Protein AF-0000000086893030 (afdb_homodimer)

InterPro domains:
  IPR006968 Root UVB sensitive family [PTHR12770] (7-454)
  IPR054549 Protein root UVB sensitive/RUS domain [PF04884] (36-272)
  IPR055412 Root UVB sensitive protein, C-terminal [PF24160] (274-458)

Foldseek 3Di:
DDFPDWDDDPPDDIWTWDQDPVRPDTDTPDDPPPDPVSVVVVVVCVQQPFPPPPVQWDPLVVQLLVLVLQLLLLLLLLVLLLVVLLCVLLAVVHPPHDPVSSVVLVVLLVVLLVVLLVVLCVVCVQQLLQLLLQLLLVLLVLLLVLSVLSNCSNVVSVCSSVSSSVSSSSNSNSVNSVVNSVLNVLVQTRPPPPSVRSVSSSVSSSVVSSVVSNVVSVVVCVVCVVVPCSVVSSVVSSVSNSVSSNSSSLSDQGQFDHQQLVLVQVLCCQQPVAGAFRNVSSNVGDSHPDDGSLCQRLVAAEAAQDDPVVVVVVVQADPVVVVVQCVVCVVAQWTWDARVVRRYIYIHGAPPDAQLSSSLSVVLSSQLSNLVCVVVVPDHPSVVSVVVDPGDPNNVLSVVLSVVLVVVCVPVVDDSSVSSNVSSVVVCVPCVVVVVVSSVVSPHDNNHHSYRHDDHHDDDPPDDD/DDFPDWDDDPPDDIWTWDQDPVRPDTDIPDDPPPDPVNVVVVVVCVQQPFPPPPVQWDPLVVQLLVLVLQLLLLLLLLVLLLVVLLCVLLQVVHPPHDPVSSVVLVVLLVVLLVVLLVVLCVVCVQQLLQQLLQLLLVLLVLLLVLSVLSNCSNVVSVCSSVSSSVSSSSNSSSVNSVVNSVLNVLVQTRPPPPSVRSVSSSVSSSVVSSVVSNVVSVVVCVVCVVVPCSVVSSVVSSVSNSVSSNSSSLSDQGQFDEQQLLLVQVLCCQQPVAGAFRNVSSNVGDSHPDDGSLCQRLVAAEAAQDDPVVVVVVVQADPVRVVVQCVVCVVAQWTWDARVVRRYIYIHGAPPDAQLSSSLSVVLSSQLSNLVCVVVVPDHPSVVSVVVDPGDPNNVLSVVLSVVLVVVCVPPVDDSSVSSNVSSVVVCVPCVVVVVVSSVVSPHDNNHHSYRHDPHHDDDPPDDD

Structure (mmCIF, N/CA/C/O backbone):
data_AF-0000000086893030-model_v1
#
loop_
_entity.id
_entity.type
_entity.pdbx_description
1 polymer 'RUS1 family protein C16orf58 isoform X1'
#
loop_
_atom_site.group_PDB
_atom_site.id
_atom_site.type_symbol
_atom_site.label_atom_id
_atom_site.label_alt_id
_atom_site.label_comp_id
_atom_site.label_asym_id
_atom_site.label_entity_id
_atom_site.label_seq_id
_atom_site.pdbx_PDB_ins_code
_atom_site.Cartn_x
_atom_site.Cartn_y
_atom_site.Cartn_z
_atom_site.occupancy
_atom_site.B_iso_or_equiv
_atom_site.auth_seq_id
_atom_site.auth_comp_id
_atom_site.auth_asym_id
_atom_site.auth_atom_id
_atom_site.pdbx_PDB_model_num
ATOM 1 N N . MET A 1 1 ? -20.359 2.645 45.844 1 55.22 1 MET A N 1
ATOM 2 C CA . MET A 1 1 ? -19.422 3.424 45.031 1 55.22 1 MET A CA 1
ATOM 3 C C . MET A 1 1 ? -19.953 3.684 43.625 1 55.22 1 MET A C 1
ATOM 5 O O . MET A 1 1 ? -20.312 2.746 42.938 1 55.22 1 MET A O 1
ATOM 9 N N . HIS A 1 2 ? -20.516 4.859 43.375 1 75.19 2 HIS A N 1
ATOM 10 C CA . HIS A 1 2 ? -21.203 5.188 42.125 1 75.19 2 HIS A CA 1
ATOM 11 C C . HIS A 1 2 ? -20.203 5.523 41.031 1 75.19 2 HIS A C 1
ATOM 13 O O . HIS A 1 2 ? -19.375 6.414 41.188 1 75.19 2 HIS A O 1
ATOM 19 N N . VAL A 1 3 ? -20.156 4.66 40.094 1 81.75 3 VAL A N 1
ATOM 20 C CA . VAL A 1 3 ? -19.266 4.84 38.938 1 81.75 3 VAL A CA 1
ATOM 21 C C . VAL A 1 3 ? -19.719 6.051 38.125 1 81.75 3 VAL A C 1
ATOM 23 O O . VAL A 1 3 ? -20.891 6.137 37.719 1 81.75 3 VAL A O 1
ATOM 26 N N . LEU A 1 4 ? -18.875 6.977 38.031 1 84.31 4 LEU A N 1
ATOM 27 C CA . LEU A 1 4 ? -19.203 8.18 37.281 1 84.31 4 LEU A CA 1
ATOM 28 C C . LEU A 1 4 ? -19.047 7.934 35.781 1 84.31 4 LEU A C 1
ATOM 30 O O . LEU A 1 4 ? -19.969 8.211 35.031 1 84.31 4 LEU A O 1
ATOM 34 N N . PHE A 1 5 ? -17.891 7.465 35.375 1 87 5 PHE A N 1
ATOM 35 C CA . PHE A 1 5 ? -17.672 7.125 33.969 1 87 5 PHE A CA 1
ATOM 36 C C . PHE A 1 5 ? -16.5 6.176 33.812 1 87 5 PHE A C 1
ATOM 38 O O . PHE A 1 5 ? -15.766 5.926 34.75 1 87 5 PHE A O 1
ATOM 45 N N . ARG A 1 6 ? -16.453 5.582 32.688 1 88.62 6 ARG A N 1
ATOM 46 C CA . ARG A 1 6 ? -15.352 4.715 32.281 1 88.62 6 ARG A CA 1
ATOM 47 C C . ARG A 1 6 ? -14.656 5.25 31.031 1 88.62 6 ARG A C 1
ATOM 49 O O . ARG A 1 6 ? -15.281 5.91 30.188 1 88.62 6 ARG A O 1
ATOM 56 N N . GLU A 1 7 ? -13.352 5.137 31.062 1 89.38 7 GLU A N 1
ATOM 57 C CA . GLU A 1 7 ? -12.602 5.633 29.906 1 89.38 7 GLU A CA 1
ATOM 58 C C . GLU A 1 7 ? -11.578 4.609 29.438 1 89.38 7 GLU A C 1
ATOM 60 O O . GLU A 1 7 ? -11.062 3.82 30.219 1 89.38 7 GLU A O 1
ATOM 65 N N . SER A 1 8 ? -11.469 4.547 28.109 1 82.69 8 SER A N 1
ATOM 66 C CA . SER A 1 8 ? -10.484 3.654 27.516 1 82.69 8 SER A CA 1
ATOM 67 C C . SER A 1 8 ? -9.695 4.352 26.406 1 82.69 8 SER A C 1
ATOM 69 O O . SER A 1 8 ? -10.195 5.301 25.797 1 82.69 8 SER A O 1
ATOM 71 N N . TYR A 1 9 ? -8.461 4.082 26.375 1 75.88 9 TYR A N 1
ATOM 72 C CA . TYR A 1 9 ? -7.629 4.543 25.266 1 75.88 9 TYR A CA 1
ATOM 73 C C . TYR A 1 9 ? -7.523 3.48 24.188 1 75.88 9 TYR A C 1
ATOM 75 O O . TYR A 1 9 ? -6.84 2.469 24.359 1 75.88 9 TYR A O 1
ATOM 83 N N . GLY A 1 10 ? -8.18 3.85 23.172 1 65.25 10 GLY A N 1
ATOM 84 C CA . GLY A 1 10 ? -8.188 2.824 22.141 1 65.25 10 GLY A CA 1
ATOM 85 C C . GLY A 1 10 ? -8.82 1.523 22.594 1 65.25 10 GLY A C 1
ATOM 86 O O . GLY A 1 10 ? -9.945 1.518 23.094 1 65.25 10 GLY A O 1
ATOM 87 N N . ASN A 1 11 ? -8.133 0.518 22.391 1 60.16 11 ASN A N 1
ATOM 88 C CA . ASN A 1 11 ? -8.664 -0.792 22.75 1 60.16 11 ASN A CA 1
ATOM 89 C C . ASN A 1 11 ? -8.117 -1.265 24.094 1 60.16 11 ASN A C 1
ATOM 91 O O . ASN A 1 11 ? -8.227 -2.445 24.438 1 60.16 11 ASN A O 1
ATOM 95 N N . GLU A 1 12 ? -7.594 -0.296 24.828 1 65.44 12 GLU A N 1
ATOM 96 C CA . GLU A 1 12 ? -7.051 -0.655 26.141 1 65.44 12 GLU A CA 1
ATOM 97 C C . GLU A 1 12 ? -8.164 -0.829 27.172 1 65.44 12 GLU A C 1
ATOM 99 O O . GLU A 1 12 ? -9.336 -0.581 26.875 1 65.44 12 GLU A O 1
ATOM 104 N N . LYS A 1 13 ? -7.695 -1.446 28.266 1 66.62 13 LYS A N 1
ATOM 105 C CA . LYS A 1 13 ? -8.641 -1.691 29.359 1 66.62 13 LYS A CA 1
ATOM 106 C C . LYS A 1 13 ? -9.25 -0.387 29.859 1 66.62 13 LYS A C 1
ATOM 108 O O . LYS A 1 13 ? -8.578 0.645 29.891 1 66.62 13 LYS A O 1
ATOM 113 N N . GLU A 1 14 ? -10.477 -0.523 30.188 1 80.75 14 GLU A N 1
ATOM 114 C CA . GLU A 1 14 ? -11.234 0.632 30.656 1 80.75 14 GLU A CA 1
ATOM 115 C C . GLU A 1 14 ? -10.828 1.013 32.094 1 80.75 14 GLU A C 1
ATOM 117 O O . GLU A 1 14 ? -10.617 0.141 32.938 1 80.75 14 GLU A O 1
ATOM 122 N N . THR A 1 15 ? -10.547 2.268 32.281 1 81.44 15 THR A N 1
ATOM 123 C CA . THR A 1 15 ? -10.336 2.816 33.594 1 81.44 15 THR A CA 1
ATOM 124 C C . THR A 1 15 ? -11.633 3.367 34.188 1 81.44 15 THR A C 1
ATOM 126 O O . THR A 1 15 ? -12.375 4.07 33.5 1 81.44 15 THR A O 1
ATOM 129 N N . VAL A 1 16 ? -11.898 2.906 35.406 1 84.75 16 VAL A N 1
ATOM 130 C CA . VAL A 1 16 ? -13.148 3.312 36.062 1 84.75 16 VAL A CA 1
ATOM 131 C C . VAL A 1 16 ? -12.891 4.5 36.969 1 84.75 16 VAL A C 1
ATOM 133 O O . VAL A 1 16 ? -11.898 4.516 37.719 1 84.75 16 VAL A O 1
ATOM 136 N N . TYR A 1 17 ? -13.68 5.434 36.906 1 83.88 17 TYR A N 1
ATOM 137 C CA . TYR A 1 17 ? -13.602 6.613 37.75 1 83.88 17 TYR A CA 1
ATOM 138 C C . TYR A 1 17 ? -14.852 6.746 38.625 1 83.88 17 TYR A C 1
ATOM 140 O O . TYR A 1 17 ? -15.977 6.648 38.125 1 83.88 17 TYR A O 1
ATOM 148 N N . ILE A 1 18 ? -14.586 6.852 39.906 1 82.5 18 ILE A N 1
ATOM 149 C CA . ILE A 1 18 ? -15.68 6.895 40.875 1 82.5 18 ILE A CA 1
ATOM 150 C C . ILE A 1 18 ? -15.68 8.234 41.594 1 82.5 18 ILE A C 1
ATOM 152 O O . ILE A 1 18 ? -14.648 8.914 41.656 1 82.5 18 ILE A O 1
ATOM 156 N N . LYS A 1 19 ? -16.906 8.648 41.906 1 79.44 19 LYS A N 1
ATOM 157 C CA . LYS A 1 19 ? -17.031 9.844 42.719 1 79.44 19 LYS A CA 1
ATOM 158 C C . LYS A 1 19 ? -16.609 9.578 44.156 1 79.44 19 LYS A C 1
ATOM 160 O O . LYS A 1 19 ? -16.953 8.531 44.719 1 79.44 19 LYS A O 1
ATOM 165 N N . SER A 1 20 ? -15.672 10.477 44.625 1 75.31 20 SER A N 1
ATOM 166 C CA . SER A 1 20 ? -15.273 10.32 46.031 1 75.31 20 SER A CA 1
ATOM 167 C C . SER A 1 20 ? -16.453 10.516 46.969 1 75.31 20 SER A C 1
ATOM 169 O O . SER A 1 20 ? -17.438 11.172 46.594 1 75.31 20 SER A O 1
ATOM 171 N N . GLU A 1 21 ? -16.422 9.938 48.156 1 67.69 21 GLU A N 1
ATOM 172 C CA . GLU A 1 21 ? -17.469 10.016 49.188 1 67.69 21 GLU A CA 1
ATOM 173 C C . GLU A 1 21 ? -17.75 11.461 49.562 1 67.69 21 GLU A C 1
ATOM 175 O O . GLU A 1 21 ? -18.891 11.82 49.875 1 67.69 21 GLU A O 1
ATOM 180 N N . ASP A 1 22 ? -16.75 12.273 49.562 1 64.81 22 ASP A N 1
ATOM 181 C CA . ASP A 1 22 ? -16.938 13.656 49.969 1 64.81 22 ASP A CA 1
ATOM 182 C C . ASP A 1 22 ? -17.469 14.508 48.812 1 64.81 22 ASP A C 1
ATOM 184 O O . ASP A 1 22 ? -17.766 15.688 49 1 64.81 22 ASP A O 1
ATOM 188 N N . GLY A 1 23 ? -17.75 13.906 47.625 1 62.53 23 GLY A N 1
ATOM 189 C CA . GLY A 1 23 ? -18.406 14.516 46.469 1 62.53 23 GLY A CA 1
ATOM 190 C C . GLY A 1 23 ? -17.516 15.477 45.719 1 62.53 23 GLY A C 1
ATOM 191 O O . GLY A 1 23 ? -17.938 16.094 44.719 1 62.53 23 GLY A O 1
ATOM 192 N N . SER A 1 24 ? -16.266 15.641 46.094 1 63.09 24 SER A N 1
ATOM 193 C CA . SER A 1 24 ? -15.484 16.75 45.562 1 63.09 24 SER A CA 1
ATOM 194 C C . SER A 1 24 ? -14.492 16.281 44.5 1 63.09 24 SER A C 1
ATOM 196 O O . SER A 1 24 ? -13.984 17.078 43.719 1 63.09 24 SER A O 1
ATOM 198 N N . ARG A 1 25 ? -14.188 14.969 44.656 1 69.81 25 ARG A N 1
ATOM 199 C CA . ARG A 1 25 ? -13.102 14.609 43.75 1 69.81 25 ARG A CA 1
ATOM 200 C C . ARG A 1 25 ? -13.414 13.32 43 1 69.81 25 ARG A C 1
ATOM 202 O O . ARG A 1 25 ? -14.141 12.461 43.531 1 69.81 25 ARG A O 1
ATOM 209 N N . VAL A 1 26 ? -13.148 13.352 41.688 1 77.25 26 VAL A N 1
ATOM 210 C CA . VAL A 1 26 ? -13.211 12.133 40.875 1 77.25 26 VAL A CA 1
ATOM 211 C C . VAL A 1 26 ? -11.969 11.281 41.156 1 77.25 26 VAL A C 1
ATOM 213 O O . VAL A 1 26 ? -10.844 11.773 41.062 1 77.25 26 VAL A O 1
ATOM 216 N N . LYS A 1 27 ? -12.133 10.109 41.719 1 78 27 LYS A N 1
ATOM 217 C CA . LYS A 1 27 ? -11.016 9.219 42.031 1 78 27 LYS A CA 1
ATOM 218 C C . LYS A 1 27 ? -10.938 8.062 41.031 1 78 27 LYS A C 1
ATOM 220 O O . LYS A 1 27 ? -11.969 7.496 40.656 1 78 27 LYS A O 1
ATOM 225 N N . LYS A 1 28 ? -9.766 7.957 40.469 1 79.62 28 LYS A N 1
ATOM 226 C CA . LYS A 1 28 ? -9.477 6.832 39.594 1 79.62 28 LYS A CA 1
ATOM 227 C C . LYS A 1 28 ? -9.414 5.52 40.375 1 79.62 28 LYS A C 1
ATOM 229 O O . LYS A 1 28 ? -8.758 5.445 41.406 1 79.62 28 LYS A O 1
ATOM 234 N N . VAL A 1 29 ? -10.266 4.641 40 1 70.69 29 VAL A N 1
ATOM 235 C CA . VAL A 1 29 ? -10.148 3.334 40.625 1 70.69 29 VAL A CA 1
ATOM 236 C C . VAL A 1 29 ? -8.961 2.576 40.062 1 70.69 29 VAL A C 1
ATOM 238 O O . VAL A 1 29 ? -8.875 2.387 38.844 1 70.69 29 VAL A O 1
ATOM 241 N N . LYS A 1 30 ? -7.855 2.736 40.719 1 56.06 30 LYS A N 1
ATOM 242 C CA . LYS A 1 30 ? -6.598 2.127 40.281 1 56.06 30 LYS A CA 1
ATOM 243 C C . LYS A 1 30 ? -6.82 0.704 39.781 1 56.06 30 LYS A C 1
ATOM 245 O O . LYS A 1 30 ? -7.363 -0.138 40.5 1 56.06 30 LYS A O 1
ATOM 250 N N . PRO A 1 31 ? -6.805 0.583 38.438 1 53.78 31 PRO A N 1
ATOM 251 C CA . PRO A 1 31 ? -6.703 -0.861 38.219 1 53.78 31 PRO A CA 1
ATOM 252 C C . PRO A 1 31 ? -5.605 -1.509 39.062 1 53.78 31 PRO A C 1
ATOM 254 O O . PRO A 1 31 ? -4.652 -0.837 39.469 1 53.78 31 PRO A O 1
ATOM 257 N N . GLU A 1 32 ? -5.715 -2.631 39.625 1 48.88 32 GLU A N 1
ATOM 258 C CA . GLU A 1 32 ? -4.605 -3.32 40.25 1 48.88 32 GLU A CA 1
ATOM 259 C C . GLU A 1 32 ? -3.291 -3.053 39.531 1 48.88 32 GLU A C 1
ATOM 261 O O . GLU A 1 32 ? -3.275 -2.869 38.312 1 48.88 32 GLU A O 1
ATOM 266 N N . ALA A 1 33 ? -2.168 -2.779 40.312 1 46 33 ALA A N 1
ATOM 267 C CA . ALA A 1 33 ? -0.782 -2.498 39.938 1 46 33 ALA A CA 1
ATOM 268 C C . ALA A 1 33 ? -0.328 -3.383 38.781 1 46 33 ALA A C 1
ATOM 270 O O . ALA A 1 33 ? -0.123 -4.586 38.969 1 46 33 ALA A O 1
ATOM 271 N N . THR A 1 34 ? -0.831 -3.24 37.625 1 50.03 34 THR A N 1
ATOM 272 C CA . THR A 1 34 ? -0.089 -4.059 36.688 1 50.03 34 THR A CA 1
ATOM 273 C C . THR A 1 34 ? 1.401 -3.73 36.719 1 50.03 34 THR A C 1
ATOM 275 O O . THR A 1 34 ? 1.793 -2.57 36.594 1 50.03 34 THR A O 1
ATOM 278 N N . GLU A 1 35 ? 2.301 -4.469 37.25 1 54.69 35 GLU A N 1
ATOM 279 C CA . GLU A 1 35 ? 3.756 -4.445 37.344 1 54.69 35 GLU A CA 1
ATOM 280 C C . GLU A 1 35 ? 4.395 -3.883 36.094 1 54.69 35 GLU A C 1
ATOM 282 O O . GLU A 1 35 ? 3.822 -3.977 35 1 54.69 35 GLU A O 1
ATOM 287 N N . SER A 1 36 ? 5.48 -3.066 36.344 1 55.72 36 SER A N 1
ATOM 288 C CA . SER A 1 36 ? 6.32 -2.432 35.344 1 55.72 36 SER A CA 1
ATOM 289 C C . SER A 1 36 ? 6.562 -3.361 34.156 1 55.72 36 SER A C 1
ATOM 291 O O . SER A 1 36 ? 6.516 -2.932 33 1 55.72 36 SER A O 1
ATOM 293 N N . ARG A 1 37 ? 6.895 -4.676 34.469 1 56.47 37 ARG A N 1
ATOM 294 C CA . ARG A 1 37 ? 7.113 -5.668 33.406 1 56.47 37 ARG A CA 1
ATOM 295 C C . ARG A 1 37 ? 5.867 -5.836 32.531 1 56.47 37 ARG A C 1
ATOM 297 O O . ARG A 1 37 ? 5.969 -6.008 31.328 1 56.47 37 ARG A O 1
ATOM 304 N N . SER A 1 38 ? 4.879 -5.621 33.188 1 70.12 38 SER A N 1
ATOM 305 C CA . SER A 1 38 ? 3.609 -5.801 32.5 1 70.12 38 SER A CA 1
ATOM 306 C C . SER A 1 38 ? 3.342 -4.652 31.531 1 70.12 38 SER A C 1
ATOM 308 O O . SER A 1 38 ? 2.873 -4.871 30.406 1 70.12 38 SER A O 1
ATOM 310 N N . ARG A 1 39 ? 3.99 -3.557 31.953 1 67.56 39 ARG A N 1
ATOM 311 C CA . ARG A 1 39 ? 3.789 -2.391 31.094 1 67.56 39 ARG A CA 1
ATOM 312 C C . ARG A 1 39 ? 4.672 -2.463 29.859 1 67.56 39 ARG A C 1
ATOM 314 O O . ARG A 1 39 ? 4.25 -2.082 28.766 1 67.56 39 ARG A O 1
ATOM 321 N N . PHE A 1 40 ? 5.91 -2.982 30.109 1 73.75 40 PHE A N 1
ATOM 322 C CA . PHE A 1 40 ? 6.848 -3.105 29 1 73.75 40 PHE A CA 1
ATOM 323 C C . PHE A 1 40 ? 6.348 -4.121 27.984 1 73.75 40 PHE A C 1
ATOM 325 O O . PHE A 1 40 ? 6.375 -3.863 26.766 1 73.75 40 PHE A O 1
ATOM 332 N N . VAL A 1 41 ? 5.918 -5.215 28.469 1 76.25 41 VAL A N 1
ATOM 333 C CA . VAL A 1 41 ? 5.406 -6.254 27.594 1 76.25 41 VAL A CA 1
ATOM 334 C C . VAL A 1 41 ? 4.164 -5.746 26.859 1 76.25 41 VAL A C 1
ATOM 336 O O . VAL A 1 41 ? 3.979 -6.02 25.672 1 76.25 41 VAL A O 1
ATOM 339 N N . SER A 1 42 ? 3.535 -5.004 27.562 1 74.81 42 SER A N 1
ATOM 340 C CA . SER A 1 42 ? 2.332 -4.449 26.953 1 74.81 42 SER A CA 1
ATOM 341 C C . SER A 1 42 ? 2.68 -3.457 25.844 1 74.81 42 SER A C 1
ATOM 343 O O . SER A 1 42 ? 2.01 -3.41 24.812 1 74.81 42 SER A O 1
ATOM 345 N N . LEU A 1 43 ? 3.711 -2.803 26.094 1 74.19 43 LEU A N 1
ATOM 346 C CA . LEU A 1 43 ? 4.164 -1.85 25.078 1 74.19 43 LEU A CA 1
ATOM 347 C C . LEU A 1 43 ? 4.688 -2.574 23.844 1 74.19 43 LEU A C 1
ATOM 349 O O . LEU A 1 43 ? 4.395 -2.174 22.719 1 74.19 43 LEU A O 1
ATOM 353 N N . LEU A 1 44 ? 5.402 -3.611 24.031 1 79.75 44 LEU A N 1
ATOM 354 C CA . LEU A 1 44 ? 5.922 -4.391 22.922 1 79.75 44 LEU A CA 1
ATOM 355 C C . LEU A 1 44 ? 4.789 -5.004 22.109 1 79.75 44 LEU A C 1
ATOM 357 O O . LEU A 1 44 ? 4.832 -5.012 20.875 1 79.75 44 LEU A O 1
ATOM 361 N N . LYS A 1 45 ? 3.85 -5.43 22.844 1 80.31 45 LYS A N 1
ATOM 362 C CA . LYS A 1 45 ? 2.695 -6.012 22.156 1 80.31 45 LYS A CA 1
ATOM 363 C C . LYS A 1 45 ? 1.945 -4.961 21.344 1 80.31 45 LYS A C 1
ATOM 365 O O . LYS A 1 45 ? 1.486 -5.238 20.234 1 80.31 45 LYS A O 1
ATOM 370 N N . GLU A 1 46 ? 1.973 -3.871 21.875 1 77.12 46 GLU A N 1
ATOM 371 C CA . GLU A 1 46 ? 1.276 -2.775 21.203 1 77.12 46 GLU A CA 1
ATOM 372 C C . GLU A 1 46 ? 2.02 -2.334 19.953 1 77.12 46 GLU A C 1
ATOM 374 O O . GLU A 1 46 ? 1.398 -1.951 18.953 1 77.12 46 GLU A O 1
ATOM 379 N N . ILE A 1 47 ? 3.244 -2.557 20 1 78.31 47 ILE A N 1
ATOM 380 C CA . ILE A 1 47 ? 4.07 -2.078 18.906 1 78.31 47 ILE A CA 1
ATOM 381 C C . ILE A 1 47 ? 4.156 -3.152 17.812 1 78.31 47 ILE A C 1
ATOM 383 O O . ILE A 1 47 ? 4.141 -2.842 16.625 1 78.31 47 ILE A O 1
ATOM 387 N N . PHE A 1 48 ? 4.102 -4.402 18.234 1 87.38 48 PHE A N 1
ATOM 388 C CA . PHE A 1 48 ? 4.512 -5.422 17.266 1 87.38 48 PHE A CA 1
ATOM 389 C C . PHE A 1 48 ? 3.338 -6.32 16.906 1 87.38 48 PHE A C 1
ATOM 391 O O . PHE A 1 48 ? 3.398 -7.055 15.914 1 87.38 48 PHE A O 1
ATOM 398 N N . LEU A 1 49 ? 2.271 -6.285 17.656 1 88.06 49 LEU A N 1
ATOM 399 C CA . LEU A 1 49 ? 1.159 -7.188 17.375 1 88.06 49 LEU A CA 1
ATOM 400 C C . LEU A 1 49 ? -0.112 -6.402 17.078 1 88.06 49 LEU A C 1
ATOM 402 O O . LEU A 1 49 ? -0.33 -5.324 17.625 1 88.06 49 LEU A O 1
ATOM 406 N N . PRO A 1 50 ? -0.931 -7.023 16.188 1 85.75 50 PRO A N 1
ATOM 407 C CA . PRO A 1 50 ? -2.191 -6.348 15.859 1 85.75 50 PRO A CA 1
ATOM 408 C C . PRO A 1 50 ? -3.133 -6.258 17.062 1 85.75 50 PRO A C 1
ATOM 410 O O . PRO A 1 50 ? -3.1 -7.121 17.938 1 85.75 50 PRO A O 1
ATOM 413 N N . GLN A 1 51 ? -3.949 -5.27 17 1 79.75 51 GLN A N 1
ATOM 414 C CA . GLN A 1 51 ? -4.93 -5.09 18.062 1 79.75 51 GLN A CA 1
ATOM 415 C C . GLN A 1 51 ? -5.91 -6.262 18.109 1 79.75 51 GLN A C 1
ATOM 417 O O . GLN A 1 51 ? -6.434 -6.68 17.062 1 79.75 51 GLN A O 1
ATOM 422 N N . GLY A 1 52 ? -6.066 -6.742 19.312 1 79.88 52 GLY A N 1
ATOM 423 C CA . GLY A 1 52 ? -6.988 -7.855 19.469 1 79.88 52 GLY A CA 1
ATOM 424 C C . GLY A 1 52 ? -6.34 -9.203 19.219 1 79.88 52 GLY A C 1
ATOM 425 O O . GLY A 1 52 ? -7.004 -10.242 19.281 1 79.88 52 GLY A O 1
ATOM 426 N N . TYR A 1 53 ? -5.086 -9.164 18.953 1 85.44 53 TYR A N 1
ATOM 427 C CA . TYR A 1 53 ? -4.363 -10.422 18.797 1 85.44 53 TYR A CA 1
ATOM 428 C C . TYR A 1 53 ? -4.598 -11.336 19.984 1 85.44 53 TYR A C 1
ATOM 430 O O . TYR A 1 53 ? -4.629 -10.883 21.125 1 85.44 53 TYR A O 1
ATOM 438 N N . PRO A 1 54 ? -4.848 -12.594 19.656 1 88.44 54 PRO A N 1
ATOM 439 C CA . PRO A 1 54 ? -4.707 -13.352 18.406 1 88.44 54 PRO A CA 1
ATOM 440 C C . PRO A 1 54 ? -6.027 -13.5 17.656 1 88.44 54 PRO A C 1
ATOM 442 O O . PRO A 1 54 ? -6.047 -13.969 16.516 1 88.44 54 PRO A O 1
ATOM 445 N N . ASP A 1 55 ? -7.086 -13.008 18.234 1 88.25 55 ASP A N 1
ATOM 446 C CA . ASP A 1 55 ? -8.406 -13.25 17.656 1 88.25 55 ASP A CA 1
ATOM 447 C C . ASP A 1 55 ? -8.656 -12.336 16.453 1 88.25 55 ASP A C 1
ATOM 449 O O . ASP A 1 55 ? -9.578 -12.578 15.672 1 88.25 55 ASP A O 1
ATOM 453 N N . SER A 1 56 ? -7.836 -11.344 16.391 1 88.88 56 SER A N 1
ATOM 454 C CA . SER A 1 56 ? -8.039 -10.352 15.344 1 88.88 56 SER A CA 1
ATOM 455 C C . SER A 1 56 ? -7.344 -10.758 14.047 1 88.88 56 SER A C 1
ATOM 457 O O . SER A 1 56 ? -7.484 -10.086 13.023 1 88.88 56 SER A O 1
ATOM 459 N N . VAL A 1 57 ? -6.586 -11.898 14.125 1 93.69 57 VAL A N 1
ATOM 460 C CA . VAL A 1 57 ? -5.84 -12.328 12.945 1 93.69 57 VAL A CA 1
ATOM 461 C C . VAL A 1 57 ? -6.113 -13.812 12.68 1 93.69 57 VAL A C 1
ATOM 463 O O . VAL A 1 57 ? -6.652 -14.516 13.539 1 93.69 57 VAL A O 1
ATOM 466 N N . HIS A 1 58 ? -5.816 -14.211 11.469 1 95.25 58 HIS A N 1
ATOM 467 C CA . HIS A 1 58 ? -5.957 -15.617 11.094 1 95.25 58 HIS A CA 1
ATOM 468 C C . HIS A 1 58 ? -5.066 -16.5 11.953 1 95.25 58 HIS A C 1
ATOM 470 O O . HIS A 1 58 ? -3.967 -16.109 12.344 1 95.25 58 HIS A O 1
ATOM 476 N N . PRO A 1 59 ? -5.418 -17.719 12.219 1 94.75 59 PRO A N 1
ATOM 477 C CA . PRO A 1 59 ? -4.672 -18.625 13.109 1 94.75 59 PRO A CA 1
ATOM 478 C C . PRO A 1 59 ? -3.271 -18.938 12.586 1 94.75 59 PRO A C 1
ATOM 480 O O . PRO A 1 59 ? -2.396 -19.328 13.359 1 94.75 59 PRO A O 1
ATOM 483 N N . ASP A 1 60 ? -3.068 -18.781 11.367 1 96.75 60 ASP A N 1
ATOM 484 C CA . ASP A 1 60 ? -1.75 -19.109 10.836 1 96.75 60 ASP A CA 1
ATOM 485 C C . ASP A 1 60 ? -0.793 -17.922 10.977 1 96.75 60 ASP A C 1
ATOM 487 O O . ASP A 1 60 ? 0.385 -18.031 10.625 1 96.75 60 ASP A O 1
ATOM 491 N N . TYR A 1 61 ? -1.253 -16.844 11.531 1 96.88 61 TYR A N 1
ATOM 492 C CA . TYR A 1 61 ? -0.49 -15.602 11.641 1 96.88 61 TYR A CA 1
ATOM 493 C C . TYR A 1 61 ? 0.788 -15.82 12.445 1 96.88 61 TYR A C 1
ATOM 495 O O . TYR A 1 61 ? 1.879 -15.461 11.992 1 96.88 61 TYR A O 1
ATOM 503 N N . THR A 1 62 ? 0.661 -16.438 13.555 1 96.56 62 THR A N 1
ATOM 504 C CA . THR A 1 62 ? 1.785 -16.562 14.477 1 96.56 62 THR A CA 1
ATOM 505 C C . THR A 1 62 ? 2.875 -17.453 13.883 1 96.56 62 THR A C 1
ATOM 507 O O . THR A 1 62 ? 4.051 -17.078 13.875 1 96.56 62 THR A O 1
ATOM 510 N N . ALA A 1 63 ? 2.512 -18.562 13.391 1 97.25 63 ALA A N 1
ATOM 511 C CA . ALA A 1 63 ? 3.486 -19.469 12.797 1 97.25 63 ALA A CA 1
ATOM 512 C C . ALA A 1 63 ? 4.188 -18.812 11.609 1 97.25 63 ALA A C 1
ATOM 514 O O . ALA A 1 63 ? 5.41 -18.922 11.477 1 97.25 63 ALA A O 1
ATOM 515 N N . TYR A 1 64 ? 3.422 -18.172 10.836 1 97.56 64 TYR A N 1
ATOM 516 C CA . TYR A 1 64 ? 4.004 -17.5 9.688 1 97.56 64 TYR A CA 1
ATOM 517 C C . TYR A 1 64 ? 4.992 -16.422 10.125 1 97.56 64 TYR A C 1
ATOM 519 O O . TYR A 1 64 ? 6.098 -16.328 9.594 1 97.56 64 TYR A O 1
ATOM 527 N N . GLN A 1 65 ? 4.613 -15.602 11.086 1 96.56 65 GLN A N 1
ATOM 528 C CA . GLN A 1 65 ? 5.43 -14.477 11.523 1 96.56 65 GLN A CA 1
ATOM 529 C C . GLN A 1 65 ? 6.73 -14.953 12.164 1 96.56 65 GLN A C 1
ATOM 531 O O . GLN A 1 65 ? 7.766 -14.289 12.039 1 96.56 65 GLN A O 1
ATOM 536 N N . ILE A 1 66 ? 6.695 -16.047 12.828 1 97.44 66 ILE A N 1
ATOM 537 C CA . ILE A 1 66 ? 7.902 -16.594 13.438 1 97.44 66 ILE A CA 1
ATOM 538 C C . ILE A 1 66 ? 8.914 -16.953 12.352 1 97.44 66 ILE A C 1
ATOM 540 O O . ILE A 1 66 ? 10.07 -16.547 12.414 1 97.44 66 ILE A O 1
ATOM 544 N N . TRP A 1 67 ? 8.469 -17.641 11.383 1 97.94 67 TRP A N 1
ATOM 545 C CA . TRP A 1 67 ? 9.367 -18.062 10.305 1 97.94 67 TRP A CA 1
ATOM 546 C C . TRP A 1 67 ? 9.789 -16.859 9.461 1 97.94 67 TRP A C 1
ATOM 548 O O . TRP A 1 67 ? 10.922 -16.812 8.969 1 97.94 67 TRP A O 1
ATOM 558 N N . ASP A 1 68 ? 8.836 -15.961 9.289 1 97.06 68 ASP A N 1
ATOM 559 C CA . ASP A 1 68 ? 9.156 -14.742 8.547 1 97.06 68 ASP A CA 1
ATOM 560 C C . ASP A 1 68 ? 10.266 -13.961 9.25 1 97.06 68 ASP A C 1
ATOM 562 O O . ASP A 1 68 ? 11.125 -13.367 8.594 1 97.06 68 ASP A O 1
ATOM 566 N N . THR A 1 69 ? 10.258 -13.984 10.555 1 97 69 THR A N 1
ATOM 567 C CA . THR A 1 69 ? 11.281 -13.305 11.344 1 97 69 THR A CA 1
ATOM 568 C C . THR A 1 69 ? 12.641 -13.977 11.164 1 97 69 THR A C 1
ATOM 570 O O . THR A 1 69 ? 13.648 -13.305 10.953 1 97 69 THR A O 1
ATOM 573 N N . VAL A 1 70 ? 12.648 -15.234 11.133 1 97.88 70 VAL A N 1
ATOM 574 C CA . VAL A 1 70 ? 13.883 -15.992 10.969 1 97.88 70 VAL A CA 1
ATOM 575 C C . VAL A 1 70 ? 14.453 -15.742 9.57 1 97.88 70 VAL A C 1
ATOM 577 O O . VAL A 1 70 ? 15.656 -15.531 9.414 1 97.88 70 VAL A O 1
ATOM 580 N N . GLN A 1 71 ? 13.578 -15.812 8.641 1 97.62 71 GLN A N 1
ATOM 581 C CA . GLN A 1 71 ? 14.039 -15.617 7.277 1 97.62 71 GLN A CA 1
ATOM 582 C C . GLN A 1 71 ? 14.586 -14.203 7.078 1 97.62 71 GLN A C 1
ATOM 584 O O . GLN A 1 71 ? 15.625 -14.016 6.441 1 97.62 71 GLN A O 1
ATOM 589 N N . ALA A 1 72 ? 13.891 -13.211 7.633 1 97.06 72 ALA A N 1
ATOM 590 C CA . ALA A 1 72 ? 14.328 -11.82 7.527 1 97.06 72 ALA A CA 1
ATOM 591 C C . ALA A 1 72 ? 15.68 -11.625 8.203 1 97.06 72 ALA A C 1
ATOM 593 O O . ALA A 1 72 ? 16.531 -10.883 7.703 1 97.06 72 ALA A O 1
ATOM 594 N N . PHE A 1 73 ? 15.875 -12.273 9.297 1 97.81 73 PHE A N 1
ATOM 595 C CA . PHE A 1 73 ? 17.125 -12.203 10.039 1 97.81 73 PHE A CA 1
ATOM 596 C C . PHE A 1 73 ? 18.281 -12.719 9.195 1 97.81 73 PHE A C 1
ATOM 598 O O . PHE A 1 73 ? 19.297 -12.039 9.039 1 97.81 73 PHE A O 1
ATOM 605 N N . ALA A 1 74 ? 18.109 -13.812 8.648 1 98 74 ALA A N 1
ATOM 606 C CA . ALA A 1 74 ? 19.141 -14.422 7.809 1 98 74 ALA A CA 1
ATOM 607 C C . ALA A 1 74 ? 19.406 -13.562 6.574 1 98 74 ALA A C 1
ATOM 609 O O . ALA A 1 74 ? 20.562 -13.336 6.215 1 98 74 ALA A O 1
ATOM 610 N N . SER A 1 75 ? 18.359 -13.117 5.957 1 97.5 75 SER A N 1
ATOM 611 C CA . SER A 1 75 ? 18.484 -12.312 4.75 1 97.5 75 SER A CA 1
ATOM 612 C C . SER A 1 75 ? 19.219 -11 5.031 1 97.5 75 SER A C 1
ATOM 614 O O . SER A 1 75 ? 20.031 -10.547 4.227 1 97.5 75 SER A O 1
ATOM 616 N N . THR A 1 76 ? 18.969 -10.406 6.156 1 96.69 76 THR A N 1
ATOM 617 C CA . THR A 1 76 ? 19.578 -9.133 6.512 1 96.69 76 THR A CA 1
ATOM 618 C C . THR A 1 76 ? 21.078 -9.312 6.766 1 96.69 76 THR A C 1
ATOM 620 O O . THR A 1 76 ? 21.891 -8.484 6.344 1 96.69 76 THR A O 1
ATOM 623 N N . ILE A 1 77 ? 21.438 -10.32 7.426 1 96.5 77 ILE A N 1
ATOM 624 C CA . ILE A 1 77 ? 22.859 -10.586 7.652 1 96.5 77 ILE A CA 1
ATOM 625 C C . ILE A 1 77 ? 23.562 -10.805 6.312 1 96.5 77 ILE A C 1
ATOM 627 O O . ILE A 1 77 ? 24.641 -10.258 6.078 1 96.5 77 ILE A O 1
ATOM 631 N N . MET A 1 78 ? 22.953 -11.617 5.504 1 96.19 78 MET A N 1
ATOM 632 C CA . MET A 1 78 ? 23.5 -11.797 4.164 1 96.19 78 MET A CA 1
ATOM 633 C C . MET A 1 78 ? 23.641 -10.453 3.453 1 96.19 78 MET A C 1
ATOM 635 O O . MET A 1 78 ? 24.641 -10.203 2.779 1 96.19 78 MET A O 1
ATOM 639 N N . GLY A 1 79 ? 22.609 -9.625 3.607 1 94.94 79 GLY A N 1
ATOM 640 C CA . GLY A 1 79 ? 22.641 -8.289 3.023 1 94.94 79 GLY A CA 1
ATOM 641 C C . GLY A 1 79 ? 23.812 -7.461 3.502 1 94.94 79 GLY A C 1
ATOM 642 O O . GLY A 1 79 ? 24.391 -6.695 2.729 1 94.94 79 GLY A O 1
ATOM 643 N N . THR A 1 80 ? 24.188 -7.629 4.699 1 93.69 80 THR A N 1
ATOM 644 C CA . THR A 1 80 ? 25.328 -6.926 5.258 1 93.69 80 THR A CA 1
ATOM 645 C C . THR A 1 80 ? 26.625 -7.418 4.617 1 93.69 80 THR A C 1
ATOM 647 O O . THR A 1 80 ? 27.516 -6.617 4.305 1 93.69 80 THR A O 1
ATOM 650 N N . LEU A 1 81 ? 26.719 -8.664 4.445 1 91.62 81 LEU A N 1
ATOM 651 C CA . LEU A 1 81 ? 27.891 -9.242 3.801 1 91.62 81 LEU A CA 1
ATOM 652 C C . LEU A 1 81 ? 28.016 -8.742 2.363 1 91.62 81 LEU A C 1
ATOM 654 O O . LEU A 1 81 ? 29.109 -8.398 1.916 1 91.62 81 LEU A O 1
ATOM 658 N N . THR A 1 82 ? 26.906 -8.711 1.727 1 94.31 82 THR A N 1
ATOM 659 C CA . THR A 1 82 ? 26.922 -8.281 0.334 1 94.31 82 THR A CA 1
ATOM 660 C C . THR A 1 82 ? 27.234 -6.789 0.238 1 94.31 82 THR A C 1
ATOM 662 O O . THR A 1 82 ? 27.859 -6.348 -0.727 1 94.31 82 THR A O 1
ATOM 665 N N . THR A 1 83 ? 26.781 -6.035 1.198 1 93.75 83 THR A N 1
ATOM 666 C CA . THR A 1 83 ? 27.109 -4.609 1.217 1 93.75 83 THR A CA 1
ATOM 667 C C . THR A 1 83 ? 28.625 -4.395 1.203 1 93.75 83 THR A C 1
ATOM 669 O O . THR A 1 83 ? 29.125 -3.531 0.481 1 93.75 83 THR A O 1
ATOM 672 N N . HIS A 1 84 ? 29.375 -5.117 1.976 1 92.56 84 HIS A N 1
ATOM 673 C CA . HIS A 1 84 ? 30.828 -5.059 1.984 1 92.56 84 HIS A CA 1
ATOM 674 C C . HIS A 1 84 ? 31.406 -5.32 0.594 1 92.56 84 HIS A C 1
ATOM 676 O O . HIS A 1 84 ? 32.25 -4.574 0.123 1 92.56 84 HIS A O 1
ATOM 682 N N . SER A 1 85 ? 30.891 -6.352 -0.03 1 92.06 85 SER A N 1
ATOM 683 C CA . SER A 1 85 ? 31.328 -6.715 -1.37 1 92.06 85 SER A CA 1
ATOM 684 C C . SER A 1 85 ? 30.984 -5.637 -2.385 1 92.06 85 SER A C 1
ATOM 686 O O . SER A 1 85 ? 31.766 -5.352 -3.297 1 92.06 85 SER A O 1
ATOM 688 N N . ILE A 1 86 ? 29.812 -5.078 -2.25 1 93.62 86 ILE A N 1
ATOM 689 C CA . ILE A 1 86 ? 29.359 -4.023 -3.146 1 93.62 86 ILE A CA 1
ATOM 690 C C . ILE A 1 86 ? 30.266 -2.797 -2.996 1 93.62 86 ILE A C 1
ATOM 692 O O . ILE A 1 86 ? 30.625 -2.164 -3.988 1 93.62 86 ILE A O 1
ATOM 696 N N . MET A 1 87 ? 30.672 -2.469 -1.755 1 92.75 87 MET A N 1
ATOM 697 C CA . MET A 1 87 ? 31.562 -1.345 -1.526 1 92.75 87 MET A CA 1
ATOM 698 C C . MET A 1 87 ? 32.906 -1.573 -2.215 1 92.75 87 MET A C 1
ATOM 700 O O . MET A 1 87 ? 33.469 -0.659 -2.832 1 92.75 87 MET A O 1
ATOM 704 N N . GLN A 1 88 ? 33.344 -2.752 -2.174 1 90.19 88 GLN A N 1
ATOM 705 C CA . GLN A 1 88 ? 34.562 -3.104 -2.887 1 90.19 88 GLN A CA 1
ATOM 706 C C . GLN A 1 88 ? 34.375 -2.984 -4.398 1 90.19 88 GLN A C 1
ATOM 708 O O . GLN A 1 88 ? 35.281 -2.514 -5.105 1 90.19 88 GLN A O 1
ATOM 713 N N . GLY A 1 89 ? 33.25 -3.391 -4.809 1 89.88 89 GLY A N 1
ATOM 714 C CA . GLY A 1 89 ? 32.938 -3.393 -6.23 1 89.88 89 GLY A CA 1
ATOM 715 C C . GLY A 1 89 ? 32.844 -1.998 -6.82 1 89.88 89 GLY A C 1
ATOM 716 O O . GLY A 1 89 ? 33.156 -1.794 -7.996 1 89.88 89 GLY A O 1
ATOM 717 N N . ILE A 1 90 ? 32.438 -1.066 -6.023 1 90.25 90 ILE A N 1
ATOM 718 C CA . ILE A 1 90 ? 32.281 0.284 -6.547 1 90.25 90 ILE A CA 1
ATOM 719 C C . ILE A 1 90 ? 33.594 1.062 -6.41 1 90.25 90 ILE A C 1
ATOM 721 O O . ILE A 1 90 ? 33.688 2.205 -6.863 1 90.25 90 ILE A O 1
ATOM 725 N N . GLY A 1 91 ? 34.625 0.461 -5.738 1 89 91 GLY A N 1
ATOM 726 C CA . GLY A 1 91 ? 35.969 1.015 -5.816 1 89 91 GLY A CA 1
ATOM 727 C C . GLY A 1 91 ? 36.5 1.521 -4.484 1 89 91 GLY A C 1
ATOM 728 O O . GLY A 1 91 ? 37.531 2.168 -4.422 1 89 91 GLY A O 1
ATOM 729 N N . VAL A 1 92 ? 35.75 1.279 -3.457 1 89.81 92 VAL A N 1
ATOM 730 C CA . VAL A 1 92 ? 36.25 1.701 -2.156 1 89.81 92 VAL A CA 1
ATOM 731 C C . VAL A 1 92 ? 37.5 0.925 -1.819 1 89.81 92 VAL A C 1
ATOM 733 O O . VAL A 1 92 ? 37.562 -0.301 -1.947 1 89.81 92 VAL A O 1
ATOM 736 N N . GLY A 1 93 ? 38.5 1.608 -1.422 1 86.31 93 GLY A N 1
ATOM 737 C CA . GLY A 1 93 ? 39.781 0.987 -1.094 1 86.31 93 GLY A CA 1
ATOM 738 C C . GLY A 1 93 ? 40.719 0.849 -2.291 1 86.31 93 GLY A C 1
ATOM 739 O O . GLY A 1 93 ? 41.844 0.426 -2.148 1 86.31 93 GLY A O 1
ATOM 740 N N . GLU A 1 94 ? 40.156 1.13 -3.426 1 86.94 94 GLU A N 1
ATOM 741 C CA . GLU A 1 94 ? 40.969 1.098 -4.641 1 86.94 94 GLU A CA 1
ATOM 742 C C . GLU A 1 94 ? 41.531 2.482 -4.973 1 86.94 94 GLU A C 1
ATOM 744 O O . GLU A 1 94 ? 40.75 3.447 -5.086 1 86.94 94 GLU A O 1
ATOM 749 N N . SER A 1 95 ? 42.75 2.576 -5.273 1 83.81 95 SER A N 1
ATOM 750 C CA . SER A 1 95 ? 43.406 3.852 -5.48 1 83.81 95 SER A CA 1
ATOM 751 C C . SER A 1 95 ? 43 4.492 -6.797 1 83.81 95 SER A C 1
ATOM 753 O O . SER A 1 95 ? 43 5.719 -6.93 1 83.81 95 SER A O 1
ATOM 755 N N . SER A 1 96 ? 42.594 3.729 -7.711 1 85.19 96 SER A N 1
ATOM 756 C CA . SER A 1 96 ? 42.281 4.262 -9.031 1 85.19 96 SER A CA 1
ATOM 757 C C . SER A 1 96 ? 40.812 4.641 -9.133 1 85.19 96 SER A C 1
ATOM 759 O O . SER A 1 96 ? 40.375 5.277 -10.102 1 85.19 96 SER A O 1
ATOM 761 N N . ALA A 1 97 ? 40.125 4.32 -8.062 1 89 97 ALA A N 1
ATOM 762 C CA . ALA A 1 97 ? 38.688 4.586 -8.094 1 89 97 ALA A CA 1
ATOM 763 C C . ALA A 1 97 ? 38.406 6.066 -7.867 1 89 97 ALA A C 1
ATOM 765 O O . ALA A 1 97 ? 39.125 6.73 -7.102 1 89 97 ALA A O 1
ATOM 766 N N . THR A 1 98 ? 37.344 6.625 -8.594 1 90.12 98 THR A N 1
ATOM 767 C CA . THR A 1 98 ? 36.906 8.008 -8.422 1 90.12 98 THR A CA 1
ATOM 768 C C . THR A 1 98 ? 35.469 8.062 -7.93 1 90.12 98 THR A C 1
ATOM 770 O O . THR A 1 98 ? 34.656 7.195 -8.258 1 90.12 98 THR A O 1
ATOM 773 N N . PRO A 1 99 ? 35.188 9.086 -7.172 1 89.62 99 PRO A N 1
ATOM 774 C CA . PRO A 1 99 ? 33.781 9.266 -6.73 1 89.62 99 PRO A CA 1
ATOM 775 C C . PRO A 1 99 ? 32.812 9.367 -7.895 1 89.62 99 PRO A C 1
ATOM 777 O O . PRO A 1 99 ? 31.672 8.898 -7.793 1 89.62 99 PRO A O 1
ATOM 780 N N . LEU A 1 100 ? 33.219 9.93 -8.961 1 90.56 100 LEU A N 1
ATOM 781 C CA . LEU A 1 100 ? 32.344 10.078 -10.133 1 90.56 100 LEU A CA 1
ATOM 782 C C . LEU A 1 100 ? 31.984 8.719 -10.719 1 90.56 100 LEU A C 1
ATOM 784 O O . LEU A 1 100 ? 30.812 8.438 -10.984 1 90.56 100 LEU A O 1
ATOM 788 N N . ALA A 1 101 ? 32.969 7.898 -10.906 1 91.56 101 ALA A N 1
ATOM 789 C CA . ALA A 1 101 ? 32.719 6.562 -11.453 1 91.56 101 ALA A CA 1
ATOM 790 C C . ALA A 1 101 ? 31.828 5.742 -10.531 1 91.56 101 ALA A C 1
ATOM 792 O O . ALA A 1 101 ? 30.938 5.023 -10.992 1 91.56 101 ALA A O 1
ATOM 793 N N . ALA A 1 102 ? 32.094 5.859 -9.25 1 92.94 102 ALA A N 1
ATOM 794 C CA . ALA A 1 102 ? 31.281 5.156 -8.273 1 92.94 102 ALA A CA 1
ATOM 795 C C . ALA A 1 102 ? 29.828 5.641 -8.328 1 92.94 102 ALA A C 1
ATOM 797 O O . ALA A 1 102 ? 28.906 4.836 -8.273 1 92.94 102 ALA A O 1
ATOM 798 N N . ALA A 1 103 ? 29.641 6.91 -8.43 1 93.06 103 ALA A N 1
ATOM 799 C CA . ALA A 1 103 ? 28.312 7.488 -8.5 1 93.06 103 ALA A CA 1
ATOM 800 C C . ALA A 1 103 ? 27.578 7.016 -9.75 1 93.06 103 ALA A C 1
ATOM 802 O O . ALA A 1 103 ? 26.406 6.633 -9.688 1 93.06 103 ALA A O 1
ATOM 803 N N . ILE A 1 104 ? 28.25 7.078 -10.82 1 93 104 ILE A N 1
ATOM 804 C CA . ILE A 1 104 ? 27.656 6.648 -12.078 1 93 104 ILE A CA 1
ATOM 805 C C . ILE A 1 104 ? 27.266 5.18 -11.992 1 93 104 ILE A C 1
ATOM 807 O O . ILE A 1 104 ? 26.156 4.801 -12.398 1 93 104 ILE A O 1
ATOM 811 N N . THR A 1 105 ? 28.125 4.355 -11.422 1 92.81 105 THR A N 1
ATOM 812 C CA . THR A 1 105 ? 27.828 2.939 -11.242 1 92.81 105 THR A CA 1
ATOM 813 C C . THR A 1 105 ? 26.578 2.754 -10.375 1 92.81 105 THR A C 1
ATOM 815 O O . THR A 1 105 ? 25.703 1.956 -10.711 1 92.81 105 THR A O 1
ATOM 818 N N . TRP A 1 106 ? 26.531 3.508 -9.344 1 94 106 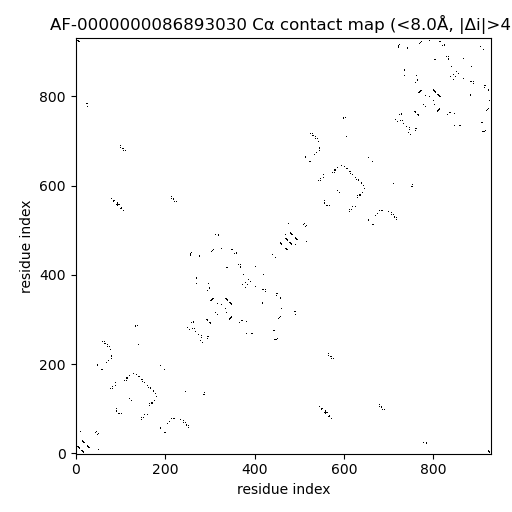TRP A N 1
ATOM 819 C CA . TRP A 1 106 ? 25.406 3.416 -8.414 1 94 106 TRP A CA 1
ATOM 820 C C . TRP A 1 106 ? 24.109 3.814 -9.094 1 94 106 TRP A C 1
ATOM 822 O O . TRP A 1 106 ? 23.094 3.137 -8.945 1 94 106 TRP A O 1
ATOM 832 N N . ILE A 1 107 ? 24.156 4.844 -9.836 1 94.81 107 ILE A N 1
ATOM 833 C CA . ILE A 1 107 ? 22.969 5.375 -10.492 1 94.81 107 ILE A CA 1
ATOM 834 C C . ILE A 1 107 ? 22.516 4.418 -11.594 1 94.81 107 ILE A C 1
ATOM 836 O O . ILE A 1 107 ? 21.328 4.141 -11.734 1 94.81 107 ILE A O 1
ATOM 840 N N . LEU A 1 108 ? 23.453 3.934 -12.312 1 94.19 108 LEU A N 1
ATOM 841 C CA . LEU A 1 108 ? 23.125 3.004 -13.383 1 94.19 108 LEU A CA 1
ATOM 842 C C . LEU A 1 108 ? 22.531 1.716 -12.828 1 94.19 108 LEU A C 1
ATOM 844 O O . LEU A 1 108 ? 21.547 1.201 -13.359 1 94.19 108 LEU A O 1
ATOM 848 N N . LYS A 1 109 ? 23.172 1.238 -11.844 1 94.94 109 LYS A N 1
ATOM 849 C CA . LYS A 1 109 ? 22.625 0.024 -11.234 1 94.94 109 LYS A CA 1
ATOM 850 C C . LYS A 1 109 ? 21.219 0.251 -10.695 1 94.94 109 LYS A C 1
ATOM 852 O O . LYS A 1 109 ? 20.328 -0.577 -10.906 1 94.94 109 LYS A O 1
ATOM 857 N N . SER A 1 110 ? 21 1.338 -10.031 1 93.69 110 SER A N 1
ATOM 858 C CA . SER A 1 110 ? 19.656 1.665 -9.539 1 93.69 110 SER A CA 1
ATOM 859 C C . SER A 1 110 ? 18.672 1.807 -10.688 1 93.69 110 SER A C 1
ATOM 861 O O . SER A 1 110 ? 17.516 1.368 -10.578 1 93.69 110 SER A O 1
ATOM 863 N N . GLY A 1 111 ? 19.078 2.447 -11.695 1 94 111 GLY A N 1
ATOM 864 C CA . GLY A 1 111 ? 18.234 2.609 -12.875 1 94 111 GLY A CA 1
ATOM 865 C C . GLY A 1 111 ? 17.828 1.29 -13.492 1 94 111 GLY A C 1
ATOM 866 O O . GLY A 1 111 ? 16.656 1.12 -13.875 1 94 111 GLY A O 1
ATOM 867 N N . THR A 1 112 ? 18.734 0.396 -13.57 1 95.25 112 THR A N 1
ATOM 868 C CA . THR A 1 112 ? 18.406 -0.914 -14.125 1 95.25 112 THR A CA 1
ATOM 869 C C . THR A 1 112 ? 17.391 -1.632 -13.234 1 95.25 112 THR A C 1
ATOM 871 O O . THR A 1 112 ? 16.547 -2.389 -13.727 1 95.25 112 THR A O 1
ATOM 874 N N . GLY A 1 113 ? 17.562 -1.482 -11.961 1 95.12 113 GLY A N 1
ATOM 875 C CA . GLY A 1 113 ? 16.562 -2.018 -11.055 1 95.12 113 GLY A CA 1
ATOM 876 C C . GLY A 1 113 ? 15.172 -1.469 -11.297 1 95.12 113 GLY A C 1
ATOM 877 O O . GLY A 1 113 ? 14.195 -2.217 -11.281 1 95.12 113 GLY A O 1
ATOM 878 N N . MET A 1 114 ? 15.117 -0.212 -11.539 1 92.56 114 MET A N 1
ATOM 879 C CA . MET A 1 114 ? 13.836 0.43 -11.844 1 92.56 114 MET A CA 1
ATOM 880 C C . MET A 1 114 ? 13.227 -0.145 -13.117 1 92.56 114 MET A C 1
ATOM 882 O O . MET A 1 114 ? 12.031 -0.429 -13.164 1 92.56 114 MET A O 1
ATOM 886 N N . ILE A 1 115 ? 14.008 -0.303 -14.047 1 91.75 115 ILE A N 1
ATOM 887 C CA . ILE A 1 115 ? 13.555 -0.882 -15.305 1 91.75 115 ILE A CA 1
ATOM 888 C C . ILE A 1 115 ? 13.07 -2.312 -15.07 1 91.75 115 ILE A C 1
ATOM 890 O O . ILE A 1 115 ? 12.023 -2.715 -15.586 1 91.75 115 ILE A O 1
ATOM 894 N N . GLY A 1 116 ? 13.859 -3.037 -14.32 1 91.94 116 GLY A N 1
ATOM 895 C CA . GLY A 1 116 ? 13.461 -4.395 -13.984 1 91.94 116 GLY A CA 1
ATOM 896 C C . GLY A 1 116 ? 12.117 -4.461 -13.281 1 91.94 116 GLY A C 1
ATOM 897 O O . GLY A 1 116 ? 11.281 -5.309 -13.609 1 91.94 116 GLY A O 1
ATOM 898 N N . SER A 1 117 ? 11.93 -3.59 -12.391 1 91.06 117 SER A N 1
ATOM 899 C CA . SER A 1 117 ? 10.68 -3.566 -11.633 1 91.06 117 SER A CA 1
ATOM 900 C C . SER A 1 117 ? 9.484 -3.293 -12.531 1 91.06 117 SER A C 1
ATOM 902 O O . SER A 1 117 ? 8.469 -3.988 -12.453 1 91.06 117 SER A O 1
ATOM 904 N N . ILE A 1 118 ? 9.562 -2.367 -13.422 1 84.19 118 ILE A N 1
ATOM 905 C CA . ILE A 1 118 ? 8.477 -1.972 -14.305 1 84.19 118 ILE A CA 1
ATOM 906 C C . ILE A 1 118 ? 8.172 -3.096 -15.289 1 84.19 118 ILE A C 1
ATOM 908 O O . ILE A 1 118 ? 7.016 -3.455 -15.5 1 84.19 118 ILE A O 1
ATOM 912 N N . THR A 1 119 ? 9.148 -3.596 -15.82 1 85.38 119 THR A N 1
ATOM 913 C CA . THR A 1 119 ? 8.977 -4.648 -16.812 1 85.38 119 THR A CA 1
ATOM 914 C C . THR A 1 119 ? 8.336 -5.883 -16.203 1 85.38 119 THR A C 1
ATOM 916 O O . THR A 1 119 ? 7.418 -6.473 -16.781 1 85.38 119 THR A O 1
ATOM 919 N N . PHE A 1 120 ? 8.781 -6.16 -15.039 1 88.12 120 PHE A N 1
ATOM 920 C CA . PHE A 1 120 ? 8.242 -7.344 -14.375 1 88.12 120 PHE A CA 1
ATOM 921 C C . PHE A 1 120 ? 6.789 -7.121 -13.969 1 88.12 120 PHE A C 1
ATOM 923 O O . PHE A 1 120 ? 5.957 -8.023 -14.094 1 88.12 120 PHE A O 1
ATOM 930 N N . ALA A 1 121 ? 6.52 -6.035 -13.453 1 80.81 121 ALA A N 1
ATOM 931 C CA . ALA A 1 121 ? 5.148 -5.727 -13.07 1 80.81 121 ALA A CA 1
ATOM 932 C C . ALA A 1 121 ? 4.211 -5.785 -14.273 1 80.81 121 ALA A C 1
ATOM 934 O O . ALA A 1 121 ? 3.078 -6.266 -14.164 1 80.81 121 ALA A O 1
ATOM 935 N N . TRP A 1 122 ? 4.668 -5.293 -15.312 1 74.56 122 TRP A N 1
ATOM 936 C CA . TRP A 1 122 ? 3.883 -5.289 -16.547 1 74.56 122 TRP A CA 1
ATOM 937 C C . TRP A 1 122 ? 3.666 -6.711 -17.062 1 74.56 122 TRP A C 1
ATOM 939 O O . TRP A 1 122 ? 2.576 -7.051 -17.531 1 74.56 122 TRP A O 1
ATOM 949 N N . TRP A 1 123 ? 4.594 -7.469 -16.922 1 77.19 123 TRP A N 1
ATOM 950 C CA . TRP A 1 123 ? 4.57 -8.828 -17.469 1 77.19 123 TRP A CA 1
ATOM 951 C C . TRP A 1 123 ? 3.715 -9.742 -16.594 1 77.19 123 TRP A C 1
ATOM 953 O O . TRP A 1 123 ? 3.051 -10.648 -17.109 1 77.19 123 TRP A O 1
ATOM 963 N N . ASN A 1 124 ? 3.697 -9.594 -15.25 1 75.31 124 ASN A N 1
ATOM 964 C CA . ASN A 1 124 ? 3.119 -10.602 -14.359 1 75.31 124 ASN A CA 1
ATOM 965 C C . ASN A 1 124 ? 2.078 -9.992 -13.422 1 75.31 124 ASN A C 1
ATOM 967 O O . ASN A 1 124 ? 1.78 -10.555 -12.367 1 75.31 124 ASN A O 1
ATOM 971 N N . GLY A 1 125 ? 1.528 -9.008 -13.672 1 63.75 125 GLY A N 1
ATOM 972 C CA . GLY A 1 125 ? 0.714 -8.289 -12.711 1 63.75 125 GLY A CA 1
ATOM 973 C C . GLY A 1 125 ? -0.455 -9.094 -12.188 1 63.75 125 GLY A C 1
ATOM 974 O O . GLY A 1 125 ? -0.674 -9.172 -10.977 1 63.75 125 GLY A O 1
ATOM 975 N N . THR A 1 126 ? -1.121 -9.883 -12.891 1 62.25 126 THR A N 1
ATOM 976 C CA . THR A 1 126 ? -2.367 -10.516 -12.469 1 62.25 126 THR A CA 1
ATOM 977 C C . THR A 1 126 ? -2.096 -11.867 -11.812 1 62.25 126 THR A C 1
ATOM 979 O O . THR A 1 126 ? -2.914 -12.367 -11.039 1 62.25 126 THR A O 1
ATOM 982 N N . GLN A 1 127 ? -0.987 -12.328 -11.969 1 74.19 127 GLN A N 1
ATOM 983 C CA . GLN A 1 127 ? -0.723 -13.688 -11.508 1 74.19 127 GLN A CA 1
ATOM 984 C C . GLN A 1 127 ? -0.089 -13.688 -10.117 1 74.19 127 GLN A C 1
ATOM 986 O O . GLN A 1 127 ? -0.111 -14.703 -9.414 1 74.19 127 GLN A O 1
ATOM 991 N N . LEU A 1 128 ? 0.396 -12.688 -9.633 1 78.62 128 LEU A N 1
ATOM 992 C CA . LEU A 1 128 ? 1.171 -12.633 -8.391 1 78.62 128 LEU A CA 1
ATOM 993 C C . LEU A 1 128 ? 0.284 -12.906 -7.184 1 78.62 128 LEU A C 1
ATOM 995 O O . LEU A 1 128 ? 0.704 -13.57 -6.234 1 78.62 128 LEU A O 1
ATOM 999 N N . ASP A 1 129 ? -0.94 -12.586 -7.258 1 78.75 129 ASP A N 1
ATOM 1000 C CA . ASP A 1 129 ? -1.858 -12.789 -6.141 1 78.75 129 ASP A CA 1
ATOM 1001 C C . ASP A 1 129 ? -2.404 -14.219 -6.141 1 78.75 129 ASP A C 1
ATOM 1003 O O . ASP A 1 129 ? -2.654 -14.789 -5.078 1 78.75 129 ASP A O 1
ATOM 1007 N N . GLY A 1 130 ? -2.525 -14.75 -7.277 1 82.62 130 GLY A N 1
ATOM 1008 C CA . GLY A 1 130 ? -3.146 -16.062 -7.387 1 82.62 130 GLY A CA 1
ATOM 1009 C C . GLY A 1 130 ? -2.246 -17.188 -6.918 1 82.62 130 GLY A C 1
ATOM 1010 O O . GLY A 1 130 ? -2.727 -18.203 -6.398 1 82.62 130 GLY A O 1
ATOM 1011 N N . GLN A 1 131 ? -0.983 -17.031 -7.133 1 90.12 131 GLN A N 1
ATOM 1012 C CA . GLN A 1 131 ? -0.01 -18.031 -6.707 1 90.12 131 GLN A CA 1
ATOM 1013 C C . GLN A 1 131 ? 0.975 -17.438 -5.699 1 90.12 131 GLN A C 1
ATOM 1015 O O . GLN A 1 131 ? 2.189 -17.578 -5.855 1 90.12 131 GLN A O 1
ATOM 1020 N N . CYS A 1 132 ? 0.449 -16.922 -4.668 1 90.88 132 CYS A N 1
ATOM 1021 C CA . CYS A 1 132 ? 1.208 -16.141 -3.697 1 90.88 132 CYS A CA 1
ATOM 1022 C C . CYS A 1 132 ? 2.303 -16.984 -3.055 1 90.88 132 CYS A C 1
ATOM 1024 O O . CYS A 1 132 ? 3.441 -16.531 -2.92 1 90.88 132 CYS A O 1
ATOM 1026 N N . LYS A 1 133 ? 2.031 -18.281 -2.645 1 94.56 133 LYS A N 1
ATOM 1027 C CA . LYS A 1 133 ? 3.018 -19.141 -2.01 1 94.56 133 LYS A CA 1
ATOM 1028 C C . LYS A 1 133 ? 4.199 -19.406 -2.938 1 94.56 133 LYS A C 1
ATOM 1030 O O . LYS A 1 133 ? 5.355 -19.312 -2.52 1 94.56 133 LYS A O 1
ATOM 1035 N N . LYS A 1 134 ? 3.918 -19.672 -4.133 1 94.75 134 LYS A N 1
ATOM 1036 C CA . LYS A 1 134 ? 4.949 -20 -5.113 1 94.75 134 LYS A CA 1
ATOM 1037 C C . LYS A 1 134 ? 5.832 -18.781 -5.402 1 94.75 134 LYS A C 1
ATOM 1039 O O . LYS A 1 134 ? 7.059 -18.906 -5.469 1 94.75 134 LYS A O 1
ATOM 1044 N N . TRP A 1 135 ? 5.207 -17.703 -5.547 1 93.12 135 TRP A N 1
ATOM 1045 C CA . TRP A 1 135 ? 5.957 -16.5 -5.887 1 93.12 135 TRP A CA 1
ATOM 1046 C C . TRP A 1 135 ? 6.781 -16.016 -4.699 1 93.12 135 TRP A C 1
ATOM 1048 O O . TRP A 1 135 ? 7.867 -15.453 -4.875 1 93.12 135 TRP A O 1
ATOM 1058 N N . ARG A 1 136 ? 6.281 -16.203 -3.527 1 94.88 136 ARG A N 1
ATOM 1059 C CA . ARG A 1 136 ? 7.055 -15.844 -2.344 1 94.88 136 ARG A CA 1
ATOM 1060 C C . ARG A 1 136 ? 8.336 -16.672 -2.254 1 94.88 136 ARG A C 1
ATOM 1062 O O . ARG A 1 136 ? 9.414 -16.125 -1.989 1 94.88 136 ARG A O 1
ATOM 1069 N N . LEU A 1 137 ? 8.164 -17.938 -2.439 1 95.94 137 LEU A N 1
ATOM 1070 C CA . LEU A 1 137 ? 9.336 -18.812 -2.406 1 95.94 137 LEU A CA 1
ATOM 1071 C C . LEU A 1 137 ? 10.289 -18.484 -3.555 1 95.94 137 LEU A C 1
ATOM 1073 O O . LEU A 1 137 ? 11.5 -18.406 -3.355 1 95.94 137 LEU A O 1
ATOM 1077 N N . PHE A 1 138 ? 9.773 -18.312 -4.66 1 95.12 138 PHE A N 1
ATOM 1078 C CA . PHE A 1 138 ? 10.586 -17.953 -5.82 1 95.12 138 PHE A CA 1
ATOM 1079 C C . PHE A 1 138 ? 11.344 -16.656 -5.57 1 95.12 138 PHE A C 1
ATOM 1081 O O . PHE A 1 138 ? 12.531 -16.562 -5.891 1 95.12 138 PHE A O 1
ATOM 1088 N N . ALA A 1 139 ? 10.617 -15.625 -5.086 1 95.69 139 ALA A N 1
ATOM 1089 C CA . ALA A 1 139 ? 11.242 -14.336 -4.809 1 95.69 139 ALA A CA 1
ATOM 1090 C C . ALA A 1 139 ? 12.43 -14.492 -3.863 1 95.69 139 ALA A C 1
ATOM 1092 O O . ALA A 1 139 ? 13.492 -13.914 -4.098 1 95.69 139 ALA A O 1
ATOM 1093 N N . ASP A 1 140 ? 12.297 -15.281 -2.9 1 96.62 140 ASP A N 1
ATOM 1094 C CA . ASP A 1 140 ? 13.367 -15.438 -1.916 1 96.62 140 ASP A CA 1
ATOM 1095 C C . ASP A 1 140 ? 14.531 -16.234 -2.496 1 96.62 140 ASP A C 1
ATOM 1097 O O . ASP A 1 140 ? 15.688 -15.992 -2.152 1 96.62 140 ASP A O 1
ATOM 1101 N N . ILE A 1 141 ? 14.273 -17.203 -3.32 1 97.38 141 ILE A N 1
ATOM 1102 C CA . ILE A 1 141 ? 15.344 -17.906 -4.016 1 97.38 141 ILE A CA 1
ATOM 1103 C C . ILE A 1 141 ? 16.109 -16.922 -4.898 1 97.38 141 ILE A C 1
ATOM 1105 O O . ILE A 1 141 ? 17.344 -16.891 -4.875 1 97.38 141 ILE A O 1
ATOM 1109 N N . LEU A 1 142 ? 15.328 -16.172 -5.645 1 97.62 142 LEU A N 1
ATOM 1110 C CA . LEU A 1 142 ? 15.945 -15.188 -6.523 1 97.62 142 LEU A CA 1
ATOM 1111 C C . LEU A 1 142 ? 16.766 -14.18 -5.723 1 97.62 142 LEU A C 1
ATOM 1113 O O . LEU A 1 142 ? 17.828 -13.75 -6.16 1 97.62 142 LEU A O 1
ATOM 1117 N N . ASN A 1 143 ? 16.281 -13.75 -4.602 1 98 143 ASN A N 1
ATOM 1118 C CA . ASN A 1 143 ? 17 -12.852 -3.711 1 98 143 ASN A CA 1
ATOM 1119 C C . ASN A 1 143 ? 18.344 -13.438 -3.293 1 98 143 ASN A C 1
ATOM 1121 O O . ASN A 1 143 ? 19.359 -12.742 -3.316 1 98 143 ASN A O 1
ATOM 1125 N N . ASP A 1 144 ? 18.328 -14.688 -2.877 1 98.31 144 ASP A N 1
ATOM 1126 C CA . ASP A 1 144 ? 19.547 -15.352 -2.443 1 98.31 144 ASP A CA 1
ATOM 1127 C C . ASP A 1 144 ? 20.547 -15.484 -3.598 1 98.31 144 ASP A C 1
ATOM 1129 O O . ASP A 1 144 ? 21.75 -15.312 -3.41 1 98.31 144 ASP A O 1
ATOM 1133 N N . VAL A 1 145 ? 20.031 -15.758 -4.75 1 98.19 145 VAL A N 1
ATOM 1134 C CA . VAL A 1 145 ? 20.891 -15.836 -5.93 1 98.19 145 VAL A CA 1
ATOM 1135 C C . VAL A 1 145 ? 21.516 -14.469 -6.215 1 98.19 145 VAL A C 1
ATOM 1137 O O . VAL A 1 145 ? 22.703 -14.359 -6.492 1 98.19 145 VAL A O 1
ATOM 1140 N N . ALA A 1 146 ? 20.672 -13.43 -6.18 1 98.12 146 ALA A N 1
ATOM 1141 C CA . ALA A 1 146 ? 21.156 -12.062 -6.387 1 98.12 146 ALA A CA 1
ATOM 1142 C C . ALA A 1 146 ? 22.281 -11.719 -5.398 1 98.12 146 ALA A C 1
ATOM 1144 O O . ALA A 1 146 ? 23.297 -11.164 -5.781 1 98.12 146 ALA A O 1
ATOM 1145 N N . MET A 1 147 ? 22.078 -12.094 -4.195 1 97.69 147 MET A N 1
ATOM 1146 C CA . MET A 1 147 ? 23.078 -11.805 -3.162 1 97.69 147 MET A CA 1
ATOM 1147 C C . MET A 1 147 ? 24.344 -12.609 -3.393 1 97.69 147 MET A C 1
ATOM 1149 O O . MET A 1 147 ? 25.453 -12.133 -3.123 1 97.69 147 MET A O 1
ATOM 1153 N N . GLY A 1 148 ? 24.203 -13.828 -3.844 1 97 148 GLY A N 1
ATOM 1154 C CA . GLY A 1 148 ? 25.375 -14.617 -4.223 1 97 148 GLY A CA 1
ATOM 1155 C C . GLY A 1 148 ? 26.172 -13.984 -5.34 1 97 148 GLY A C 1
ATOM 1156 O O . GLY A 1 148 ? 27.406 -13.961 -5.285 1 97 148 GLY A O 1
ATOM 1157 N N . VAL A 1 149 ? 25.5 -13.453 -6.301 1 96.75 149 VAL A N 1
ATOM 1158 C CA . VAL A 1 149 ? 26.141 -12.766 -7.418 1 96.75 149 VAL A CA 1
ATOM 1159 C C . VAL A 1 149 ? 26.906 -11.547 -6.902 1 96.75 149 VAL A C 1
ATOM 1161 O O . VAL A 1 149 ? 28.031 -11.281 -7.332 1 96.75 149 VAL A O 1
ATOM 1164 N N . GLU A 1 150 ? 26.359 -10.836 -6.004 1 95.94 150 GLU A N 1
ATOM 1165 C CA . GLU A 1 150 ? 26.984 -9.656 -5.426 1 95.94 150 GLU A CA 1
ATOM 1166 C C . GLU A 1 150 ? 28.219 -10.039 -4.613 1 95.94 150 GLU A C 1
ATOM 1168 O O . GLU A 1 150 ? 29.219 -9.305 -4.598 1 95.94 150 GLU A O 1
ATOM 1173 N N . LEU A 1 151 ? 28.156 -11.133 -3.967 1 93.38 151 LEU A N 1
ATOM 1174 C CA . LEU A 1 151 ? 29.234 -11.586 -3.102 1 93.38 151 LEU A CA 1
ATOM 1175 C C . LEU A 1 151 ? 30.5 -11.883 -3.916 1 93.38 151 LEU A C 1
ATOM 1177 O O . LEU A 1 151 ? 31.609 -11.797 -3.398 1 93.38 151 LEU A O 1
ATOM 1181 N N . ILE A 1 152 ? 30.344 -12.102 -5.184 1 91.25 152 ILE A N 1
ATOM 1182 C CA . ILE A 1 152 ? 31.5 -12.516 -5.973 1 91.25 152 ILE A CA 1
ATOM 1183 C C . ILE A 1 152 ? 32.062 -11.32 -6.73 1 91.25 152 ILE A C 1
ATOM 1185 O O . ILE A 1 152 ? 33.062 -11.438 -7.445 1 91.25 152 ILE A O 1
ATOM 1189 N N . VAL A 1 153 ? 31.516 -10.156 -6.547 1 92.81 153 VAL A N 1
ATOM 1190 C CA . VAL A 1 153 ? 31.906 -8.945 -7.258 1 92.81 153 VAL A CA 1
ATOM 1191 C C . VAL A 1 153 ? 33.406 -8.672 -7.066 1 92.81 153 VAL A C 1
ATOM 1193 O O . VAL A 1 153 ? 34.094 -8.375 -8.031 1 92.81 153 VAL A O 1
ATOM 1196 N N . PRO A 1 154 ? 34.031 -8.82 -5.836 1 88.06 154 PRO A N 1
ATOM 1197 C CA . PRO A 1 154 ? 35.438 -8.516 -5.637 1 88.06 154 PRO A CA 1
ATOM 1198 C C . PRO A 1 154 ? 36.375 -9.414 -6.461 1 88.06 154 PRO A C 1
ATOM 1200 O O . PRO A 1 154 ? 37.5 -9.031 -6.77 1 88.06 154 PRO A O 1
ATOM 1203 N N . TYR A 1 155 ? 35.844 -10.508 -6.855 1 88.88 155 TYR A N 1
ATOM 1204 C CA . TYR A 1 155 ? 36.656 -11.445 -7.629 1 88.88 155 TYR A CA 1
ATOM 1205 C C . TYR A 1 155 ? 36.656 -11.086 -9.109 1 88.88 155 TYR A C 1
ATOM 1207 O O . TYR A 1 155 ? 37.5 -11.539 -9.875 1 88.88 155 TYR A O 1
ATOM 1215 N N . PHE A 1 156 ? 35.656 -10.289 -9.539 1 91.44 156 PHE A N 1
ATOM 1216 C CA . PHE A 1 156 ? 35.562 -9.844 -10.922 1 91.44 156 PHE A CA 1
ATOM 1217 C C . PHE A 1 156 ? 35.406 -8.328 -10.984 1 91.44 156 PHE A C 1
ATOM 1219 O O . PHE A 1 156 ? 34.469 -7.816 -11.594 1 91.44 156 PHE A O 1
ATOM 1226 N N . SER A 1 157 ? 36.406 -7.688 -10.555 1 86.56 157 SER A N 1
ATOM 1227 C CA . SER A 1 157 ? 36.312 -6.246 -10.344 1 86.56 157 SER A CA 1
ATOM 1228 C C . SER A 1 157 ? 36.125 -5.504 -11.664 1 86.56 157 SER A C 1
ATOM 1230 O O . SER A 1 157 ? 35.469 -4.457 -11.703 1 86.56 157 SER A O 1
ATOM 1232 N N . SER A 1 158 ? 36.625 -6.02 -12.781 1 88.75 158 SER A N 1
ATOM 1233 C CA . SER A 1 158 ? 36.5 -5.371 -14.086 1 88.75 158 SER A CA 1
ATOM 1234 C C . SER A 1 158 ? 35.062 -5.426 -14.602 1 88.75 158 SER A C 1
ATOM 1236 O O . SER A 1 158 ? 34.688 -4.656 -15.484 1 88.75 158 SER A O 1
ATOM 1238 N N . TYR A 1 159 ? 34.25 -6.285 -14.016 1 93.69 159 TYR A N 1
ATOM 1239 C CA . TYR A 1 159 ? 32.875 -6.465 -14.461 1 93.69 159 TYR A CA 1
ATOM 1240 C C . TYR A 1 159 ? 31.891 -6.098 -13.359 1 93.69 159 TYR A C 1
ATOM 1242 O O . TYR A 1 159 ? 30.797 -6.656 -13.281 1 93.69 159 TYR A O 1
ATOM 1250 N N . SER A 1 160 ? 32.312 -5.172 -12.516 1 94.25 160 SER A N 1
ATOM 1251 C CA . SER A 1 160 ? 31.484 -4.812 -11.375 1 94.25 160 SER A CA 1
ATOM 1252 C C . SER A 1 160 ? 30.156 -4.23 -11.828 1 94.25 160 SER A C 1
ATOM 1254 O O . SER A 1 160 ? 29.094 -4.586 -11.297 1 94.25 160 SER A O 1
ATOM 1256 N N . LEU A 1 161 ? 30.156 -3.383 -12.82 1 94.94 161 LEU A N 1
ATOM 1257 C CA . LEU A 1 161 ? 28.938 -2.689 -13.25 1 94.94 161 LEU A CA 1
ATOM 1258 C C . LEU A 1 161 ? 27.906 -3.678 -13.781 1 94.94 161 LEU A C 1
ATOM 1260 O O . LEU A 1 161 ? 26.781 -3.736 -13.281 1 94.94 161 LEU A O 1
ATOM 1264 N N . PRO A 1 162 ? 28.234 -4.551 -14.727 1 96 162 PRO A N 1
ATOM 1265 C CA . PRO A 1 162 ? 27.234 -5.488 -15.219 1 96 162 PRO A CA 1
ATOM 1266 C C . PRO A 1 162 ? 26.766 -6.465 -14.141 1 96 162 PRO A C 1
ATOM 1268 O O . PRO A 1 162 ? 25.594 -6.875 -14.141 1 96 162 PRO A O 1
ATOM 1271 N N . ILE A 1 163 ? 27.625 -6.855 -13.242 1 96.81 163 ILE A N 1
ATOM 1272 C CA . ILE A 1 163 ? 27.266 -7.766 -12.172 1 96.81 163 ILE A CA 1
ATOM 1273 C C . ILE A 1 163 ? 26.25 -7.094 -11.25 1 96.81 163 ILE A C 1
ATOM 1275 O O . ILE A 1 163 ? 25.219 -7.68 -10.914 1 96.81 163 ILE A O 1
ATOM 1279 N N . LEU A 1 164 ? 26.578 -5.867 -10.891 1 96.5 164 LEU A N 1
ATOM 1280 C CA . LEU A 1 164 ? 25.688 -5.137 -9.992 1 96.5 164 LEU A CA 1
ATOM 1281 C C . LEU A 1 164 ? 24.359 -4.82 -10.672 1 96.5 164 LEU A C 1
ATOM 1283 O O . LEU A 1 164 ? 23.312 -4.848 -10.031 1 96.5 164 LEU A O 1
ATOM 1287 N N . CYS A 1 165 ? 24.359 -4.531 -11.938 1 96.88 165 CYS A N 1
ATOM 1288 C CA . CYS A 1 165 ? 23.125 -4.297 -12.68 1 96.88 165 CYS A CA 1
ATOM 1289 C C . CYS A 1 165 ? 22.266 -5.555 -12.711 1 96.88 165 CYS A C 1
ATOM 1291 O O . CYS A 1 165 ? 21.047 -5.492 -12.492 1 96.88 165 CYS A O 1
ATOM 1293 N N . THR A 1 166 ? 22.875 -6.684 -12.945 1 97.25 166 THR A N 1
ATOM 1294 C CA . THR A 1 166 ? 22.156 -7.953 -13.008 1 97.25 166 THR A CA 1
ATOM 1295 C C . THR A 1 166 ? 21.531 -8.289 -11.656 1 97.25 166 THR A C 1
ATOM 1297 O O . THR A 1 166 ? 20.359 -8.648 -11.578 1 97.25 166 THR A O 1
ATOM 1300 N N . SER A 1 167 ? 22.344 -8.172 -10.633 1 97.56 167 SER A N 1
ATOM 1301 C CA . SER A 1 167 ? 21.828 -8.477 -9.305 1 97.56 167 SER A CA 1
ATOM 1302 C C . SER A 1 167 ? 20.688 -7.523 -8.922 1 97.56 167 SER A C 1
ATOM 1304 O O . SER A 1 167 ? 19.719 -7.93 -8.289 1 97.56 167 SER A O 1
ATOM 1306 N N . THR A 1 168 ? 20.812 -6.312 -9.328 1 97.25 168 THR A N 1
ATOM 1307 C CA . THR A 1 168 ? 19.797 -5.328 -8.977 1 97.25 168 THR A CA 1
ATOM 1308 C C . THR A 1 168 ? 18.5 -5.609 -9.727 1 97.25 168 THR A C 1
ATOM 1310 O O . THR A 1 168 ? 17.406 -5.391 -9.188 1 97.25 168 THR A O 1
ATOM 1313 N N . ILE A 1 169 ? 18.609 -6.023 -10.93 1 97.06 169 ILE A N 1
ATOM 1314 C CA . ILE A 1 169 ? 17.406 -6.438 -11.664 1 97.06 169 ILE A CA 1
ATOM 1315 C C . ILE A 1 169 ? 16.719 -7.586 -10.922 1 97.06 169 ILE A C 1
ATOM 1317 O O . ILE A 1 169 ? 15.508 -7.566 -10.727 1 97.06 169 ILE A O 1
ATOM 1321 N N . MET A 1 170 ? 17.469 -8.531 -10.508 1 97.62 170 MET A N 1
ATOM 1322 C CA . MET A 1 170 ? 16.922 -9.656 -9.758 1 97.62 170 MET A CA 1
ATOM 1323 C C . MET A 1 170 ? 16.234 -9.18 -8.484 1 97.62 170 MET A C 1
ATOM 1325 O O . MET A 1 170 ? 15.117 -9.586 -8.188 1 97.62 170 MET A O 1
ATOM 1329 N N . LYS A 1 171 ? 16.875 -8.297 -7.805 1 97.19 171 LYS A N 1
ATOM 1330 C CA . LYS A 1 171 ? 16.328 -7.781 -6.555 1 97.19 171 LYS A CA 1
ATOM 1331 C C . LYS A 1 171 ? 15.062 -6.965 -6.809 1 97.19 171 LYS A C 1
ATOM 1333 O O . LYS A 1 171 ? 14.164 -6.93 -5.965 1 97.19 171 LYS A O 1
ATOM 1338 N N . SER A 1 172 ? 15.055 -6.328 -7.922 1 95.69 172 SER A N 1
ATOM 1339 C CA . SER A 1 172 ? 13.852 -5.574 -8.266 1 95.69 172 SER A CA 1
ATOM 1340 C C . SER A 1 172 ? 12.656 -6.5 -8.484 1 95.69 172 SER A C 1
ATOM 1342 O O . SER A 1 172 ? 11.539 -6.184 -8.086 1 95.69 172 SER A O 1
ATOM 1344 N N . ILE A 1 173 ? 12.867 -7.59 -9.086 1 94.31 173 ILE A N 1
ATOM 1345 C CA . ILE A 1 173 ? 11.828 -8.594 -9.266 1 94.31 173 ILE A CA 1
ATOM 1346 C C . ILE A 1 173 ? 11.367 -9.117 -7.906 1 94.31 173 ILE A C 1
ATOM 1348 O O . ILE A 1 173 ? 10.164 -9.258 -7.664 1 94.31 173 ILE A O 1
ATOM 1352 N N . VAL A 1 174 ? 12.32 -9.328 -7.07 1 96.31 174 VAL A N 1
ATOM 1353 C CA . VAL A 1 174 ? 12.031 -9.773 -5.711 1 96.31 174 VAL A CA 1
ATOM 1354 C C . VAL A 1 174 ? 11.141 -8.75 -5.008 1 96.31 174 VAL A C 1
ATOM 1356 O O . VAL A 1 174 ? 10.18 -9.109 -4.332 1 96.31 174 VAL A O 1
ATOM 1359 N N . GLY A 1 175 ? 11.477 -7.547 -5.199 1 93.5 175 GLY A N 1
ATOM 1360 C CA . GLY A 1 175 ? 10.711 -6.48 -4.574 1 93.5 175 GLY A CA 1
ATOM 1361 C C . GLY A 1 175 ? 9.266 -6.441 -5.039 1 93.5 175 GLY A C 1
ATOM 1362 O O . GLY A 1 175 ? 8.352 -6.316 -4.223 1 93.5 175 GLY A O 1
ATOM 1363 N N . VAL A 1 176 ? 9.047 -6.582 -6.277 1 90.31 176 VAL A N 1
ATOM 1364 C CA . VAL A 1 176 ? 7.711 -6.527 -6.852 1 90.31 176 VAL A CA 1
ATOM 1365 C C . VAL A 1 176 ? 6.914 -7.762 -6.426 1 90.31 176 VAL A C 1
ATOM 1367 O O . VAL A 1 176 ? 5.801 -7.645 -5.91 1 90.31 176 VAL A O 1
ATOM 1370 N N . ALA A 1 177 ? 7.488 -8.875 -6.656 1 92.12 177 ALA A N 1
ATOM 1371 C CA . ALA A 1 177 ? 6.82 -10.117 -6.293 1 92.12 177 ALA A CA 1
ATOM 1372 C C . ALA A 1 177 ? 6.582 -10.195 -4.785 1 92.12 177 ALA A C 1
ATOM 1374 O O . ALA A 1 177 ? 5.496 -10.57 -4.34 1 92.12 177 ALA A O 1
ATOM 1375 N N . GLY A 1 178 ? 7.602 -9.859 -4.062 1 91.75 178 GLY A N 1
ATOM 1376 C CA . GLY A 1 178 ? 7.484 -9.867 -2.615 1 91.75 178 GLY A CA 1
ATOM 1377 C C . GLY A 1 178 ? 6.426 -8.914 -2.098 1 91.75 178 GLY A C 1
ATOM 1378 O O . GLY A 1 178 ? 5.664 -9.25 -1.191 1 91.75 178 GLY A O 1
ATOM 1379 N N . GLY A 1 179 ? 6.414 -7.777 -2.645 1 88.69 179 GLY A N 1
ATOM 1380 C CA . GLY A 1 179 ? 5.418 -6.797 -2.25 1 88.69 179 GLY A CA 1
ATOM 1381 C C . GLY A 1 179 ? 3.996 -7.238 -2.535 1 88.69 179 GLY A C 1
ATOM 1382 O O . GLY A 1 179 ? 3.115 -7.105 -1.684 1 88.69 179 GLY A O 1
ATOM 1383 N N . ALA A 1 180 ? 3.768 -7.723 -3.684 1 87.12 180 ALA A N 1
ATOM 1384 C CA . ALA A 1 180 ? 2.438 -8.172 -4.078 1 87.12 180 ALA A CA 1
ATOM 1385 C C . ALA A 1 180 ? 1.971 -9.336 -3.203 1 87.12 180 ALA A C 1
ATOM 1387 O O . ALA A 1 180 ? 0.816 -9.367 -2.77 1 87.12 180 ALA A O 1
ATOM 1388 N N . THR A 1 181 ? 2.85 -10.258 -2.965 1 92.19 181 THR A N 1
ATOM 1389 C CA . THR A 1 181 ? 2.486 -11.414 -2.152 1 92.19 181 THR A CA 1
ATOM 1390 C C . THR A 1 181 ? 2.25 -11 -0.702 1 92.19 181 THR A C 1
ATOM 1392 O O . THR A 1 181 ? 1.364 -11.539 -0.034 1 92.19 181 THR A O 1
ATOM 1395 N N . ARG A 1 182 ? 3.057 -10.062 -0.26 1 92.19 182 ARG A N 1
ATOM 1396 C CA . ARG A 1 182 ? 2.869 -9.57 1.099 1 92.19 182 ARG A CA 1
ATOM 1397 C C . ARG A 1 182 ? 1.495 -8.93 1.263 1 92.19 182 ARG A C 1
ATOM 1399 O O . ARG A 1 182 ? 0.836 -9.109 2.287 1 92.19 182 ARG A O 1
ATOM 1406 N N . ALA A 1 183 ? 1.092 -8.195 0.359 1 87.44 183 ALA A N 1
ATOM 1407 C CA . ALA A 1 183 ? -0.228 -7.566 0.394 1 87.44 183 ALA A CA 1
ATOM 1408 C C . ALA A 1 183 ? -1.333 -8.617 0.447 1 87.44 183 ALA A C 1
ATOM 1410 O O . ALA A 1 183 ? -2.281 -8.492 1.226 1 87.44 183 ALA A O 1
ATOM 1411 N N . ALA A 1 184 ? -1.198 -9.625 -0.37 1 89.38 184 ALA A N 1
ATOM 1412 C CA . ALA A 1 184 ? -2.184 -10.703 -0.398 1 89.38 184 ALA A CA 1
ATOM 1413 C C . ALA A 1 184 ? -2.234 -11.438 0.939 1 89.38 184 ALA A C 1
ATOM 1415 O O . ALA A 1 184 ? -3.314 -11.766 1.432 1 89.38 184 ALA A O 1
ATOM 1416 N N . LEU A 1 185 ? -1.128 -11.664 1.522 1 94.19 185 LEU A N 1
ATOM 1417 C CA . LEU A 1 185 ? -1.058 -12.375 2.797 1 94.19 185 LEU A CA 1
ATOM 1418 C C . LEU A 1 185 ? -1.639 -11.523 3.922 1 94.19 185 LEU A C 1
ATOM 1420 O O . LEU A 1 185 ? -2.303 -12.047 4.82 1 94.19 185 LEU A O 1
ATOM 1424 N N . THR A 1 186 ? -1.339 -10.242 3.865 1 93.06 186 THR A N 1
ATOM 1425 C CA . THR A 1 186 ? -1.904 -9.336 4.859 1 93.06 186 THR A CA 1
ATOM 1426 C C . THR A 1 186 ? -3.428 -9.344 4.793 1 93.06 186 THR A C 1
ATOM 1428 O O . THR A 1 186 ? -4.098 -9.359 5.828 1 93.06 186 THR A O 1
ATOM 1431 N N . GLN A 1 187 ? -3.941 -9.383 3.627 1 89.12 187 GLN A N 1
ATOM 1432 C CA . GLN A 1 187 ? -5.387 -9.461 3.441 1 89.12 187 GLN A CA 1
ATOM 1433 C C . GLN A 1 187 ? -5.949 -10.758 4.008 1 89.12 187 GLN A C 1
ATOM 1435 O O . GLN A 1 187 ? -7.008 -10.766 4.637 1 89.12 187 GLN A O 1
ATOM 1440 N N . HIS A 1 188 ? -5.301 -11.781 3.816 1 93 188 HIS A N 1
ATOM 1441 C CA . HIS A 1 188 ? -5.707 -13.094 4.312 1 93 188 HIS A CA 1
ATOM 1442 C C . HIS A 1 188 ? -5.703 -13.133 5.836 1 93 188 HIS A C 1
ATOM 1444 O O . HIS A 1 188 ? -6.602 -13.711 6.449 1 93 188 HIS A O 1
ATOM 1450 N N . GLN A 1 189 ? -4.77 -12.5 6.391 1 95.69 189 GLN A N 1
ATOM 1451 C CA . GLN A 1 189 ? -4.57 -12.609 7.836 1 95.69 189 GLN A CA 1
ATOM 1452 C C . GLN A 1 189 ? -5.441 -11.602 8.586 1 95.69 189 GLN A C 1
ATOM 1454 O O . GLN A 1 189 ? -5.68 -11.758 9.781 1 95.69 189 GLN A O 1
ATOM 1459 N N . ALA A 1 190 ? -5.828 -10.578 7.895 1 92.31 190 ALA A N 1
ATOM 1460 C CA . ALA A 1 190 ? -6.699 -9.57 8.492 1 92.31 190 ALA A CA 1
ATOM 1461 C C . ALA A 1 190 ? -8.156 -10.023 8.484 1 92.31 190 ALA A C 1
ATOM 1463 O O . ALA A 1 190 ? -8.938 -9.617 7.617 1 92.31 190 ALA A O 1
ATOM 1464 N N . ILE A 1 191 ? -8.609 -10.75 9.469 1 89.94 191 ILE A N 1
ATOM 1465 C CA . ILE A 1 191 ? -9.914 -11.391 9.414 1 89.94 191 ILE A CA 1
ATOM 1466 C C . ILE A 1 191 ? -10.969 -10.469 10.023 1 89.94 191 ILE A C 1
ATOM 1468 O O . ILE A 1 191 ? -12.164 -10.758 9.969 1 89.94 191 ILE A O 1
ATOM 1472 N N . ARG A 1 192 ? -10.594 -9.359 10.602 1 81.44 192 ARG A N 1
ATOM 1473 C CA . ARG A 1 192 ? -11.531 -8.406 11.172 1 81.44 192 ARG A CA 1
ATOM 1474 C C . ARG A 1 192 ? -11.453 -7.062 10.453 1 81.44 192 ARG A C 1
ATOM 1476 O O . ARG A 1 192 ? -11.461 -6.008 11.094 1 81.44 192 ARG A O 1
ATOM 1483 N N . ASN A 1 193 ? -11.234 -7.082 9.297 1 77.94 193 ASN A N 1
ATOM 1484 C CA . ASN A 1 193 ? -11.125 -5.875 8.492 1 77.94 193 ASN A CA 1
ATOM 1485 C C . ASN A 1 193 ? -10.094 -4.91 9.07 1 77.94 193 ASN A C 1
ATOM 1487 O O . ASN A 1 193 ? -10.352 -3.709 9.18 1 77.94 193 ASN A O 1
ATOM 1491 N N . ASN A 1 194 ? -9.062 -5.438 9.516 1 82.25 194 ASN A N 1
ATOM 1492 C CA . ASN A 1 194 ? -7.984 -4.688 10.148 1 82.25 194 ASN A CA 1
ATOM 1493 C C . ASN A 1 194 ? -6.695 -4.773 9.328 1 82.25 194 ASN A C 1
ATOM 1495 O O . ASN A 1 194 ? -5.613 -4.945 9.891 1 82.25 194 ASN A O 1
ATOM 1499 N N . MET A 1 195 ? -6.812 -4.688 8.062 1 85.06 195 MET A N 1
ATOM 1500 C CA . MET A 1 195 ? -5.691 -4.844 7.141 1 85.06 195 MET A CA 1
ATOM 1501 C C . MET A 1 195 ? -4.605 -3.811 7.422 1 85.06 195 MET A C 1
ATOM 1503 O O . MET A 1 195 ? -3.418 -4.133 7.406 1 85.06 195 MET A O 1
ATOM 1507 N N . ALA A 1 196 ? -5.004 -2.592 7.703 1 77.94 196 ALA A N 1
ATOM 1508 C CA . ALA A 1 196 ? -4.043 -1.521 7.953 1 77.94 196 ALA A CA 1
ATOM 1509 C C . ALA A 1 196 ? -3.217 -1.805 9.203 1 77.94 196 ALA A C 1
ATOM 1511 O O . ALA A 1 196 ? -1.999 -1.608 9.203 1 77.94 196 ALA A O 1
ATOM 1512 N N . ASP A 1 197 ? -3.908 -2.258 10.172 1 82 197 ASP A N 1
ATOM 1513 C CA . ASP A 1 197 ? -3.236 -2.568 11.43 1 82 197 ASP A CA 1
ATOM 1514 C C . ASP A 1 197 ? -2.27 -3.738 11.258 1 82 197 ASP A C 1
ATOM 1516 O O . ASP A 1 197 ? -1.129 -3.68 11.727 1 82 197 ASP A O 1
ATOM 1520 N N . VAL A 1 198 ? -2.762 -4.762 10.586 1 90.5 198 VAL A N 1
ATOM 1521 C CA . VAL A 1 198 ? -1.929 -5.938 10.367 1 90.5 198 VAL A CA 1
ATOM 1522 C C . VAL A 1 198 ? -0.714 -5.559 9.523 1 90.5 198 VAL A C 1
ATOM 1524 O O . VAL A 1 198 ? 0.407 -5.98 9.812 1 90.5 198 VAL A O 1
ATOM 1527 N N . SER A 1 199 ? -0.878 -4.75 8.578 1 89.12 199 SER A N 1
ATOM 1528 C CA . SER A 1 199 ? 0.201 -4.305 7.699 1 89.12 199 SER A CA 1
ATOM 1529 C C . SER A 1 199 ? 1.225 -3.471 8.469 1 89.12 199 SER A C 1
ATOM 1531 O O . SER A 1 199 ? 2.432 -3.652 8.297 1 89.12 199 SER A O 1
ATOM 1533 N N . ALA A 1 200 ? 0.739 -2.605 9.266 1 83.69 200 ALA A N 1
ATOM 1534 C CA . ALA A 1 200 ? 1.619 -1.744 10.047 1 83.69 200 ALA A CA 1
ATOM 1535 C C . ALA A 1 200 ? 2.473 -2.566 11.008 1 83.69 200 ALA A C 1
ATOM 1537 O O . ALA A 1 200 ? 3.674 -2.32 11.148 1 83.69 200 ALA A O 1
ATOM 1538 N N . LYS A 1 201 ? 1.862 -3.459 11.656 1 87.56 201 LYS A N 1
ATOM 1539 C CA . LYS A 1 201 ? 2.582 -4.277 12.633 1 87.56 201 LYS A CA 1
ATOM 1540 C C . LYS A 1 201 ? 3.582 -5.203 11.938 1 87.56 201 LYS A C 1
ATOM 1542 O O . LYS A 1 201 ? 4.691 -5.41 12.43 1 87.56 201 LYS A O 1
ATOM 1547 N N . ASP A 1 202 ? 3.145 -5.707 10.797 1 92.12 202 ASP A N 1
ATOM 1548 C CA . ASP A 1 202 ? 4.082 -6.488 9.992 1 92.12 202 ASP A CA 1
ATOM 1549 C C . ASP A 1 202 ? 5.309 -5.664 9.617 1 92.12 202 ASP A C 1
ATOM 1551 O O . ASP A 1 202 ? 6.438 -6.145 9.711 1 92.12 202 ASP A O 1
ATOM 1555 N N . GLY A 1 203 ? 5.137 -4.457 9.219 1 89.44 203 GLY A N 1
ATOM 1556 C CA . GLY A 1 203 ? 6.227 -3.551 8.891 1 89.44 203 GLY A CA 1
ATOM 1557 C C . GLY A 1 203 ? 7.141 -3.271 10.07 1 89.44 203 GLY A C 1
ATOM 1558 O O . GLY A 1 203 ? 8.367 -3.26 9.922 1 89.44 203 GLY A O 1
ATOM 1559 N N . SER A 1 204 ? 6.559 -3.08 11.172 1 86.44 204 SER A N 1
ATOM 1560 C CA . SER A 1 204 ? 7.328 -2.824 12.383 1 86.44 204 SER A CA 1
ATOM 1561 C C . SER A 1 204 ? 8.172 -4.035 12.766 1 86.44 204 SER A C 1
ATOM 1563 O O . SER A 1 204 ? 9.328 -3.889 13.18 1 86.44 204 SER A O 1
ATOM 1565 N N . GLN A 1 205 ? 7.543 -5.156 12.688 1 91.62 205 GLN A N 1
ATOM 1566 C CA . GLN A 1 205 ? 8.273 -6.387 12.977 1 91.62 205 GLN A CA 1
ATOM 1567 C C . GLN A 1 205 ? 9.461 -6.555 12.031 1 91.62 205 GLN A C 1
ATOM 1569 O O . GLN A 1 205 ? 10.57 -6.859 12.461 1 91.62 205 GLN A O 1
ATOM 1574 N N . GLU A 1 206 ? 9.211 -6.328 10.797 1 92.19 206 GLU A N 1
ATOM 1575 C CA . GLU A 1 206 ? 10.25 -6.453 9.781 1 92.19 206 GLU A CA 1
ATOM 1576 C C . GLU A 1 206 ? 11.391 -5.469 10.039 1 92.19 206 GLU A C 1
ATOM 1578 O O . GLU A 1 206 ? 12.562 -5.836 9.953 1 92.19 206 GLU A O 1
ATOM 1583 N N . THR A 1 207 ? 11.094 -4.324 10.336 1 91 207 THR A N 1
ATOM 1584 C CA . THR A 1 207 ? 12.102 -3.295 10.594 1 91 207 THR A CA 1
ATOM 1585 C C . THR A 1 207 ? 12.914 -3.631 11.836 1 91 207 THR A C 1
ATOM 1587 O O . THR A 1 207 ? 14.133 -3.471 11.844 1 91 207 THR A O 1
ATOM 1590 N N . CYS A 1 208 ? 12.234 -4.031 12.859 1 91.38 208 CYS A N 1
ATOM 1591 C CA . CYS A 1 208 ? 12.914 -4.387 14.102 1 91.38 208 CYS A CA 1
ATOM 1592 C C . CYS A 1 208 ? 13.914 -5.508 13.867 1 91.38 208 CYS A C 1
ATOM 1594 O O . CYS A 1 208 ? 15.07 -5.414 14.297 1 91.38 208 CYS A O 1
ATOM 1596 N N . VAL A 1 209 ? 13.469 -6.523 13.203 1 95.44 209 VAL A N 1
ATOM 1597 C CA . VAL A 1 209 ? 14.352 -7.656 12.945 1 95.44 209 VAL A CA 1
ATOM 1598 C C . VAL A 1 209 ? 15.508 -7.215 12.055 1 95.44 209 VAL A C 1
ATOM 1600 O O . VAL A 1 209 ? 16.656 -7.633 12.266 1 95.44 209 VAL A O 1
ATOM 1603 N N . ASN A 1 210 ? 15.25 -6.387 11.062 1 95.38 210 ASN A N 1
ATOM 1604 C CA . ASN A 1 210 ? 16.297 -5.875 10.188 1 95.38 210 ASN A CA 1
ATOM 1605 C C . ASN A 1 210 ? 17.344 -5.078 10.961 1 95.38 210 ASN A C 1
ATOM 1607 O O . ASN A 1 210 ? 18.547 -5.191 10.703 1 95.38 210 ASN A O 1
ATOM 1611 N N . LEU A 1 211 ? 16.891 -4.324 11.922 1 93.94 211 LEU A N 1
ATOM 1612 C CA . LEU A 1 211 ? 17.797 -3.521 12.734 1 93.94 211 LEU A CA 1
ATOM 1613 C C . LEU A 1 211 ? 18.703 -4.41 13.578 1 93.94 211 LEU A C 1
ATOM 1615 O O . LEU A 1 211 ? 19.922 -4.254 13.562 1 93.94 211 LEU A O 1
ATOM 1619 N N . ILE A 1 212 ? 18.125 -5.32 14.258 1 95.5 212 ILE A N 1
ATOM 1620 C CA . ILE A 1 212 ? 18.875 -6.23 15.109 1 95.5 212 ILE A CA 1
ATOM 1621 C C . ILE A 1 212 ? 19.859 -7.031 14.266 1 95.5 212 ILE A C 1
ATOM 1623 O O . ILE A 1 212 ? 21.031 -7.156 14.617 1 95.5 212 ILE A O 1
ATOM 1627 N N . ALA A 1 213 ? 19.359 -7.547 13.172 1 96.81 213 ALA A N 1
ATOM 1628 C CA . ALA A 1 213 ? 20.188 -8.352 12.281 1 96.81 213 ALA A CA 1
ATOM 1629 C C . ALA A 1 213 ? 21.328 -7.516 11.695 1 96.81 213 ALA A C 1
ATOM 1631 O O . ALA A 1 213 ? 22.438 -8.023 11.484 1 96.81 213 ALA A O 1
ATOM 1632 N N . SER A 1 214 ? 21.062 -6.277 11.391 1 95.5 214 SER A N 1
ATOM 1633 C CA . SER A 1 214 ? 22.109 -5.398 10.852 1 95.5 214 SER A CA 1
ATOM 1634 C C . SER A 1 214 ? 23.234 -5.207 11.852 1 95.5 214 SER A C 1
ATOM 1636 O O . SER A 1 214 ? 24.406 -5.215 11.477 1 95.5 214 SER A O 1
ATOM 1638 N N . PHE A 1 215 ? 22.953 -5.035 13.102 1 94.62 215 PHE A N 1
ATOM 1639 C CA . PHE A 1 215 ? 23.969 -4.891 14.141 1 94.62 215 PHE A CA 1
ATOM 1640 C C . PHE A 1 215 ? 24.797 -6.164 14.273 1 94.62 215 PHE A C 1
ATOM 1642 O O . PHE A 1 215 ? 26.031 -6.109 14.375 1 94.62 215 PHE A O 1
ATOM 1649 N N . LEU A 1 216 ? 24.078 -7.219 14.227 1 95.38 216 LEU A N 1
ATOM 1650 C CA . LEU A 1 216 ? 24.797 -8.484 14.273 1 95.38 216 LEU A CA 1
ATOM 1651 C C . LEU A 1 216 ? 25.641 -8.688 13.016 1 95.38 216 LEU A C 1
ATOM 1653 O O . LEU A 1 216 ? 26.719 -9.258 13.078 1 95.38 216 LEU A O 1
ATOM 1657 N N . GLY A 1 217 ? 25.047 -8.266 11.938 1 94.38 217 GLY A N 1
ATOM 1658 C CA . GLY A 1 217 ? 25.797 -8.328 10.688 1 94.38 217 GLY A CA 1
ATOM 1659 C C . GLY A 1 217 ? 27.094 -7.555 10.727 1 94.38 217 GLY A C 1
ATOM 1660 O O . GLY A 1 217 ? 28.125 -8.023 10.219 1 94.38 217 GLY A O 1
ATOM 1661 N N . ILE A 1 218 ? 27.094 -6.41 11.297 1 93.62 218 ILE A N 1
ATOM 1662 C CA . ILE A 1 218 ? 28.297 -5.613 11.461 1 93.62 218 ILE A CA 1
ATOM 1663 C C . ILE A 1 218 ? 29.312 -6.387 12.297 1 93.62 218 ILE A C 1
ATOM 1665 O O . ILE A 1 218 ? 30.5 -6.418 11.961 1 93.62 218 ILE A O 1
ATOM 1669 N N . PHE A 1 219 ? 28.844 -6.965 13.32 1 93.5 219 PHE A N 1
ATOM 1670 C CA . PHE A 1 219 ? 29.703 -7.754 14.195 1 93.5 219 PHE A CA 1
ATOM 1671 C C . PHE A 1 219 ? 30.344 -8.914 13.43 1 93.5 219 PHE A C 1
ATOM 1673 O O . PHE A 1 219 ? 31.547 -9.148 13.547 1 93.5 219 PHE A O 1
ATOM 1680 N N . VAL A 1 220 ? 29.562 -9.586 12.672 1 92.25 220 VAL A N 1
ATOM 1681 C CA . VAL A 1 220 ? 30.047 -10.711 11.875 1 92.25 220 VAL A CA 1
ATOM 1682 C C . VAL A 1 220 ? 31.078 -10.227 10.859 1 92.25 220 VAL A C 1
ATOM 1684 O O . VAL A 1 220 ? 32.125 -10.844 10.688 1 92.25 220 VAL A O 1
ATOM 1687 N N . LEU A 1 221 ? 30.781 -9.164 10.227 1 89.75 221 LEU A N 1
ATOM 1688 C CA . LEU A 1 221 ? 31.688 -8.586 9.242 1 89.75 221 LEU A CA 1
ATOM 1689 C C . LEU A 1 221 ? 33.031 -8.203 9.891 1 89.75 221 LEU A C 1
ATOM 1691 O O . LEU A 1 221 ? 34.062 -8.383 9.281 1 89.75 221 LEU A O 1
ATOM 1695 N N . SER A 1 222 ? 32.969 -7.707 11.078 1 90 222 SER A N 1
ATOM 1696 C CA . SER A 1 222 ? 34.188 -7.273 11.789 1 90 222 SER A CA 1
ATOM 1697 C C . SER A 1 222 ? 35 -8.469 12.242 1 90 222 SER A C 1
ATOM 1699 O O . SER A 1 222 ? 36.25 -8.375 12.328 1 90 222 SER A O 1
ATOM 1701 N N . LEU A 1 223 ? 34.375 -9.492 12.469 1 87.44 223 LEU A N 1
ATOM 1702 C CA . LEU A 1 223 ? 35.062 -10.695 12.922 1 87.44 223 LEU A CA 1
ATOM 1703 C C . LEU A 1 223 ? 35.688 -11.43 11.75 1 87.44 223 LEU A C 1
ATOM 1705 O O . LEU A 1 223 ? 36.781 -12.016 11.891 1 87.44 223 LEU A O 1
ATOM 1709 N N . PHE A 1 224 ? 35.031 -11.422 10.57 1 79.75 224 PHE A N 1
ATOM 1710 C CA . PHE A 1 224 ? 35.469 -12.195 9.422 1 79.75 224 PHE A CA 1
ATOM 1711 C C . PHE A 1 224 ? 36.062 -11.281 8.359 1 79.75 224 PHE A C 1
ATOM 1713 O O . PHE A 1 224 ? 35.969 -11.562 7.164 1 79.75 224 PHE A O 1
ATOM 1720 N N . HIS A 1 225 ? 36.625 -10.258 8.672 1 68.25 225 HIS A N 1
ATOM 1721 C CA . HIS A 1 225 ? 37.031 -9.203 7.762 1 68.25 225 HIS A CA 1
ATOM 1722 C C . HIS A 1 225 ? 38.094 -9.695 6.801 1 68.25 225 HIS A C 1
ATOM 1724 O O . HIS A 1 225 ? 38.281 -9.148 5.707 1 68.25 225 HIS A O 1
ATOM 1730 N N . ASP A 1 226 ? 38.719 -10.711 7.133 1 71.75 226 ASP A N 1
ATOM 1731 C CA . ASP A 1 226 ? 39.781 -11.203 6.262 1 71.75 226 ASP A CA 1
ATOM 1732 C C . ASP A 1 226 ? 39.219 -12.07 5.141 1 71.75 226 ASP A C 1
ATOM 1734 O O . ASP A 1 226 ? 39.969 -12.578 4.305 1 71.75 226 ASP A O 1
ATOM 1738 N N . GLY A 1 227 ? 37.938 -12.109 4.992 1 72.31 227 GLY A N 1
ATOM 1739 C CA . GLY A 1 227 ? 37.281 -12.805 3.893 1 72.31 227 GLY A CA 1
ATOM 1740 C C . GLY A 1 227 ? 37.219 -14.312 4.086 1 72.31 227 GLY A C 1
ATOM 1741 O O . GLY A 1 227 ? 36.594 -15.023 3.303 1 72.31 227 GLY A O 1
ATOM 1742 N N . ARG A 1 228 ? 37.781 -14.695 5.219 1 78.44 228 ARG A N 1
ATOM 1743 C CA . ARG A 1 228 ? 37.812 -16.125 5.477 1 78.44 228 ARG A CA 1
ATOM 1744 C C . ARG A 1 228 ? 36.406 -16.641 5.848 1 78.44 228 ARG A C 1
ATOM 1746 O O . ARG A 1 228 ? 35.688 -15.992 6.617 1 78.44 228 ARG A O 1
ATOM 1753 N N . TYR A 1 229 ? 35.812 -17.625 5.234 1 85.44 229 TYR A N 1
ATOM 1754 C CA . TYR A 1 229 ? 34.625 -18.359 5.551 1 85.44 229 TYR A CA 1
ATOM 1755 C C . TYR A 1 229 ? 33.375 -17.609 5.078 1 85.44 229 TYR A C 1
ATOM 1757 O O . TYR A 1 229 ? 32.25 -17.875 5.539 1 85.44 229 TYR A O 1
ATOM 1765 N N . LEU A 1 230 ? 33.594 -16.594 4.293 1 87.44 230 LEU A N 1
ATOM 1766 C CA . LEU A 1 230 ? 32.469 -15.781 3.814 1 87.44 230 LEU A CA 1
ATOM 1767 C C . LEU A 1 230 ? 31.484 -16.625 2.998 1 87.44 230 LEU A C 1
ATOM 1769 O O . LEU A 1 230 ? 30.281 -16.531 3.182 1 87.44 230 LEU A O 1
ATOM 1773 N N . ILE A 1 231 ? 32.031 -17.453 2.125 1 89 231 ILE A N 1
ATOM 1774 C CA . ILE A 1 231 ? 31.188 -18.266 1.246 1 89 231 ILE A CA 1
ATOM 1775 C C . ILE A 1 231 ? 30.453 -19.328 2.066 1 89 231 ILE A C 1
ATOM 1777 O O . ILE A 1 231 ? 29.281 -19.594 1.826 1 89 231 ILE A O 1
ATOM 1781 N N . GLU A 1 232 ? 31.141 -19.875 3.029 1 92.62 232 GLU A N 1
ATOM 1782 C CA . GLU A 1 232 ? 30.516 -20.859 3.904 1 92.62 232 GLU A CA 1
ATOM 1783 C C . GLU A 1 232 ? 29.391 -20.234 4.711 1 92.62 232 GLU A C 1
ATOM 1785 O O . GLU A 1 232 ? 28.328 -20.844 4.879 1 92.62 232 GLU A O 1
ATOM 1790 N N . LEU A 1 233 ? 29.656 -19.094 5.203 1 93.56 233 LEU A N 1
ATOM 1791 C CA . LEU A 1 233 ? 28.625 -18.391 5.953 1 93.56 233 LEU A CA 1
ATOM 1792 C C . LEU A 1 233 ? 27.438 -18.062 5.062 1 93.56 233 LEU A C 1
ATOM 1794 O O . LEU A 1 233 ? 26.281 -18.219 5.48 1 93.56 233 LEU A O 1
ATOM 1798 N N . TYR A 1 234 ? 27.734 -17.656 3.871 1 95.12 234 TYR A N 1
ATOM 1799 C CA . TYR A 1 234 ? 26.688 -17.359 2.904 1 95.12 234 TYR A CA 1
ATOM 1800 C C . TYR A 1 234 ? 25.828 -18.578 2.639 1 95.12 234 TYR A C 1
ATOM 1802 O O . TYR A 1 234 ? 24.594 -18.5 2.684 1 95.12 234 TYR A O 1
ATOM 1810 N N . VAL A 1 235 ? 26.438 -19.672 2.338 1 96.94 235 VAL A N 1
ATOM 1811 C CA . VAL A 1 235 ? 25.719 -20.891 2.025 1 96.94 235 VAL A CA 1
ATOM 1812 C C . VAL A 1 235 ? 24.859 -21.312 3.223 1 96.94 235 VAL A C 1
ATOM 1814 O O . VAL A 1 235 ? 23.719 -21.734 3.061 1 96.94 235 VAL A O 1
ATOM 1817 N N . PHE A 1 236 ? 25.375 -21.172 4.371 1 97.38 236 PHE A N 1
ATOM 1818 C CA . PHE A 1 236 ? 24.656 -21.5 5.59 1 97.38 236 PHE A CA 1
ATOM 1819 C C . PHE A 1 236 ? 23.422 -20.609 5.742 1 97.38 236 PHE A C 1
ATOM 1821 O O . PHE A 1 236 ? 22.328 -21.094 6.02 1 97.38 236 PHE A O 1
ATOM 1828 N N . LEU A 1 237 ? 23.641 -19.312 5.625 1 97.81 237 LEU A N 1
ATOM 1829 C CA . LEU A 1 237 ? 22.547 -18.359 5.777 1 97.81 237 LEU A CA 1
ATOM 1830 C C . LEU A 1 237 ? 21.469 -18.578 4.707 1 97.81 237 LEU A C 1
ATOM 1832 O O . LEU A 1 237 ? 20.281 -18.422 4.973 1 97.81 237 LEU A O 1
ATOM 1836 N N . VAL A 1 238 ? 21.875 -18.969 3.502 1 98.38 238 VAL A N 1
ATOM 1837 C CA . VAL A 1 238 ? 20.938 -19.281 2.43 1 98.38 238 VAL A CA 1
ATOM 1838 C C . VAL A 1 238 ? 20.062 -20.469 2.83 1 98.38 238 VAL A C 1
ATOM 1840 O O . VAL A 1 238 ? 18.844 -20.453 2.641 1 98.38 238 VAL A O 1
ATOM 1843 N N . ALA A 1 239 ? 20.688 -21.469 3.328 1 98.5 239 ALA A N 1
ATOM 1844 C CA . ALA A 1 239 ? 19.953 -22.656 3.76 1 98.5 239 ALA A CA 1
ATOM 1845 C C . ALA A 1 239 ? 18.922 -22.312 4.84 1 98.5 239 ALA A C 1
ATOM 1847 O O . ALA A 1 239 ? 17.781 -22.75 4.777 1 98.5 239 ALA A O 1
ATOM 1848 N N . VAL A 1 240 ? 19.375 -21.516 5.781 1 98.5 240 VAL A N 1
ATOM 1849 C CA . VAL A 1 240 ? 18.484 -21.094 6.852 1 98.5 240 VAL A CA 1
ATOM 1850 C C . VAL A 1 240 ? 17.344 -20.25 6.273 1 98.5 240 VAL A C 1
ATOM 1852 O O . VAL A 1 240 ? 16.172 -20.453 6.613 1 98.5 240 VAL A O 1
ATOM 1855 N N . HIS A 1 241 ? 17.688 -19.312 5.43 1 98.5 241 HIS A N 1
ATOM 1856 C CA . HIS A 1 241 ? 16.719 -18.391 4.82 1 98.5 241 HIS A CA 1
ATOM 1857 C C . HIS A 1 241 ? 15.656 -19.172 4.035 1 98.5 241 HIS A C 1
ATOM 1859 O O . HIS A 1 241 ? 14.461 -18.938 4.215 1 98.5 241 HIS A O 1
ATOM 1865 N N . LEU A 1 242 ? 16.094 -20.109 3.209 1 98.25 242 LEU A N 1
ATOM 1866 C CA . LEU A 1 242 ? 15.172 -20.828 2.348 1 98.25 242 LEU A CA 1
ATOM 1867 C C . LEU A 1 242 ? 14.328 -21.812 3.158 1 98.25 242 LEU A C 1
ATOM 1869 O O . LEU A 1 242 ? 13.148 -22.016 2.861 1 98.25 242 LEU A O 1
ATOM 1873 N N . TYR A 1 243 ? 14.922 -22.422 4.102 1 98.31 243 TYR A N 1
ATOM 1874 C CA . TYR A 1 243 ? 14.148 -23.297 4.973 1 98.31 243 TYR A CA 1
ATOM 1875 C C . TYR A 1 243 ? 13.07 -22.531 5.719 1 98.31 243 TYR A C 1
ATOM 1877 O O . TYR A 1 243 ? 11.93 -22.984 5.836 1 98.31 243 TYR A O 1
ATOM 1885 N N . ALA A 1 244 ? 13.461 -21.422 6.25 1 98.44 244 ALA A N 1
ATOM 1886 C CA . ALA A 1 244 ? 12.5 -20.578 6.965 1 98.44 244 ALA A CA 1
ATOM 1887 C C . ALA A 1 244 ? 11.375 -20.125 6.043 1 98.44 244 ALA A C 1
ATOM 1889 O O . ALA A 1 244 ? 10.203 -20.109 6.434 1 98.44 244 ALA A O 1
ATOM 1890 N N . ASN A 1 245 ? 11.719 -19.703 4.875 1 97.75 245 ASN A N 1
ATOM 1891 C CA . ASN A 1 245 ? 10.703 -19.281 3.91 1 97.75 245 ASN A CA 1
ATOM 1892 C C . ASN A 1 245 ? 9.758 -20.438 3.564 1 97.75 245 ASN A C 1
ATOM 1894 O O . ASN A 1 245 ? 8.539 -20.234 3.514 1 97.75 245 ASN A O 1
ATOM 1898 N N . TYR A 1 246 ? 10.352 -21.562 3.291 1 97.44 246 TYR A N 1
ATOM 1899 C CA . TYR A 1 246 ? 9.555 -22.75 3.004 1 97.44 246 TYR A CA 1
ATOM 1900 C C . TYR A 1 246 ? 8.594 -23.062 4.148 1 97.44 246 TYR A C 1
ATOM 1902 O O . TYR A 1 246 ? 7.41 -23.328 3.926 1 97.44 246 TYR A O 1
ATOM 1910 N N . SER A 1 247 ? 9.07 -23.031 5.316 1 98 247 SER A N 1
ATOM 1911 C CA . SER A 1 247 ? 8.258 -23.297 6.5 1 98 247 SER A CA 1
ATOM 1912 C C . SER A 1 247 ? 7.164 -22.25 6.672 1 98 247 SER A C 1
ATOM 1914 O O . SER A 1 247 ? 6.055 -22.562 7.102 1 98 247 SER A O 1
ATOM 1916 N N . ALA A 1 248 ? 7.477 -21 6.371 1 97.75 248 ALA A N 1
ATOM 1917 C CA . ALA A 1 248 ? 6.492 -19.922 6.465 1 97.75 248 ALA A CA 1
ATOM 1918 C C . ALA A 1 248 ? 5.348 -20.141 5.48 1 97.75 248 ALA A C 1
ATOM 1920 O O . ALA A 1 248 ? 4.176 -20.062 5.859 1 97.75 248 ALA A O 1
ATOM 1921 N N . VAL A 1 249 ? 5.684 -20.438 4.266 1 96.94 249 VAL A N 1
ATOM 1922 C CA . VAL A 1 249 ? 4.668 -20.609 3.229 1 96.94 249 VAL A CA 1
ATOM 1923 C C . VAL A 1 249 ? 3.822 -21.844 3.529 1 96.94 249 VAL A C 1
ATOM 1925 O O . VAL A 1 249 ? 2.613 -21.844 3.289 1 96.94 249 VAL A O 1
ATOM 1928 N N . LYS A 1 250 ? 4.453 -22.844 4.059 1 96.88 250 LYS A N 1
ATOM 1929 C CA . LYS A 1 250 ? 3.74 -24.078 4.379 1 96.88 250 LYS A CA 1
ATOM 1930 C C . LYS A 1 250 ? 2.838 -23.891 5.594 1 96.88 250 LYS A C 1
ATOM 1932 O O . LYS A 1 250 ? 1.881 -24.641 5.785 1 96.88 250 LYS A O 1
ATOM 1937 N N . ALA A 1 251 ? 3.086 -22.922 6.371 1 97.25 251 ALA A N 1
ATOM 1938 C CA . ALA A 1 251 ? 2.266 -22.641 7.547 1 97.25 251 ALA A CA 1
ATOM 1939 C C . ALA A 1 251 ? 0.965 -21.938 7.156 1 97.25 251 ALA A C 1
ATOM 1941 O O . ALA A 1 251 ? 0.01 -21.922 7.938 1 97.25 251 ALA A O 1
ATOM 1942 N N . LEU A 1 252 ? 0.88 -21.438 6.02 1 97.38 252 LEU A N 1
ATOM 1943 C CA . LEU A 1 252 ? -0.28 -20.672 5.574 1 97.38 252 LEU A CA 1
ATOM 1944 C C . LEU A 1 252 ? -1.447 -21.594 5.242 1 97.38 252 LEU A C 1
ATOM 1946 O O . LEU A 1 252 ? -1.257 -22.656 4.633 1 97.38 252 LEU A O 1
ATOM 1950 N N . CYS A 1 253 ? -2.547 -21.25 5.742 1 97.38 253 CYS A N 1
ATOM 1951 C CA . CYS A 1 253 ? -3.795 -21.938 5.426 1 97.38 253 CYS A CA 1
ATOM 1952 C C . CYS A 1 253 ? -4.762 -21 4.711 1 97.38 253 CYS A C 1
ATOM 1954 O O . CYS A 1 253 ? -5.637 -20.406 5.344 1 97.38 253 CYS A O 1
ATOM 1956 N N . LEU A 1 254 ? -4.645 -20.984 3.426 1 96.38 254 LEU A N 1
ATOM 1957 C CA . LEU A 1 254 ? -5.469 -20.094 2.625 1 96.38 254 LEU A CA 1
ATOM 1958 C C . LEU A 1 254 ? -6.812 -20.719 2.297 1 96.38 254 LEU A C 1
ATOM 1960 O O . LEU A 1 254 ? -6.879 -21.922 1.988 1 96.38 254 LEU A O 1
ATOM 1964 N N . ASP A 1 255 ? -7.828 -19.953 2.4 1 96.38 255 ASP A N 1
ATOM 1965 C CA . ASP A 1 255 ? -9.164 -20.469 2.15 1 96.38 255 ASP A CA 1
ATOM 1966 C C . ASP A 1 255 ? -9.734 -19.922 0.842 1 96.38 255 ASP A C 1
ATOM 1968 O O . ASP A 1 255 ? -10.906 -20.141 0.529 1 96.38 255 ASP A O 1
ATOM 1972 N N . THR A 1 256 ? -8.922 -19.25 0.142 1 94.5 256 THR A N 1
ATOM 1973 C CA . THR A 1 256 ? -9.305 -18.75 -1.178 1 94.5 256 THR A CA 1
ATOM 1974 C C . THR A 1 256 ? -8.961 -19.781 -2.254 1 94.5 256 THR A C 1
ATOM 1976 O O . THR A 1 256 ? -8.062 -20.609 -2.068 1 94.5 256 THR A O 1
ATOM 1979 N N . LEU A 1 257 ? -9.672 -19.656 -3.373 1 95.94 257 LEU A N 1
ATOM 1980 C CA . LEU A 1 257 ? -9.5 -20.625 -4.441 1 95.94 257 LEU A CA 1
ATOM 1981 C C . LEU A 1 257 ? -8.594 -20.078 -5.543 1 95.94 257 LEU A C 1
ATOM 1983 O O . LEU A 1 257 ? -8.898 -19.047 -6.141 1 95.94 257 LEU A O 1
ATOM 1987 N N . ASN A 1 258 ? -7.457 -20.688 -5.668 1 93.44 258 ASN A N 1
ATOM 1988 C CA . ASN A 1 258 ? -6.617 -20.469 -6.84 1 93.44 258 ASN A CA 1
ATOM 1989 C C . ASN A 1 258 ? -6.555 -21.703 -7.73 1 93.44 258 ASN A C 1
ATOM 1991 O O . ASN A 1 258 ? -7.301 -22.656 -7.516 1 93.44 258 ASN A O 1
ATOM 1995 N N . GLU A 1 259 ? -5.816 -21.703 -8.758 1 94 259 GLU A N 1
ATOM 1996 C CA . GLU A 1 259 ? -5.785 -22.812 -9.703 1 94 259 GLU A CA 1
ATOM 1997 C C . GLU A 1 259 ? -5.289 -24.094 -9.039 1 94 259 GLU A C 1
ATOM 1999 O O . GLU A 1 259 ? -5.859 -25.172 -9.234 1 94 259 GLU A O 1
ATOM 2004 N N . ASP A 1 260 ? -4.277 -24 -8.219 1 95 260 ASP A N 1
ATOM 2005 C CA . ASP A 1 260 ? -3.686 -25.156 -7.559 1 95 260 ASP A CA 1
ATOM 2006 C C . ASP A 1 260 ? -4.68 -25.797 -6.598 1 95 260 ASP A C 1
ATOM 2008 O O . ASP A 1 260 ? -4.898 -27.016 -6.645 1 95 260 ASP A O 1
ATOM 2012 N N . ARG A 1 261 ? -5.227 -25 -5.793 1 96.75 261 ARG A N 1
ATOM 2013 C CA . ARG A 1 261 ? -6.145 -25.516 -4.785 1 96.75 261 ARG A CA 1
ATOM 2014 C C . ARG A 1 261 ? -7.422 -26.047 -5.434 1 96.75 261 ARG A C 1
ATOM 2016 O O . ARG A 1 261 ? -7.938 -27.094 -5.035 1 96.75 261 ARG A O 1
ATOM 2023 N N . LEU A 1 262 ? -7.902 -25.344 -6.352 1 96.69 262 LEU A N 1
ATOM 2024 C CA . LEU A 1 262 ? -9.117 -25.781 -7.031 1 96.69 262 LEU A CA 1
ATOM 2025 C C . LEU A 1 262 ? -8.883 -27.094 -7.762 1 96.69 262 LEU A C 1
ATOM 2027 O O . LEU A 1 262 ? -9.75 -27.969 -7.75 1 96.69 262 LEU A O 1
ATOM 2031 N N . ALA A 1 263 ? -7.793 -27.203 -8.461 1 96.19 263 ALA A N 1
ATOM 2032 C CA . ALA A 1 263 ? -7.457 -28.453 -9.141 1 96.19 263 ALA A CA 1
ATOM 2033 C C . ALA A 1 263 ? -7.426 -29.625 -8.156 1 96.19 263 ALA A C 1
ATOM 2035 O O . ALA A 1 263 ? -7.949 -30.703 -8.445 1 96.19 263 ALA A O 1
ATOM 2036 N N . LEU A 1 264 ? -6.832 -29.422 -7.035 1 96.19 264 LEU A N 1
ATOM 2037 C CA . LEU A 1 264 ? -6.758 -30.453 -6.008 1 96.19 264 LEU A CA 1
ATOM 2038 C C . LEU A 1 264 ? -8.148 -30.781 -5.473 1 96.19 264 LEU A C 1
ATOM 2040 O O . LEU A 1 264 ? -8.461 -31.953 -5.238 1 96.19 264 LEU A O 1
ATOM 2044 N N . ILE A 1 265 ? -8.922 -29.781 -5.242 1 97.31 265 ILE A N 1
ATOM 2045 C CA . ILE A 1 265 ? -10.273 -29.953 -4.719 1 97.31 265 ILE A CA 1
ATOM 2046 C C . ILE A 1 265 ? -11.102 -30.781 -5.703 1 97.31 265 ILE A C 1
ATOM 2048 O O . ILE A 1 265 ? -11.789 -31.719 -5.309 1 97.31 265 ILE A O 1
ATOM 2052 N N . ILE A 1 266 ? -11.016 -30.406 -6.969 1 95.56 266 ILE A N 1
ATOM 2053 C CA . ILE A 1 266 ? -11.766 -31.125 -7.992 1 95.56 266 ILE A CA 1
ATOM 2054 C C . ILE A 1 266 ? -11.281 -32.562 -8.062 1 95.56 266 ILE A C 1
ATOM 2056 O O . ILE A 1 266 ? -12.078 -33.5 -8.195 1 95.56 266 ILE A O 1
ATOM 2060 N N . LYS A 1 267 ? -10.039 -32.719 -7.984 1 93.69 267 LYS A N 1
ATOM 2061 C CA . LYS A 1 267 ? -9.477 -34.094 -7.969 1 93.69 267 LYS A CA 1
ATOM 2062 C C . LYS A 1 267 ? -10.07 -34.906 -6.832 1 93.69 267 LYS A C 1
ATOM 2064 O O . LYS A 1 267 ? -10.531 -36.031 -7.051 1 93.69 267 LYS A O 1
ATOM 2069 N N . HIS A 1 268 ? -10.102 -34.375 -5.633 1 93.44 268 HIS A N 1
ATOM 2070 C CA . HIS A 1 268 ? -10.664 -35.062 -4.477 1 93.44 268 HIS A CA 1
ATOM 2071 C C . HIS A 1 268 ? -12.156 -35.312 -4.648 1 93.44 268 HIS A C 1
ATOM 2073 O O . HIS A 1 268 ? -12.664 -36.375 -4.293 1 93.44 268 HIS A O 1
ATOM 2079 N N . TYR A 1 269 ? -12.805 -34.344 -5.156 1 93.19 269 TYR A N 1
ATOM 2080 C CA . TYR A 1 269 ? -14.242 -34.438 -5.371 1 93.19 269 TYR A CA 1
ATOM 2081 C C . TYR A 1 269 ? -14.562 -35.562 -6.359 1 93.19 269 TYR A C 1
ATOM 2083 O O . TYR A 1 269 ? -15.5 -36.344 -6.145 1 93.19 269 TYR A O 1
ATOM 2091 N N . MET A 1 270 ? -13.805 -35.594 -7.43 1 90.19 270 MET A N 1
ATOM 2092 C CA . MET A 1 270 ? -14.023 -36.594 -8.477 1 90.19 270 MET A CA 1
ATOM 2093 C C . MET A 1 270 ? -13.648 -38 -7.984 1 90.19 270 MET A C 1
ATOM 2095 O O . MET A 1 270 ? -14.25 -38.969 -8.398 1 90.19 270 MET A O 1
ATOM 2099 N N . MET A 1 271 ? -12.781 -38.031 -7.082 1 88.25 271 MET A N 1
ATOM 2100 C CA . MET A 1 271 ? -12.281 -39.312 -6.621 1 88.25 271 MET A CA 1
ATOM 2101 C C . MET A 1 271 ? -13.125 -39.844 -5.473 1 88.25 271 MET A C 1
ATOM 2103 O O . MET A 1 271 ? -13.406 -41.031 -5.406 1 88.25 271 MET A O 1
ATOM 2107 N N . ASN A 1 272 ? -13.5 -38.938 -4.531 1 87.69 272 ASN A N 1
ATOM 2108 C CA . ASN A 1 272 ? -14.109 -39.438 -3.301 1 87.69 272 ASN A CA 1
ATOM 2109 C C . ASN A 1 272 ? -15.398 -38.688 -2.979 1 87.69 272 ASN A C 1
ATOM 2111 O O . ASN A 1 272 ? -16 -38.906 -1.924 1 87.69 272 ASN A O 1
ATOM 2115 N N . GLU A 1 273 ? -15.828 -37.781 -3.76 1 88.94 273 GLU A N 1
ATOM 2116 C CA . GLU A 1 273 ? -17.062 -37 -3.598 1 88.94 273 GLU A CA 1
ATOM 2117 C C . GLU A 1 273 ? -17 -36.156 -2.34 1 88.94 273 GLU A C 1
ATOM 2119 O O . GLU A 1 273 ? -18.031 -35.938 -1.688 1 88.94 273 GLU A O 1
ATOM 2124 N N . ARG A 1 274 ? -15.805 -35.875 -2.014 1 92.31 274 ARG A N 1
ATOM 2125 C CA . ARG A 1 274 ? -15.625 -35.031 -0.83 1 92.31 274 ARG A CA 1
ATOM 2126 C C . ARG A 1 274 ? -14.742 -33.844 -1.136 1 92.31 274 ARG A C 1
ATOM 2128 O O . ARG A 1 274 ? -13.805 -33.938 -1.933 1 92.31 274 ARG A O 1
ATOM 2135 N N . ILE A 1 275 ? -15.086 -32.781 -0.502 1 96.19 275 ILE A N 1
ATOM 2136 C CA . ILE A 1 275 ? -14.281 -31.594 -0.596 1 96.19 275 ILE A CA 1
ATOM 2137 C C . ILE A 1 275 ? -13.523 -31.359 0.715 1 96.19 275 ILE A C 1
ATOM 2139 O O . ILE A 1 275 ? -14.141 -31.141 1.761 1 96.19 275 ILE A O 1
ATOM 2143 N N . PRO A 1 276 ? -12.242 -31.5 0.644 1 96.94 276 PRO A N 1
ATOM 2144 C CA . PRO A 1 276 ? -11.453 -31.312 1.863 1 96.94 276 PRO A CA 1
ATOM 2145 C C . PRO A 1 276 ? -11.5 -29.875 2.375 1 96.94 276 PRO A C 1
ATOM 2147 O O . PRO A 1 276 ? -11.773 -28.953 1.609 1 96.94 276 PRO A O 1
ATOM 2150 N N . GLU A 1 277 ? -11.211 -29.734 3.631 1 97.31 277 GLU A N 1
ATOM 2151 C CA . GLU A 1 277 ? -11.094 -28.422 4.254 1 97.31 277 GLU A CA 1
ATOM 2152 C C . GLU A 1 277 ? -9.797 -27.734 3.844 1 97.31 277 GLU A C 1
ATOM 2154 O O . GLU A 1 277 ? -8.875 -28.391 3.354 1 97.31 277 GLU A O 1
ATOM 2159 N N . PRO A 1 278 ? -9.734 -26.469 4.09 1 97.31 278 PRO A N 1
ATOM 2160 C CA . PRO A 1 278 ? -8.57 -25.703 3.637 1 97.31 278 PRO A CA 1
ATOM 2161 C C . PRO A 1 278 ? -7.262 -26.219 4.223 1 97.31 278 PRO A C 1
ATOM 2163 O O . PRO A 1 278 ? -6.246 -26.266 3.525 1 97.31 278 PRO A O 1
ATOM 2166 N N . TRP A 1 279 ? -7.238 -26.641 5.418 1 96.38 279 TRP A N 1
ATOM 2167 C CA . TRP A 1 279 ? -5.98 -27.047 6.039 1 96.38 279 TRP A CA 1
ATOM 2168 C C . TRP A 1 279 ? -5.406 -28.281 5.34 1 96.38 279 TRP A C 1
ATOM 2170 O O . TRP A 1 279 ? -4.188 -28.406 5.195 1 96.38 279 TRP A O 1
ATOM 2180 N N . ARG A 1 280 ? -6.258 -29.141 4.816 1 96.62 280 ARG A N 1
ATOM 2181 C CA . ARG A 1 280 ? -5.812 -30.344 4.137 1 96.62 280 ARG A CA 1
ATOM 2182 C C . ARG A 1 280 ? -5.254 -30.031 2.754 1 96.62 280 ARG A C 1
ATOM 2184 O O . ARG A 1 280 ? -4.199 -30.531 2.371 1 96.62 280 ARG A O 1
ATOM 2191 N N . ILE A 1 281 ? -5.93 -29.203 2.037 1 97.44 281 ILE A N 1
ATOM 2192 C CA . ILE A 1 281 ? -5.523 -28.859 0.678 1 97.44 281 ILE A CA 1
ATOM 2193 C C . ILE A 1 281 ? -4.23 -28.047 0.714 1 97.44 281 ILE A C 1
ATOM 2195 O O . ILE A 1 281 ? -3.355 -28.219 -0.137 1 97.44 281 ILE A O 1
ATOM 2199 N N . ASN A 1 282 ? -4.113 -27.172 1.689 1 97.25 282 ASN A N 1
ATOM 2200 C CA . ASN A 1 282 ? -2.922 -26.344 1.811 1 97.25 282 ASN A CA 1
ATOM 2201 C C . ASN A 1 282 ? -1.681 -27.188 2.1 1 97.25 282 ASN A C 1
ATOM 2203 O O . ASN A 1 282 ? -0.577 -26.828 1.68 1 97.25 282 ASN A O 1
ATOM 2207 N N . LYS A 1 283 ? -1.867 -28.281 2.717 1 95.5 283 LYS A N 1
ATOM 2208 C CA . LYS A 1 283 ? -0.75 -29.188 2.979 1 95.5 283 LYS A CA 1
ATOM 2209 C C . LYS A 1 283 ? -0.301 -29.891 1.701 1 95.5 283 LYS A C 1
ATOM 2211 O O . LYS A 1 283 ? 0.886 -30.172 1.523 1 95.5 283 LYS A O 1
ATOM 2216 N N . GLU A 1 284 ? -1.244 -30.062 0.8 1 95.19 284 GLU A N 1
ATOM 2217 C CA . GLU A 1 284 ? -0.967 -30.812 -0.422 1 95.19 284 GLU A CA 1
ATOM 2218 C C . GLU A 1 284 ? -0.51 -29.875 -1.545 1 95.19 284 GLU A C 1
ATOM 2220 O O . GLU A 1 284 ? 0.139 -30.312 -2.496 1 95.19 284 GLU A O 1
ATOM 2225 N N . GLU A 1 285 ? -0.822 -28.688 -1.442 1 94.62 285 GLU A N 1
ATOM 2226 C CA . GLU A 1 285 ? -0.556 -27.719 -2.498 1 94.62 285 GLU A CA 1
ATOM 2227 C C . GLU A 1 285 ? 0.943 -27.547 -2.725 1 94.62 285 GLU A C 1
ATOM 2229 O O . GLU A 1 285 ? 1.712 -27.422 -1.768 1 94.62 285 GLU A O 1
ATOM 2234 N N . SER A 1 286 ? 1.315 -27.578 -3.938 1 93.12 286 SER A N 1
ATOM 2235 C CA . SER A 1 286 ? 2.715 -27.344 -4.281 1 93.12 286 SER A CA 1
ATOM 2236 C C . SER A 1 286 ? 3.1 -25.891 -4.074 1 93.12 286 SER A C 1
ATOM 2238 O O . SER A 1 286 ? 2.303 -24.984 -4.336 1 93.12 286 SER A O 1
ATOM 2240 N N . VAL A 1 287 ? 4.359 -25.703 -3.678 1 94.25 287 VAL A N 1
ATOM 2241 C CA . VAL A 1 287 ? 4.82 -24.344 -3.434 1 94.25 287 VAL A CA 1
ATOM 2242 C C . VAL A 1 287 ? 5.867 -23.953 -4.473 1 94.25 287 VAL A C 1
ATOM 2244 O O . VAL A 1 287 ? 6.488 -22.891 -4.379 1 94.25 287 VAL A O 1
ATOM 2247 N N . PHE A 1 288 ? 6.039 -24.797 -5.512 1 91.75 288 PHE A N 1
ATOM 2248 C CA . PHE A 1 288 ? 7.027 -24.531 -6.551 1 91.75 288 PHE A CA 1
ATOM 2249 C C . PHE A 1 288 ? 6.352 -24.125 -7.852 1 91.75 288 PHE A C 1
ATOM 2251 O O . PHE A 1 288 ? 5.258 -24.594 -8.164 1 91.75 288 PHE A O 1
ATOM 2258 N N . LEU A 1 289 ? 6.953 -23.203 -8.57 1 84.62 289 LEU A N 1
ATOM 2259 C CA . LEU A 1 289 ? 6.41 -22.688 -9.828 1 84.62 289 LEU A CA 1
ATOM 2260 C C . LEU A 1 289 ? 6.613 -23.703 -10.953 1 84.62 289 LEU A C 1
ATOM 2262 O O . LEU A 1 289 ? 6.531 -23.344 -12.133 1 84.62 289 LEU A O 1
ATOM 2266 N N . LEU A 1 290 ? 6.625 -24.875 -10.68 1 83 290 LEU A N 1
ATOM 2267 C CA . LEU A 1 290 ? 6.863 -25.875 -11.711 1 83 290 LEU A CA 1
ATOM 2268 C C . LEU A 1 290 ? 5.574 -26.594 -12.07 1 83 290 LEU A C 1
ATOM 2270 O O . LEU A 1 290 ? 4.793 -26.969 -11.188 1 83 290 LEU A O 1
ATOM 2274 N N . GLY A 1 291 ? 5.219 -26.484 -13.328 1 82.81 291 GLY A N 1
ATOM 2275 C CA . GLY A 1 291 ? 4.121 -27.297 -13.812 1 82.81 291 GLY A CA 1
ATOM 2276 C C . GLY A 1 291 ? 2.783 -26.594 -13.789 1 82.81 291 GLY A C 1
ATOM 2277 O O . GLY A 1 291 ? 2.658 -25.516 -13.203 1 82.81 291 GLY A O 1
ATOM 2278 N N . SER A 1 292 ? 1.811 -27.188 -14.445 1 89.31 292 SER A N 1
ATOM 2279 C CA . SER A 1 292 ? 0.434 -26.703 -14.492 1 89.31 292 SER A CA 1
ATOM 2280 C C . SER A 1 292 ? -0.487 -27.578 -13.648 1 89.31 292 SER A C 1
ATOM 2282 O O . SER A 1 292 ? -0.661 -28.766 -13.938 1 89.31 292 SER A O 1
ATOM 2284 N N . PRO A 1 293 ? -1.017 -26.984 -12.648 1 91.19 293 PRO A N 1
ATOM 2285 C CA . PRO A 1 293 ? -1.902 -27.766 -11.789 1 91.19 293 PRO A CA 1
ATOM 2286 C C . PRO A 1 293 ? -3.086 -28.359 -12.547 1 91.19 293 PRO A C 1
ATOM 2288 O O . PRO A 1 293 ? -3.459 -29.516 -12.312 1 91.19 293 PRO A O 1
ATOM 2291 N N . SER A 1 294 ? -3.607 -27.625 -13.445 1 94.56 294 SER A N 1
ATOM 2292 C CA . SER A 1 294 ? -4.742 -28.109 -14.227 1 94.56 294 SER A CA 1
ATOM 2293 C C . SER A 1 294 ? -4.336 -29.281 -15.125 1 94.56 294 SER A C 1
ATOM 2295 O O . SER A 1 294 ? -5.066 -30.266 -15.242 1 94.56 294 SER A O 1
ATOM 2297 N N . ARG A 1 295 ? -3.213 -29.172 -15.766 1 94.12 295 ARG A N 1
ATOM 2298 C CA . ARG A 1 295 ? -2.758 -30.234 -16.656 1 94.12 295 ARG A CA 1
ATOM 2299 C C . ARG A 1 295 ? -2.494 -31.516 -15.883 1 94.12 295 ARG A C 1
ATOM 2301 O O . ARG A 1 295 ? -2.744 -32.625 -16.391 1 94.12 295 ARG A O 1
ATOM 2308 N N . GLN A 1 296 ? -1.989 -31.375 -14.75 1 91.62 296 GLN A N 1
ATOM 2309 C CA . GLN A 1 296 ? -1.727 -32.531 -13.906 1 91.62 296 GLN A CA 1
ATOM 2310 C C . GLN A 1 296 ? -3.027 -33.188 -13.461 1 91.62 296 GLN A C 1
ATOM 2312 O O . GLN A 1 296 ? -3.1 -34.438 -13.352 1 91.62 296 GLN A O 1
ATOM 2317 N N . MET A 1 297 ? -3.984 -32.406 -13.242 1 92.62 297 MET A N 1
ATOM 2318 C CA . MET A 1 297 ? -5.238 -32.906 -12.688 1 92.62 297 MET A CA 1
ATOM 2319 C C . MET A 1 297 ? -6.141 -33.469 -13.797 1 92.62 297 MET A C 1
ATOM 2321 O O . MET A 1 297 ? -6.699 -34.562 -13.672 1 92.62 297 MET A O 1
ATOM 2325 N N . CYS A 1 298 ? -6.27 -32.656 -14.914 1 93.88 298 CYS A N 1
ATOM 2326 C CA . CYS A 1 298 ? -7.27 -33.062 -15.898 1 93.88 298 CYS A CA 1
ATOM 2327 C C . CYS A 1 298 ? -6.637 -33.281 -17.266 1 93.88 298 CYS A C 1
ATOM 2329 O O . CYS A 1 298 ? -7.34 -33.469 -18.266 1 93.88 298 CYS A O 1
ATOM 2331 N N . GLY A 1 299 ? -5.328 -33.094 -17.359 1 94.75 299 GLY A N 1
ATOM 2332 C CA . GLY A 1 299 ? -4.629 -33.406 -18.594 1 94.75 299 GLY A CA 1
ATOM 2333 C C . GLY A 1 299 ? -4.562 -32.25 -19.562 1 94.75 299 GLY A C 1
ATOM 2334 O O . GLY A 1 299 ? -3.898 -32.344 -20.609 1 94.75 299 GLY A O 1
ATOM 2335 N N . PHE A 1 300 ? -5.227 -31.203 -19.312 1 96.88 300 PHE A N 1
ATOM 2336 C CA . PHE A 1 300 ? -5.281 -30.047 -20.219 1 96.88 300 PHE A CA 1
ATOM 2337 C C . PHE A 1 300 ? -4.91 -28.781 -19.469 1 96.88 300 PHE A C 1
ATOM 2339 O O . PHE A 1 300 ? -5.117 -28.672 -18.25 1 96.88 300 PHE A O 1
ATOM 2346 N N . ASP A 1 301 ? -4.355 -27.875 -20.203 1 96.75 301 ASP A N 1
ATOM 2347 C CA . ASP A 1 301 ? -4.246 -26.516 -19.688 1 96.75 301 ASP A CA 1
ATOM 2348 C C . ASP A 1 301 ? -5.566 -25.766 -19.828 1 96.75 301 ASP A C 1
ATOM 2350 O O . ASP A 1 301 ? -6.305 -25.984 -20.797 1 96.75 301 ASP A O 1
ATOM 2354 N N . ILE A 1 302 ? -5.836 -25 -18.844 1 97.19 302 ILE A N 1
ATOM 2355 C CA . ILE A 1 302 ? -7.059 -24.219 -18.906 1 97.19 302 ILE A CA 1
ATOM 2356 C C . ILE A 1 302 ? -6.707 -22.719 -18.922 1 97.19 302 ILE A C 1
ATOM 2358 O O . ILE A 1 302 ? -6.066 -22.219 -18 1 97.19 302 ILE A O 1
ATOM 2362 N N . LYS A 1 303 ? -7.086 -22.078 -19.984 1 95.12 303 LYS A N 1
ATOM 2363 C CA . LYS A 1 303 ? -6.871 -20.641 -20.125 1 95.12 303 LYS A CA 1
ATOM 2364 C C . LYS A 1 303 ? -8.188 -19.875 -20.016 1 95.12 303 LYS A C 1
ATOM 2366 O O . LYS A 1 303 ? -9.062 -20 -20.875 1 95.12 303 LYS A O 1
ATOM 2371 N N . ILE A 1 304 ? -8.281 -19.141 -18.938 1 94.75 304 ILE A N 1
ATOM 2372 C CA . ILE A 1 304 ? -9.508 -18.406 -18.703 1 94.75 304 ILE A CA 1
ATOM 2373 C C . ILE A 1 304 ? -9.359 -16.969 -19.234 1 94.75 304 ILE A C 1
ATOM 2375 O O . ILE A 1 304 ? -8.328 -16.328 -19.016 1 94.75 304 ILE A O 1
ATOM 2379 N N . GLY A 1 305 ? -10.438 -16.469 -19.781 1 92.69 305 GLY A N 1
ATOM 2380 C CA . GLY A 1 305 ? -10.406 -15.125 -20.344 1 92.69 305 GLY A CA 1
ATOM 2381 C C . GLY A 1 305 ? -9.586 -15.023 -21.609 1 92.69 305 GLY A C 1
ATOM 2382 O O . GLY A 1 305 ? -8.852 -14.047 -21.797 1 92.69 305 GLY A O 1
ATOM 2383 N N . ALA A 1 306 ? -9.68 -16 -22.391 1 92.56 306 ALA A N 1
ATOM 2384 C CA . ALA A 1 306 ? -8.945 -16.047 -23.641 1 92.56 306 ALA A CA 1
ATOM 2385 C C . ALA A 1 306 ? -9.711 -15.344 -24.75 1 92.56 306 ALA A C 1
ATOM 2387 O O . ALA A 1 306 ? -10.914 -15.125 -24.656 1 92.56 306 ALA A O 1
ATOM 2388 N N . SER A 1 307 ? -8.945 -14.977 -25.734 1 91.5 307 SER A N 1
ATOM 2389 C CA . SER A 1 307 ? -9.539 -14.367 -26.922 1 91.5 307 SER A CA 1
ATOM 2390 C C . SER A 1 307 ? -10.25 -15.406 -27.781 1 91.5 307 SER A C 1
ATOM 2392 O O . SER A 1 307 ? -9.648 -16.406 -28.188 1 91.5 307 SER A O 1
ATOM 2394 N N . PHE A 1 308 ? -11.492 -15.07 -28 1 91.69 308 PHE A N 1
ATOM 2395 C CA . PHE A 1 308 ? -12.25 -15.977 -28.844 1 91.69 308 PHE A CA 1
ATOM 2396 C C . PHE A 1 308 ? -11.727 -15.945 -30.281 1 91.69 308 PHE A C 1
ATOM 2398 O O . PHE A 1 308 ? -11.648 -16.969 -30.953 1 91.69 308 PHE A O 1
ATOM 2405 N N . ALA A 1 309 ? -11.391 -14.789 -30.672 1 88.81 309 ALA A N 1
ATOM 2406 C CA . ALA A 1 309 ? -10.844 -14.617 -32 1 88.81 309 ALA A CA 1
ATOM 2407 C C . ALA A 1 309 ? -9.555 -15.414 -32.188 1 88.81 309 ALA A C 1
ATOM 2409 O O . ALA A 1 309 ? -9.328 -16.016 -33.25 1 88.81 309 ALA A O 1
ATOM 2410 N N . SER A 1 310 ? -8.773 -15.391 -31.219 1 89.25 310 SER A N 1
ATOM 2411 C CA . SER A 1 310 ? -7.512 -16.125 -31.281 1 89.25 310 SER A CA 1
ATOM 2412 C C . SER A 1 310 ? -7.758 -17.641 -31.359 1 89.25 310 SER A C 1
ATOM 2414 O O . SER A 1 310 ? -7.004 -18.359 -32 1 89.25 310 SER A O 1
ATOM 2416 N N . VAL A 1 311 ? -8.742 -18.031 -30.688 1 90.88 311 VAL A N 1
ATOM 2417 C CA . VAL A 1 311 ? -9.094 -19.453 -30.703 1 90.88 311 VAL A CA 1
ATOM 2418 C C . VAL A 1 311 ? -9.586 -19.828 -32.094 1 90.88 311 VAL A C 1
ATOM 2420 O O . VAL A 1 311 ? -9.242 -20.906 -32.625 1 90.88 311 VAL A O 1
ATOM 2423 N N . LEU A 1 312 ? -10.32 -18.984 -32.719 1 89.06 312 LEU A N 1
ATOM 2424 C CA . LEU A 1 312 ? -10.852 -19.25 -34.031 1 89.06 312 LEU A CA 1
ATOM 2425 C C . LEU A 1 312 ? -9.734 -19.266 -35.062 1 89.06 312 LEU A C 1
ATOM 2427 O O . LEU A 1 312 ? -9.773 -20.047 -36.031 1 89.06 312 LEU A O 1
ATOM 2431 N N . GLU A 1 313 ? -8.828 -18.406 -34.906 1 87.06 313 GLU A N 1
ATOM 2432 C CA . GLU A 1 313 ? -7.703 -18.312 -35.812 1 87.06 313 GLU A CA 1
ATOM 2433 C C . GLU A 1 313 ? -6.879 -19.594 -35.844 1 87.06 313 GLU A C 1
ATOM 2435 O O . GLU A 1 313 ? -6.211 -19.906 -36.812 1 87.06 313 GLU A O 1
ATOM 2440 N N . ARG A 1 314 ? -6.988 -20.297 -34.719 1 86.12 314 ARG A N 1
ATOM 2441 C CA . ARG A 1 314 ? -6.25 -21.562 -34.625 1 86.12 314 ARG A CA 1
ATOM 2442 C C . ARG A 1 314 ? -6.914 -22.656 -35.469 1 86.12 314 ARG A C 1
ATOM 2444 O O . ARG A 1 314 ? -6.336 -23.719 -35.656 1 86.12 314 ARG A O 1
ATOM 2451 N N . ASN A 1 315 ? -8.07 -22.438 -35.969 1 82.94 315 ASN A N 1
ATOM 2452 C CA . ASN A 1 315 ? -8.836 -23.359 -36.812 1 82.94 315 ASN A CA 1
ATOM 2453 C C . ASN A 1 315 ? -9.094 -24.688 -36.094 1 82.94 315 ASN A C 1
ATOM 2455 O O . ASN A 1 315 ? -8.992 -25.75 -36.688 1 82.94 315 ASN A O 1
ATOM 2459 N N . VAL A 1 316 ? -9.312 -24.516 -34.844 1 83.12 316 VAL A N 1
ATOM 2460 C CA . VAL A 1 316 ? -9.578 -25.719 -34.031 1 83.12 316 VAL A CA 1
ATOM 2461 C C . VAL A 1 316 ? -11.07 -26.016 -34.031 1 83.12 316 VAL A C 1
ATOM 2463 O O . VAL A 1 316 ? -11.484 -27.141 -33.781 1 83.12 316 VAL A O 1
ATOM 2466 N N . ILE A 1 317 ? -11.859 -25.047 -34.281 1 86 317 ILE A N 1
ATOM 2467 C CA . ILE A 1 317 ? -13.312 -25.172 -34.281 1 86 317 ILE A CA 1
ATOM 2468 C C . ILE A 1 317 ? -13.859 -24.797 -35.656 1 86 317 ILE A C 1
ATOM 2470 O O . ILE A 1 317 ? -13.438 -23.812 -36.25 1 86 317 ILE A O 1
ATOM 2474 N N . SER A 1 318 ? -14.781 -25.672 -36.188 1 86 318 SER A N 1
ATOM 2475 C CA . SER A 1 318 ? -15.422 -25.391 -37.469 1 86 318 SER A CA 1
ATOM 2476 C C . SER A 1 318 ? -16.438 -24.266 -37.344 1 86 318 SER A C 1
ATOM 2478 O O . SER A 1 318 ? -16.906 -23.969 -36.219 1 86 318 SER A O 1
ATOM 2480 N N . PRO A 1 319 ? -16.703 -23.609 -38.438 1 84.06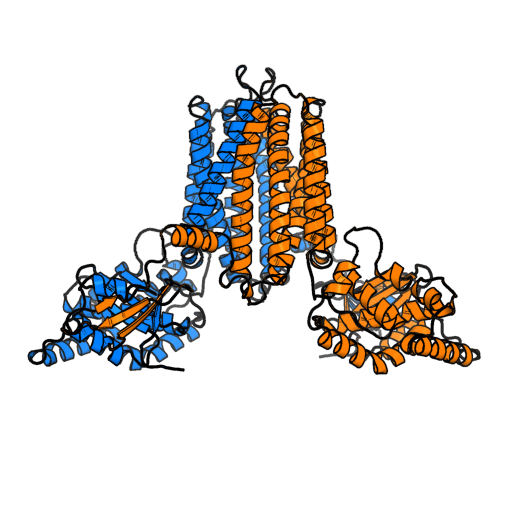 319 PRO A N 1
ATOM 2481 C CA . PRO A 1 319 ? -17.703 -22.531 -38.375 1 84.06 319 PRO A CA 1
ATOM 2482 C C . PRO A 1 319 ? -19.047 -23 -37.844 1 84.06 319 PRO A C 1
ATOM 2484 O O . PRO A 1 319 ? -19.719 -22.234 -37.156 1 84.06 319 PRO A O 1
ATOM 2487 N N . MET A 1 320 ? -19.375 -24.219 -38.188 1 85.31 320 MET A N 1
ATOM 2488 C CA . MET A 1 320 ? -20.625 -24.75 -37.688 1 85.31 320 MET A CA 1
ATOM 2489 C C . MET A 1 320 ? -20.562 -24.906 -36.156 1 85.31 320 MET A C 1
ATOM 2491 O O . MET A 1 320 ? -21.547 -24.641 -35.469 1 85.31 320 MET A O 1
ATOM 2495 N N . GLU A 1 321 ? -19.5 -25.328 -35.719 1 89.81 321 GLU A N 1
ATOM 2496 C CA . GLU A 1 321 ? -19.328 -25.516 -34.281 1 89.81 321 GLU A CA 1
ATOM 2497 C C . GLU A 1 321 ? -19.312 -24.172 -33.562 1 89.81 321 GLU A C 1
ATOM 2499 O O . GLU A 1 321 ? -19.766 -24.078 -32.406 1 89.81 321 GLU A O 1
ATOM 2504 N N . VAL A 1 322 ? -18.766 -23.172 -34.219 1 89.62 322 VAL A N 1
ATOM 2505 C CA . VAL A 1 322 ? -18.75 -21.828 -33.656 1 89.62 322 VAL A CA 1
ATOM 2506 C C . VAL A 1 322 ? -20.172 -21.375 -33.375 1 89.62 322 VAL A C 1
ATOM 2508 O O . VAL A 1 322 ? -20.484 -20.875 -32.312 1 89.62 322 VAL A O 1
ATOM 2511 N N . GLU A 1 323 ? -21 -21.516 -34.312 1 87.81 323 GLU A N 1
ATOM 2512 C CA . GLU A 1 323 ? -22.406 -21.125 -34.156 1 87.81 323 GLU A CA 1
ATOM 2513 C C . GLU A 1 323 ? -23.109 -21.953 -33.094 1 87.81 323 GLU A C 1
ATOM 2515 O O . GLU A 1 323 ? -23.922 -21.422 -32.312 1 87.81 323 GLU A O 1
ATOM 2520 N N . PHE A 1 324 ? -22.75 -23.156 -33.125 1 91.12 324 PHE A N 1
ATOM 2521 C CA . PHE A 1 324 ? -23.312 -24.047 -32.125 1 91.12 324 PHE A CA 1
ATOM 2522 C C . PHE A 1 324 ? -22.938 -23.578 -30.719 1 91.12 324 PHE A C 1
ATOM 2524 O O . PHE A 1 324 ? -23.797 -23.469 -29.844 1 91.12 324 PHE A O 1
ATOM 2531 N N . LEU A 1 325 ? -21.719 -23.328 -30.5 1 93.88 325 LEU A N 1
ATOM 2532 C CA . LEU A 1 325 ? -21.234 -22.938 -29.188 1 93.88 325 LEU A CA 1
ATOM 2533 C C . LEU A 1 325 ? -21.844 -21.609 -28.75 1 93.88 325 LEU A C 1
ATOM 2535 O O . LEU A 1 325 ? -22.203 -21.438 -27.578 1 93.88 325 LEU A O 1
ATOM 2539 N N . LEU A 1 326 ? -21.953 -20.656 -29.672 1 92 326 LEU A N 1
ATOM 2540 C CA . LEU A 1 326 ? -22.516 -19.359 -29.359 1 92 326 LEU A CA 1
ATOM 2541 C C . LEU A 1 326 ? -23.969 -19.484 -28.922 1 92 326 LEU A C 1
ATOM 2543 O O . LEU A 1 326 ? -24.406 -18.812 -27.984 1 92 326 LEU A O 1
ATOM 2547 N N . LYS A 1 327 ? -24.625 -20.344 -29.547 1 92.06 327 LYS A N 1
ATOM 2548 C CA . LYS A 1 327 ? -26.016 -20.562 -29.203 1 92.06 327 LYS A CA 1
ATOM 2549 C C . LYS A 1 327 ? -26.141 -21.391 -27.922 1 92.06 327 LYS A C 1
ATOM 2551 O O . LYS A 1 327 ? -26.969 -21.094 -27.062 1 92.06 327 LYS A O 1
ATOM 2556 N N . PHE A 1 328 ? -25.328 -22.375 -27.859 1 94.19 328 PHE A N 1
ATOM 2557 C CA . PHE A 1 328 ? -25.375 -23.312 -26.734 1 94.19 328 PHE A CA 1
ATOM 2558 C C . PHE A 1 328 ? -25.078 -22.594 -25.422 1 94.19 328 PHE A C 1
ATOM 2560 O O . PHE A 1 328 ? -25.656 -22.922 -24.391 1 94.19 328 PHE A O 1
ATOM 2567 N N . PHE A 1 329 ? -24.156 -21.641 -25.422 1 95.38 329 PHE A N 1
ATOM 2568 C CA . PHE A 1 329 ? -23.75 -20.938 -24.219 1 95.38 329 PHE A CA 1
ATOM 2569 C C . PHE A 1 329 ? -24.406 -19.578 -24.125 1 95.38 329 PHE A C 1
ATOM 2571 O O . PHE A 1 329 ? -23.938 -18.688 -23.422 1 95.38 329 PHE A O 1
ATOM 2578 N N . GLU A 1 330 ? -25.422 -19.344 -24.781 1 92.81 330 GLU A N 1
ATOM 2579 C CA . GLU A 1 330 ? -26.094 -18.047 -24.844 1 92.81 330 GLU A CA 1
ATOM 2580 C C . GLU A 1 330 ? -26.547 -17.594 -23.453 1 92.81 330 GLU A C 1
ATOM 2582 O O . GLU A 1 330 ? -26.469 -16.406 -23.141 1 92.81 330 GLU A O 1
ATOM 2587 N N . ASP A 1 331 ? -26.906 -18.562 -22.625 1 91.75 331 ASP A N 1
ATOM 2588 C CA . ASP A 1 331 ? -27.469 -18.203 -21.328 1 91.75 331 ASP A CA 1
ATOM 2589 C C . ASP A 1 331 ? -26.391 -18.141 -20.25 1 91.75 331 ASP A C 1
ATOM 2591 O O . ASP A 1 331 ? -26.672 -17.844 -19.078 1 91.75 331 ASP A O 1
ATOM 2595 N N . ARG A 1 332 ? -25.266 -18.438 -20.656 1 94 332 ARG A N 1
ATOM 2596 C CA . ARG A 1 332 ? -24.141 -18.359 -19.719 1 94 332 ARG A CA 1
ATOM 2597 C C . ARG A 1 332 ? -23.234 -17.172 -20.047 1 94 332 ARG A C 1
ATOM 2599 O O . ARG A 1 332 ? -23.25 -16.672 -21.172 1 94 332 ARG A O 1
ATOM 2606 N N . ASN A 1 333 ? -22.516 -16.797 -19.078 1 95.38 333 ASN A N 1
ATOM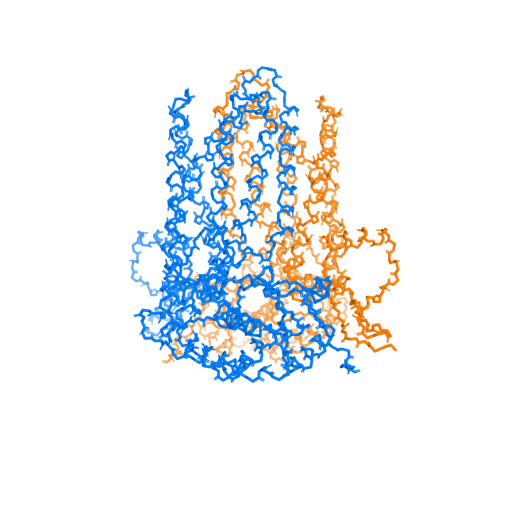 2607 C CA . ASN A 1 333 ? -21.656 -15.633 -19.266 1 95.38 333 ASN A CA 1
ATOM 2608 C C . ASN A 1 333 ? -20.234 -16.047 -19.641 1 95.38 333 ASN A C 1
ATOM 2610 O O . ASN A 1 333 ? -19.281 -15.281 -19.438 1 95.38 333 ASN A O 1
ATOM 2614 N N . TYR A 1 334 ? -20.141 -17.281 -20.062 1 96.5 334 TYR A N 1
ATOM 2615 C CA . TYR A 1 334 ? -18.875 -17.797 -20.578 1 96.5 334 TYR A CA 1
ATOM 2616 C C . TYR A 1 334 ? -19.094 -18.828 -21.656 1 96.5 334 TYR A C 1
ATOM 2618 O O . TYR A 1 334 ? -20.219 -19.328 -21.828 1 96.5 334 TYR A O 1
ATOM 2626 N N . LEU A 1 335 ? -18.125 -19 -22.453 1 95.94 335 LEU A N 1
ATOM 2627 C CA . LEU A 1 335 ? -18.109 -20.062 -23.453 1 95.94 335 LEU A CA 1
ATOM 2628 C C . LEU A 1 335 ? -16.828 -20.875 -23.359 1 95.94 335 LEU A C 1
ATOM 2630 O O . LEU A 1 335 ? -15.781 -20.359 -22.969 1 95.94 335 LEU A O 1
ATOM 2634 N N . VAL A 1 336 ? -16.922 -22.172 -23.672 1 97.31 336 VAL A N 1
ATOM 2635 C CA . VAL A 1 336 ? -15.773 -23.062 -23.578 1 97.31 336 VAL A CA 1
ATOM 2636 C C . VAL A 1 336 ? -15.422 -23.609 -24.953 1 97.31 336 VAL A C 1
ATOM 2638 O O . VAL A 1 336 ? -16.281 -24.141 -25.656 1 97.31 336 VAL A O 1
ATOM 2641 N N . ALA A 1 337 ? -14.242 -23.375 -25.344 1 96.19 337 ALA A N 1
ATOM 2642 C CA . ALA A 1 337 ? -13.695 -23.953 -26.578 1 96.19 337 ALA A CA 1
ATOM 2643 C C . ALA A 1 337 ? -12.469 -24.812 -26.281 1 96.19 337 ALA A C 1
ATOM 2645 O O . ALA A 1 337 ? -11.672 -24.484 -25.391 1 96.19 337 ALA A O 1
ATOM 2646 N N . ILE A 1 338 ? -12.32 -25.906 -27.062 1 96.5 338 ILE A N 1
ATOM 2647 C CA . ILE A 1 338 ? -11.297 -26.891 -26.688 1 96.5 338 ILE A CA 1
ATOM 2648 C C . ILE A 1 338 ? -10.398 -27.156 -27.891 1 96.5 338 ILE A C 1
ATOM 2650 O O . ILE A 1 338 ? -10.883 -27.391 -29 1 96.5 338 ILE A O 1
ATOM 2654 N N . ASP A 1 339 ? -9.141 -27.094 -27.656 1 95.44 339 ASP A N 1
ATOM 2655 C CA . ASP A 1 339 ? -8.125 -27.547 -28.594 1 95.44 339 ASP A CA 1
ATOM 2656 C C . ASP A 1 339 ? -7.508 -28.859 -28.141 1 95.44 339 ASP A C 1
ATOM 2658 O O . ASP A 1 339 ? -6.613 -28.891 -27.297 1 95.44 339 ASP A O 1
ATOM 2662 N N . ILE A 1 340 ? -7.902 -29.922 -28.75 1 93.94 340 ILE A N 1
ATOM 2663 C CA . ILE A 1 340 ? -7.492 -31.25 -28.328 1 93.94 340 ILE A CA 1
ATOM 2664 C C . ILE A 1 340 ? -6.027 -31.484 -28.703 1 93.94 340 ILE A C 1
ATOM 2666 O O . ILE A 1 340 ? -5.293 -32.156 -27.969 1 93.94 340 ILE A O 1
ATOM 2670 N N . GLU A 1 341 ? -5.566 -30.906 -29.75 1 92.56 341 GLU A N 1
ATOM 2671 C CA . GLU A 1 341 ? -4.199 -31.094 -30.219 1 92.56 341 GLU A CA 1
ATOM 2672 C C . GLU A 1 341 ? -3.188 -30.531 -29.219 1 92.56 341 GLU A C 1
ATOM 2674 O O . GLU A 1 341 ? -2.213 -31.203 -28.875 1 92.56 341 GLU A O 1
ATOM 2679 N N . THR A 1 342 ? -3.43 -29.375 -28.797 1 94.38 342 THR A N 1
ATOM 2680 C CA . THR A 1 342 ? -2.508 -28.734 -27.875 1 94.38 342 THR A CA 1
ATOM 2681 C C . THR A 1 342 ? -2.912 -29.016 -26.422 1 94.38 342 THR A C 1
ATOM 2683 O O . THR A 1 342 ? -2.225 -28.594 -25.5 1 94.38 342 THR A O 1
ATOM 2686 N N . ARG A 1 343 ? -4.008 -29.688 -26.203 1 95.44 343 ARG A N 1
ATOM 2687 C CA . ARG A 1 343 ? -4.551 -30 -24.891 1 95.44 343 ARG A CA 1
ATOM 2688 C C . ARG A 1 343 ? -4.758 -28.734 -24.062 1 95.44 343 ARG A C 1
ATOM 2690 O O . ARG A 1 343 ? -4.258 -28.641 -22.938 1 95.44 343 ARG A O 1
ATOM 2697 N N . THR A 1 344 ? -5.5 -27.828 -24.688 1 97.12 344 THR A N 1
ATOM 2698 C CA . THR A 1 344 ? -5.816 -26.562 -24.031 1 97.12 344 THR A CA 1
ATOM 2699 C C . THR A 1 344 ? -7.316 -26.281 -24.094 1 97.12 344 THR A C 1
ATOM 2701 O O . THR A 1 344 ? -7.93 -26.406 -25.156 1 97.12 344 THR A O 1
ATOM 2704 N N . VAL A 1 345 ? -7.895 -26.047 -22.984 1 97.88 345 VAL A N 1
ATOM 2705 C CA . VAL A 1 345 ? -9.281 -25.594 -22.922 1 97.88 345 VAL A CA 1
ATOM 2706 C C . VAL A 1 345 ? -9.336 -24.078 -22.734 1 97.88 345 VAL A C 1
ATOM 2708 O O . VAL A 1 345 ? -8.719 -23.547 -21.812 1 97.88 345 VAL A O 1
ATOM 2711 N N . PHE A 1 346 ? -10.039 -23.406 -23.594 1 97.5 346 PHE A N 1
ATOM 2712 C CA . PHE A 1 346 ? -10.18 -21.953 -23.531 1 97.5 346 PHE A CA 1
ATOM 2713 C C . PHE A 1 346 ? -11.547 -21.562 -22.984 1 97.5 346 PHE A C 1
ATOM 2715 O O . PHE A 1 346 ? -12.578 -21.984 -23.516 1 97.5 346 PHE A O 1
ATOM 2722 N N . VAL A 1 347 ? -11.508 -20.875 -21.906 1 97.56 347 VAL A N 1
ATOM 2723 C CA . VAL A 1 347 ? -12.727 -20.297 -21.359 1 97.56 347 VAL A CA 1
ATOM 2724 C C . VAL A 1 347 ? -12.836 -18.828 -21.781 1 97.56 347 VAL A C 1
ATOM 2726 O O . VAL A 1 347 ? -12.094 -17.984 -21.281 1 97.56 347 VAL A O 1
ATOM 2729 N N . VAL A 1 348 ? -13.789 -18.547 -22.609 1 96.44 348 VAL A N 1
ATOM 2730 C CA . VAL A 1 348 ? -14.023 -17.203 -23.094 1 96.44 348 VAL A CA 1
ATOM 2731 C C . VAL A 1 348 ? -15.117 -16.531 -22.266 1 96.44 348 VAL A C 1
ATOM 2733 O O . VAL A 1 348 ? -16.203 -17.078 -22.078 1 96.44 348 VAL A O 1
ATOM 2736 N N . LEU A 1 349 ? -14.789 -15.359 -21.781 1 95.81 349 LEU A N 1
ATOM 2737 C CA . LEU A 1 349 ? -15.695 -14.703 -20.859 1 95.81 349 LEU A CA 1
ATOM 2738 C C . LEU A 1 349 ? -16.453 -13.57 -21.547 1 95.81 349 LEU A C 1
ATOM 2740 O O . LEU A 1 349 ? -15.891 -12.852 -22.375 1 95.81 349 LEU A O 1
ATOM 2744 N N . LYS A 1 350 ? -17.719 -13.453 -21.109 1 94.06 350 LYS A N 1
ATOM 2745 C CA . LYS A 1 350 ? -18.5 -12.297 -21.531 1 94.06 350 LYS A CA 1
ATOM 2746 C C . LYS A 1 350 ? -18.188 -11.07 -20.688 1 94.06 350 LYS A C 1
ATOM 2748 O O . LYS A 1 350 ? -17.547 -11.18 -19.641 1 94.06 350 LYS A O 1
ATOM 2753 N N . LYS A 1 351 ? -18.516 -9.859 -21.078 1 87.38 351 LYS A N 1
ATOM 2754 C CA . LYS A 1 351 ? -18.156 -8.586 -20.453 1 87.38 351 LYS A CA 1
ATOM 2755 C C . LYS A 1 351 ? -18.641 -8.523 -19.016 1 87.38 351 LYS A C 1
ATOM 2757 O O . LYS A 1 351 ? -17.953 -7.977 -18.141 1 87.38 351 LYS A O 1
ATOM 2762 N N . ASP A 1 352 ? -19.703 -9.141 -18.625 1 85.38 352 ASP A N 1
ATOM 2763 C CA . ASP A 1 352 ? -20.281 -8.992 -17.281 1 85.38 352 ASP A CA 1
ATOM 2764 C C . ASP A 1 352 ? -20.062 -10.25 -16.453 1 85.38 352 ASP A C 1
ATOM 2766 O O . ASP A 1 352 ? -20.75 -10.469 -15.453 1 85.38 352 ASP A O 1
ATOM 2770 N N . ALA A 1 353 ? -19.094 -10.977 -16.891 1 91.06 353 ALA A N 1
ATOM 2771 C CA . ALA A 1 353 ? -18.859 -12.211 -16.141 1 91.06 353 ALA A CA 1
ATOM 2772 C C . ALA A 1 353 ? -18.344 -11.906 -14.742 1 91.06 353 ALA A C 1
ATOM 2774 O O . ALA A 1 353 ? -17.438 -11.086 -14.57 1 91.06 353 ALA A O 1
ATOM 2775 N N . ASN A 1 354 ? -18.938 -12.445 -13.719 1 90.44 354 ASN A N 1
ATOM 2776 C CA . ASN A 1 354 ? -18.516 -12.258 -12.336 1 90.44 354 ASN A CA 1
ATOM 2777 C C . ASN A 1 354 ? -17.641 -13.414 -11.859 1 90.44 354 ASN A C 1
ATOM 2779 O O . ASN A 1 354 ? -17.516 -14.43 -12.555 1 90.44 354 ASN A O 1
ATOM 2783 N N . PRO A 1 355 ? -17.031 -13.336 -10.75 1 90.56 355 PRO A N 1
ATOM 2784 C CA . PRO A 1 355 ? -16.094 -14.352 -10.266 1 90.56 355 PRO A CA 1
ATOM 2785 C C . PRO A 1 355 ? -16.75 -15.711 -10.047 1 90.56 355 PRO A C 1
ATOM 2787 O O . PRO A 1 355 ? -16.109 -16.75 -10.234 1 90.56 355 PRO A O 1
ATOM 2790 N N . VAL A 1 356 ? -17.969 -15.688 -9.719 1 93.44 356 VAL A N 1
ATOM 2791 C CA . VAL A 1 356 ? -18.688 -16.938 -9.5 1 93.44 356 VAL A CA 1
ATOM 2792 C C . VAL A 1 356 ? -18.844 -17.688 -10.82 1 93.44 356 VAL A C 1
ATOM 2794 O O . VAL A 1 356 ? -18.703 -18.906 -10.859 1 93.44 356 VAL A O 1
ATOM 2797 N N . GLN A 1 357 ? -19.062 -16.906 -11.828 1 94.94 357 GLN A N 1
ATOM 2798 C CA . GLN A 1 357 ? -19.219 -17.5 -13.148 1 94.94 357 GLN A CA 1
ATOM 2799 C C . GLN A 1 357 ? -17.875 -17.969 -13.695 1 94.94 357 GLN A C 1
ATOM 2801 O O . GLN A 1 357 ? -17.812 -18.953 -14.445 1 94.94 357 GLN A O 1
ATOM 2806 N N . VAL A 1 358 ? -16.844 -17.312 -13.344 1 95.31 358 VAL A N 1
ATOM 2807 C CA . VAL A 1 358 ? -15.5 -17.734 -13.719 1 95.31 358 VAL A CA 1
ATOM 2808 C C . VAL A 1 358 ? -15.188 -19.094 -13.086 1 95.31 358 VAL A C 1
ATOM 2810 O O . VAL A 1 358 ? -14.602 -19.969 -13.727 1 95.31 358 VAL A O 1
ATOM 2813 N N . LEU A 1 359 ? -15.547 -19.203 -11.852 1 96.38 359 LEU A N 1
ATOM 2814 C CA . LEU A 1 359 ? -15.367 -20.469 -11.141 1 96.38 359 LEU A CA 1
ATOM 2815 C C . LEU A 1 359 ? -16.109 -21.594 -11.844 1 96.38 359 LEU A C 1
ATOM 2817 O O . LEU A 1 359 ? -15.578 -22.703 -12.008 1 96.38 359 LEU A O 1
ATOM 2821 N N . GLU A 1 360 ? -17.281 -21.297 -12.258 1 97.06 360 GLU A N 1
ATOM 2822 C CA . GLU A 1 360 ? -18.078 -22.266 -12.992 1 97.06 360 GLU A CA 1
ATOM 2823 C C . GLU A 1 360 ? -17.422 -22.641 -14.32 1 97.06 360 GLU A C 1
ATOM 2825 O O . GLU A 1 360 ? -17.422 -23.812 -14.711 1 97.06 360 GLU A O 1
ATOM 2830 N N . GLY A 1 361 ? -16.922 -21.641 -14.992 1 97.25 361 GLY A N 1
ATOM 2831 C CA . GLY A 1 361 ? -16.234 -21.875 -16.25 1 97.25 361 GLY A CA 1
ATOM 2832 C C . GLY A 1 361 ? -15.023 -22.797 -16.094 1 97.25 361 GLY A C 1
ATOM 2833 O O . GLY A 1 361 ? -14.781 -23.641 -16.953 1 97.25 361 GLY A O 1
ATOM 2834 N N . TYR A 1 362 ? -14.312 -22.609 -15.031 1 97.31 362 TYR A N 1
ATOM 2835 C CA . TYR A 1 362 ? -13.156 -23.469 -14.766 1 97.31 362 TYR A CA 1
ATOM 2836 C C . TYR A 1 362 ? -13.594 -24.906 -14.508 1 97.31 362 TYR A C 1
ATOM 2838 O O . TYR A 1 362 ? -12.969 -25.844 -15 1 97.31 362 TYR A O 1
ATOM 2846 N N . PHE A 1 363 ? -14.594 -25.047 -13.688 1 97.19 363 PHE A N 1
ATOM 2847 C CA . PHE A 1 363 ? -15.141 -26.375 -13.414 1 97.19 363 PHE A CA 1
ATOM 2848 C C . PHE A 1 363 ? -15.602 -27.047 -14.703 1 97.19 363 PHE A C 1
ATOM 2850 O O . PHE A 1 363 ? -15.305 -28.219 -14.938 1 97.19 363 PHE A O 1
ATOM 2857 N N . TYR A 1 364 ? -16.344 -26.281 -15.469 1 97.62 364 TYR A N 1
ATOM 2858 C CA . TYR A 1 364 ? -16.828 -26.75 -16.766 1 97.62 364 TYR A CA 1
ATOM 2859 C C . TYR A 1 364 ? -15.672 -27.234 -17.625 1 97.62 364 TYR A C 1
ATOM 2861 O O . TYR A 1 364 ? -15.727 -28.344 -18.188 1 97.62 364 TYR A O 1
ATOM 2869 N N . ALA A 1 365 ? -14.672 -26.406 -17.734 1 98.19 365 ALA A N 1
ATOM 2870 C CA . ALA A 1 365 ? -13.492 -26.734 -18.531 1 98.19 365 ALA A CA 1
ATOM 2871 C C . ALA A 1 365 ? -12.805 -27.984 -18.016 1 98.19 365 ALA A C 1
ATOM 2873 O O . ALA A 1 365 ? -12.367 -28.828 -18.812 1 98.19 365 ALA A O 1
ATOM 2874 N N . SER A 1 366 ? -12.711 -28.172 -16.781 1 96.94 366 SER A N 1
ATOM 2875 C CA . SER A 1 366 ? -12.07 -29.344 -16.172 1 96.94 366 SER A CA 1
ATOM 2876 C C . SER A 1 366 ? -12.828 -30.625 -16.5 1 96.94 366 SER A C 1
ATOM 2878 O O . SER A 1 366 ? -12.219 -31.641 -16.812 1 96.94 366 SER A O 1
ATOM 2880 N N . MET A 1 367 ? -14.125 -30.5 -16.438 1 95.88 367 MET A N 1
ATOM 2881 C CA . MET A 1 367 ? -14.945 -31.656 -16.734 1 95.88 367 MET A CA 1
ATOM 2882 C C . MET A 1 367 ? -14.828 -32.062 -18.203 1 95.88 367 MET A C 1
ATOM 2884 O O . MET A 1 367 ? -14.797 -33.25 -18.531 1 95.88 367 MET A O 1
ATOM 2888 N N . CYS A 1 368 ? -14.82 -31.031 -19.016 1 96.81 368 CYS A N 1
ATOM 2889 C CA . CYS A 1 368 ? -14.633 -31.328 -20.438 1 96.81 368 CYS A CA 1
ATOM 2890 C C . CYS A 1 368 ? -13.32 -32.031 -20.688 1 96.81 368 CYS A C 1
ATOM 2892 O O . CYS A 1 368 ? -13.273 -33.031 -21.438 1 96.81 368 CYS A O 1
ATOM 2894 N N . ALA A 1 369 ? -12.305 -31.531 -20.062 1 96.81 369 ALA A N 1
ATOM 2895 C CA . ALA A 1 369 ? -10.977 -32.125 -20.234 1 96.81 369 ALA A CA 1
ATOM 2896 C C . ALA A 1 369 ? -10.953 -33.562 -19.734 1 96.81 369 ALA A C 1
ATOM 2898 O O . ALA A 1 369 ? -10.391 -34.438 -20.391 1 96.81 369 ALA A O 1
ATOM 2899 N N . LEU A 1 370 ? -11.555 -33.812 -18.625 1 93.94 370 LEU A N 1
ATOM 2900 C CA . LEU A 1 370 ? -11.602 -35.156 -18.062 1 93.94 370 LEU A CA 1
ATOM 2901 C C . LEU A 1 370 ? -12.359 -36.125 -18.984 1 93.94 370 LEU A C 1
ATOM 2903 O O . LEU A 1 370 ? -11.953 -37.25 -19.172 1 93.94 370 LEU A O 1
ATOM 2907 N N . TYR A 1 371 ? -13.453 -35.562 -19.516 1 93.81 371 TYR A N 1
ATOM 2908 C CA . TYR A 1 371 ? -14.234 -36.344 -20.469 1 93.81 371 TYR A CA 1
ATOM 2909 C C . TYR A 1 371 ? -13.383 -36.75 -21.656 1 93.81 371 TYR A C 1
ATOM 2911 O O . TYR A 1 371 ? -13.406 -37.906 -22.078 1 93.81 371 TYR A O 1
ATOM 2919 N N . ILE A 1 372 ? -12.68 -35.844 -22.172 1 94.88 372 ILE A N 1
ATOM 2920 C CA . ILE A 1 372 ? -11.875 -36.094 -23.375 1 94.88 372 ILE A CA 1
ATOM 2921 C C . ILE A 1 372 ? -10.742 -37.062 -23.031 1 94.88 372 ILE A C 1
ATOM 2923 O O . ILE A 1 372 ? -10.406 -37.938 -23.844 1 94.88 372 ILE A O 1
ATOM 2927 N N . CYS A 1 373 ? -10.18 -36.875 -21.922 1 93.25 373 CYS A N 1
ATOM 2928 C CA . CYS A 1 373 ? -9.117 -37.781 -21.516 1 93.25 373 CYS A CA 1
ATOM 2929 C C . CYS A 1 373 ? -9.633 -39.219 -21.359 1 93.25 373 CYS A C 1
ATOM 2931 O O . CYS A 1 373 ? -8.945 -40.156 -21.703 1 93.25 373 CYS A O 1
ATOM 2933 N N . MET A 1 374 ? -10.773 -39.344 -20.859 1 88.94 374 MET A N 1
ATOM 2934 C CA . MET A 1 374 ? -11.398 -40.656 -20.734 1 88.94 374 MET A CA 1
ATOM 2935 C C . MET A 1 374 ? -11.672 -41.281 -22.109 1 88.94 374 MET A C 1
ATOM 2937 O O . MET A 1 374 ? -11.406 -42.438 -22.328 1 88.94 374 MET A O 1
ATOM 2941 N N . ALA A 1 375 ? -12.188 -40.406 -22.938 1 89.94 375 ALA A N 1
ATOM 2942 C CA . ALA A 1 375 ? -12.539 -40.844 -24.281 1 89.94 375 ALA A CA 1
ATOM 2943 C C . ALA A 1 375 ? -11.297 -41.281 -25.062 1 89.94 375 ALA A C 1
ATOM 2945 O O . ALA A 1 375 ? -11.328 -42.25 -25.797 1 89.94 375 ALA A O 1
ATOM 2946 N N . ASN A 1 376 ? -10.227 -40.531 -24.906 1 91.5 376 ASN A N 1
ATOM 2947 C CA . ASN A 1 376 ? -9 -40.812 -25.656 1 91.5 376 ASN A CA 1
ATOM 2948 C C . ASN A 1 376 ? -8.055 -41.719 -24.875 1 91.5 376 ASN A C 1
ATOM 2950 O O . ASN A 1 376 ? -6.914 -41.938 -25.281 1 91.5 376 ASN A O 1
ATOM 2954 N N . LYS A 1 377 ? -8.414 -42.219 -23.734 1 87.25 377 LYS A N 1
ATOM 2955 C CA . LYS A 1 377 ? -7.652 -43.125 -22.891 1 87.25 377 LYS A CA 1
ATOM 2956 C C . LYS A 1 377 ? -6.297 -42.531 -22.531 1 87.25 377 LYS A C 1
ATOM 2958 O O . LYS A 1 377 ? -5.266 -43.188 -22.656 1 87.25 377 LYS A O 1
ATOM 2963 N N . ILE A 1 378 ? -6.387 -41.281 -22.266 1 88.69 378 ILE A N 1
ATOM 2964 C CA . ILE A 1 378 ? -5.184 -40.625 -21.781 1 88.69 378 ILE A CA 1
ATOM 2965 C C . ILE A 1 378 ? -4.98 -40.938 -20.312 1 88.69 378 ILE A C 1
ATOM 2967 O O . ILE A 1 378 ? -5.918 -40.844 -19.516 1 88.69 378 ILE A O 1
ATOM 2971 N N . SER A 1 379 ? -3.822 -41.344 -19.938 1 86.56 379 SER A N 1
ATOM 2972 C CA . SER A 1 379 ? -3.521 -41.719 -18.562 1 86.56 379 SER A CA 1
ATOM 2973 C C . SER A 1 379 ? -3.404 -40.5 -17.656 1 86.56 379 SER A C 1
ATOM 2975 O O . SER A 1 379 ? -2.615 -39.594 -17.922 1 86.56 379 SER A O 1
ATOM 2977 N N . LEU A 1 380 ? -4.305 -40.438 -16.703 1 88.69 380 LEU A N 1
ATOM 2978 C CA . LEU A 1 380 ? -4.289 -39.438 -15.633 1 88.69 380 LEU A CA 1
ATOM 2979 C C . LEU A 1 380 ? -4.316 -40.094 -14.266 1 88.69 380 LEU A C 1
ATOM 2981 O O . LEU A 1 380 ? -4.918 -41.188 -14.109 1 88.69 380 LEU A O 1
ATOM 2985 N N . ASP A 1 381 ? -3.656 -39.562 -13.32 1 82.06 381 ASP A N 1
ATOM 2986 C CA . ASP A 1 381 ? -3.627 -40.125 -11.977 1 82.06 381 ASP A CA 1
ATOM 2987 C C . ASP A 1 381 ? -5.039 -40.375 -11.445 1 82.06 381 ASP A C 1
ATOM 2989 O O . ASP A 1 381 ? -5.312 -41.375 -10.805 1 82.06 381 ASP A O 1
ATOM 2993 N N . LEU A 1 382 ? -5.875 -39.5 -11.703 1 80.25 382 LEU A N 1
ATOM 2994 C CA . LEU A 1 382 ? -7.262 -39.562 -11.258 1 80.25 382 LEU A CA 1
ATOM 2995 C C . LEU A 1 382 ? -7.988 -40.75 -11.875 1 80.25 382 LEU A C 1
ATOM 2997 O O . LEU A 1 382 ? -8.766 -41.406 -11.203 1 80.25 382 LEU A O 1
ATOM 3001 N N . LEU A 1 383 ? -7.762 -41 -13.125 1 76.88 383 LEU A N 1
ATOM 3002 C CA . LEU A 1 383 ? -8.453 -42.031 -13.859 1 76.88 383 LEU A CA 1
ATOM 3003 C C . LEU A 1 383 ? -7.848 -43.406 -13.562 1 76.88 383 LEU A C 1
ATOM 3005 O O . LEU A 1 383 ? -8.539 -44.438 -13.625 1 76.88 383 LEU A O 1
ATOM 3009 N N . LEU A 1 384 ? -6.586 -43.344 -13.188 1 70.12 384 LEU A N 1
ATOM 3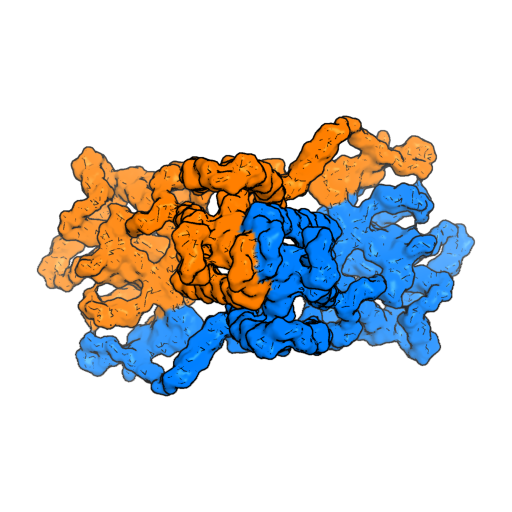010 C CA . LEU A 1 384 ? -5.914 -44.594 -12.82 1 70.12 384 LEU A CA 1
ATOM 3011 C C . LEU A 1 384 ? -6.402 -45.094 -11.461 1 70.12 384 LEU A C 1
ATOM 3013 O O . LEU A 1 384 ? -6.574 -46.312 -11.258 1 70.12 384 LEU A O 1
ATOM 3017 N N . TYR A 1 385 ? -6.586 -44.188 -10.641 1 68.94 385 TYR A N 1
ATOM 3018 C CA . TYR A 1 385 ? -7.105 -44.531 -9.32 1 68.94 385 TYR A CA 1
ATOM 3019 C C . TYR A 1 385 ? -8.469 -45.188 -9.43 1 68.94 385 TYR A C 1
ATOM 3021 O O . TYR A 1 385 ? -8.758 -46.156 -8.703 1 68.94 385 TYR A O 1
ATOM 3029 N N . SER A 1 386 ? -9.211 -44.844 -10.352 1 63.41 386 SER A N 1
ATOM 3030 C CA . SER A 1 386 ? -10.562 -45.375 -10.531 1 63.41 386 SER A CA 1
ATOM 3031 C C . SER A 1 386 ? -10.547 -46.812 -10.977 1 63.41 386 SER A C 1
ATOM 3033 O O . SER A 1 386 ? -11.516 -47.562 -10.758 1 63.41 386 SER A O 1
ATOM 3035 N N . GLU A 1 387 ? -9.477 -47.125 -11.531 1 62.97 387 GLU A N 1
ATOM 3036 C CA . GLU A 1 387 ? -9.391 -48.5 -11.984 1 62.97 387 GLU A CA 1
ATOM 3037 C C . GLU A 1 387 ? -9.211 -49.469 -10.812 1 62.97 387 GLU A C 1
ATOM 3039 O O . GLU A 1 387 ? -9.594 -50.625 -10.891 1 62.97 387 GLU A O 1
ATOM 3044 N N . THR A 1 388 ? -8.742 -48.875 -9.758 1 60.56 388 THR A N 1
ATOM 3045 C CA . THR A 1 388 ? -8.398 -49.781 -8.641 1 60.56 388 THR A CA 1
ATOM 3046 C C . THR A 1 388 ? -9.383 -49.594 -7.488 1 60.56 388 THR A C 1
ATOM 3048 O O . THR A 1 388 ? -9.461 -50.438 -6.594 1 60.56 388 THR A O 1
ATOM 3051 N N . ALA A 1 389 ? -10.07 -48.531 -7.559 1 67.5 389 ALA A N 1
ATOM 3052 C CA . ALA A 1 389 ? -10.977 -48.25 -6.449 1 67.5 389 ALA A CA 1
ATOM 3053 C C . ALA A 1 389 ? -12.414 -48.094 -6.938 1 67.5 389 ALA A C 1
ATOM 3055 O O . ALA A 1 389 ? -12.672 -48.094 -8.141 1 67.5 389 ALA A O 1
ATOM 3056 N N . GLU A 1 390 ? -13.344 -48.156 -6.031 1 73.62 390 GLU A N 1
ATOM 3057 C CA . GLU A 1 390 ? -14.742 -47.875 -6.359 1 73.62 390 GLU A CA 1
ATOM 3058 C C . GLU A 1 390 ? -14.922 -46.5 -6.965 1 73.62 390 GLU A C 1
ATOM 3060 O O . GLU A 1 390 ? -14.352 -45.531 -6.469 1 73.62 390 GLU A O 1
ATOM 3065 N N . LEU A 1 391 ? -15.547 -46.562 -8.062 1 76.44 391 LEU A N 1
ATOM 3066 C CA . LEU A 1 391 ? -15.742 -45.312 -8.797 1 76.44 391 LEU A CA 1
ATOM 3067 C C . LEU A 1 391 ? -16.672 -44.375 -8.047 1 76.44 391 LEU A C 1
ATOM 3069 O O . LEU A 1 391 ? -17.719 -44.812 -7.551 1 76.44 391 LEU A O 1
ATOM 3073 N N . SER A 1 392 ? -16.234 -43.188 -7.91 1 84 392 SER A N 1
ATOM 3074 C CA . SER A 1 392 ? -17.094 -42.156 -7.359 1 84 392 SER A CA 1
ATOM 3075 C C . SER A 1 392 ? -18.25 -41.812 -8.305 1 84 392 SER A C 1
ATOM 3077 O O . SER A 1 392 ? -18.188 -42.125 -9.5 1 84 392 SER A O 1
ATOM 3079 N N . TYR A 1 393 ? -19.234 -41.188 -7.742 1 82.06 393 TYR A N 1
ATOM 3080 C CA . TYR A 1 393 ? -20.422 -40.875 -8.539 1 82.06 393 TYR A CA 1
ATOM 3081 C C . TYR A 1 393 ? -20.062 -39.906 -9.664 1 82.06 393 TYR A C 1
ATOM 3083 O O . TYR A 1 393 ? -20.422 -40.125 -10.82 1 82.06 393 TYR A O 1
ATOM 3091 N N . PRO A 1 394 ? -19.359 -38.938 -9.367 1 84.62 394 PRO A N 1
ATOM 3092 C CA . PRO A 1 394 ? -19.078 -38 -10.445 1 84.62 394 PRO A CA 1
ATOM 3093 C C . PRO A 1 394 ? -18.281 -38.625 -11.586 1 84.62 394 PRO A C 1
ATOM 3095 O O . PRO A 1 394 ? -18.516 -38.312 -12.758 1 84.62 394 PRO A O 1
ATOM 3098 N N . LEU A 1 395 ? -17.406 -39.5 -11.305 1 85.44 395 LEU A N 1
ATOM 3099 C CA . LEU A 1 395 ? -16.609 -40.156 -12.336 1 85.44 395 LEU A CA 1
ATOM 3100 C C . LEU A 1 395 ? -17.453 -41.125 -13.133 1 85.44 395 LEU A C 1
ATOM 3102 O O . LEU A 1 395 ? -17.312 -41.219 -14.352 1 85.44 395 LEU A O 1
ATOM 3106 N N . LEU A 1 396 ? -18.219 -41.781 -12.375 1 84.69 396 LEU A N 1
ATOM 3107 C CA . LEU A 1 396 ? -19.125 -42.75 -13.016 1 84.69 396 LEU A CA 1
ATOM 3108 C C . LEU A 1 396 ? -20.078 -42.031 -13.961 1 84.69 396 LEU A C 1
ATOM 3110 O O . LEU A 1 396 ? -20.344 -42.5 -15.062 1 84.69 396 LEU A O 1
ATOM 3114 N N . ASN A 1 397 ? -20.547 -40.969 -13.445 1 88.06 397 ASN A N 1
ATOM 3115 C CA . ASN A 1 397 ? -21.469 -40.188 -14.266 1 88.06 397 ASN A CA 1
ATOM 3116 C C . ASN A 1 397 ? -20.797 -39.719 -15.547 1 88.06 397 ASN A C 1
ATOM 3118 O O . ASN A 1 397 ? -21.406 -39.719 -16.609 1 88.06 397 ASN A O 1
ATOM 3122 N N . THR A 1 398 ? -19.594 -39.344 -15.492 1 86.75 398 THR A N 1
ATOM 3123 C CA . THR A 1 398 ? -18.844 -38.906 -16.656 1 86.75 398 THR A CA 1
ATOM 3124 C C . THR A 1 398 ? -18.625 -40.062 -17.641 1 86.75 398 THR A C 1
ATOM 3126 O O . THR A 1 398 ? -18.75 -39.875 -18.859 1 86.75 398 THR A O 1
ATOM 3129 N N . TYR A 1 399 ? -18.406 -41.188 -17.078 1 84.81 399 TYR A N 1
ATOM 3130 C CA . TYR A 1 399 ? -18.219 -42.375 -17.891 1 84.81 399 TYR A CA 1
ATOM 3131 C C . TYR A 1 399 ? -19.516 -42.75 -18.625 1 84.81 399 TYR A C 1
ATOM 3133 O O . TYR A 1 399 ? -19.484 -43.094 -19.797 1 84.81 399 TYR A O 1
ATOM 3141 N N . VAL A 1 400 ? -20.531 -42.656 -17.906 1 86.88 400 VAL A N 1
ATOM 3142 C CA . VAL A 1 400 ? -21.828 -43 -18.453 1 86.88 400 VAL A CA 1
ATOM 3143 C C . VAL A 1 400 ? -22.203 -42.031 -19.578 1 86.88 400 VAL A C 1
ATOM 3145 O O . VAL A 1 400 ? -22.703 -42.469 -20.625 1 86.88 400 VAL A O 1
ATOM 3148 N N . LEU A 1 401 ? -21.953 -40.906 -19.359 1 88.88 401 LEU A N 1
ATOM 3149 C CA . LEU A 1 401 ? -22.25 -39.875 -20.359 1 88.88 401 LEU A CA 1
ATOM 3150 C C . LEU A 1 401 ? -21.375 -40.062 -21.594 1 88.88 401 LEU A C 1
ATOM 3152 O O . LEU A 1 401 ? -21.828 -39.844 -22.719 1 88.88 401 LEU A O 1
ATOM 3156 N N . HIS A 1 402 ? -20.156 -40.438 -21.375 1 87.19 402 HIS A N 1
ATOM 3157 C CA . HIS A 1 402 ? -19.266 -40.719 -22.5 1 87.19 402 HIS A CA 1
ATOM 3158 C C . HIS A 1 402 ? -19.812 -41.844 -23.359 1 87.19 402 HIS A C 1
ATOM 3160 O O . HIS A 1 402 ? -19.844 -41.75 -24.594 1 87.19 402 HIS A O 1
ATOM 3166 N N . LYS A 1 403 ? -20.266 -42.844 -22.766 1 85.12 403 LYS A N 1
ATOM 3167 C CA . LYS A 1 403 ? -20.812 -44 -23.484 1 85.12 403 LYS A CA 1
ATOM 3168 C C . LYS A 1 403 ? -22.094 -43.625 -24.219 1 85.12 403 LYS A C 1
ATOM 3170 O O . LYS A 1 403 ? -22.312 -44.062 -25.359 1 85.12 403 LYS A O 1
ATOM 3175 N N . LYS A 1 404 ? -22.828 -42.812 -23.578 1 85.88 404 LYS A N 1
ATOM 3176 C CA . LYS A 1 404 ? -24.078 -42.375 -24.172 1 85.88 404 LYS A CA 1
ATOM 3177 C C . LYS A 1 404 ? -23.844 -41.531 -25.422 1 85.88 404 LYS A C 1
ATOM 3179 O O . LYS A 1 404 ? -24.484 -41.781 -26.453 1 85.88 404 LYS A O 1
ATOM 3184 N N . PHE A 1 405 ? -22.938 -40.656 -25.344 1 85.5 405 PHE A N 1
ATOM 3185 C CA . PHE A 1 405 ? -22.688 -39.75 -26.469 1 85.5 405 PHE A CA 1
ATOM 3186 C C . PHE A 1 405 ? -21.859 -40.438 -27.547 1 85.5 405 PHE A C 1
ATOM 3188 O O . PHE A 1 405 ? -22.016 -40.156 -28.734 1 85.5 405 PHE A O 1
ATOM 3195 N N . ALA A 1 406 ? -21.031 -41.344 -27.156 1 80.06 406 ALA A N 1
ATOM 3196 C CA . ALA A 1 406 ? -20.266 -42.125 -28.125 1 80.06 406 ALA A CA 1
ATOM 3197 C C . ALA A 1 406 ? -21.172 -43 -28.969 1 80.06 406 ALA A C 1
ATOM 3199 O O . ALA A 1 406 ? -20.969 -43.156 -30.172 1 80.06 406 ALA A O 1
ATOM 3200 N N . ASN A 1 407 ? -22.141 -43.469 -28.359 1 75.69 407 ASN A N 1
ATOM 3201 C CA . ASN A 1 407 ? -23.094 -44.344 -29.062 1 75.69 407 ASN A CA 1
ATOM 3202 C C . ASN A 1 407 ? -24.047 -43.531 -29.922 1 75.69 407 ASN A C 1
ATOM 3204 O O . ASN A 1 407 ? -24.438 -43.969 -31.016 1 75.69 407 ASN A O 1
ATOM 3208 N N . ALA A 1 408 ? -24.469 -42.406 -29.406 1 69.44 408 ALA A N 1
ATOM 3209 C CA . ALA A 1 408 ? -25.406 -41.562 -30.125 1 69.44 408 ALA A CA 1
ATOM 3210 C C . ALA A 1 408 ? -24.734 -40.938 -31.359 1 69.44 408 ALA A C 1
ATOM 3212 O O . ALA A 1 408 ? -25.406 -40.656 -32.344 1 69.44 408 ALA A O 1
ATOM 3213 N N . SER A 1 409 ? -23.562 -40.594 -31.297 1 63.72 409 SER A N 1
ATOM 3214 C CA . SER A 1 409 ? -22.844 -39.906 -32.375 1 63.72 409 SER A CA 1
ATOM 3215 C C . SER A 1 409 ? -22.656 -40.844 -33.594 1 63.72 409 SER A C 1
ATOM 3217 O O . SER A 1 409 ? -22.219 -40.406 -34.656 1 63.72 409 SER A O 1
ATOM 3219 N N . ASN A 1 410 ? -22.906 -42.156 -33.531 1 57.59 410 ASN A N 1
ATOM 3220 C CA . ASN A 1 410 ? -22.859 -43.031 -34.719 1 57.59 410 ASN A CA 1
ATOM 3221 C C . ASN A 1 410 ? -23.688 -42.5 -35.875 1 57.59 410 ASN A C 1
ATOM 3223 O O . ASN A 1 410 ? -23.406 -42.781 -37.031 1 57.59 410 ASN A O 1
ATOM 3227 N N . GLY A 1 411 ? -24.484 -41.5 -35.594 1 51.75 411 GLY A N 1
ATOM 3228 C CA . GLY A 1 411 ? -25.219 -40.875 -36.688 1 51.75 411 GLY A CA 1
ATOM 3229 C C . GLY A 1 411 ? -24.766 -39.469 -37 1 51.75 411 GLY A C 1
ATOM 3230 O O . GLY A 1 411 ? -24.516 -39.125 -38.156 1 51.75 411 GLY A O 1
ATOM 3231 N N . ILE A 1 412 ? -24.859 -38.5 -36.094 1 56.81 412 ILE A N 1
ATOM 3232 C CA . ILE A 1 412 ? -24.484 -37.125 -36.281 1 56.81 412 ILE A CA 1
ATOM 3233 C C . ILE A 1 412 ? -23.047 -36.875 -35.812 1 56.81 412 ILE A C 1
ATOM 3235 O O . ILE A 1 412 ? -22.719 -37.188 -34.656 1 56.81 412 ILE A O 1
ATOM 3239 N N . GLN A 1 413 ? -22.094 -36.812 -36.625 1 67.5 413 GLN A N 1
ATOM 3240 C CA . GLN A 1 413 ? -20.656 -36.812 -36.375 1 67.5 413 GLN A CA 1
ATOM 3241 C C . GLN A 1 413 ? -20.25 -35.594 -35.562 1 67.5 413 GLN A C 1
ATOM 3243 O O . GLN A 1 413 ? -19.891 -34.531 -36.125 1 67.5 413 GLN A O 1
ATOM 3248 N N . LEU A 1 414 ? -20.734 -35.469 -34.25 1 80.38 414 LEU A N 1
ATOM 3249 C CA . LEU A 1 414 ? -20.219 -34.375 -33.438 1 80.38 414 LEU A CA 1
ATOM 3250 C C . LEU A 1 414 ? -18.766 -34.656 -33.062 1 80.38 414 LEU A C 1
ATOM 3252 O O . LEU A 1 414 ? -18.375 -35.812 -32.812 1 80.38 414 LEU A O 1
ATOM 3256 N N . SER A 1 415 ? -17.984 -33.625 -33.188 1 88.62 415 SER A N 1
ATOM 3257 C CA . SER A 1 415 ? -16.594 -33.719 -32.781 1 88.62 415 SER A CA 1
ATOM 3258 C C . SER A 1 415 ? -16.5 -34.062 -31.281 1 88.62 415 SER A C 1
ATOM 3260 O O . SER A 1 415 ? -17.438 -33.812 -30.531 1 88.62 415 SER A O 1
ATOM 3262 N N . LEU A 1 416 ? -15.523 -34.719 -30.859 1 91.75 416 LEU A N 1
ATOM 3263 C CA . LEU A 1 416 ? -15.297 -35.094 -29.469 1 91.75 416 LEU A CA 1
ATOM 3264 C C . LEU A 1 416 ? -15.375 -33.875 -28.562 1 91.75 416 LEU A C 1
ATOM 3266 O O . LEU A 1 416 ? -15.859 -33.969 -27.438 1 91.75 416 LEU A O 1
ATOM 3270 N N . ALA A 1 417 ? -14.867 -32.75 -29.047 1 93.5 417 ALA A N 1
ATOM 3271 C CA . ALA A 1 417 ? -14.914 -31.5 -28.297 1 93.5 417 ALA A CA 1
ATOM 3272 C C . ALA A 1 417 ? -16.359 -31.094 -28.016 1 93.5 417 ALA A C 1
ATOM 3274 O O . ALA A 1 417 ? -16.688 -30.719 -26.891 1 93.5 417 ALA A O 1
ATOM 3275 N N . ILE A 1 418 ? -17.172 -31.203 -28.984 1 93.12 418 ILE A N 1
ATOM 3276 C CA . ILE A 1 418 ? -18.562 -30.797 -28.844 1 93.12 418 ILE A CA 1
ATOM 3277 C C . ILE A 1 418 ? -19.312 -31.797 -27.969 1 93.12 418 ILE A C 1
ATOM 3279 O O . ILE A 1 418 ? -20.172 -31.406 -27.156 1 93.12 418 ILE A O 1
ATOM 3283 N N . GLN A 1 419 ? -18.969 -33.062 -28.125 1 93.06 419 GLN A N 1
ATOM 3284 C CA . GLN A 1 419 ? -19.562 -34.094 -27.266 1 93.06 419 GLN A CA 1
ATOM 3285 C C . GLN A 1 419 ? -19.266 -33.812 -25.797 1 93.06 419 GLN A C 1
ATOM 3287 O O . GLN A 1 419 ? -20.141 -33.906 -24.953 1 93.06 419 GLN A O 1
ATOM 3292 N N . SER A 1 420 ? -18.031 -33.5 -25.531 1 95.12 420 SER A N 1
ATOM 3293 C CA . SER A 1 420 ? -17.625 -33.188 -24.156 1 95.12 420 SER A CA 1
ATOM 3294 C C . SER A 1 420 ? -18.391 -32 -23.594 1 95.12 420 SER A C 1
ATOM 3296 O O . SER A 1 420 ? -18.781 -32 -22.422 1 95.12 420 SER A O 1
ATOM 3298 N N . VAL A 1 421 ? -18.578 -30.953 -24.375 1 96.25 421 VAL A N 1
ATOM 3299 C CA . VAL A 1 421 ? -19.297 -29.75 -23.953 1 96.25 421 VAL A CA 1
ATOM 3300 C C . VAL A 1 421 ? -20.734 -30.094 -23.609 1 96.25 421 VAL A C 1
ATOM 3302 O O . VAL A 1 421 ? -21.25 -29.672 -22.562 1 96.25 421 VAL A O 1
ATOM 3305 N N . CYS A 1 422 ? -21.344 -30.906 -24.406 1 94.06 422 CYS A N 1
ATOM 3306 C CA . CYS A 1 422 ? -22.719 -31.297 -24.188 1 94.06 422 CYS A CA 1
ATOM 3307 C C . CYS A 1 422 ? -22.859 -32.156 -22.938 1 94.06 422 CYS A C 1
ATOM 3309 O O . CYS A 1 422 ? -23.766 -31.969 -22.125 1 94.06 422 CYS A O 1
ATOM 3311 N N . ALA A 1 423 ? -22 -33.094 -22.859 1 94 423 ALA A N 1
ATOM 3312 C CA . ALA A 1 423 ? -22.031 -33.969 -21.688 1 94 423 ALA A CA 1
ATOM 3313 C C . ALA A 1 423 ? -21.812 -33.188 -20.406 1 94 423 ALA A C 1
ATOM 3315 O O . ALA A 1 423 ? -22.484 -33.406 -19.406 1 94 423 ALA A O 1
ATOM 3316 N N . THR A 1 424 ? -20.828 -32.281 -20.422 1 95.5 424 THR A N 1
ATOM 3317 C CA . THR A 1 424 ? -20.469 -31.5 -19.234 1 95.5 424 THR A CA 1
ATOM 3318 C C . THR A 1 424 ? -21.609 -30.547 -18.859 1 95.5 424 THR A C 1
ATOM 3320 O O . THR A 1 424 ? -21.812 -30.266 -17.672 1 95.5 424 THR A O 1
ATOM 3323 N N . ASP A 1 425 ? -22.281 -30.078 -19.828 1 95.38 425 ASP A N 1
ATOM 3324 C CA . ASP A 1 425 ? -23.406 -29.203 -19.547 1 95.38 425 ASP A CA 1
ATOM 3325 C C . ASP A 1 425 ? -24.406 -29.891 -18.625 1 95.38 425 ASP A C 1
ATOM 3327 O O . ASP A 1 425 ? -24.984 -29.25 -17.734 1 95.38 425 ASP A O 1
ATOM 3331 N N . LEU A 1 426 ? -24.578 -31.125 -18.828 1 93.12 426 LEU A N 1
ATOM 3332 C CA . LEU A 1 426 ? -25.469 -31.906 -17.984 1 93.12 426 LEU A CA 1
ATOM 3333 C C . LEU A 1 426 ? -24.906 -32.031 -16.578 1 93.12 426 LEU A C 1
ATOM 3335 O O . LEU A 1 426 ? -25.641 -31.938 -15.594 1 93.12 426 LEU A O 1
ATOM 3339 N N . ILE A 1 427 ? -23.703 -32.219 -16.547 1 92.19 427 ILE A N 1
ATOM 3340 C CA . ILE A 1 427 ? -23.047 -32.375 -15.25 1 92.19 427 ILE A CA 1
ATOM 3341 C C . ILE A 1 427 ? -23.141 -31.062 -14.469 1 92.19 427 ILE A C 1
ATOM 3343 O O . ILE A 1 427 ? -23.5 -31.062 -13.289 1 92.19 427 ILE A O 1
ATOM 3347 N N . VAL A 1 428 ? -22.797 -29.969 -15.109 1 92.5 428 VAL A N 1
ATOM 3348 C CA . VAL A 1 428 ? -22.781 -28.656 -14.469 1 92.5 428 VAL A CA 1
ATOM 3349 C C . VAL A 1 428 ? -24.188 -28.266 -14.047 1 92.5 428 VAL A C 1
ATOM 3351 O O . VAL A 1 428 ? -24.391 -27.719 -12.953 1 92.5 428 VAL A O 1
ATOM 3354 N N . SER A 1 429 ? -25.156 -28.516 -14.844 1 90.19 429 SER A N 1
ATOM 3355 C CA . SER A 1 429 ? -26.531 -28.156 -14.539 1 90.19 429 SER A CA 1
ATOM 3356 C C . SER A 1 429 ? -27.062 -28.953 -13.344 1 90.19 429 SER A C 1
ATOM 3358 O O . SER A 1 429 ? -27.844 -28.422 -12.547 1 90.19 429 SER A O 1
ATOM 3360 N N . ASN A 1 430 ? -26.484 -30.047 -13.148 1 89.81 430 ASN A N 1
ATOM 3361 C CA . ASN A 1 430 ? -27.031 -30.922 -12.117 1 89.81 430 ASN A CA 1
ATOM 3362 C C . ASN A 1 430 ? -26.188 -30.906 -10.852 1 89.81 430 ASN A C 1
ATOM 3364 O O . ASN A 1 430 ? -26.719 -31.016 -9.742 1 89.81 430 ASN A O 1
ATOM 3368 N N . GLU A 1 431 ? -24.984 -30.797 -11.055 1 90.88 431 GLU A N 1
ATOM 3369 C CA . GLU A 1 431 ? -24.094 -31.109 -9.938 1 90.88 431 GLU A CA 1
ATOM 3370 C C . GLU A 1 431 ? -23.344 -29.875 -9.453 1 90.88 431 GLU A C 1
ATOM 3372 O O . GLU A 1 431 ? -22.844 -29.844 -8.336 1 90.88 431 GLU A O 1
ATOM 3377 N N . TYR A 1 432 ? -23.219 -28.844 -10.156 1 94.12 432 TYR A N 1
ATOM 3378 C CA . TYR A 1 432 ? -22.359 -27.719 -9.836 1 94.12 432 TYR A CA 1
ATOM 3379 C C . TYR A 1 432 ? -22.844 -27 -8.578 1 94.12 432 TYR A C 1
ATOM 3381 O O . TYR A 1 432 ? -22.031 -26.547 -7.766 1 94.12 432 TYR A O 1
ATOM 3389 N N . LYS A 1 433 ? -24.125 -26.875 -8.445 1 94 433 LYS A N 1
ATOM 3390 C CA . LYS A 1 433 ? -24.672 -26.219 -7.262 1 94 433 LYS A CA 1
ATOM 3391 C C . LYS A 1 433 ? -24.266 -26.953 -5.992 1 94 433 LYS A C 1
ATOM 3393 O O . LYS A 1 433 ? -23.938 -26.328 -4.98 1 94 433 LYS A O 1
ATOM 3398 N N . ALA A 1 434 ? -24.359 -28.25 -6.098 1 92.56 434 ALA A N 1
ATOM 3399 C CA . ALA A 1 434 ? -23.953 -29.062 -4.957 1 92.56 434 ALA A CA 1
ATOM 3400 C C . ALA A 1 434 ? -22.469 -28.906 -4.672 1 92.56 434 ALA A C 1
ATOM 3402 O O . ALA A 1 434 ? -22.047 -28.875 -3.514 1 92.56 434 ALA A O 1
ATOM 3403 N N . PHE A 1 435 ? -21.734 -28.875 -5.68 1 95.19 435 PHE A N 1
ATOM 3404 C CA . PHE A 1 435 ? -20.297 -28.688 -5.57 1 95.19 435 PHE A CA 1
ATOM 3405 C C . PHE A 1 435 ? -19.969 -27.391 -4.855 1 95.19 435 PHE A C 1
ATOM 3407 O O . PHE A 1 435 ? -19.172 -27.359 -3.916 1 95.19 435 PHE A O 1
ATOM 3414 N N . VAL A 1 436 ? -20.609 -26.281 -5.195 1 96.62 436 VAL A N 1
ATOM 3415 C CA . VAL A 1 436 ? -20.359 -24.953 -4.621 1 96.62 436 VAL A CA 1
ATOM 3416 C C . VAL A 1 436 ? -20.812 -24.938 -3.166 1 96.62 436 VAL A C 1
ATOM 3418 O O . VAL A 1 436 ? -20.141 -24.359 -2.305 1 96.62 436 VAL A O 1
ATOM 3421 N N . ASN A 1 437 ? -21.969 -25.484 -2.918 1 95 437 ASN A N 1
ATOM 3422 C CA . ASN A 1 437 ? -22.469 -25.562 -1.549 1 95 437 ASN A CA 1
ATOM 3423 C C . ASN A 1 437 ? -21.5 -26.312 -0.641 1 95 437 ASN A C 1
ATOM 3425 O O . ASN A 1 437 ? -21.297 -25.938 0.515 1 95 437 ASN A O 1
ATOM 3429 N N . SER A 1 438 ? -21.031 -27.391 -1.233 1 95.56 438 SER A N 1
ATOM 3430 C CA . SER A 1 438 ? -20.062 -28.172 -0.472 1 95.56 438 SER A CA 1
ATOM 3431 C C . SER A 1 438 ? -18.781 -27.375 -0.212 1 95.56 438 SER A C 1
ATOM 3433 O O . SER A 1 438 ? -18.172 -27.5 0.849 1 95.56 438 SER A O 1
ATOM 3435 N N . LEU A 1 439 ? -18.297 -26.609 -1.16 1 97.31 439 LEU A N 1
ATOM 3436 C CA . LEU A 1 439 ? -17.156 -25.719 -0.973 1 97.31 439 LEU A CA 1
ATOM 3437 C C . LEU A 1 439 ? -17.391 -24.766 0.197 1 97.31 439 LEU A C 1
ATOM 3439 O O . LEU A 1 439 ? -16.547 -24.641 1.077 1 97.31 439 LEU A O 1
ATOM 3443 N N . GLN A 1 440 ? -18.562 -24.188 0.211 1 96.5 440 GLN A N 1
ATOM 3444 C CA . GLN A 1 440 ? -18.922 -23.219 1.235 1 96.5 440 GLN A CA 1
ATOM 3445 C C . GLN A 1 440 ? -19.016 -23.875 2.611 1 96.5 440 GLN A C 1
ATOM 3447 O O . GLN A 1 440 ? -18.516 -23.312 3.6 1 96.5 440 GLN A O 1
ATOM 3452 N N . THR A 1 441 ? -19.594 -25 2.625 1 95.94 441 THR A N 1
ATOM 3453 C CA . THR A 1 441 ? -19.781 -25.703 3.887 1 95.94 441 THR A CA 1
ATOM 3454 C C . THR A 1 441 ? -18.422 -26.109 4.477 1 95.94 441 THR A C 1
ATOM 3456 O O . THR A 1 441 ? -18.266 -26.172 5.699 1 95.94 441 THR A O 1
ATOM 3459 N N . ASN A 1 442 ? -17.531 -26.344 3.59 1 96.94 442 ASN A N 1
ATOM 3460 C CA . ASN A 1 442 ? -16.234 -26.781 4.059 1 96.94 442 ASN A CA 1
ATOM 3461 C C . ASN A 1 442 ? -15.281 -25.609 4.277 1 96.94 442 ASN A C 1
ATOM 3463 O O . ASN A 1 442 ? -14.086 -25.797 4.496 1 96.94 442 ASN A O 1
ATOM 3467 N N . GLY A 1 443 ? -15.711 -24.438 4.156 1 95.88 443 GLY A N 1
ATOM 3468 C CA . GLY A 1 443 ? -14.953 -23.281 4.605 1 95.88 443 GLY A CA 1
ATOM 3469 C C . GLY A 1 443 ? -14.258 -22.547 3.477 1 95.88 443 GLY A C 1
ATOM 3470 O O . GLY A 1 443 ? -13.43 -21.656 3.719 1 95.88 443 GLY A O 1
ATOM 3471 N N . TRP A 1 444 ? -14.586 -22.844 2.266 1 97 444 TRP A N 1
ATOM 3472 C CA . TRP A 1 444 ? -13.945 -22.172 1.135 1 97 444 TRP A CA 1
ATOM 3473 C C . TRP A 1 444 ? -14.711 -20.906 0.744 1 97 444 TRP A C 1
ATOM 3475 O O . TRP A 1 444 ? -15.938 -20.875 0.787 1 97 444 TRP A O 1
ATOM 3485 N N . ILE A 1 445 ? -13.961 -19.891 0.388 1 94.31 445 ILE A N 1
ATOM 3486 C CA . ILE A 1 445 ? -14.562 -18.656 -0.118 1 94.31 445 ILE A CA 1
ATOM 3487 C C . ILE A 1 445 ? -14.883 -18.812 -1.602 1 94.31 445 ILE A C 1
ATOM 3489 O O . ILE A 1 445 ? -13.992 -19.062 -2.416 1 94.31 445 ILE A O 1
ATOM 3493 N N . THR A 1 446 ? -16.125 -18.594 -1.956 1 94.06 446 THR A N 1
ATOM 3494 C CA . THR A 1 446 ? -16.531 -18.859 -3.334 1 94.06 446 THR A CA 1
ATOM 3495 C C . THR A 1 446 ? -16.938 -17.562 -4.023 1 94.06 446 THR A C 1
ATOM 3497 O O . THR A 1 446 ? -17.062 -17.516 -5.25 1 94.06 446 THR A O 1
ATOM 3500 N N . GLU A 1 447 ? -17.156 -16.5 -3.281 1 90.19 447 GLU A N 1
ATOM 3501 C CA . GLU A 1 447 ? -17.609 -15.227 -3.846 1 90.19 447 GLU A CA 1
ATOM 3502 C C . GLU A 1 447 ? -16.516 -14.562 -4.676 1 90.19 447 GLU A C 1
ATOM 3504 O O . GLU A 1 447 ? -16.797 -13.859 -5.641 1 90.19 447 GLU A O 1
ATOM 3509 N N . THR A 1 448 ? -15.352 -14.805 -4.156 1 87.12 448 THR A N 1
ATOM 3510 C CA . THR A 1 448 ? -14.18 -14.32 -4.875 1 87.12 448 THR A CA 1
ATOM 3511 C C . THR A 1 448 ? -13.164 -15.445 -5.059 1 87.12 448 THR A C 1
ATOM 3513 O O . THR A 1 448 ? -13.195 -16.438 -4.34 1 87.12 448 THR A O 1
ATOM 3516 N N . ASN A 1 449 ? -12.492 -15.391 -6.211 1 88.94 449 ASN A N 1
ATOM 3517 C CA . ASN A 1 449 ? -11.438 -16.375 -6.43 1 88.94 449 ASN A CA 1
ATOM 3518 C C . ASN A 1 449 ? -10.195 -15.75 -7.051 1 88.94 449 ASN A C 1
ATOM 3520 O O . ASN A 1 449 ? -10.211 -14.57 -7.418 1 88.94 449 ASN A O 1
ATOM 3524 N N . LEU A 1 450 ? -9.148 -16.547 -6.988 1 89.69 450 LEU A N 1
ATOM 3525 C CA . LEU A 1 450 ? -7.859 -16.031 -7.445 1 89.69 450 LEU A CA 1
ATOM 3526 C C . LEU A 1 450 ? -7.387 -16.781 -8.68 1 89.69 450 LEU A C 1
ATOM 3528 O O . LEU A 1 450 ? -6.191 -17.062 -8.828 1 89.69 450 LEU A O 1
ATOM 3532 N N . LEU A 1 451 ? -8.352 -17.156 -9.477 1 91.06 451 LEU A N 1
ATOM 3533 C CA . LEU A 1 451 ? -7.977 -17.781 -10.742 1 91.06 451 LEU A CA 1
ATOM 3534 C C . LEU A 1 451 ? -7.375 -16.75 -11.695 1 91.06 451 LEU A C 1
ATOM 3536 O O . LEU A 1 451 ? -7.762 -15.578 -11.688 1 91.06 451 LEU A O 1
ATOM 3540 N N . ALA A 1 452 ? -6.41 -17.219 -12.43 1 86.31 452 ALA A N 1
ATOM 3541 C CA . ALA A 1 452 ? -5.809 -16.328 -13.422 1 86.31 452 ALA A CA 1
ATOM 3542 C C . ALA A 1 452 ? -6.758 -16.094 -14.586 1 86.31 452 ALA A C 1
ATOM 3544 O O . ALA A 1 452 ? -7.055 -17 -15.359 1 86.31 452 ALA A O 1
ATOM 3545 N N . VAL A 1 453 ? -7.23 -14.859 -14.664 1 88.19 453 VAL A N 1
ATOM 3546 C CA . VAL A 1 453 ? -8.203 -14.531 -15.695 1 88.19 453 VAL A CA 1
ATOM 3547 C C . VAL A 1 453 ? -7.609 -13.508 -16.656 1 88.19 453 VAL A C 1
ATOM 3549 O O . VAL A 1 453 ? -7.16 -12.438 -16.25 1 88.19 453 VAL A O 1
ATOM 3552 N N . GLY A 1 454 ? -7.566 -13.914 -17.906 1 83.5 454 GLY A N 1
ATOM 3553 C CA . GLY A 1 454 ? -7.152 -12.961 -18.922 1 83.5 454 GLY A CA 1
ATOM 3554 C C . GLY A 1 454 ? -8.117 -11.805 -19.078 1 83.5 454 GLY A C 1
ATOM 3555 O O . GLY A 1 454 ? -9.219 -11.828 -18.531 1 83.5 454 GLY A O 1
ATOM 3556 N N . ALA A 1 455 ? -7.773 -10.789 -19.859 1 80 455 ALA A N 1
ATOM 3557 C CA . ALA A 1 455 ? -8.531 -9.547 -19.938 1 80 455 ALA A CA 1
ATOM 3558 C C . ALA A 1 455 ? -9.516 -9.57 -21.109 1 80 455 ALA A C 1
ATOM 3560 O O . ALA A 1 455 ? -10.328 -8.664 -21.266 1 80 455 ALA A O 1
ATOM 3561 N N . TRP A 1 456 ? -9.562 -10.602 -21.891 1 86.12 456 TRP A N 1
ATOM 3562 C CA . TRP A 1 456 ? -10.438 -10.648 -23.047 1 86.12 456 TRP A CA 1
ATOM 3563 C C . TRP A 1 456 ? -11.891 -10.891 -22.641 1 86.12 456 TRP A C 1
ATOM 3565 O O . TRP A 1 456 ? -12.156 -11.688 -21.734 1 86.12 456 TRP A O 1
ATOM 3575 N N . ARG A 1 457 ? -12.773 -10.078 -23.25 1 91.19 457 ARG A N 1
ATOM 3576 C CA . ARG A 1 457 ? -14.211 -10.219 -23.078 1 91.19 457 ARG A CA 1
ATOM 3577 C C . ARG A 1 457 ? -14.938 -10.219 -24.422 1 91.19 457 ARG A C 1
ATOM 3579 O O . ARG A 1 457 ? -14.5 -9.57 -25.359 1 91.19 457 ARG A O 1
ATOM 3586 N N . PHE A 1 458 ? -15.992 -11 -24.438 1 89.44 458 PHE A N 1
ATOM 3587 C CA . PHE A 1 458 ? -16.719 -11.008 -25.703 1 89.44 458 PHE A CA 1
ATOM 3588 C C . PHE A 1 458 ? -18.203 -10.75 -25.484 1 89.44 458 PHE A C 1
ATOM 3590 O O . PHE A 1 458 ? -18.703 -10.891 -24.375 1 89.44 458 PHE A O 1
ATOM 3597 N N . ARG A 1 459 ? -18.891 -10.172 -26.484 1 89.12 459 ARG A N 1
ATOM 3598 C CA . ARG A 1 459 ? -20.328 -9.922 -26.516 1 89.12 459 ARG A CA 1
ATOM 3599 C C . ARG A 1 459 ? -20.953 -10.453 -27.812 1 89.12 459 ARG A C 1
ATOM 3601 O O . ARG A 1 459 ? -20.359 -10.352 -28.875 1 89.12 459 ARG A O 1
ATOM 3608 N N . THR A 1 460 ? -22.156 -11.07 -27.547 1 81.38 460 THR A N 1
ATOM 3609 C CA . THR A 1 460 ? -22.844 -11.586 -28.734 1 81.38 460 THR A CA 1
ATOM 3610 C C . THR A 1 460 ? -23.719 -10.508 -29.359 1 81.38 460 THR A C 1
ATOM 3612 O O . THR A 1 460 ? -24.188 -9.594 -28.656 1 81.38 460 THR A O 1
ATOM 3615 N N . GLY A 1 461 ? -23.688 -10.203 -30.656 1 63.66 461 GLY A N 1
ATOM 3616 C CA . GLY A 1 461 ? -24.266 -9.211 -31.562 1 63.66 461 GLY A CA 1
ATOM 3617 C C . GLY A 1 461 ? -25.672 -8.789 -31.172 1 63.66 461 GLY A C 1
ATOM 3618 O O . GLY A 1 461 ? -26.078 -7.672 -31.469 1 63.66 461 GLY A O 1
ATOM 3619 N N . GLU A 1 462 ? -26.609 -9.617 -30.734 1 53.16 462 GLU A N 1
ATOM 3620 C CA . GLU A 1 462 ? -27.984 -9.125 -30.781 1 53.16 462 GLU A CA 1
ATOM 3621 C C . GLU A 1 462 ? -28.25 -8.148 -29.641 1 53.16 462 GLU A C 1
ATOM 3623 O O . GLU A 1 462 ? -29.312 -7.527 -29.594 1 53.16 462 GLU A O 1
ATOM 3628 N N . GLN A 1 463 ? -27.641 -8.164 -28.656 1 40.28 463 GLN A N 1
ATOM 3629 C CA . GLN A 1 463 ? -28.234 -7.434 -27.547 1 40.28 463 GLN A CA 1
ATOM 3630 C C . GLN A 1 463 ? -28.016 -5.934 -27.688 1 40.28 463 GLN A C 1
ATOM 3632 O O . GLN A 1 463 ? -26.891 -5.445 -27.484 1 40.28 463 GLN A O 1
ATOM 3637 N N . ARG A 1 464 ? -28.688 -5.473 -28.594 1 36.97 464 ARG A N 1
ATOM 3638 C CA . ARG A 1 464 ? -28.844 -4.02 -28.578 1 36.97 464 ARG A CA 1
ATOM 3639 C C . ARG A 1 464 ? -29.328 -3.531 -27.219 1 36.97 464 ARG A C 1
ATOM 3641 O O . ARG A 1 464 ? -30.328 -4.035 -26.688 1 36.97 464 ARG A O 1
ATOM 3648 N N . LYS A 1 465 ? -28.672 -2.793 -26.547 1 28.42 465 LYS A N 1
ATOM 3649 C CA . LYS A 1 465 ? -29.438 -1.903 -25.688 1 28.42 465 LYS A CA 1
ATOM 3650 C C . LYS A 1 465 ? -30.484 -1.137 -26.484 1 28.42 465 LYS A C 1
ATOM 3652 O O . LYS A 1 465 ? -30.203 -0.669 -27.594 1 28.42 465 LYS A O 1
ATOM 3657 N N . MET B 1 1 ? -24.484 -7.832 -43.438 1 55.25 1 MET B N 1
ATOM 3658 C CA . MET B 1 1 ? -23.312 -8.359 -42.75 1 55.25 1 MET B CA 1
ATOM 3659 C C . MET B 1 1 ? -23.609 -8.711 -41.312 1 55.25 1 MET B C 1
ATOM 3661 O O . MET B 1 1 ? -24.094 -7.863 -40.562 1 55.25 1 MET B O 1
ATOM 3665 N N . HIS B 1 2 ? -23.844 -9.977 -41 1 75.12 2 HIS B N 1
ATOM 3666 C CA . HIS B 1 2 ? -24.297 -10.43 -39.688 1 75.12 2 HIS B CA 1
ATOM 3667 C C . HIS B 1 2 ? -23.141 -10.516 -38.688 1 75.12 2 HIS B C 1
ATOM 3669 O O . HIS B 1 2 ? -22.141 -11.203 -38.969 1 75.12 2 HIS B O 1
ATOM 3675 N N . VAL B 1 3 ? -23.172 -9.656 -37.75 1 81.56 3 VAL B N 1
ATOM 3676 C CA . VAL B 1 3 ? -22.141 -9.617 -36.719 1 81.56 3 VAL B CA 1
ATOM 3677 C C . VAL B 1 3 ? -22.219 -10.891 -35.875 1 81.56 3 VAL B C 1
ATOM 3679 O O . VAL B 1 3 ? -23.281 -11.219 -35.344 1 81.56 3 VAL B O 1
ATOM 3682 N N . LEU B 1 4 ? -21.188 -11.609 -35.906 1 84.19 4 LEU B N 1
ATOM 3683 C CA . LEU B 1 4 ? -21.141 -12.836 -35.125 1 84.19 4 LEU B CA 1
ATOM 3684 C C . LEU B 1 4 ? -20.891 -12.539 -33.656 1 84.19 4 LEU B C 1
ATOM 3686 O O . LEU B 1 4 ? -21.625 -13 -32.781 1 84.19 4 LEU B O 1
ATOM 3690 N N . PHE B 1 5 ? -19.812 -11.812 -33.375 1 86.94 5 PHE B N 1
ATOM 3691 C CA . PHE B 1 5 ? -19.516 -11.414 -31.984 1 86.94 5 PHE B CA 1
ATOM 3692 C C . PHE B 1 5 ? -18.562 -10.227 -31.969 1 86.94 5 PHE B C 1
ATOM 3694 O O . PHE B 1 5 ? -18.016 -9.836 -33 1 86.94 5 PHE B O 1
ATOM 3701 N N . ARG B 1 6 ? -18.531 -9.609 -30.844 1 88.69 6 ARG B N 1
ATOM 3702 C CA . ARG B 1 6 ? -17.609 -8.516 -30.562 1 88.69 6 ARG B CA 1
ATOM 3703 C C . ARG B 1 6 ? -16.672 -8.867 -29.422 1 88.69 6 ARG B C 1
ATOM 3705 O O . ARG B 1 6 ? -17.031 -9.633 -28.516 1 88.69 6 ARG B O 1
ATOM 3712 N N . GLU B 1 7 ? -15.43 -8.477 -29.609 1 89.44 7 GLU B N 1
ATOM 3713 C CA . GLU B 1 7 ? -14.461 -8.781 -28.547 1 89.44 7 GLU B CA 1
ATOM 3714 C C . GLU B 1 7 ? -13.641 -7.547 -28.172 1 89.44 7 GLU B C 1
ATOM 3716 O O . GLU B 1 7 ? -13.414 -6.672 -29.016 1 89.44 7 GLU B O 1
ATOM 3721 N N . SER B 1 8 ? -13.406 -7.445 -26.891 1 82.88 8 SER B N 1
ATOM 3722 C CA . SER B 1 8 ? -12.578 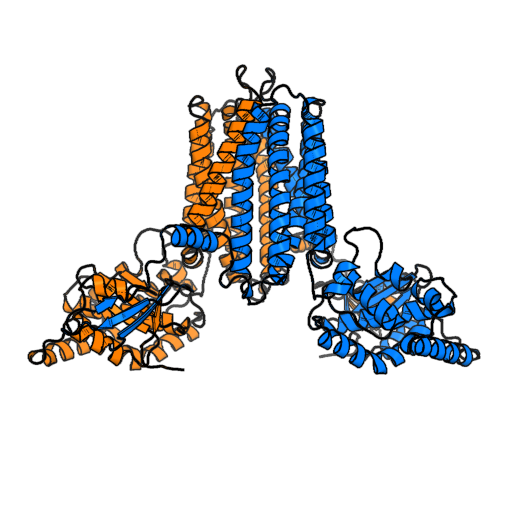-6.348 -26.406 1 82.88 8 SER B CA 1
ATOM 3723 C C . SER B 1 8 ? -11.531 -6.84 -25.406 1 82.88 8 SER B C 1
ATOM 3725 O O . SER B 1 8 ? -11.727 -7.867 -24.75 1 82.88 8 SER B O 1
ATOM 3727 N N . TYR B 1 9 ? -10.391 -6.297 -25.5 1 76.06 9 TYR B N 1
ATOM 3728 C CA . TYR B 1 9 ? -9.344 -6.551 -24.516 1 76.06 9 TYR B CA 1
ATOM 3729 C C . TYR B 1 9 ? -9.352 -5.473 -23.438 1 76.06 9 TYR B C 1
ATOM 3731 O O . TYR B 1 9 ? -8.945 -4.336 -23.672 1 76.06 9 TYR B O 1
ATOM 3739 N N . GLY B 1 10 ? -9.773 -5.977 -22.344 1 65.56 10 GLY B N 1
ATOM 3740 C CA . GLY B 1 10 ? -9.883 -4.965 -21.297 1 65.56 10 GLY B CA 1
ATOM 3741 C C . GLY B 1 10 ? -10.836 -3.84 -21.656 1 65.56 10 GLY B C 1
ATOM 3742 O O . GLY B 1 10 ? -11.992 -4.09 -22.016 1 65.56 10 GLY B O 1
ATOM 3743 N N . ASN B 1 11 ? -10.367 -2.699 -21.516 1 60.19 11 ASN B N 1
ATOM 3744 C CA . ASN B 1 11 ? -11.211 -1.545 -21.797 1 60.19 11 ASN B CA 1
ATOM 3745 C C . ASN B 1 11 ? -10.953 -0.979 -23.188 1 60.19 11 ASN B C 1
ATOM 3747 O O . ASN B 1 11 ? -11.352 0.146 -23.5 1 60.19 11 ASN B O 1
ATOM 3751 N N . GLU B 1 12 ? -10.32 -1.822 -24 1 65.56 12 GLU B N 1
ATOM 3752 C CA . GLU B 1 12 ? -10.023 -1.364 -25.344 1 65.56 12 GLU B CA 1
ATOM 3753 C C . GLU B 1 12 ? -11.258 -1.457 -26.25 1 65.56 12 GLU B C 1
ATOM 3755 O O . GLU B 1 12 ? -12.305 -1.944 -25.812 1 65.56 12 GLU B O 1
ATOM 3760 N N . LYS B 1 13 ? -11.078 -0.778 -27.391 1 66.75 13 LYS B N 1
ATOM 3761 C CA . LYS B 1 13 ? -12.172 -0.76 -28.359 1 66.75 13 LYS B CA 1
ATOM 3762 C C . LYS B 1 13 ? -12.531 -2.174 -28.797 1 66.75 13 LYS B C 1
ATOM 3764 O O . LYS B 1 13 ? -11.656 -3.035 -28.922 1 66.75 13 LYS B O 1
ATOM 3769 N N . GLU B 1 14 ? -13.789 -2.312 -29 1 80.88 14 GLU B N 1
ATOM 3770 C CA . GLU B 1 14 ? -14.328 -3.611 -29.406 1 80.88 14 GLU B CA 1
ATOM 3771 C C . GLU B 1 14 ? -14.016 -3.914 -30.859 1 80.88 14 GLU B C 1
ATOM 3773 O O . GLU B 1 14 ? -14.094 -3.025 -31.719 1 80.88 14 GLU B O 1
ATOM 3778 N N . THR B 1 15 ? -13.484 -5.078 -31.094 1 81.62 15 THR B N 1
ATOM 3779 C CA . THR B 1 15 ? -13.312 -5.586 -32.438 1 81.62 15 THR B CA 1
ATOM 3780 C C . THR B 1 15 ? -14.516 -6.422 -32.875 1 81.62 15 THR B C 1
ATOM 3782 O O . THR B 1 15 ? -14.992 -7.266 -32.125 1 81.62 15 THR B O 1
ATOM 3785 N N . VAL B 1 16 ? -15.023 -6.039 -34.062 1 84.81 16 VAL B N 1
ATOM 3786 C CA . VAL B 1 16 ? -16.219 -6.723 -34.562 1 84.81 16 VAL B CA 1
ATOM 3787 C C . VAL B 1 16 ? -15.82 -7.836 -35.5 1 84.81 16 VAL B C 1
ATOM 3789 O O . VAL B 1 16 ? -14.945 -7.645 -36.375 1 84.81 16 VAL B O 1
ATOM 3792 N N . TYR B 1 17 ? -16.375 -8.93 -35.344 1 83.88 17 TYR B N 1
ATOM 3793 C CA . TYR B 1 17 ? -16.141 -10.078 -36.219 1 83.88 17 TYR B CA 1
ATOM 3794 C C . TYR B 1 17 ? -17.406 -10.5 -36.938 1 83.88 17 TYR B C 1
ATOM 3796 O O . TYR B 1 17 ? -18.469 -10.641 -36.312 1 83.88 17 TYR B O 1
ATOM 3804 N N . ILE B 1 18 ? -17.281 -10.562 -38.25 1 82.56 18 ILE B N 1
ATOM 3805 C CA . ILE B 1 18 ? -18.453 -10.859 -39.094 1 82.56 18 ILE B CA 1
ATOM 3806 C C . ILE B 1 18 ? -18.234 -12.18 -39.844 1 82.56 18 ILE B C 1
ATOM 3808 O O . ILE B 1 18 ? -17.094 -12.617 -40.031 1 82.56 18 ILE B O 1
ATOM 3812 N N . LYS B 1 19 ? -19.359 -12.852 -39.969 1 79.31 19 LYS B N 1
ATOM 3813 C CA . LYS B 1 19 ? -19.312 -14.062 -40.781 1 79.31 19 LYS B CA 1
ATOM 3814 C C . LYS B 1 19 ? -19.141 -13.727 -42.281 1 79.31 19 LYS B C 1
ATOM 3816 O O . LYS B 1 19 ? -19.766 -12.797 -42.781 1 79.31 19 LYS B O 1
ATOM 3821 N N . SER B 1 20 ? -18.078 -14.414 -42.844 1 75 20 SER B N 1
ATOM 3822 C CA . SER B 1 20 ? -17.891 -14.195 -44.281 1 75 20 SER B CA 1
ATOM 3823 C C . SER B 1 20 ? -19.109 -14.656 -45.062 1 75 20 SER B C 1
ATOM 3825 O O . SER B 1 20 ? -19.875 -15.5 -44.594 1 75 20 SER B O 1
ATOM 3827 N N . GLU B 1 21 ? -19.328 -14.094 -46.25 1 67.5 21 GLU B N 1
ATOM 3828 C CA . GLU B 1 21 ? -20.453 -14.406 -47.156 1 67.5 21 GLU B CA 1
ATOM 3829 C C . GLU B 1 21 ? -20.453 -15.883 -47.531 1 67.5 21 GLU B C 1
ATOM 3831 O O . GLU B 1 21 ? -21.516 -16.484 -47.688 1 67.5 21 GLU B O 1
ATOM 3836 N N . ASP B 1 22 ? -19.312 -16.469 -47.625 1 64.81 22 ASP B N 1
ATOM 3837 C CA . ASP B 1 22 ? -19.25 -17.859 -48.031 1 64.81 22 ASP B CA 1
ATOM 3838 C C . ASP B 1 22 ? -19.438 -18.797 -46.812 1 64.81 22 ASP B C 1
ATOM 3840 O O . ASP B 1 22 ? -19.5 -20.016 -46.969 1 64.81 22 ASP B O 1
ATOM 3844 N N . GLY B 1 23 ? -19.719 -18.25 -45.594 1 62.5 23 GLY B N 1
ATOM 3845 C CA . GLY B 1 23 ? -20.078 -18.969 -44.375 1 62.5 23 GLY B CA 1
ATOM 3846 C C . GLY B 1 23 ? -18.906 -19.703 -43.75 1 62.5 23 GLY B C 1
ATOM 3847 O O . GLY B 1 23 ? -19.078 -20.391 -42.75 1 62.5 23 GLY B O 1
ATOM 3848 N N . SER B 1 24 ? -17.734 -19.578 -44.312 1 63.12 24 SER B N 1
ATOM 3849 C CA . SER B 1 24 ? -16.672 -20.5 -43.875 1 63.12 24 SER B CA 1
ATOM 3850 C C . SER B 1 24 ? -15.68 -19.797 -42.969 1 63.12 24 SER B C 1
ATOM 3852 O O . SER B 1 24 ? -14.906 -20.453 -42.25 1 63.12 24 SER B O 1
ATOM 3854 N N . ARG B 1 25 ? -15.688 -18.438 -43.125 1 69.44 25 ARG B N 1
ATOM 3855 C CA . ARG B 1 25 ? -14.609 -17.844 -42.344 1 69.44 25 ARG B CA 1
ATOM 3856 C C . ARG B 1 25 ? -15.109 -16.641 -41.531 1 69.44 25 ARG B C 1
ATOM 3858 O O . ARG B 1 25 ? -16.062 -15.977 -41.938 1 69.44 25 ARG B O 1
ATOM 3865 N N . VAL B 1 26 ? -14.688 -16.594 -40.25 1 77 26 VAL B N 1
ATOM 3866 C CA . VAL B 1 26 ? -14.914 -15.406 -39.438 1 77 26 VAL B CA 1
ATOM 3867 C C . VAL B 1 26 ? -13.938 -14.305 -39.844 1 77 26 VAL B C 1
ATOM 3869 O O . VAL B 1 26 ? -12.727 -14.539 -39.906 1 77 26 VAL B O 1
ATOM 3872 N N . LYS B 1 27 ? -14.414 -13.211 -40.375 1 77.81 27 LYS B N 1
ATOM 3873 C CA . LYS B 1 27 ? -13.562 -12.102 -40.781 1 77.81 27 LYS B CA 1
ATOM 3874 C C . LYS B 1 27 ? -13.625 -10.945 -39.781 1 77.81 27 LYS B C 1
ATOM 3876 O O . LYS B 1 27 ? -14.695 -10.617 -39.281 1 77.81 27 LYS B O 1
ATOM 3881 N N . LYS B 1 28 ? -12.438 -10.578 -39.406 1 79.56 28 LYS B N 1
ATOM 3882 C CA . LYS B 1 28 ? -12.305 -9.406 -38.531 1 79.56 28 LYS B CA 1
ATOM 3883 C C . LYS B 1 28 ? -12.625 -8.125 -39.312 1 79.56 28 LYS B C 1
ATOM 3885 O O . LYS B 1 28 ? -12.125 -7.918 -40.406 1 79.56 28 LYS B O 1
ATOM 3890 N N . VAL B 1 29 ? -13.578 -7.438 -38.812 1 71.12 29 VAL B N 1
ATOM 3891 C CA . VAL B 1 29 ? -13.828 -6.148 -39.438 1 71.12 29 VAL B CA 1
ATOM 3892 C C . VAL B 1 29 ? -12.773 -5.141 -39 1 71.12 29 VAL B C 1
ATOM 3894 O O . VAL B 1 29 ? -12.586 -4.914 -37.812 1 71.12 29 VAL B O 1
ATOM 3897 N N . LYS B 1 30 ? -11.766 -5.035 -39.844 1 55.91 30 LYS B N 1
ATOM 3898 C CA . LYS B 1 30 ? -10.633 -4.152 -39.562 1 55.91 30 LYS B CA 1
ATOM 3899 C C . LYS B 1 30 ? -11.102 -2.807 -39.031 1 55.91 30 LYS B C 1
ATOM 3901 O O . LYS B 1 30 ? -11.898 -2.113 -39.656 1 55.91 30 LYS B O 1
ATOM 3906 N N . PRO B 1 31 ? -10.953 -2.684 -37.656 1 53.56 31 PRO B N 1
ATOM 3907 C CA . PRO B 1 31 ? -11.148 -1.247 -37.438 1 53.56 31 PRO B CA 1
ATOM 3908 C C . PRO B 1 31 ? -10.328 -0.388 -38.406 1 53.56 31 PRO B C 1
ATOM 3910 O O . PRO B 1 31 ? -9.305 -0.837 -38.938 1 53.56 31 PRO B O 1
ATOM 3913 N N . GLU B 1 32 ? -10.75 0.666 -38.938 1 48.5 32 GLU B N 1
ATOM 3914 C CA . GLU B 1 32 ? -9.906 1.58 -39.688 1 48.5 32 GLU B CA 1
ATOM 3915 C C . GLU B 1 32 ? -8.492 1.637 -39.125 1 48.5 32 GLU B C 1
ATOM 3917 O O . GLU B 1 32 ? -8.305 1.497 -37.906 1 48.5 32 GLU B O 1
ATOM 3922 N N . ALA B 1 33 ? -7.434 1.581 -40.031 1 46.03 33 ALA B N 1
ATOM 3923 C CA . ALA B 1 33 ? -5.988 1.636 -39.812 1 46.03 33 ALA B CA 1
ATOM 3924 C C . ALA B 1 33 ? -5.629 2.643 -38.719 1 46.03 33 ALA B C 1
ATOM 3926 O O . ALA B 1 33 ? -5.738 3.854 -38.938 1 46.03 33 ALA B O 1
ATOM 3927 N N . THR B 1 34 ? -5.977 2.426 -37.531 1 50.09 34 THR B N 1
ATOM 3928 C CA . THR B 1 34 ? -5.344 3.426 -36.656 1 50.09 34 THR B CA 1
ATOM 3929 C C . THR B 1 34 ? -3.832 3.447 -36.875 1 50.09 34 THR B C 1
ATOM 3931 O O . THR B 1 34 ? -3.168 2.414 -36.781 1 50.09 34 THR B O 1
ATOM 3934 N N . GLU B 1 35 ? -3.191 4.363 -37.469 1 54.69 35 GLU B N 1
ATOM 3935 C CA . GLU B 1 35 ? -1.793 4.668 -37.781 1 54.69 35 GLU B CA 1
ATOM 3936 C C . GLU B 1 35 ? -0.894 4.289 -36.594 1 54.69 35 GLU B C 1
ATOM 3938 O O . GLU B 1 35 ? -1.339 4.266 -35.438 1 54.69 35 GLU B O 1
ATOM 3943 N N . SER B 1 36 ? 0.304 3.74 -37 1 55.44 36 SER B N 1
ATOM 3944 C CA . SER B 1 36 ? 1.377 3.316 -36.094 1 55.44 36 SER B CA 1
ATOM 3945 C C . SER B 1 36 ? 1.544 4.289 -34.938 1 55.44 36 SER B C 1
ATOM 3947 O O . SER B 1 36 ? 1.732 3.871 -33.781 1 55.44 36 SER B O 1
ATOM 3949 N N . ARG B 1 37 ? 1.54 5.637 -35.25 1 56.12 37 ARG B N 1
ATOM 3950 C CA . ARG B 1 37 ? 1.662 6.668 -34.25 1 56.12 37 ARG B CA 1
ATOM 3951 C C . ARG B 1 37 ? 0.52 6.578 -33.219 1 56.12 37 ARG B C 1
ATOM 3953 O O . ARG B 1 37 ? 0.724 6.781 -32.031 1 56.12 37 ARG B O 1
ATOM 3960 N N . SER B 1 38 ? -0.47 6.148 -33.75 1 70 38 SER B N 1
ATOM 3961 C CA . SER B 1 38 ? -1.655 6.059 -32.906 1 70 38 SER B CA 1
ATOM 3962 C C . SER B 1 38 ? -1.555 4.891 -31.922 1 70 38 SER B C 1
ATOM 3964 O O . SER B 1 38 ? -1.925 5.016 -30.75 1 70 38 SER B O 1
ATOM 3966 N N . ARG B 1 39 ? -0.743 3.949 -32.438 1 67.19 39 ARG B N 1
ATOM 3967 C CA . ARG B 1 39 ? -0.584 2.775 -31.578 1 67.19 39 ARG B CA 1
ATOM 3968 C C . ARG B 1 39 ? 0.404 3.049 -30.453 1 67.19 39 ARG B C 1
ATOM 3970 O O . ARG B 1 39 ? 0.205 2.594 -29.328 1 67.19 39 ARG B O 1
ATOM 3977 N N . PHE B 1 40 ? 1.459 3.826 -30.844 1 73.75 40 PHE B N 1
ATOM 3978 C CA . PHE B 1 40 ? 2.469 4.16 -29.844 1 73.75 40 PHE B CA 1
ATOM 3979 C C . PHE B 1 40 ? 1.883 5.055 -28.766 1 73.75 40 PHE B C 1
ATOM 3981 O O . PHE B 1 40 ? 2.111 4.824 -27.578 1 73.75 40 PHE B O 1
ATOM 3988 N N . VAL B 1 41 ? 1.16 6.031 -29.188 1 76.19 41 VAL B N 1
ATOM 3989 C CA . VAL B 1 41 ? 0.542 6.941 -28.234 1 76.19 41 VAL B CA 1
ATOM 3990 C C . VAL B 1 41 ? -0.461 6.18 -27.375 1 76.19 41 VAL B C 1
ATOM 3992 O O . VAL B 1 41 ? -0.562 6.422 -26.156 1 76.19 41 VAL B O 1
ATOM 3995 N N . SER B 1 42 ? -0.988 5.305 -28 1 74.44 42 SER B N 1
ATOM 3996 C CA . SER B 1 42 ? -1.957 4.504 -27.25 1 74.44 42 SER B CA 1
ATOM 3997 C C . SER B 1 42 ? -1.27 3.625 -26.219 1 74.44 42 SER B C 1
ATOM 3999 O O . SER B 1 42 ? -1.783 3.445 -25.109 1 74.44 42 SER B O 1
ATOM 4001 N N . LEU B 1 43 ? -0.162 3.213 -26.594 1 74.12 43 LEU B N 1
ATOM 4002 C CA . LEU B 1 43 ? 0.607 2.395 -25.656 1 74.12 43 LEU B CA 1
ATOM 4003 C C . LEU B 1 43 ? 1.102 3.229 -24.484 1 74.12 43 LEU B C 1
ATOM 4005 O O . LEU B 1 43 ? 1.04 2.787 -23.328 1 74.12 43 LEU B O 1
ATOM 4009 N N . LEU B 1 44 ? 1.544 4.402 -24.75 1 79.44 44 LEU B N 1
ATOM 4010 C CA . LEU B 1 44 ? 2.012 5.285 -23.688 1 79.44 44 LEU B CA 1
ATOM 4011 C C . LEU B 1 44 ? 0.874 5.641 -22.734 1 79.44 44 LEU B C 1
ATOM 4013 O O . LEU B 1 44 ? 1.063 5.668 -21.516 1 79.44 44 LEU B O 1
ATOM 4017 N N . LYS B 1 45 ? -0.215 5.84 -23.328 1 80.25 45 LYS B N 1
ATOM 4018 C CA . LYS B 1 45 ? -1.381 6.16 -22.516 1 80.25 45 LYS B CA 1
ATOM 4019 C C . LYS B 1 45 ? -1.779 4.98 -21.641 1 80.25 45 LYS B C 1
ATOM 4021 O O . LYS B 1 45 ? -2.152 5.16 -20.484 1 80.25 45 LYS B O 1
ATOM 4026 N N . GLU B 1 46 ? -1.572 3.914 -22.188 1 77.06 46 GLU B N 1
ATOM 4027 C CA . GLU B 1 46 ? -1.928 2.699 -21.453 1 77.06 46 GLU B CA 1
ATOM 4028 C C . GLU B 1 46 ? -0.96 2.443 -20.312 1 77.06 46 GLU B C 1
ATOM 4030 O O . GLU B 1 46 ? -1.359 1.941 -19.25 1 77.06 46 GLU B O 1
ATOM 4035 N N . ILE B 1 47 ? 0.163 2.934 -20.5 1 78.19 47 ILE B N 1
ATOM 4036 C CA . ILE B 1 47 ? 1.199 2.66 -19.5 1 78.19 47 ILE B CA 1
ATOM 4037 C C . ILE B 1 47 ? 1.178 3.736 -18.422 1 78.19 47 ILE B C 1
ATOM 4039 O O . ILE B 1 47 ? 1.367 3.441 -17.25 1 78.19 47 ILE B O 1
ATOM 4043 N N . PHE B 1 48 ? 0.802 4.941 -18.812 1 87.38 48 PHE B N 1
ATOM 4044 C CA . PHE B 1 48 ? 1.089 6.035 -17.891 1 87.38 48 PHE B CA 1
ATOM 4045 C C . PHE B 1 48 ? -0.201 6.66 -17.359 1 87.38 48 PHE B C 1
ATOM 4047 O O . PHE B 1 48 ? -0.186 7.402 -16.375 1 87.38 48 PHE B O 1
ATOM 4054 N N . LEU B 1 49 ? -1.32 6.375 -17.984 1 88.12 49 LEU B N 1
ATOM 4055 C CA . LEU B 1 49 ? -2.562 7.012 -17.562 1 88.12 49 LEU B CA 1
ATOM 4056 C C . LEU B 1 49 ? -3.584 5.973 -17.125 1 88.12 49 LEU B C 1
ATOM 4058 O O . LEU B 1 49 ? -3.623 4.863 -17.656 1 88.12 49 LEU B O 1
ATOM 4062 N N . PRO B 1 50 ? -4.406 6.391 -16.125 1 85.81 50 PRO B N 1
ATOM 4063 C CA . PRO B 1 50 ? -5.441 5.457 -15.68 1 85.81 50 PRO B CA 1
ATOM 4064 C C . PRO B 1 50 ? -6.477 5.148 -16.766 1 85.81 50 PRO B C 1
ATOM 4066 O O . PRO B 1 50 ? -6.738 5.988 -17.625 1 85.81 50 PRO B O 1
ATOM 4069 N N . GLN B 1 51 ? -7.039 4.012 -16.609 1 79.88 51 GLN B N 1
ATOM 4070 C CA . GLN B 1 51 ? -8.078 3.607 -17.547 1 79.88 51 GLN B CA 1
ATOM 4071 C C . GLN B 1 51 ? -9.289 4.531 -17.453 1 79.88 51 GLN B C 1
ATOM 4073 O O . GLN B 1 51 ? -9.766 4.836 -16.359 1 79.88 51 GLN B O 1
ATOM 4078 N N . GLY B 1 52 ? -9.68 4.961 -18.641 1 79.81 52 GLY B N 1
ATOM 4079 C CA . GLY B 1 52 ? -10.844 5.84 -18.656 1 79.81 52 GLY B CA 1
ATOM 4080 C C . GLY B 1 52 ? -10.484 7.301 -18.469 1 79.81 52 GLY B C 1
ATOM 4081 O O . GLY B 1 52 ? -11.367 8.164 -18.438 1 79.81 52 GLY B O 1
ATOM 4082 N N . TYR B 1 53 ? -9.219 7.531 -18.344 1 85.44 53 TYR B N 1
ATOM 4083 C CA . TYR B 1 53 ? -8.781 8.922 -18.266 1 85.44 53 TYR B CA 1
ATOM 4084 C C . TYR B 1 53 ? -9.359 9.75 -19.406 1 85.44 53 TYR B C 1
ATOM 4086 O O . TYR B 1 53 ? -9.414 9.281 -20.547 1 85.44 53 TYR B O 1
ATOM 4094 N N . PRO B 1 54 ? -9.828 10.922 -19.031 1 88.56 54 PRO B N 1
ATOM 4095 C CA . PRO B 1 54 ? -9.719 11.703 -17.797 1 88.56 54 PRO B CA 1
ATOM 4096 C C . PRO B 1 54 ? -10.938 11.562 -16.906 1 88.56 54 PRO B C 1
ATOM 4098 O O . PRO B 1 54 ? -10.922 12.031 -15.758 1 88.56 54 PRO B O 1
ATOM 4101 N N . ASP B 1 55 ? -11.914 10.852 -17.344 1 88.31 55 ASP B N 1
ATOM 4102 C CA . ASP B 1 55 ? -13.18 10.805 -16.625 1 88.31 55 ASP B CA 1
ATOM 4103 C C . ASP B 1 55 ? -13.086 9.867 -15.414 1 88.31 55 ASP B C 1
ATOM 4105 O O . ASP B 1 55 ? -13.938 9.914 -14.523 1 88.31 55 ASP B O 1
ATOM 4109 N N . SER B 1 56 ? -12.07 9.086 -15.453 1 88.88 56 SER B N 1
ATOM 4110 C CA . SER B 1 56 ? -11.922 8.078 -14.406 1 88.88 56 SER B CA 1
ATOM 4111 C C . SER B 1 56 ? -11.188 8.648 -13.195 1 88.88 56 SER B C 1
ATOM 4113 O O . SER B 1 56 ? -11.062 7.973 -12.172 1 88.88 56 SER B O 1
ATOM 4115 N N . VAL B 1 57 ? -10.703 9.922 -13.344 1 93.75 57 VAL B N 1
ATOM 4116 C CA . VAL B 1 57 ? -9.945 10.523 -12.25 1 93.75 57 VAL B CA 1
ATOM 4117 C C . VAL B 1 57 ? -10.5 11.914 -11.938 1 93.75 57 VAL B C 1
ATOM 4119 O O . VAL B 1 57 ? -11.273 12.469 -12.719 1 93.75 57 VAL B O 1
ATOM 4122 N N . HIS B 1 58 ? -10.156 12.383 -10.766 1 95.31 58 HIS B N 1
ATOM 4123 C CA . HIS B 1 58 ? -10.547 13.727 -10.359 1 95.31 58 HIS B CA 1
ATOM 4124 C C . HIS B 1 58 ? -9.984 14.773 -11.305 1 95.31 58 HIS B C 1
ATOM 4126 O O . HIS B 1 58 ? -8.875 14.617 -11.82 1 95.31 58 HIS B O 1
ATOM 4132 N N . PRO B 1 59 ? -10.625 15.891 -11.516 1 94.75 59 PRO B N 1
ATOM 4133 C CA . PRO B 1 59 ? -10.203 16.906 -12.469 1 94.75 59 PRO B CA 1
ATOM 4134 C C . PRO B 1 59 ? -8.852 17.531 -12.117 1 94.75 59 PRO B C 1
ATOM 4136 O O . PRO B 1 59 ? -8.188 18.094 -12.984 1 94.75 59 PRO B O 1
ATOM 4139 N N . ASP B 1 60 ? -8.484 17.453 -10.93 1 96.75 60 ASP B N 1
ATOM 4140 C CA . ASP B 1 60 ? -7.219 18.062 -10.547 1 96.75 60 ASP B CA 1
ATOM 4141 C C . ASP B 1 60 ? -6.051 17.125 -10.82 1 96.75 60 ASP B C 1
ATOM 4143 O O . ASP B 1 60 ? -4.891 17.484 -10.609 1 96.75 60 ASP B O 1
ATOM 4147 N N . TYR B 1 61 ? -6.32 15.953 -11.328 1 96.88 61 TYR B N 1
ATOM 4148 C CA . TYR B 1 61 ? -5.32 14.914 -11.547 1 96.88 61 TYR B CA 1
ATOM 4149 C C . TYR B 1 61 ? -4.227 15.398 -12.492 1 96.88 61 TYR B C 1
ATOM 4151 O O . TYR B 1 61 ? -3.039 15.289 -12.18 1 96.88 61 TYR B O 1
ATOM 4159 N N . THR B 1 62 ? -4.625 15.945 -13.57 1 96.62 62 THR B N 1
ATOM 4160 C CA . THR B 1 62 ? -3.672 16.312 -14.609 1 96.62 62 THR B CA 1
ATOM 4161 C C . THR B 1 62 ? -2.744 17.422 -14.141 1 96.62 62 THR B C 1
ATOM 4163 O O . THR B 1 62 ? -1.522 17.328 -14.273 1 96.62 62 THR B O 1
ATOM 4166 N N . ALA B 1 63 ? -3.281 18.422 -13.602 1 97.25 63 ALA B N 1
ATOM 4167 C CA . ALA B 1 63 ? -2.467 19.547 -13.109 1 97.25 63 ALA B CA 1
ATOM 4168 C C . ALA B 1 63 ? -1.501 19.078 -12.023 1 97.25 63 ALA B C 1
ATOM 4170 O O . ALA B 1 63 ? -0.323 19.438 -12.031 1 97.25 63 ALA B O 1
ATOM 4171 N N . TYR B 1 64 ? -2.006 18.297 -11.172 1 97.56 64 TYR B N 1
ATOM 4172 C CA . TYR B 1 64 ? -1.156 17.781 -10.109 1 97.56 64 TYR B CA 1
ATOM 4173 C C . TYR B 1 64 ? -0.015 16.938 -10.68 1 97.56 64 TYR B C 1
ATOM 4175 O O . TYR B 1 64 ? 1.14 17.109 -10.281 1 97.56 64 TYR B O 1
ATOM 4183 N N . GLN B 1 65 ? -0.321 16.047 -11.609 1 96.56 65 GLN B N 1
ATOM 4184 C CA . GLN B 1 65 ? 0.666 15.117 -12.156 1 96.56 65 GLN B CA 1
ATOM 4185 C C . GLN B 1 65 ? 1.745 15.859 -12.938 1 96.56 65 GLN B C 1
ATOM 4187 O O . GLN B 1 65 ? 2.906 15.453 -12.945 1 96.56 65 GLN B O 1
ATOM 4192 N N . ILE B 1 66 ? 1.389 16.922 -13.578 1 97.5 66 ILE B N 1
ATOM 4193 C CA . ILE B 1 66 ? 2.365 17.703 -14.312 1 97.5 66 ILE B CA 1
ATOM 4194 C C . ILE B 1 66 ? 3.393 18.297 -13.344 1 97.5 66 ILE B C 1
ATOM 4196 O O . ILE B 1 66 ? 4.598 18.156 -13.555 1 97.5 66 ILE B O 1
ATOM 4200 N N . TRP B 1 67 ? 2.934 18.891 -12.32 1 97.94 67 TRP B N 1
ATOM 4201 C CA . TRP B 1 67 ? 3.834 19.5 -11.352 1 97.94 67 TRP B CA 1
ATOM 4202 C C . TRP B 1 67 ? 4.605 18.438 -10.578 1 97.94 67 TRP B C 1
ATOM 4204 O O . TRP B 1 67 ? 5.77 18.641 -10.219 1 97.94 67 TRP B O 1
ATOM 4214 N N . ASP B 1 68 ? 3.908 17.344 -10.312 1 97.06 68 ASP B N 1
ATOM 4215 C CA . ASP B 1 68 ? 4.578 16.234 -9.633 1 97.06 68 ASP B CA 1
ATOM 4216 C C . ASP B 1 68 ? 5.738 15.703 -10.469 1 97.06 68 ASP B C 1
ATOM 4218 O O . ASP B 1 68 ? 6.777 15.328 -9.93 1 97.06 68 ASP B O 1
ATOM 4222 N N . THR B 1 69 ? 5.57 15.711 -11.766 1 97 69 THR B N 1
ATOM 4223 C CA . THR B 1 69 ? 6.621 15.266 -12.672 1 97 69 THR B CA 1
ATOM 4224 C C . THR B 1 69 ? 7.805 16.234 -12.641 1 97 69 THR B C 1
ATOM 4226 O O . THR B 1 69 ? 8.961 15.797 -12.562 1 97 69 THR B O 1
ATOM 4229 N N . VAL B 1 70 ? 7.539 17.453 -12.602 1 97.88 70 VAL B N 1
ATOM 4230 C CA . VAL B 1 70 ? 8.586 18.469 -12.562 1 97.88 70 VAL B CA 1
ATOM 4231 C C . VAL B 1 70 ? 9.359 18.375 -11.25 1 97.88 70 VAL B C 1
ATOM 4233 O O . VAL B 1 70 ? 10.594 18.422 -11.242 1 97.88 70 VAL B O 1
ATOM 4236 N N . GLN B 1 71 ? 8.602 18.266 -10.227 1 97.62 71 GLN B N 1
ATOM 4237 C CA . GLN B 1 71 ? 9.258 18.188 -8.922 1 97.62 71 GLN B CA 1
ATOM 4238 C C . GLN B 1 71 ? 10.109 16.922 -8.812 1 97.62 71 GLN B C 1
ATOM 4240 O O . GLN B 1 71 ? 11.234 16.969 -8.305 1 97.62 71 GLN B O 1
ATOM 4245 N N . ALA B 1 72 ? 9.602 15.789 -9.305 1 97.06 72 ALA B N 1
ATOM 4246 C CA . ALA B 1 72 ? 10.344 14.539 -9.273 1 97.06 72 ALA B CA 1
ATOM 4247 C C . ALA B 1 72 ? 11.625 14.633 -10.109 1 97.06 72 ALA B C 1
ATOM 4249 O O . ALA B 1 72 ? 12.664 14.102 -9.727 1 97.06 72 ALA B O 1
ATOM 4250 N N . PHE B 1 73 ? 11.531 15.305 -11.195 1 97.81 73 PHE B N 1
ATOM 4251 C CA . PHE B 1 73 ? 12.672 15.5 -12.086 1 97.81 73 PHE B CA 1
ATOM 4252 C C . PHE B 1 73 ? 13.781 16.266 -11.375 1 97.81 73 PHE B C 1
ATOM 4254 O O . PHE B 1 73 ? 14.93 15.828 -11.344 1 97.81 73 PHE B O 1
ATOM 4261 N N . ALA B 1 74 ? 13.422 17.312 -10.789 1 98 74 ALA B N 1
ATOM 4262 C CA . ALA B 1 74 ? 14.391 18.125 -10.07 1 98 74 ALA B CA 1
ATOM 4263 C C . ALA B 1 74 ? 14.984 17.375 -8.891 1 98 74 ALA B C 1
ATOM 4265 O O . ALA B 1 74 ? 16.203 17.406 -8.672 1 98 74 ALA B O 1
ATOM 4266 N N . SER B 1 75 ? 14.148 16.719 -8.164 1 97.56 75 SER B N 1
ATOM 4267 C CA . SER B 1 75 ? 14.586 15.969 -6.992 1 97.56 75 SER B CA 1
ATOM 4268 C C . SER B 1 75 ? 15.547 14.844 -7.379 1 97.56 75 SER B C 1
ATOM 4270 O O . SER B 1 75 ? 16.531 14.602 -6.684 1 97.56 75 SER B O 1
ATOM 4272 N N . THR B 1 76 ? 15.305 14.195 -8.477 1 96.75 76 THR B N 1
ATOM 4273 C CA . THR B 1 76 ? 16.141 13.086 -8.922 1 96.75 76 THR B CA 1
ATOM 4274 C C . THR B 1 76 ? 17.516 13.586 -9.352 1 96.75 76 THR B C 1
ATOM 4276 O O . THR B 1 76 ? 18.531 12.961 -9.039 1 96.75 76 THR B O 1
ATOM 4279 N N . ILE B 1 77 ? 17.562 14.656 -10.031 1 96.5 77 ILE B N 1
ATOM 4280 C CA . ILE B 1 77 ? 18.859 15.227 -10.414 1 96.5 77 ILE B CA 1
ATOM 4281 C C . ILE B 1 77 ? 19.641 15.609 -9.164 1 96.5 77 ILE B C 1
ATOM 4283 O O . ILE B 1 77 ? 20.844 15.32 -9.07 1 96.5 77 ILE B O 1
ATOM 4287 N N . MET B 1 78 ? 18.984 16.266 -8.281 1 96.12 78 MET B N 1
ATOM 4288 C CA . MET B 1 78 ? 19.625 16.578 -7.012 1 96.12 78 MET B CA 1
ATOM 4289 C C . MET B 1 78 ? 20.141 15.312 -6.344 1 96.12 78 MET B C 1
ATOM 4291 O O . MET B 1 78 ? 21.25 15.297 -5.797 1 96.12 78 MET B O 1
ATOM 4295 N N . GLY B 1 79 ? 19.312 14.266 -6.387 1 94.94 79 GLY B N 1
ATOM 4296 C CA . GLY B 1 79 ? 19.703 12.984 -5.832 1 94.94 79 GLY B CA 1
ATOM 4297 C C . GLY B 1 79 ? 20.969 12.43 -6.453 1 94.94 79 GLY B C 1
ATOM 4298 O O . GLY B 1 79 ? 21.797 11.82 -5.766 1 94.94 79 GLY B O 1
ATOM 4299 N N . THR B 1 80 ? 21.141 12.672 -7.68 1 93.75 80 THR B N 1
ATOM 4300 C CA . THR B 1 80 ? 22.344 12.234 -8.375 1 93.75 80 THR B CA 1
ATOM 4301 C C . THR B 1 80 ? 23.562 13.008 -7.887 1 93.75 80 THR B C 1
ATOM 4303 O O . THR B 1 80 ? 24.641 12.43 -7.688 1 93.75 80 THR B O 1
ATOM 4306 N N . LEU B 1 81 ? 23.406 14.25 -7.711 1 91.56 81 LEU B N 1
ATOM 4307 C CA . LEU B 1 81 ? 24.484 15.078 -7.195 1 91.56 81 LEU B CA 1
ATOM 4308 C C . LEU B 1 81 ? 24.891 14.641 -5.793 1 91.56 81 LEU B C 1
ATOM 4310 O O . LEU B 1 81 ? 26.078 14.555 -5.48 1 91.56 81 LEU B O 1
ATOM 4314 N N . THR B 1 82 ? 23.891 14.367 -5.027 1 94.25 82 THR B N 1
ATOM 4315 C CA . THR B 1 82 ? 24.172 13.961 -3.656 1 94.25 82 THR B CA 1
ATOM 4316 C C . THR B 1 82 ? 24.812 12.586 -3.619 1 94.25 82 THR B C 1
ATOM 4318 O O . THR B 1 82 ? 25.625 12.297 -2.742 1 94.25 82 THR B O 1
ATOM 4321 N N . THR B 1 83 ? 24.438 11.734 -4.531 1 93.75 83 THR B N 1
ATOM 4322 C CA . THR B 1 83 ? 25.062 10.414 -4.609 1 93.75 83 THR B CA 1
ATOM 4323 C C . THR B 1 83 ? 26.562 10.539 -4.777 1 93.75 83 THR B C 1
ATOM 4325 O O . THR B 1 83 ? 27.328 9.82 -4.137 1 93.75 83 THR B O 1
ATOM 4328 N N . HIS B 1 84 ? 27.047 11.406 -5.621 1 92.62 84 HIS B N 1
ATOM 4329 C CA . HIS B 1 84 ? 28.469 11.672 -5.805 1 92.62 84 HIS B CA 1
ATOM 4330 C C . HIS B 1 84 ? 29.125 12.07 -4.488 1 92.62 84 HIS B C 1
ATOM 4332 O O . HIS B 1 84 ? 30.188 11.547 -4.129 1 92.62 84 HIS B O 1
ATOM 4338 N N . SER B 1 85 ? 28.484 12.969 -3.785 1 92.06 85 SER B N 1
ATOM 4339 C CA . SER B 1 85 ? 28.984 13.445 -2.504 1 92.06 85 SER B CA 1
ATOM 4340 C C . SER B 1 85 ? 29.016 12.328 -1.468 1 92.06 85 SER B C 1
ATOM 4342 O O . SER B 1 85 ? 29.938 12.234 -0.66 1 92.06 85 SER B O 1
ATOM 4344 N N . ILE B 1 86 ? 27.984 11.523 -1.467 1 93.62 86 ILE B N 1
ATOM 4345 C CA . ILE B 1 86 ? 27.891 10.398 -0.536 1 93.62 86 ILE B CA 1
ATOM 4346 C C . ILE B 1 86 ? 29.016 9.406 -0.809 1 93.62 86 ILE B C 1
ATOM 4348 O O . ILE B 1 86 ? 29.625 8.883 0.123 1 93.62 86 ILE B O 1
ATOM 4352 N N . MET B 1 87 ? 29.344 9.156 -2.098 1 92.69 87 MET B N 1
ATOM 4353 C CA . MET B 1 87 ? 30.438 8.258 -2.447 1 92.69 87 MET B CA 1
ATOM 4354 C C . MET B 1 87 ? 31.766 8.789 -1.919 1 92.69 87 MET B C 1
ATOM 4356 O O . MET B 1 87 ? 32.562 8.031 -1.389 1 92.69 87 MET B O 1
ATOM 4360 N N . GLN B 1 88 ? 31.922 10.039 -1.992 1 90.25 88 GLN B N 1
ATOM 4361 C CA . GLN B 1 88 ? 33.125 10.664 -1.424 1 90.25 88 GLN B CA 1
ATOM 4362 C C . GLN B 1 88 ? 33.125 10.523 0.095 1 90.25 88 GLN B C 1
ATOM 4364 O O . GLN B 1 88 ? 34.188 10.273 0.684 1 90.25 88 GLN B O 1
ATOM 4369 N N . GLY B 1 89 ? 32 10.672 0.65 1 89.88 89 GLY B N 1
ATOM 4370 C CA . GLY B 1 89 ? 31.875 10.625 2.098 1 89.88 89 GLY B CA 1
ATOM 4371 C C . GLY B 1 89 ? 32.156 9.25 2.676 1 89.88 89 GLY B C 1
ATOM 4372 O O . GLY B 1 89 ? 32.656 9.133 3.803 1 89.88 89 GLY B O 1
ATOM 4373 N N . ILE B 1 90 ? 31.875 8.242 1.906 1 90.25 90 ILE B N 1
ATOM 4374 C CA . ILE B 1 90 ? 32.062 6.895 2.428 1 90.25 90 ILE B CA 1
ATOM 4375 C C . ILE B 1 90 ? 33.5 6.422 2.129 1 90.25 90 ILE B C 1
ATOM 4377 O O . ILE B 1 90 ? 33.875 5.332 2.551 1 90.25 90 ILE B O 1
ATOM 4381 N N . GLY B 1 91 ? 34.281 7.223 1.352 1 89.12 91 GLY B N 1
ATOM 4382 C CA . GLY B 1 91 ? 35.719 6.98 1.264 1 89.12 91 GLY B CA 1
ATOM 4383 C C . GLY B 1 91 ? 36.188 6.586 -0.13 1 89.12 91 GLY B C 1
ATOM 4384 O O . GLY B 1 91 ? 37.344 6.191 -0.326 1 89.12 91 GLY B O 1
ATOM 4385 N N . VAL B 1 92 ? 35.281 6.641 -1.056 1 89.69 92 VAL B N 1
ATOM 4386 C CA . VAL B 1 92 ? 35.688 6.328 -2.416 1 89.69 92 VAL B CA 1
ATOM 4387 C C . VAL B 1 92 ? 36.719 7.363 -2.889 1 89.69 92 VAL B C 1
ATOM 4389 O O . VAL B 1 92 ? 36.5 8.57 -2.748 1 89.69 92 VAL B O 1
ATOM 4392 N N . GLY B 1 93 ? 37.781 6.918 -3.408 1 86.44 93 GLY B N 1
ATOM 4393 C CA . GLY B 1 93 ? 38.844 7.801 -3.881 1 86.44 93 GLY B CA 1
ATOM 4394 C C . GLY B 1 93 ? 39.844 8.156 -2.801 1 86.44 93 GLY B C 1
ATOM 4395 O O . GLY B 1 93 ? 40.844 8.828 -3.074 1 86.44 93 GLY B O 1
ATOM 4396 N N . GLU B 1 94 ? 39.5 7.777 -1.608 1 87 94 GLU B N 1
ATOM 4397 C CA . GLU B 1 94 ? 40.438 8.008 -0.5 1 87 94 GLU B CA 1
ATOM 4398 C C . GLU B 1 94 ? 41.312 6.785 -0.253 1 87 94 GLU B C 1
ATOM 4400 O O . GLU B 1 94 ? 40.812 5.676 -0.073 1 87 94 GLU B O 1
ATOM 4405 N N . SER B 1 95 ? 42.562 6.965 -0.104 1 84 95 SER B N 1
ATOM 4406 C CA . SER B 1 95 ? 43.531 5.875 0.007 1 84 95 SER B CA 1
ATOM 4407 C C . SER B 1 95 ? 43.406 5.172 1.356 1 84 95 SER B C 1
ATOM 4409 O O . SER B 1 95 ? 43.688 3.979 1.466 1 84 95 SER B O 1
ATOM 4411 N N . SER B 1 96 ? 42.969 5.836 2.316 1 85.25 96 SER B N 1
ATOM 4412 C CA . SER B 1 96 ? 42.938 5.262 3.658 1 85.25 96 SER B CA 1
ATOM 4413 C C . SER B 1 96 ? 41.594 4.566 3.924 1 85.25 96 SER B C 1
ATOM 4415 O O . SER B 1 96 ? 41.438 3.867 4.93 1 85.25 96 SER B O 1
ATOM 4417 N N . ALA B 1 97 ? 40.75 4.723 2.945 1 89.12 97 ALA B N 1
ATOM 4418 C CA . ALA B 1 97 ? 39.406 4.145 3.145 1 89.12 97 ALA B CA 1
ATOM 4419 C C . ALA B 1 97 ? 39.438 2.635 2.932 1 89.12 97 ALA B C 1
ATOM 4421 O O . ALA B 1 97 ? 40.188 2.129 2.09 1 89.12 97 ALA B O 1
ATOM 4422 N N . THR B 1 98 ? 38.625 1.87 3.785 1 90.19 98 THR B N 1
ATOM 4423 C CA . THR B 1 98 ? 38.469 0.423 3.65 1 90.19 98 THR B CA 1
ATOM 4424 C C . THR B 1 98 ? 37.031 0.041 3.33 1 90.19 98 THR B C 1
ATOM 4426 O O . THR B 1 98 ? 36.094 0.707 3.773 1 90.19 98 THR B O 1
ATOM 4429 N N . PRO B 1 99 ? 36.906 -1.037 2.59 1 89.75 99 PRO B N 1
ATOM 4430 C CA . PRO B 1 99 ? 35.531 -1.521 2.311 1 89.75 99 PRO B CA 1
ATOM 4431 C C . PRO B 1 99 ? 34.75 -1.826 3.58 1 89.75 99 PRO B C 1
ATOM 4433 O O . PRO B 1 99 ? 33.531 -1.617 3.621 1 89.75 99 PRO B O 1
ATOM 4436 N N . LEU B 1 100 ? 35.406 -2.266 4.594 1 90.5 100 LEU B N 1
ATOM 4437 C CA . LEU B 1 100 ? 34.719 -2.584 5.855 1 90.5 100 LEU B CA 1
ATOM 4438 C C . LEU B 1 100 ? 34.156 -1.326 6.496 1 90.5 100 LEU B C 1
ATOM 4440 O O . LEU B 1 100 ? 33 -1.308 6.895 1 90.5 100 LEU B O 1
ATOM 4444 N N . ALA B 1 101 ? 34.938 -0.314 6.582 1 91.56 101 ALA B N 1
ATOM 4445 C CA . ALA B 1 101 ? 34.469 0.941 7.168 1 91.56 101 ALA B CA 1
ATOM 4446 C C . ALA B 1 101 ? 33.312 1.529 6.367 1 91.56 101 ALA B C 1
ATOM 4448 O O . ALA B 1 101 ? 32.344 2.043 6.938 1 91.56 101 ALA B O 1
ATOM 4449 N N . ALA B 1 102 ? 33.469 1.452 5.059 1 92.88 102 ALA B N 1
ATOM 4450 C CA . ALA B 1 102 ? 32.406 1.942 4.191 1 92.88 102 ALA B CA 1
ATOM 4451 C C . ALA B 1 102 ? 31.109 1.153 4.41 1 92.88 102 ALA B C 1
ATOM 4453 O O . ALA B 1 102 ? 30.016 1.732 4.477 1 92.88 102 ALA B O 1
ATOM 4454 N N . ALA B 1 103 ? 31.219 -0.125 4.516 1 93 103 ALA B N 1
ATOM 4455 C CA . ALA B 1 103 ? 30.062 -0.983 4.742 1 93 103 ALA B CA 1
ATOM 4456 C C . ALA B 1 103 ? 29.391 -0.667 6.078 1 93 103 ALA B C 1
ATOM 4458 O O . ALA B 1 103 ? 28.172 -0.553 6.152 1 93 103 ALA B O 1
ATOM 4459 N N . ILE B 1 104 ? 30.188 -0.563 7.051 1 93 104 ILE B N 1
ATOM 4460 C CA . ILE B 1 104 ? 29.672 -0.26 8.383 1 93 104 ILE B CA 1
ATOM 4461 C C . ILE B 1 104 ? 28.953 1.087 8.359 1 93 104 ILE B C 1
ATOM 4463 O O . ILE B 1 104 ? 27.844 1.219 8.898 1 93 104 ILE B O 1
ATOM 4467 N N . THR B 1 105 ? 29.531 2.074 7.703 1 92.81 105 THR B N 1
ATOM 4468 C CA . THR B 1 105 ? 28.922 3.389 7.574 1 92.81 105 THR B CA 1
ATOM 4469 C C . THR B 1 105 ? 27.562 3.283 6.863 1 92.81 105 THR B C 1
ATOM 4471 O O . THR B 1 105 ? 26.578 3.871 7.309 1 92.81 105 THR B O 1
ATOM 4474 N N . TRP B 1 106 ? 27.578 2.52 5.832 1 94 106 TRP B N 1
ATOM 4475 C CA . TRP B 1 106 ? 26.359 2.352 5.043 1 94 106 TRP B CA 1
ATOM 4476 C C . TRP B 1 106 ? 25.266 1.682 5.867 1 94 106 TRP B C 1
ATOM 4478 O O . TRP B 1 106 ? 24.109 2.115 5.844 1 94 106 TRP B O 1
ATOM 4488 N N . ILE B 1 107 ? 25.625 0.699 6.586 1 94.81 107 ILE B N 1
ATOM 4489 C CA . ILE B 1 107 ? 24.656 -0.072 7.367 1 94.81 107 ILE B CA 1
ATOM 4490 C C . ILE B 1 107 ? 24.141 0.773 8.531 1 94.81 107 ILE B C 1
ATOM 4492 O O . ILE B 1 107 ? 22.953 0.783 8.812 1 94.81 107 ILE B O 1
ATOM 4496 N N . LEU B 1 108 ? 25.031 1.455 9.141 1 94.19 108 LEU B N 1
ATOM 4497 C CA . LEU B 1 108 ? 24.625 2.305 10.258 1 94.19 108 LEU B CA 1
ATOM 4498 C C . LEU B 1 108 ? 23.703 3.422 9.789 1 94.19 108 LEU B C 1
ATOM 4500 O O . LEU B 1 108 ? 22.688 3.711 10.445 1 94.19 108 LEU B O 1
ATOM 4504 N N . LYS B 1 109 ? 24.094 4.02 8.742 1 94.94 109 LYS B N 1
ATOM 4505 C CA . LYS B 1 109 ? 23.25 5.074 8.211 1 94.94 109 LYS B CA 1
ATOM 4506 C C . LYS B 1 109 ? 21.859 4.535 7.848 1 94.94 109 LYS B C 1
ATOM 4508 O O . LYS B 1 109 ? 20.844 5.148 8.172 1 94.94 109 LYS B O 1
ATOM 4513 N N . SER B 1 110 ? 21.812 3.41 7.203 1 93.69 110 SER B N 1
ATOM 4514 C CA . SER B 1 110 ? 20.531 2.791 6.863 1 93.69 110 SER B CA 1
ATOM 4515 C C . SER B 1 110 ? 19.734 2.445 8.117 1 93.69 110 SER B C 1
ATOM 4517 O O . SER B 1 110 ? 18.516 2.617 8.148 1 93.69 110 SER B O 1
ATOM 4519 N N . GLY B 1 111 ? 20.391 1.933 9.062 1 94.06 111 GLY B N 1
ATOM 4520 C CA . GLY B 1 111 ? 19.75 1.602 10.32 1 94.06 111 GLY B CA 1
ATOM 4521 C C . GLY B 1 111 ? 19.125 2.803 11.008 1 94.06 111 GLY B C 1
ATOM 4522 O O . GLY B 1 111 ? 18.016 2.715 11.523 1 94.06 111 GLY B O 1
ATOM 4523 N N . THR B 1 112 ? 19.828 3.881 10.992 1 95.31 112 THR B N 1
ATOM 4524 C CA . THR B 1 112 ? 19.281 5.09 11.594 1 95.31 112 THR B CA 1
ATOM 4525 C C . THR B 1 112 ? 18.031 5.555 10.836 1 95.31 112 THR B C 1
ATOM 4527 O O . THR B 1 112 ? 17.109 6.109 11.438 1 95.31 112 THR B O 1
ATOM 4530 N N . GLY B 1 113 ? 18.078 5.426 9.562 1 95.19 113 GLY B N 1
ATOM 4531 C CA . GLY B 1 113 ? 16.891 5.715 8.781 1 95.19 113 GLY B CA 1
ATOM 4532 C C . GLY B 1 113 ? 15.688 4.875 9.188 1 95.19 113 GLY B C 1
ATOM 4533 O O . GLY B 1 113 ? 14.57 5.383 9.297 1 95.19 113 GLY B O 1
ATOM 4534 N N . MET B 1 114 ? 15.938 3.635 9.414 1 92.56 114 MET B N 1
ATOM 4535 C CA . MET B 1 114 ? 14.883 2.727 9.852 1 92.56 114 MET B CA 1
ATOM 4536 C C . MET B 1 114 ? 14.312 3.164 11.195 1 92.56 114 MET B C 1
ATOM 4538 O O . MET B 1 114 ? 13.094 3.174 11.383 1 92.56 114 MET B O 1
ATOM 4542 N N . ILE B 1 115 ? 15.141 3.504 12.023 1 91.88 115 ILE B N 1
ATOM 4543 C CA . ILE B 1 115 ? 14.719 3.98 13.336 1 91.88 115 ILE B CA 1
ATOM 4544 C C . ILE B 1 115 ? 13.914 5.266 13.18 1 91.88 115 ILE B C 1
ATOM 4546 O O . ILE B 1 115 ? 12.867 5.43 13.82 1 91.88 115 ILE B O 1
ATOM 4550 N N . GLY B 1 116 ? 14.422 6.141 12.359 1 92 116 GLY B N 1
ATOM 4551 C CA . GLY B 1 116 ? 13.695 7.371 12.094 1 92 116 GLY B CA 1
ATOM 4552 C C . GLY B 1 116 ? 12.297 7.129 11.555 1 92 116 GLY B C 1
ATOM 4553 O O . GLY B 1 116 ? 11.336 7.773 11.984 1 92 116 GLY B O 1
ATOM 4554 N N . SER B 1 117 ? 12.203 6.223 10.68 1 91.06 117 SER B N 1
ATOM 4555 C CA . SER B 1 117 ? 10.914 5.918 10.07 1 91.06 117 SER B CA 1
ATOM 4556 C C . SER B 1 117 ? 9.922 5.395 11.102 1 91.06 117 SER B C 1
ATOM 4558 O O . SER B 1 117 ? 8.781 5.844 11.156 1 91.06 117 SER B O 1
ATOM 4560 N N . ILE B 1 118 ? 10.305 4.52 11.953 1 84.19 118 ILE B N 1
ATOM 4561 C CA . ILE B 1 118 ? 9.438 3.898 12.953 1 84.19 118 ILE B CA 1
ATOM 4562 C C . ILE B 1 118 ? 9.016 4.941 13.984 1 84.19 118 ILE B C 1
ATOM 4564 O O . ILE B 1 118 ? 7.836 5.035 14.336 1 84.19 118 ILE B O 1
ATOM 4568 N N . THR B 1 119 ? 9.906 5.648 14.406 1 85.5 119 THR B N 1
ATOM 4569 C CA . THR B 1 119 ? 9.633 6.652 15.43 1 85.5 119 THR B CA 1
ATOM 4570 C C . THR B 1 119 ? 8.656 7.703 14.906 1 85.5 119 THR B C 1
ATOM 4572 O O . THR B 1 119 ? 7.707 8.078 15.602 1 85.5 119 THR B O 1
ATOM 4575 N N . PHE B 1 120 ? 8.891 8.062 13.711 1 88.06 120 PHE B N 1
ATOM 4576 C CA . PHE B 1 120 ? 8.023 9.086 13.141 1 88.06 120 PHE B CA 1
ATOM 4577 C C . PHE B 1 120 ? 6.621 8.539 12.898 1 88.06 120 PHE B C 1
ATOM 4579 O O . PHE B 1 120 ? 5.633 9.234 13.133 1 88.06 120 PHE B O 1
ATOM 4586 N N . ALA B 1 121 ? 6.551 7.418 12.406 1 80.88 121 ALA B N 1
ATOM 4587 C CA . ALA B 1 121 ? 5.246 6.805 12.172 1 80.88 121 ALA B CA 1
ATOM 4588 C C . ALA B 1 121 ? 4.465 6.664 13.469 1 80.88 121 ALA B C 1
ATOM 4590 O O . ALA B 1 121 ? 3.25 6.879 13.5 1 80.88 121 ALA B O 1
ATOM 4591 N N . TRP B 1 122 ? 5.125 6.297 14.453 1 74.62 122 TRP B N 1
ATOM 4592 C CA . TRP B 1 122 ? 4.508 6.129 15.766 1 74.62 122 TRP B CA 1
ATOM 4593 C C . TRP B 1 122 ? 4.043 7.473 16.328 1 74.62 122 TRP B C 1
ATOM 4595 O O . TRP B 1 122 ? 2.971 7.562 16.922 1 74.62 122 TRP B O 1
ATOM 4605 N N . TRP B 1 123 ? 4.762 8.422 16.094 1 77.12 123 TRP B N 1
ATOM 4606 C CA . TRP B 1 123 ? 4.5 9.742 16.656 1 77.12 123 TRP B CA 1
ATOM 4607 C C . TRP B 1 123 ? 3.367 10.438 15.906 1 77.12 123 TRP B C 1
ATOM 4609 O O . TRP B 1 123 ? 2.58 11.172 16.5 1 77.12 123 TRP B O 1
ATOM 4619 N N . ASN B 1 124 ? 3.23 10.281 14.562 1 75.31 124 ASN B N 1
ATOM 4620 C CA . ASN B 1 124 ? 2.344 11.125 13.766 1 75.31 124 ASN B CA 1
ATOM 4621 C C . ASN B 1 124 ? 1.364 10.281 12.953 1 75.31 124 ASN B C 1
ATOM 4623 O O . ASN B 1 124 ? 0.831 10.75 11.945 1 75.31 124 ASN B O 1
ATOM 4627 N N . GLY B 1 125 ? 1.07 9.211 13.25 1 63.81 125 GLY B N 1
ATOM 4628 C CA . GLY B 1 125 ? 0.334 8.312 12.375 1 63.81 125 GLY B CA 1
ATOM 4629 C C . GLY B 1 125 ? -1.039 8.836 12 1 63.81 125 GLY B C 1
ATOM 4630 O O . GLY B 1 125 ? -1.41 8.844 10.828 1 63.81 125 GLY B O 1
ATOM 4631 N N . THR B 1 126 ? -1.777 9.461 12.797 1 61.91 126 THR B N 1
ATOM 4632 C CA . THR B 1 126 ? -3.172 9.789 12.531 1 61.91 126 THR B CA 1
ATOM 4633 C C . THR B 1 126 ? -3.285 11.164 11.875 1 61.91 126 THR B C 1
ATOM 4635 O O . THR B 1 126 ? -4.27 11.453 11.188 1 61.91 126 THR B O 1
ATOM 4638 N N . GLN B 1 127 ? -2.301 11.867 11.898 1 73.69 127 GLN B N 1
ATOM 4639 C CA . GLN B 1 127 ? -2.398 13.25 11.438 1 73.69 127 GLN B CA 1
ATOM 4640 C C . GLN B 1 127 ? -1.947 13.375 9.984 1 73.69 127 GLN B C 1
ATOM 4642 O O . GLN B 1 127 ? -2.279 14.352 9.312 1 73.69 127 GLN B O 1
ATOM 4647 N N . LEU B 1 128 ? -1.31 12.5 9.43 1 78.81 128 LEU B N 1
ATOM 4648 C CA . LEU B 1 128 ? -0.694 12.609 8.109 1 78.81 128 LEU B CA 1
ATOM 4649 C C . LEU B 1 128 ? -1.756 12.656 7.016 1 78.81 128 LEU B C 1
ATOM 4651 O O . LEU B 1 128 ? -1.611 13.391 6.035 1 78.81 128 LEU B O 1
ATOM 4655 N N . ASP B 1 129 ? -2.859 12.086 7.215 1 78.88 129 ASP B N 1
ATOM 4656 C CA . ASP B 1 129 ? -3.928 12.07 6.219 1 78.88 129 ASP B CA 1
ATOM 4657 C C . ASP B 1 129 ? -4.773 13.344 6.305 1 78.88 129 ASP B C 1
ATOM 4659 O O . ASP B 1 129 ? -5.266 13.836 5.289 1 78.88 129 ASP B O 1
ATOM 4663 N N . GLY B 1 130 ? -4.875 13.844 7.457 1 82.62 130 GLY B N 1
ATOM 4664 C CA . GLY B 1 130 ? -5.754 14.984 7.66 1 82.62 130 GLY B CA 1
ATOM 4665 C C . GLY B 1 130 ? -5.188 16.281 7.109 1 82.62 130 GLY B C 1
ATOM 4666 O O . GLY B 1 130 ? -5.938 17.156 6.676 1 82.62 130 GLY B O 1
ATOM 4667 N N . GLN B 1 131 ? -3.9 16.406 7.168 1 90.06 131 GLN B N 1
ATOM 4668 C CA . GLN B 1 131 ? -3.232 17.578 6.645 1 90.06 131 GLN B CA 1
ATOM 4669 C C . GLN B 1 131 ? -2.266 17.219 5.523 1 90.06 131 GLN B C 1
ATOM 4671 O O . GLN B 1 131 ? -1.104 17.641 5.539 1 90.06 131 GLN B O 1
ATOM 4676 N N . CYS B 1 132 ? -2.77 16.578 4.562 1 90.81 132 CYS B N 1
ATOM 4677 C CA . CYS B 1 132 ? -1.975 15.977 3.498 1 90.81 132 CYS B CA 1
ATOM 4678 C C . CYS B 1 132 ? -1.18 17.031 2.744 1 90.81 132 CYS B C 1
ATOM 4680 O O . CYS B 1 132 ? 0.007 16.844 2.469 1 90.81 132 CYS B O 1
ATOM 4682 N N . LYS B 1 133 ? -1.784 18.25 2.385 1 94.5 133 LYS B N 1
ATOM 4683 C CA . LYS B 1 133 ? -1.099 19.297 1.65 1 94.5 133 LYS B CA 1
ATOM 4684 C C . LYS B 1 133 ? 0.1 19.828 2.436 1 94.5 133 LYS B C 1
ATOM 4686 O O . LYS B 1 133 ? 1.189 19.984 1.882 1 94.5 133 LYS B O 1
ATOM 4691 N N . LYS B 1 134 ? -0.09 20.031 3.664 1 94.69 134 LYS B N 1
ATOM 4692 C CA . LYS B 1 134 ? 0.952 20.594 4.52 1 94.69 134 LYS B CA 1
ATOM 4693 C C . LYS B 1 134 ? 2.109 19.609 4.688 1 94.69 134 LYS B C 1
ATOM 4695 O O . LYS B 1 134 ? 3.275 20 4.613 1 94.69 134 LYS B O 1
ATOM 4700 N N . TRP B 1 135 ? 1.761 18.406 4.883 1 93.06 135 TRP B N 1
ATOM 4701 C CA . TRP B 1 135 ? 2.795 17.406 5.121 1 93.06 135 TRP B CA 1
ATOM 4702 C C . TRP B 1 135 ? 3.559 17.094 3.836 1 93.06 135 TRP B C 1
ATOM 4704 O O . TRP B 1 135 ? 4.754 16.797 3.873 1 93.06 135 TRP B O 1
ATOM 4714 N N . ARG B 1 136 ? 2.893 17.156 2.736 1 94.81 136 ARG B N 1
ATOM 4715 C CA . ARG B 1 136 ? 3.58 16.969 1.465 1 94.81 136 ARG B CA 1
ATOM 4716 C C . ARG B 1 136 ? 4.625 18.047 1.234 1 94.81 136 ARG B C 1
ATOM 4718 O O . ARG B 1 136 ? 5.758 17.75 0.84 1 94.81 136 ARG B O 1
ATOM 4725 N N . LEU B 1 137 ? 4.199 19.266 1.445 1 96 137 LEU B N 1
ATOM 4726 C CA . LEU B 1 137 ? 5.137 20.375 1.286 1 96 137 LEU B CA 1
ATOM 4727 C C . LEU B 1 137 ? 6.266 20.281 2.307 1 96 137 LEU B C 1
ATOM 4729 O O . LEU B 1 137 ? 7.434 20.469 1.965 1 96 137 LEU B O 1
ATOM 4733 N N . PHE B 1 138 ? 5.969 20.016 3.504 1 95.19 138 PHE B N 1
ATOM 4734 C CA . PHE B 1 138 ? 6.969 19.844 4.555 1 95.19 138 PHE B CA 1
ATOM 4735 C C . PHE B 1 138 ? 7.965 18.75 4.191 1 95.19 138 PHE B C 1
ATOM 4737 O O . PHE B 1 138 ? 9.172 18.922 4.367 1 95.19 138 PHE B O 1
ATOM 4744 N N . ALA B 1 139 ? 7.414 17.578 3.775 1 95.75 139 ALA B N 1
ATOM 4745 C CA . ALA B 1 139 ? 8.266 16.453 3.406 1 95.75 139 ALA B CA 1
ATOM 4746 C C . ALA B 1 139 ? 9.273 16.859 2.332 1 95.75 139 ALA B C 1
ATOM 4748 O O . ALA B 1 139 ? 10.461 16.531 2.432 1 95.75 139 ALA B O 1
ATOM 4749 N N . ASP B 1 140 ? 8.852 17.578 1.39 1 96.69 140 ASP B N 1
ATOM 4750 C CA . ASP B 1 140 ? 9.727 17.969 0.289 1 96.69 140 ASP B CA 1
ATOM 4751 C C . ASP B 1 140 ? 10.75 19 0.738 1 96.69 140 ASP B C 1
ATOM 4753 O O . ASP B 1 140 ? 11.883 19.016 0.255 1 96.69 140 ASP B O 1
ATOM 4757 N N . ILE B 1 141 ? 10.383 19.906 1.597 1 97.38 141 ILE B N 1
ATOM 4758 C CA . ILE B 1 141 ? 11.344 20.844 2.168 1 97.38 141 ILE B CA 1
ATOM 4759 C C . ILE B 1 141 ? 12.414 20.062 2.943 1 97.38 141 ILE B C 1
ATOM 4761 O O . ILE B 1 141 ? 13.609 20.312 2.771 1 97.38 141 ILE B O 1
ATOM 4765 N N . LEU B 1 142 ? 11.914 19.172 3.76 1 97.62 142 LEU B N 1
ATOM 4766 C CA . LEU B 1 142 ? 12.836 18.344 4.547 1 97.62 142 LEU B CA 1
ATOM 4767 C C . LEU B 1 142 ? 13.75 17.531 3.639 1 97.62 142 LEU B C 1
ATOM 4769 O O . LEU B 1 142 ? 14.938 17.359 3.941 1 97.62 142 LEU B O 1
ATOM 4773 N N . ASN B 1 143 ? 13.242 17 2.58 1 98 143 ASN B N 1
ATOM 4774 C CA . ASN B 1 143 ? 14.031 16.266 1.597 1 98 143 ASN B CA 1
ATOM 4775 C C . ASN B 1 143 ? 15.156 17.125 1.031 1 98 143 ASN B C 1
ATOM 4777 O O . ASN B 1 143 ? 16.297 16.672 0.923 1 98 143 ASN B O 1
ATOM 4781 N N . ASP B 1 144 ? 14.82 18.344 0.636 1 98.31 144 ASP B N 1
ATOM 4782 C CA . ASP B 1 144 ? 15.805 19.266 0.071 1 98.31 144 ASP B CA 1
ATOM 4783 C C . ASP B 1 144 ? 16.875 19.625 1.102 1 98.31 144 ASP B C 1
ATOM 4785 O O . ASP B 1 144 ? 18.062 19.719 0.769 1 98.31 144 ASP B O 1
ATOM 4789 N N . VAL B 1 145 ? 16.453 19.797 2.305 1 98.19 145 VAL B N 1
ATOM 4790 C CA . VAL B 1 145 ? 17.406 20.078 3.375 1 98.19 145 VAL B CA 1
ATOM 4791 C C . VAL B 1 145 ? 18.344 18.891 3.566 1 98.19 145 VAL B C 1
ATOM 4793 O O . VAL B 1 145 ? 19.562 19.047 3.701 1 98.19 145 VAL B O 1
ATOM 4796 N N . ALA B 1 146 ? 17.766 17.688 3.619 1 98.12 146 ALA B N 1
ATOM 4797 C CA . ALA B 1 146 ? 18.562 16.469 3.75 1 98.12 146 ALA B CA 1
ATOM 4798 C C . ALA B 1 146 ? 19.594 16.359 2.633 1 98.12 146 ALA B C 1
ATOM 4800 O O . ALA B 1 146 ? 20.75 16.062 2.885 1 98.12 146 ALA B O 1
ATOM 4801 N N . MET B 1 147 ? 19.188 16.672 1.47 1 97.69 147 MET B N 1
ATOM 4802 C CA . MET B 1 147 ? 20.094 16.594 0.322 1 97.69 147 MET B CA 1
ATOM 4803 C C . MET B 1 147 ? 21.172 17.672 0.412 1 97.69 147 MET B C 1
ATOM 4805 O O . MET B 1 147 ? 22.312 17.438 0.008 1 97.69 147 MET B O 1
ATOM 4809 N N . GLY B 1 148 ? 20.812 18.828 0.894 1 96.94 148 GLY B N 1
ATOM 4810 C CA . GLY B 1 148 ? 21.812 19.859 1.142 1 96.94 148 GLY B CA 1
ATOM 4811 C C . GLY B 1 148 ? 22.875 19.438 2.148 1 96.94 148 GLY B C 1
ATOM 4812 O O . GLY B 1 148 ? 24.062 19.688 1.949 1 96.94 148 GLY B O 1
ATOM 4813 N N . VAL B 1 149 ? 22.438 18.781 3.172 1 96.75 149 VAL B N 1
ATOM 4814 C CA . VAL B 1 149 ? 23.344 18.266 4.195 1 96.75 149 VAL B CA 1
ATOM 4815 C C . VAL B 1 149 ? 24.297 17.234 3.58 1 96.75 149 VAL B C 1
ATOM 4817 O O . VAL B 1 149 ? 25.484 17.234 3.869 1 96.75 149 VAL B O 1
ATOM 4820 N N . GLU B 1 150 ? 23.812 16.406 2.742 1 95.94 150 GLU B N 1
ATOM 4821 C CA . GLU B 1 150 ? 24.625 15.391 2.078 1 95.94 150 GLU B CA 1
ATOM 4822 C C . GLU B 1 150 ? 25.641 16.031 1.13 1 95.94 150 GLU B C 1
ATOM 4824 O O . GLU B 1 150 ? 26.75 15.531 0.993 1 95.94 150 GLU B O 1
ATOM 4829 N N . LEU B 1 151 ? 25.25 17.078 0.512 1 93.38 151 LEU B N 1
ATOM 4830 C CA . LEU B 1 151 ? 26.094 17.75 -0.467 1 93.38 151 LEU B CA 1
ATOM 4831 C C . LEU B 1 151 ? 27.344 18.328 0.2 1 93.38 151 LEU B C 1
ATOM 4833 O O . LEU B 1 151 ? 28.375 18.5 -0.448 1 93.38 151 LEU B O 1
ATOM 4837 N N . ILE B 1 152 ? 27.297 18.531 1.47 1 91.19 152 ILE B N 1
ATOM 4838 C CA . ILE B 1 152 ? 28.406 19.203 2.125 1 91.19 152 ILE B CA 1
ATOM 4839 C C . ILE B 1 152 ? 29.312 18.156 2.793 1 91.19 152 ILE B C 1
ATOM 4841 O O . ILE B 1 152 ? 30.328 18.516 3.396 1 91.19 152 ILE B O 1
ATOM 4845 N N . VAL B 1 153 ? 29.031 16.906 2.658 1 92.81 153 VAL B N 1
ATOM 4846 C CA . VAL B 1 153 ? 29.75 15.82 3.305 1 92.81 153 VAL B CA 1
ATOM 4847 C C . VAL B 1 153 ? 31.219 15.891 2.936 1 92.81 153 VAL B C 1
ATOM 4849 O O . VAL B 1 153 ? 32.094 15.766 3.803 1 92.81 153 VAL B O 1
ATOM 4852 N N . PRO B 1 154 ? 31.656 16.156 1.648 1 88.06 154 PRO B N 1
ATOM 4853 C CA . PRO B 1 154 ? 33.094 16.172 1.276 1 88.06 154 PRO B CA 1
ATOM 4854 C C . PRO B 1 154 ? 33.875 17.25 2 1 88.06 154 PRO B C 1
ATOM 4856 O O . PRO B 1 154 ? 35.094 17.141 2.17 1 88.06 154 PRO B O 1
ATOM 4859 N N . TYR B 1 155 ? 33.188 18.234 2.467 1 88.88 155 TYR B N 1
ATOM 4860 C CA . TYR B 1 155 ? 33.844 19.328 3.15 1 88.88 155 TYR B CA 1
ATOM 4861 C C . TYR B 1 155 ? 34.094 18.984 4.617 1 88.88 155 TYR B C 1
ATOM 4863 O O . TYR B 1 155 ? 34.906 19.641 5.281 1 88.88 155 TYR B O 1
ATOM 4871 N N . PHE B 1 156 ? 33.375 18 5.152 1 91.5 156 PHE B N 1
ATOM 4872 C CA . PHE B 1 156 ? 33.531 17.562 6.535 1 91.5 156 PHE B CA 1
ATOM 4873 C C . PHE B 1 156 ? 33.719 16.047 6.602 1 91.5 156 PHE B C 1
ATOM 4875 O O . PHE B 1 156 ? 33 15.352 7.312 1 91.5 156 PHE B O 1
ATOM 4882 N N . SER B 1 157 ? 34.781 15.641 6.027 1 86.62 157 SER B N 1
ATOM 4883 C CA . SER B 1 157 ? 35 14.219 5.809 1 86.62 157 SER B CA 1
ATOM 4884 C C . SER B 1 157 ? 35.125 13.469 7.133 1 86.62 157 SER B C 1
ATOM 4886 O O . SER B 1 157 ? 34.75 12.305 7.234 1 86.62 157 SER B O 1
ATOM 4888 N N . SER B 1 158 ? 35.625 14.094 8.195 1 88.69 158 SER B N 1
ATOM 4889 C CA . SER B 1 158 ? 35.812 13.453 9.492 1 88.69 158 SER B CA 1
ATOM 4890 C C . SER B 1 158 ? 34.469 13.195 10.172 1 88.69 158 SER B C 1
ATOM 4892 O O . SER B 1 158 ? 34.375 12.367 11.086 1 88.69 158 SER B O 1
ATOM 4894 N N . TYR B 1 159 ? 33.406 13.844 9.695 1 93.69 159 TYR B N 1
ATOM 4895 C CA . TYR B 1 159 ? 32.094 13.719 10.305 1 93.69 159 TYR B CA 1
ATOM 4896 C C . TYR B 1 159 ? 31.094 13.125 9.32 1 93.69 159 TYR B C 1
ATOM 4898 O O . TYR B 1 159 ? 29.891 13.422 9.391 1 93.69 159 TYR B O 1
ATOM 4906 N N . SER B 1 160 ? 31.609 12.32 8.422 1 94.31 160 SER B N 1
ATOM 4907 C CA . SER B 1 160 ? 30.75 11.766 7.383 1 94.31 160 SER B CA 1
ATOM 4908 C C . SER B 1 160 ? 29.641 10.906 7.98 1 94.31 160 SER B C 1
ATOM 4910 O O . SER B 1 160 ? 28.484 11.016 7.578 1 94.31 160 SER B O 1
ATOM 4912 N N . LEU B 1 161 ? 29.953 10.094 8.953 1 94.94 161 LEU B N 1
ATOM 4913 C CA . LEU B 1 161 ? 28.984 9.148 9.508 1 94.94 161 LEU B CA 1
ATOM 4914 C C . LEU B 1 161 ? 27.828 9.891 10.172 1 94.94 161 LEU B C 1
ATOM 4916 O O . LEU B 1 161 ? 26.672 9.688 9.805 1 94.94 161 LEU B O 1
ATOM 4920 N N . PRO B 1 162 ? 28.062 10.828 11.086 1 96 162 PRO B N 1
ATOM 4921 C CA . PRO B 1 162 ? 26.938 11.523 11.703 1 96 162 PRO B CA 1
ATOM 4922 C C . PRO B 1 162 ? 26.141 12.352 10.703 1 96 162 PRO B C 1
ATOM 4924 O O . PRO B 1 162 ? 24.922 12.492 10.844 1 96 162 PRO B O 1
ATOM 4927 N N . ILE B 1 163 ? 26.781 12.914 9.727 1 96.81 163 ILE B N 1
ATOM 4928 C CA . ILE B 1 163 ? 26.094 13.711 8.719 1 96.81 163 ILE B CA 1
ATOM 4929 C C . ILE B 1 163 ? 25.156 12.812 7.91 1 96.81 163 ILE B C 1
ATOM 4931 O O . ILE B 1 163 ? 23.984 13.156 7.707 1 96.81 163 ILE B O 1
ATOM 4935 N N . LEU B 1 164 ? 25.703 11.695 7.504 1 96.5 164 LEU B N 1
ATOM 4936 C CA . LEU B 1 164 ? 24.906 10.773 6.699 1 96.5 164 LEU B CA 1
ATOM 4937 C C . LEU B 1 164 ? 23.781 10.18 7.527 1 96.5 164 LEU B C 1
ATOM 4939 O O . LEU B 1 164 ? 22.672 9.961 7.016 1 96.5 164 LEU B O 1
ATOM 4943 N N . CYS B 1 165 ? 23.984 9.906 8.781 1 96.88 165 CYS B N 1
ATOM 4944 C CA . CYS B 1 165 ? 22.938 9.414 9.656 1 96.88 165 CYS B CA 1
ATOM 4945 C C . CYS B 1 165 ? 21.828 10.453 9.812 1 96.88 165 CYS B C 1
ATOM 4947 O O . CYS B 1 165 ? 20.641 10.117 9.734 1 96.88 165 CYS B O 1
ATOM 4949 N N . THR B 1 166 ? 22.188 11.68 9.984 1 97.19 166 THR B N 1
ATOM 4950 C CA . THR B 1 166 ? 21.219 12.766 10.148 1 97.19 166 THR B CA 1
ATOM 4951 C C . THR B 1 166 ? 20.391 12.938 8.883 1 97.19 166 THR B C 1
ATOM 4953 O O . THR B 1 166 ? 19.156 13.023 8.953 1 97.19 166 THR B O 1
ATOM 4956 N N . SER B 1 167 ? 21.062 12.992 7.773 1 97.56 167 SER B N 1
ATOM 4957 C CA . SER B 1 167 ? 20.344 13.156 6.52 1 97.56 167 SER B CA 1
ATOM 4958 C C . SER B 1 167 ? 19.406 11.977 6.254 1 97.56 167 SER B C 1
ATOM 4960 O O . SER B 1 167 ? 18.297 12.148 5.75 1 97.56 167 SER B O 1
ATOM 4962 N N . THR B 1 168 ? 19.844 10.828 6.625 1 97.25 168 THR B N 1
ATOM 4963 C CA . THR B 1 168 ? 19.047 9.633 6.383 1 97.25 168 THR B CA 1
ATOM 4964 C C . THR B 1 168 ? 17.812 9.625 7.285 1 97.25 168 THR B C 1
ATOM 4966 O O . THR B 1 168 ? 16.75 9.164 6.875 1 97.25 168 THR B O 1
ATOM 4969 N N . ILE B 1 169 ? 17.969 10.07 8.477 1 97.06 169 ILE B N 1
ATOM 4970 C CA . ILE B 1 169 ? 16.797 10.219 9.352 1 97.06 169 ILE B CA 1
ATOM 4971 C C . ILE B 1 169 ? 15.797 11.18 8.711 1 97.06 169 ILE B C 1
ATOM 4973 O O . ILE B 1 169 ? 14.602 10.883 8.664 1 97.06 169 ILE B O 1
ATOM 4977 N N . MET B 1 170 ? 16.266 12.258 8.227 1 97.62 170 MET B N 1
ATOM 4978 C CA . MET B 1 170 ? 15.391 13.227 7.566 1 97.62 170 MET B CA 1
ATOM 4979 C C . MET B 1 170 ? 14.68 12.594 6.375 1 97.62 170 MET B C 1
ATOM 4981 O O . MET B 1 170 ? 13.469 12.734 6.223 1 97.62 170 MET B O 1
ATOM 4985 N N . LYS B 1 171 ? 15.414 11.867 5.609 1 97.19 171 LYS B N 1
ATOM 4986 C CA . LYS B 1 171 ? 14.844 11.227 4.426 1 97.19 171 LYS B CA 1
ATOM 4987 C C . LYS B 1 171 ? 13.836 10.156 4.816 1 97.19 171 LYS B C 1
ATOM 4989 O O . LYS B 1 171 ? 12.867 9.914 4.086 1 97.19 171 LYS B O 1
ATOM 4994 N N . SER B 1 172 ? 14.094 9.539 5.91 1 95.62 172 SER B N 1
ATOM 4995 C CA . SER B 1 172 ? 13.141 8.539 6.379 1 95.62 172 SER B CA 1
ATOM 4996 C C . SER B 1 172 ? 11.805 9.188 6.746 1 95.62 172 SER B C 1
ATOM 4998 O O . SER B 1 172 ? 10.742 8.617 6.48 1 95.62 172 SER B O 1
ATOM 5000 N N . ILE B 1 173 ? 11.828 10.297 7.34 1 94.38 173 ILE B N 1
ATOM 5001 C CA . ILE B 1 173 ? 10.625 11.047 7.656 1 94.38 173 ILE B CA 1
ATOM 5002 C C . ILE B 1 173 ? 9.898 11.438 6.371 1 94.38 173 ILE B C 1
ATOM 5004 O O . ILE B 1 173 ? 8.68 11.305 6.273 1 94.38 173 ILE B O 1
ATOM 5008 N N . VAL B 1 174 ? 10.672 11.844 5.426 1 96.31 174 VAL B N 1
ATOM 5009 C CA . VAL B 1 174 ? 10.133 12.195 4.117 1 96.31 174 VAL B CA 1
ATOM 5010 C C . VAL B 1 174 ? 9.422 10.992 3.51 1 96.31 174 VAL B C 1
ATOM 5012 O O . VAL B 1 174 ? 8.328 11.125 2.957 1 96.31 174 VAL B O 1
ATOM 5015 N N . GLY B 1 175 ? 10.039 9.898 3.643 1 93.38 175 GLY B N 1
ATOM 5016 C CA . GLY B 1 175 ? 9.453 8.688 3.102 1 93.38 175 GLY B CA 1
ATOM 5017 C C . GLY B 1 175 ? 8.117 8.328 3.732 1 93.38 175 GLY B C 1
ATOM 5018 O O . GLY B 1 175 ? 7.164 7.988 3.029 1 93.38 175 GLY B O 1
ATOM 5019 N N . VAL B 1 176 ? 8.023 8.43 4.988 1 90.38 176 VAL B N 1
ATOM 5020 C CA . VAL B 1 176 ? 6.801 8.086 5.715 1 90.38 176 VAL B CA 1
ATOM 5021 C C . VAL B 1 176 ? 5.711 9.109 5.406 1 90.38 176 VAL B C 1
ATOM 5023 O O . VAL B 1 176 ? 4.598 8.75 5.023 1 90.38 176 VAL B O 1
ATOM 5026 N N . ALA B 1 177 ? 6.051 10.32 5.586 1 92.19 177 ALA B N 1
ATOM 5027 C CA . ALA B 1 177 ? 5.086 11.383 5.32 1 92.19 177 ALA B CA 1
ATOM 5028 C C . ALA B 1 177 ? 4.664 11.391 3.854 1 92.19 177 ALA B C 1
ATOM 5030 O O . ALA B 1 177 ? 3.477 11.516 3.543 1 92.19 177 ALA B O 1
ATOM 5031 N N . GLY B 1 178 ? 5.637 11.281 3.008 1 91.75 178 GLY B N 1
ATOM 5032 C CA . GLY B 1 178 ? 5.348 11.25 1.583 1 91.75 178 GLY B CA 1
ATOM 5033 C C . GLY B 1 178 ? 4.477 10.07 1.179 1 91.75 178 GLY B C 1
ATOM 5034 O O . GLY B 1 178 ? 3.557 10.227 0.372 1 91.75 178 GLY B O 1
ATOM 5035 N N . GLY B 1 179 ? 4.777 8.977 1.709 1 88.75 179 GLY B N 1
ATOM 5036 C CA . GLY B 1 179 ? 3.982 7.789 1.419 1 88.75 179 GLY B CA 1
ATOM 5037 C C . GLY B 1 179 ? 2.541 7.91 1.877 1 88.75 179 GLY B C 1
ATOM 5038 O O . GLY B 1 179 ? 1.618 7.574 1.134 1 88.75 179 GLY B O 1
ATOM 5039 N N . ALA B 1 180 ? 2.35 8.344 3.049 1 87.12 180 ALA B N 1
ATOM 5040 C CA . ALA B 1 180 ? 1.008 8.5 3.605 1 87.12 180 ALA B CA 1
ATOM 5041 C C . ALA B 1 180 ? 0.198 9.516 2.809 1 87.12 180 ALA B C 1
ATOM 5043 O O . ALA B 1 180 ? -0.979 9.289 2.516 1 87.12 180 ALA B O 1
ATOM 5044 N N . THR B 1 181 ? 0.82 10.609 2.484 1 92.12 181 THR B N 1
ATOM 5045 C CA . THR B 1 181 ? 0.119 11.641 1.736 1 92.12 181 THR B CA 1
ATOM 5046 C C . THR B 1 181 ? -0.19 11.172 0.318 1 92.12 181 THR B C 1
ATOM 5048 O O . THR B 1 181 ? -1.244 11.5 -0.233 1 92.12 181 THR B O 1
ATOM 5051 N N . ARG B 1 182 ? 0.75 10.438 -0.232 1 92.19 182 ARG B N 1
ATOM 5052 C CA . ARG B 1 182 ? 0.517 9.898 -1.566 1 92.19 182 ARG B CA 1
ATOM 5053 C C . ARG B 1 182 ? -0.692 8.969 -1.577 1 92.19 182 ARG B C 1
ATOM 5055 O O . ARG B 1 182 ? -1.491 8.992 -2.516 1 92.19 182 ARG B O 1
ATOM 5062 N N . ALA B 1 183 ? -0.824 8.172 -0.647 1 87.44 183 ALA B N 1
ATOM 5063 C CA . ALA B 1 183 ? -1.967 7.27 -0.538 1 87.44 183 ALA B CA 1
ATOM 5064 C C . ALA B 1 183 ? -3.275 8.047 -0.443 1 87.44 183 ALA B C 1
ATOM 5066 O O . ALA B 1 183 ? -4.258 7.707 -1.105 1 87.44 183 ALA B O 1
ATOM 5067 N N . ALA B 1 184 ? -3.271 9.07 0.371 1 89.38 184 ALA B N 1
ATOM 5068 C CA . ALA B 1 184 ? -4.457 9.906 0.533 1 89.38 184 ALA B CA 1
ATOM 5069 C C . ALA B 1 184 ? -4.828 10.594 -0.777 1 89.38 184 ALA B C 1
ATOM 5071 O O . ALA B 1 184 ? -6.004 10.672 -1.134 1 89.38 184 ALA B O 1
ATOM 5072 N N . LEU B 1 185 ? -3.875 11.062 -1.487 1 94.19 185 LEU B N 1
ATOM 5073 C CA . LEU B 1 185 ? -4.113 11.75 -2.752 1 94.19 185 LEU B CA 1
ATOM 5074 C C . LEU B 1 185 ? -4.625 10.781 -3.811 1 94.19 185 LEU B C 1
ATOM 5076 O O . LEU B 1 185 ? -5.488 11.133 -4.613 1 94.19 185 LEU B O 1
ATOM 5080 N N . THR B 1 186 ? -4.051 9.602 -3.807 1 93.12 186 THR B N 1
ATOM 5081 C CA . THR B 1 186 ? -4.52 8.578 -4.738 1 93.12 186 THR B CA 1
ATOM 5082 C C . THR B 1 186 ? -5.988 8.258 -4.492 1 93.12 186 THR B C 1
ATOM 5084 O O . THR B 1 186 ? -6.766 8.109 -5.438 1 93.12 186 THR B O 1
ATOM 5087 N N . GLN B 1 187 ? -6.348 8.195 -3.275 1 89.06 187 GLN B N 1
ATOM 5088 C CA . GLN B 1 187 ? -7.742 7.949 -2.916 1 89.06 187 GLN B CA 1
ATOM 5089 C C . GLN B 1 187 ? -8.641 9.086 -3.389 1 89.06 187 GLN B C 1
ATOM 5091 O O . GLN B 1 187 ? -9.742 8.852 -3.887 1 89.06 187 GLN B O 1
ATOM 5096 N N . HIS B 1 188 ? -8.211 10.219 -3.264 1 92.94 188 HIS B N 1
ATOM 5097 C CA . HIS B 1 188 ? -8.953 11.406 -3.688 1 92.94 188 HIS B CA 1
ATOM 5098 C C . HIS B 1 188 ? -9.133 11.43 -5.199 1 92.94 188 HIS B C 1
ATOM 5100 O O . HIS B 1 188 ? -10.203 11.781 -5.695 1 92.94 188 HIS B O 1
ATOM 5106 N N . GLN B 1 189 ? -8.156 11.016 -5.871 1 95.69 189 GLN B N 1
ATOM 5107 C CA . GLN B 1 189 ? -8.156 11.141 -7.324 1 95.69 189 GLN B CA 1
ATOM 5108 C C . GLN B 1 189 ? -8.867 9.969 -7.98 1 95.69 189 GLN B C 1
ATOM 5110 O O . GLN B 1 189 ? -9.273 10.047 -9.141 1 95.69 189 GLN B O 1
ATOM 5115 N N . ALA B 1 190 ? -8.938 8.883 -7.27 1 92.38 190 ALA B N 1
ATOM 5116 C CA . ALA B 1 190 ? -9.633 7.703 -7.773 1 92.38 190 ALA B CA 1
ATOM 5117 C C . ALA B 1 190 ? -11.141 7.828 -7.582 1 92.38 190 ALA B C 1
ATOM 5119 O O . ALA B 1 190 ? -11.703 7.281 -6.629 1 92.38 190 ALA B O 1
ATOM 5120 N N . ILE B 1 191 ? -11.859 8.406 -8.492 1 89.88 191 ILE B N 1
ATOM 5121 C CA . ILE B 1 191 ? -13.266 8.742 -8.273 1 89.88 191 ILE B CA 1
ATOM 5122 C C . ILE B 1 191 ? -14.156 7.605 -8.773 1 89.88 191 ILE B C 1
ATOM 5124 O O . ILE B 1 191 ? -15.367 7.629 -8.586 1 89.88 191 ILE B O 1
ATOM 5128 N N . ARG B 1 192 ? -13.609 6.609 -9.414 1 81.5 192 ARG B N 1
ATOM 5129 C CA . ARG B 1 192 ? -14.375 5.461 -9.891 1 81.5 192 ARG B CA 1
ATOM 5130 C C . ARG B 1 192 ? -13.922 4.176 -9.203 1 81.5 192 ARG B C 1
ATOM 5132 O O . ARG B 1 192 ? -13.766 3.141 -9.852 1 81.5 192 ARG B O 1
ATOM 5139 N N . ASN B 1 193 ? -13.578 4.258 -8.07 1 77.94 193 ASN B N 1
ATOM 5140 C CA . ASN B 1 193 ? -13.102 3.111 -7.301 1 77.94 193 ASN B CA 1
ATOM 5141 C C . ASN B 1 193 ? -11.961 2.393 -8.016 1 77.94 193 ASN B C 1
ATOM 5143 O O . ASN B 1 193 ? -11.953 1.164 -8.102 1 77.94 193 ASN B O 1
ATOM 5147 N N . ASN B 1 194 ? -11.141 3.135 -8.586 1 82.44 194 ASN B N 1
ATOM 5148 C CA . ASN B 1 194 ? -10 2.637 -9.344 1 82.44 194 ASN B CA 1
ATOM 5149 C C . ASN B 1 194 ? -8.672 3.018 -8.688 1 82.44 194 ASN B C 1
ATOM 5151 O O . ASN B 1 194 ? -7.73 3.42 -9.367 1 82.44 194 ASN B O 1
ATOM 5155 N N . MET B 1 195 ? -8.617 2.922 -7.406 1 84.94 195 MET B N 1
ATOM 5156 C CA . MET B 1 195 ? -7.461 3.334 -6.621 1 84.94 195 MET B CA 1
ATOM 5157 C C . MET B 1 195 ? -6.215 2.562 -7.043 1 84.94 195 MET B C 1
ATOM 5159 O O . MET B 1 195 ? -5.133 3.139 -7.156 1 84.94 195 MET B O 1
ATOM 5163 N N . ALA B 1 196 ? -6.371 1.28 -7.297 1 78 196 ALA B N 1
ATOM 5164 C CA . ALA B 1 196 ? -5.234 0.444 -7.672 1 78 196 ALA B CA 1
ATOM 5165 C C . ALA B 1 196 ? -4.641 0.89 -9.008 1 78 196 ALA B C 1
ATOM 5167 O O . ALA B 1 196 ? -3.42 0.969 -9.156 1 78 196 ALA B O 1
ATOM 5168 N N . ASP B 1 197 ? -5.52 1.164 -9.875 1 81.88 197 ASP B N 1
ATOM 5169 C CA . ASP B 1 197 ? -5.086 1.603 -11.203 1 81.88 197 ASP B CA 1
ATOM 5170 C C . ASP B 1 197 ? -4.387 2.957 -11.133 1 81.88 197 ASP B C 1
ATOM 5172 O O . ASP B 1 197 ? -3.324 3.146 -11.727 1 81.88 197 ASP B O 1
ATOM 5176 N N . VAL B 1 198 ? -5.016 3.859 -10.391 1 90.56 198 VAL B N 1
ATOM 5177 C CA . VAL B 1 198 ? -4.438 5.195 -10.25 1 90.56 198 VAL B CA 1
ATOM 5178 C C . VAL B 1 198 ? -3.08 5.098 -9.562 1 90.56 198 VAL B C 1
ATOM 5180 O O . VAL B 1 198 ? -2.119 5.754 -9.977 1 90.56 198 VAL B O 1
ATOM 5183 N N . SER B 1 199 ? -2.957 4.277 -8.617 1 89.19 199 SER B N 1
ATOM 5184 C CA . SER B 1 199 ? -1.71 4.09 -7.879 1 89.19 199 SER B CA 1
ATOM 5185 C C . SER B 1 199 ? -0.627 3.49 -8.773 1 89.19 199 SER B C 1
ATOM 5187 O O . SER B 1 199 ? 0.523 3.934 -8.742 1 89.19 199 SER B O 1
ATOM 5189 N N . ALA B 1 200 ? -1.002 2.535 -9.523 1 83.69 200 ALA B N 1
ATOM 5190 C CA . ALA B 1 200 ? -0.054 1.878 -10.414 1 83.69 200 ALA B CA 1
ATOM 5191 C C . ALA B 1 200 ? 0.482 2.854 -11.461 1 83.69 200 ALA B C 1
ATOM 5193 O O . ALA B 1 200 ? 1.684 2.875 -11.734 1 83.69 200 ALA B O 1
ATOM 5194 N N . LYS B 1 201 ? -0.375 3.582 -12.016 1 87.56 201 LYS B N 1
ATOM 5195 C CA . LYS B 1 201 ? 0.029 4.527 -13.055 1 87.56 201 LYS B CA 1
ATOM 5196 C C . LYS B 1 201 ? 0.877 5.652 -12.469 1 87.56 201 LYS B C 1
ATOM 5198 O O . LYS B 1 201 ? 1.848 6.094 -13.094 1 87.56 201 LYS B O 1
ATOM 5203 N N . ASP B 1 202 ? 0.477 6.066 -11.273 1 92.19 202 ASP B N 1
ATOM 5204 C CA . ASP B 1 202 ? 1.305 7.047 -10.578 1 92.19 202 ASP B CA 1
ATOM 5205 C C . ASP B 1 202 ? 2.719 6.516 -10.359 1 92.19 202 ASP B C 1
ATOM 5207 O O . ASP B 1 202 ? 3.697 7.23 -10.586 1 92.19 202 ASP B O 1
ATOM 5211 N N . GLY B 1 203 ? 2.859 5.305 -9.969 1 89.44 203 GLY B N 1
ATOM 5212 C CA . GLY B 1 203 ? 4.156 4.668 -9.789 1 89.44 203 GLY B CA 1
ATOM 5213 C C . GLY B 1 203 ? 4.961 4.582 -11.07 1 89.44 203 GLY B C 1
ATOM 5214 O O . GLY B 1 203 ? 6.164 4.848 -11.07 1 89.44 203 GLY B O 1
ATOM 5215 N N . SER B 1 204 ? 4.316 4.254 -12.094 1 86.44 204 SER B N 1
ATOM 5216 C CA . SER B 1 204 ? 4.977 4.16 -13.391 1 86.44 204 SER B CA 1
ATOM 5217 C C . SER B 1 204 ? 5.48 5.523 -13.859 1 86.44 204 SER B C 1
ATOM 5219 O O . SER B 1 204 ? 6.578 5.629 -14.406 1 86.44 204 SER B O 1
ATOM 5221 N N . GLN B 1 205 ? 4.633 6.477 -13.688 1 91.69 205 GLN B N 1
ATOM 5222 C CA . GLN B 1 205 ? 5.039 7.832 -14.047 1 91.69 205 GLN B CA 1
ATOM 5223 C C . GLN B 1 205 ? 6.258 8.273 -13.242 1 91.69 205 GLN B C 1
ATOM 5225 O O . GLN B 1 205 ? 7.215 8.812 -13.797 1 91.69 205 GLN B O 1
ATOM 5230 N N . GLU B 1 206 ? 6.219 8.016 -11.992 1 92.19 206 GLU B N 1
ATOM 5231 C CA . GLU B 1 206 ? 7.32 8.375 -11.109 1 92.19 206 GLU B CA 1
ATOM 5232 C C . GLU B 1 206 ? 8.609 7.668 -11.516 1 92.19 206 GLU B C 1
ATOM 5234 O O . GLU B 1 206 ? 9.672 8.281 -11.57 1 92.19 206 GLU B O 1
ATOM 5239 N N . THR B 1 207 ? 8.531 6.477 -11.789 1 90.94 207 THR B N 1
ATOM 5240 C CA . THR B 1 207 ? 9.695 5.688 -12.172 1 90.94 207 THR B CA 1
ATOM 5241 C C . THR B 1 207 ? 10.266 6.18 -13.5 1 90.94 207 THR B C 1
ATOM 5243 O O . THR B 1 207 ? 11.484 6.293 -13.664 1 90.94 207 THR B O 1
ATOM 5246 N N . CYS B 1 208 ? 9.398 6.406 -14.43 1 91.31 208 CYS B N 1
ATOM 5247 C CA . CYS B 1 208 ? 9.828 6.887 -15.734 1 91.31 208 CYS B CA 1
ATOM 5248 C C . CYS B 1 208 ? 10.586 8.203 -15.609 1 91.31 208 CYS B C 1
ATOM 5250 O O . CYS B 1 208 ? 11.672 8.359 -16.172 1 91.31 208 CYS B O 1
ATOM 5252 N N . VAL B 1 209 ? 10.016 9.109 -14.883 1 95.44 209 VAL B N 1
ATOM 5253 C CA . VAL B 1 209 ? 10.648 10.414 -14.703 1 95.44 209 VAL B CA 1
ATOM 5254 C C . VAL B 1 209 ? 11.977 10.242 -13.969 1 95.44 209 VAL B C 1
ATOM 5256 O O . VAL B 1 209 ? 12.969 10.898 -14.305 1 95.44 209 VAL B O 1
ATOM 5259 N N . ASN B 1 210 ? 12.023 9.391 -12.969 1 95.44 210 ASN B N 1
ATOM 5260 C CA . ASN B 1 210 ? 13.258 9.133 -12.234 1 95.44 210 ASN B CA 1
ATOM 5261 C C . ASN B 1 210 ? 14.344 8.578 -13.141 1 95.44 210 ASN B C 1
ATOM 5263 O O . ASN B 1 210 ? 15.516 8.953 -13.016 1 95.44 210 ASN B O 1
ATOM 5267 N N . LEU B 1 211 ? 13.969 7.734 -14.047 1 93.94 211 LEU B N 1
ATOM 5268 C CA . LEU B 1 211 ? 14.922 7.137 -14.977 1 93.94 211 LEU B CA 1
ATOM 5269 C C . LEU B 1 211 ? 15.5 8.195 -15.906 1 93.94 211 LEU B C 1
ATOM 5271 O O . LEU B 1 211 ? 16.719 8.305 -16.047 1 93.94 211 LEU B O 1
ATOM 5275 N N . ILE B 1 212 ? 14.656 8.945 -16.5 1 95.5 212 ILE B N 1
ATOM 5276 C CA . ILE B 1 212 ? 15.086 9.984 -17.422 1 95.5 212 ILE B CA 1
ATOM 5277 C C . ILE B 1 212 ? 15.969 11 -16.688 1 95.5 212 ILE B C 1
ATOM 5279 O O . ILE B 1 212 ? 17.031 11.375 -17.172 1 95.5 212 ILE B O 1
ATOM 5283 N N . ALA B 1 213 ? 15.492 11.414 -15.539 1 96.88 213 ALA B N 1
ATOM 5284 C CA . ALA B 1 213 ? 16.234 12.391 -14.742 1 96.88 213 ALA B CA 1
ATOM 5285 C C . ALA B 1 213 ? 17.578 11.836 -14.297 1 96.88 213 ALA B C 1
ATOM 5287 O O . ALA B 1 213 ? 18.562 12.578 -14.219 1 96.88 213 ALA B O 1
ATOM 5288 N N . SER B 1 214 ? 17.641 10.578 -13.984 1 95.5 214 SER B N 1
ATOM 5289 C CA . SER B 1 214 ? 18.891 9.961 -13.586 1 95.5 214 SER B CA 1
ATOM 5290 C C . SER B 1 214 ? 19.922 10.008 -14.719 1 95.5 214 SER B C 1
ATOM 5292 O O . SER B 1 214 ? 21.094 10.273 -14.484 1 95.5 214 SER B O 1
ATOM 5294 N N . PHE B 1 215 ? 19.547 9.75 -15.93 1 94.69 215 PHE B N 1
ATOM 5295 C CA . PHE B 1 215 ? 20.438 9.82 -17.078 1 94.69 215 PHE B CA 1
ATOM 5296 C C . PHE B 1 215 ? 20.938 11.25 -17.281 1 94.69 215 PHE B C 1
ATOM 5298 O O . PHE B 1 215 ? 22.125 11.461 -17.531 1 94.69 215 PHE B O 1
ATOM 5305 N N . LEU B 1 216 ? 20.016 12.117 -17.141 1 95.44 216 LEU B N 1
ATOM 5306 C CA . LEU B 1 216 ? 20.422 13.508 -17.25 1 95.44 216 LEU B CA 1
ATOM 5307 C C . LEU B 1 216 ? 21.344 13.906 -16.094 1 95.44 216 LEU B C 1
ATOM 5309 O O . LEU B 1 216 ? 22.266 14.703 -16.281 1 95.44 216 LEU B O 1
ATOM 5313 N N . GLY B 1 217 ? 21 13.383 -14.961 1 94.5 217 GLY B N 1
ATOM 5314 C CA . GLY B 1 217 ? 21.844 13.625 -13.805 1 94.5 217 GLY B CA 1
ATOM 5315 C C . GLY B 1 217 ? 23.281 13.164 -14.008 1 94.5 217 GLY B C 1
ATOM 5316 O O . GLY B 1 217 ? 24.219 13.852 -13.617 1 94.5 217 GLY B O 1
ATOM 5317 N N . ILE B 1 218 ? 23.453 12.039 -14.602 1 93.69 218 ILE B N 1
ATOM 5318 C CA . ILE B 1 218 ? 24.781 11.531 -14.914 1 93.69 218 ILE B CA 1
ATOM 5319 C C . ILE B 1 218 ? 25.5 12.5 -15.852 1 93.69 218 ILE B C 1
ATOM 5321 O O . ILE B 1 218 ? 26.688 12.797 -15.656 1 93.69 218 ILE B O 1
ATOM 5325 N N . PHE B 1 219 ? 24.797 12.945 -16.797 1 93.56 219 PHE B N 1
ATOM 5326 C CA . PHE B 1 219 ? 25.359 13.898 -17.75 1 93.56 219 PHE B CA 1
ATOM 5327 C C . PHE B 1 219 ? 25.812 15.172 -17.047 1 93.56 219 PHE B C 1
ATOM 5329 O O . PHE B 1 219 ? 26.906 15.672 -17.297 1 93.56 219 PHE B O 1
ATOM 5336 N N . VAL B 1 220 ? 25 15.672 -16.203 1 92.25 220 VAL B N 1
ATOM 5337 C CA . VAL B 1 220 ? 25.312 16.891 -15.445 1 92.25 220 VAL B CA 1
ATOM 5338 C C . VAL B 1 220 ? 26.531 16.656 -14.57 1 92.25 220 VAL B C 1
ATOM 5340 O O . VAL B 1 220 ? 27.422 17.5 -14.508 1 92.25 220 VAL B O 1
ATOM 5343 N N . LEU B 1 221 ? 26.547 15.562 -13.93 1 89.75 221 LEU B N 1
ATOM 5344 C CA . LEU B 1 221 ? 27.656 15.203 -13.07 1 89.75 221 LEU B CA 1
ATOM 5345 C C . LEU B 1 221 ? 28.969 15.117 -13.867 1 89.75 221 LEU B C 1
ATOM 5347 O O . LEU B 1 221 ? 30.016 15.531 -13.383 1 89.75 221 LEU B O 1
ATOM 5351 N N . SER B 1 222 ? 28.891 14.609 -15.039 1 89.81 222 SER B N 1
ATOM 5352 C CA . SER B 1 222 ? 30.062 14.445 -15.891 1 89.81 222 SER B CA 1
ATOM 5353 C C . SER B 1 222 ? 30.562 15.797 -16.422 1 89.81 222 SER B C 1
ATOM 5355 O O . SER B 1 222 ? 31.75 15.977 -16.641 1 89.81 222 SER B O 1
ATOM 5357 N N . LEU B 1 223 ? 29.688 16.641 -16.562 1 87.44 223 LEU B N 1
ATOM 5358 C CA . LEU B 1 223 ? 30.031 17.969 -17.062 1 87.44 223 LEU B CA 1
ATOM 5359 C C . LEU B 1 223 ? 30.609 18.844 -15.961 1 87.44 223 LEU B C 1
ATOM 5361 O O . LEU B 1 223 ? 31.516 19.641 -16.203 1 87.44 223 LEU B O 1
ATOM 5365 N N . PHE B 1 224 ? 30.094 18.703 -14.711 1 79.69 224 PHE B N 1
ATOM 5366 C CA . PHE B 1 224 ? 30.484 19.578 -13.609 1 79.69 224 PHE B CA 1
ATOM 5367 C C . PHE B 1 224 ? 31.406 18.828 -12.641 1 79.69 224 PHE B C 1
ATOM 5369 O O . PHE B 1 224 ? 31.375 19.094 -11.438 1 79.69 224 PHE B O 1
ATOM 5376 N N . HIS B 1 225 ? 32.125 17.953 -13.031 1 68.19 225 HIS B N 1
ATOM 5377 C CA . HIS B 1 225 ? 32.875 17.031 -12.188 1 68.19 225 HIS B CA 1
ATOM 5378 C C . HIS B 1 225 ? 33.906 17.766 -11.359 1 68.19 225 HIS B C 1
ATOM 5380 O O . HIS B 1 225 ? 34.312 17.266 -10.305 1 68.19 225 HIS B O 1
ATOM 5386 N N . ASP B 1 226 ? 34.219 18.875 -11.742 1 71.56 226 ASP B N 1
ATOM 5387 C CA . ASP B 1 226 ? 35.25 19.609 -11 1 71.56 226 ASP B CA 1
ATOM 5388 C C . ASP B 1 226 ? 34.656 20.344 -9.805 1 71.56 226 ASP B C 1
ATOM 5390 O O . ASP B 1 226 ? 35.375 21.031 -9.07 1 71.56 226 ASP B O 1
ATOM 5394 N N . GLY B 1 227 ? 33.438 20.094 -9.5 1 72.31 227 GLY B N 1
ATOM 5395 C CA . GLY B 1 227 ? 32.781 20.656 -8.32 1 72.31 227 GLY B CA 1
ATOM 5396 C C . GLY B 1 227 ? 32.375 22.109 -8.484 1 72.31 227 GLY B C 1
ATOM 5397 O O . GLY B 1 227 ? 31.688 22.672 -7.629 1 72.31 227 GLY B O 1
ATOM 5398 N N . ARG B 1 228 ? 32.688 22.594 -9.672 1 78.06 228 ARG B N 1
ATOM 5399 C CA . ARG B 1 228 ? 32.375 23.984 -9.914 1 78.06 228 ARG B CA 1
ATOM 5400 C C . ARG B 1 228 ? 30.859 24.172 -10.117 1 78.06 228 ARG B C 1
ATOM 5402 O O . ARG B 1 228 ? 30.219 23.359 -10.797 1 78.06 228 ARG B O 1
ATOM 5409 N N . TYR B 1 229 ? 30.141 25 -9.422 1 85.25 229 TYR B N 1
ATOM 5410 C CA . TYR B 1 229 ? 28.766 25.438 -9.586 1 85.25 229 TYR B CA 1
ATOM 5411 C C . TYR B 1 229 ? 27.797 24.438 -8.977 1 85.25 229 TYR B C 1
ATOM 5413 O O . TYR B 1 229 ? 26.594 24.453 -9.289 1 85.25 229 TYR B O 1
ATOM 5421 N N . LEU B 1 230 ? 28.312 23.5 -8.242 1 87.25 230 LEU B N 1
ATOM 5422 C CA . LEU B 1 230 ? 27.469 22.469 -7.652 1 87.25 230 LEU B CA 1
ATOM 5423 C C . LEU B 1 230 ? 26.438 23.078 -6.715 1 87.25 230 LEU B C 1
ATOM 5425 O O . LEU B 1 230 ? 25.266 22.719 -6.754 1 87.25 230 LEU B O 1
ATOM 5429 N N . ILE B 1 231 ? 26.875 24.031 -5.902 1 88.94 231 ILE B N 1
ATOM 5430 C CA . ILE B 1 231 ? 25.984 24.641 -4.922 1 88.94 231 ILE B CA 1
ATOM 5431 C C . ILE B 1 231 ? 24.938 25.5 -5.633 1 88.94 231 ILE B C 1
ATOM 5433 O O . ILE B 1 231 ? 23.766 25.516 -5.25 1 88.94 231 ILE B O 1
ATOM 5437 N N . GLU B 1 232 ? 25.375 26.188 -6.664 1 92.5 232 GLU B N 1
ATOM 5438 C CA . GLU B 1 232 ? 24.453 27 -7.445 1 92.5 232 GLU B CA 1
ATOM 5439 C C . GLU B 1 232 ? 23.391 26.125 -8.117 1 92.5 232 GLU B C 1
ATOM 5441 O O . GLU B 1 232 ? 22.219 26.484 -8.148 1 92.5 232 GLU B O 1
ATOM 5446 N N . LEU B 1 233 ? 23.859 25.062 -8.664 1 93.5 233 LEU B N 1
ATOM 5447 C CA . LEU B 1 233 ? 22.922 24.141 -9.297 1 93.5 233 LEU B CA 1
ATOM 5448 C C . LEU B 1 233 ? 21.953 23.562 -8.273 1 93.5 233 LEU B C 1
ATOM 5450 O O . LEU B 1 233 ? 20.75 23.453 -8.547 1 93.5 233 LEU B O 1
ATOM 5454 N N . TYR B 1 234 ? 22.469 23.25 -7.125 1 95.06 234 TYR B N 1
ATOM 5455 C CA . TYR B 1 234 ? 21.641 22.734 -6.043 1 95.06 234 TYR B CA 1
ATOM 5456 C C . TYR B 1 234 ? 20.562 23.734 -5.66 1 95.06 234 TYR B C 1
ATOM 5458 O O . TYR B 1 234 ? 19.391 23.391 -5.562 1 95.06 234 TYR B O 1
ATOM 5466 N N . VAL B 1 235 ? 20.938 24.938 -5.422 1 96.88 235 VAL B N 1
ATOM 5467 C CA . VAL B 1 235 ? 20 25.969 -5.008 1 96.88 235 VAL B CA 1
ATOM 5468 C C . VAL B 1 235 ? 18.953 26.188 -6.09 1 96.88 235 VAL B C 1
ATOM 5470 O O . VAL B 1 235 ? 17.766 26.344 -5.785 1 96.88 235 VAL B O 1
ATOM 5473 N N . PHE B 1 236 ? 19.344 26.141 -7.301 1 97.31 236 PHE B N 1
ATOM 5474 C CA . PHE B 1 236 ? 18.422 26.281 -8.422 1 97.31 236 PHE B CA 1
ATOM 5475 C C . PHE B 1 236 ? 17.422 25.141 -8.438 1 97.31 236 PHE B C 1
ATOM 5477 O O . PHE B 1 236 ? 16.219 25.375 -8.57 1 97.31 236 PHE B O 1
ATOM 5484 N N . LEU B 1 237 ? 17.922 23.938 -8.367 1 97.81 237 LEU B N 1
ATOM 5485 C CA . LEU B 1 237 ? 17.047 22.766 -8.398 1 97.81 237 LEU B CA 1
ATOM 5486 C C . LEU B 1 237 ? 16.094 22.75 -7.211 1 97.81 237 LEU B C 1
ATOM 5488 O O . LEU B 1 237 ? 14.953 22.328 -7.336 1 97.81 237 LEU B O 1
ATOM 5492 N N . VAL B 1 238 ? 16.547 23.219 -6.055 1 98.31 238 VAL B N 1
ATOM 5493 C CA . VAL B 1 238 ? 15.688 23.328 -4.875 1 98.31 238 VAL B CA 1
ATOM 5494 C C . VAL B 1 238 ? 14.539 24.297 -5.148 1 98.31 238 VAL B C 1
ATOM 5496 O O . VAL B 1 238 ? 13.391 24.016 -4.82 1 98.31 238 VAL B O 1
ATOM 5499 N N . ALA B 1 239 ? 14.867 25.406 -5.691 1 98.5 239 ALA B N 1
ATOM 5500 C CA . ALA B 1 239 ? 13.844 26.391 -6.02 1 98.5 239 ALA B CA 1
ATOM 5501 C C . ALA B 1 239 ? 12.805 25.812 -6.973 1 98.5 239 ALA B C 1
ATOM 5503 O O . ALA B 1 239 ? 11.602 25.984 -6.773 1 98.5 239 ALA B O 1
ATOM 5504 N N . VAL B 1 240 ? 13.297 25.125 -7.988 1 98.5 240 VAL B N 1
ATOM 5505 C CA . VAL B 1 240 ? 12.398 24.5 -8.953 1 98.5 240 VAL B CA 1
ATOM 5506 C C . VAL B 1 240 ? 11.555 23.438 -8.258 1 98.5 240 VAL B C 1
ATOM 5508 O O . VAL B 1 240 ? 10.336 23.375 -8.453 1 98.5 240 VAL B O 1
ATOM 5511 N N . HIS B 1 241 ? 12.188 22.609 -7.469 1 98.5 241 HIS B N 1
ATOM 5512 C CA . HIS B 1 241 ? 11.523 21.516 -6.766 1 98.5 241 HIS B CA 1
ATOM 5513 C C . HIS B 1 241 ? 10.422 22.031 -5.852 1 98.5 241 HIS B C 1
ATOM 5515 O O . HIS B 1 241 ? 9.289 21.547 -5.891 1 98.5 241 HIS B O 1
ATOM 5521 N N . LEU B 1 242 ? 10.742 23.062 -5.066 1 98.25 242 LEU B N 1
ATOM 5522 C CA . LEU B 1 242 ? 9.789 23.578 -4.094 1 98.25 242 LEU B CA 1
ATOM 5523 C C . LEU B 1 242 ? 8.664 24.344 -4.789 1 98.25 242 LEU B C 1
ATOM 5525 O O . LEU B 1 242 ? 7.508 24.281 -4.352 1 98.25 242 LEU B O 1
ATOM 5529 N N . TYR B 1 243 ? 8.984 25.047 -5.781 1 98.31 243 TYR B N 1
ATOM 5530 C CA . TYR B 1 243 ? 7.945 25.734 -6.543 1 98.31 243 TYR B CA 1
ATOM 5531 C C . TYR B 1 243 ? 6.98 24.719 -7.168 1 98.31 243 TYR B C 1
ATOM 5533 O O . TYR B 1 243 ? 5.766 24.922 -7.145 1 98.31 243 TYR B O 1
ATOM 5541 N N . ALA B 1 244 ? 7.535 23.719 -7.754 1 98.44 244 ALA B N 1
ATOM 5542 C CA . ALA B 1 244 ? 6.707 22.672 -8.367 1 98.44 244 ALA B CA 1
ATOM 5543 C C . ALA B 1 244 ? 5.832 21.984 -7.324 1 98.44 244 ALA B C 1
ATOM 5545 O O . ALA B 1 244 ? 4.652 21.719 -7.574 1 98.44 244 ALA B O 1
ATOM 5546 N N . ASN B 1 245 ? 6.383 21.672 -6.211 1 97.75 245 ASN B N 1
ATOM 5547 C CA . ASN B 1 245 ? 5.609 21.062 -5.141 1 97.75 245 ASN B CA 1
ATOM 5548 C C . ASN B 1 245 ? 4.48 21.969 -4.668 1 97.75 245 ASN B C 1
ATOM 5550 O O . ASN B 1 245 ? 3.35 21.516 -4.477 1 97.75 245 ASN B O 1
ATOM 5554 N N . TYR B 1 246 ? 4.836 23.219 -4.445 1 97.44 246 TYR B N 1
ATOM 5555 C CA . TYR B 1 246 ? 3.838 24.203 -4.051 1 97.44 246 TYR B CA 1
ATOM 5556 C C . TYR B 1 246 ? 2.709 24.281 -5.07 1 97.44 246 TYR B C 1
ATOM 5558 O O . TYR B 1 246 ? 1.532 24.281 -4.707 1 97.44 246 TYR B O 1
ATOM 5566 N N . SER B 1 247 ? 3.035 24.344 -6.293 1 98 247 SER B N 1
ATOM 5567 C CA . SER B 1 247 ? 2.051 24.406 -7.367 1 98 247 SER B CA 1
ATOM 5568 C C . SER B 1 247 ? 1.206 23.141 -7.426 1 98 247 SER B C 1
ATOM 5570 O O . SER B 1 247 ? 0.01 23.203 -7.715 1 98 247 SER B O 1
ATOM 5572 N N . ALA B 1 248 ? 1.818 22 -7.184 1 97.69 248 ALA B N 1
ATOM 5573 C CA . ALA B 1 248 ? 1.093 20.719 -7.176 1 97.69 248 ALA B CA 1
ATOM 5574 C C . ALA B 1 248 ? 0.051 20.688 -6.062 1 97.69 248 ALA B C 1
ATOM 5576 O O . ALA B 1 248 ? -1.111 20.359 -6.297 1 97.69 248 ALA B O 1
ATOM 5577 N N . VAL B 1 249 ? 0.453 21.078 -4.887 1 96.88 249 VAL B N 1
ATOM 5578 C CA . VAL B 1 249 ? -0.444 21.031 -3.738 1 96.88 249 VAL B CA 1
ATOM 5579 C C . VAL B 1 249 ? -1.569 22.047 -3.916 1 96.88 249 VAL B C 1
ATOM 5581 O O . VAL B 1 249 ? -2.713 21.781 -3.533 1 96.88 249 VAL B O 1
ATOM 5584 N N . LYS B 1 250 ? -1.238 23.156 -4.504 1 96.81 250 LYS B N 1
ATOM 5585 C CA . LYS B 1 250 ? -2.238 24.203 -4.715 1 96.81 250 LYS B CA 1
ATOM 5586 C C . LYS B 1 250 ? -3.215 23.812 -5.82 1 96.81 250 LYS B C 1
ATOM 5588 O O . LYS B 1 250 ? -4.328 24.344 -5.887 1 96.81 250 LYS B O 1
ATOM 5593 N N . ALA B 1 251 ? -2.857 22.891 -6.633 1 97.19 251 ALA B N 1
ATOM 5594 C CA . ALA B 1 251 ? -3.729 22.422 -7.707 1 97.19 251 ALA B CA 1
ATOM 5595 C C . ALA B 1 251 ? -4.785 21.469 -7.176 1 97.19 251 ALA B C 1
ATOM 5597 O O . ALA B 1 251 ? -5.797 21.203 -7.84 1 97.19 251 ALA B O 1
ATOM 5598 N N . LEU B 1 252 ? -4.633 20.969 -6.043 1 97.38 252 LEU B N 1
ATOM 5599 C CA . LEU B 1 252 ? -5.531 19.969 -5.473 1 97.38 252 LEU B CA 1
ATOM 5600 C C . LEU B 1 252 ? -6.828 20.609 -4.996 1 97.38 252 LEU B C 1
ATOM 5602 O O . LEU B 1 252 ? -6.805 21.688 -4.398 1 97.38 252 LEU B O 1
ATOM 5606 N N . CYS B 1 253 ? -7.871 20.031 -5.363 1 97.38 253 CYS B N 1
ATOM 5607 C CA . CYS B 1 253 ? -9.195 20.422 -4.891 1 97.38 253 CYS B CA 1
ATOM 5608 C C . CYS B 1 253 ? -9.844 19.312 -4.078 1 97.38 253 CYS B C 1
ATOM 5610 O O . CYS B 1 253 ? -10.633 18.531 -4.609 1 97.38 253 CYS B O 1
ATOM 5612 N N . LEU B 1 254 ? -9.562 19.328 -2.822 1 96.38 254 LEU B N 1
ATOM 5613 C CA . LEU B 1 254 ? -10.07 18.281 -1.94 1 96.38 254 LEU B CA 1
ATOM 5614 C C . LEU B 1 254 ? -11.469 18.609 -1.451 1 96.38 254 LEU B C 1
ATOM 5616 O O . LEU B 1 254 ? -11.766 19.766 -1.118 1 96.38 254 LEU B O 1
ATOM 5620 N N . ASP B 1 255 ? -12.289 17.641 -1.449 1 96.38 255 ASP B N 1
ATOM 5621 C CA . ASP B 1 255 ? -13.672 17.859 -1.037 1 96.38 255 ASP B CA 1
ATOM 5622 C C . ASP B 1 255 ? -13.945 17.203 0.32 1 96.38 255 ASP B C 1
ATOM 5624 O O . ASP B 1 255 ? -15.094 17.172 0.772 1 96.38 255 ASP B O 1
ATOM 5628 N N . THR B 1 256 ? -12.93 16.734 0.913 1 94.5 256 THR B N 1
ATOM 5629 C CA . THR B 1 256 ? -13.039 16.188 2.262 1 94.5 256 THR B CA 1
ATOM 5630 C C . THR B 1 256 ? -12.797 17.266 3.305 1 94.5 256 THR B C 1
ATOM 5632 O O . THR B 1 256 ? -12.133 18.266 3.027 1 94.5 256 THR B O 1
ATOM 5635 N N . LEU B 1 257 ? -13.336 17.016 4.492 1 95.88 257 LEU B N 1
ATOM 5636 C CA . LEU B 1 257 ? -13.25 18.016 5.547 1 95.88 257 LEU B CA 1
ATOM 5637 C C . LEU B 1 257 ? -12.125 17.688 6.523 1 95.88 257 LEU B C 1
ATOM 5639 O O . LEU B 1 257 ? -12.117 16.625 7.133 1 95.88 257 LEU B O 1
ATOM 5643 N N . ASN B 1 258 ? -11.148 18.531 6.535 1 93.44 258 ASN B N 1
ATOM 5644 C CA . ASN B 1 258 ? -10.148 18.516 7.598 1 93.44 258 ASN B CA 1
ATOM 5645 C C . ASN B 1 258 ? -10.258 19.75 8.492 1 93.44 258 ASN B C 1
ATOM 5647 O O . ASN B 1 258 ? -11.211 20.516 8.383 1 93.44 258 ASN B O 1
ATOM 5651 N N . GLU B 1 259 ? -9.414 19.938 9.414 1 93.94 259 GLU B N 1
ATOM 5652 C CA . GLU B 1 259 ? -9.516 21.031 10.367 1 93.94 259 GLU B CA 1
ATOM 5653 C C . GLU B 1 259 ? -9.398 22.375 9.664 1 93.94 259 GLU B C 1
ATOM 5655 O O . GLU B 1 259 ? -10.164 23.312 9.945 1 93.94 259 GLU B O 1
ATOM 5660 N N . ASP B 1 260 ? -8.492 22.484 8.734 1 94.94 260 ASP B N 1
ATOM 5661 C CA . ASP B 1 260 ? -8.25 23.75 8.023 1 94.94 260 ASP B CA 1
ATOM 5662 C C . ASP B 1 260 ? -9.469 24.141 7.195 1 94.94 260 ASP B C 1
ATOM 5664 O O . ASP B 1 260 ? -9.945 25.281 7.289 1 94.94 260 ASP B O 1
ATOM 5668 N N . ARG B 1 261 ? -9.914 23.234 6.457 1 96.69 261 ARG B N 1
ATOM 5669 C CA . ARG B 1 261 ? -11.039 23.531 5.574 1 96.69 261 ARG B CA 1
ATOM 5670 C C . ARG B 1 261 ? -12.312 23.766 6.375 1 96.69 261 ARG B C 1
ATOM 5672 O O . ARG B 1 261 ? -13.094 24.672 6.055 1 96.69 261 ARG B O 1
ATOM 5679 N N . LEU B 1 262 ? -12.516 22.984 7.332 1 96.69 262 LEU B N 1
ATOM 5680 C CA . LEU B 1 262 ? -13.703 23.156 8.164 1 96.69 262 LEU B CA 1
ATOM 5681 C C . LEU B 1 262 ? -13.688 24.5 8.875 1 96.69 262 LEU B C 1
ATOM 5683 O O . LEU B 1 262 ? -14.719 25.172 8.977 1 96.69 262 LEU B O 1
ATOM 5687 N N . ALA B 1 263 ? -12.57 24.844 9.445 1 96.12 263 ALA B N 1
ATOM 5688 C CA . ALA B 1 263 ? -12.438 26.141 10.094 1 96.12 263 ALA B CA 1
ATOM 5689 C C . ALA B 1 263 ? -12.781 27.281 9.133 1 96.12 263 ALA B C 1
ATOM 5691 O O . ALA B 1 263 ? -13.492 28.219 9.5 1 96.12 263 ALA B O 1
ATOM 5692 N N . LEU B 1 264 ? -12.289 27.203 7.949 1 96.19 264 LEU B N 1
ATOM 5693 C CA . LEU B 1 264 ? -12.57 28.219 6.941 1 96.19 264 LEU B CA 1
ATOM 5694 C C . LEU B 1 264 ? -14.047 28.234 6.574 1 96.19 264 LEU B C 1
ATOM 5696 O O . LEU B 1 264 ? -14.641 29.312 6.398 1 96.19 264 LEU B O 1
ATOM 5700 N N . ILE B 1 265 ? -14.602 27.078 6.422 1 97.31 265 ILE B N 1
ATOM 5701 C CA . ILE B 1 265 ? -16.016 26.953 6.066 1 97.31 265 ILE B CA 1
ATOM 5702 C C . ILE B 1 265 ? -16.875 27.594 7.152 1 97.31 265 ILE B C 1
ATOM 5704 O O . ILE B 1 265 ? -17.797 28.359 6.855 1 97.31 265 ILE B O 1
ATOM 5708 N N . ILE B 1 266 ? -16.562 27.25 8.391 1 95.56 266 ILE B N 1
ATOM 5709 C CA . ILE B 1 266 ? -17.328 27.812 9.508 1 95.56 266 ILE B CA 1
ATOM 5710 C C . ILE B 1 266 ? -17.172 29.328 9.547 1 95.56 266 ILE B C 1
ATOM 5712 O O . ILE B 1 266 ? -18.141 30.047 9.789 1 95.56 266 ILE B O 1
ATOM 5716 N N . LYS B 1 267 ? -16.016 29.75 9.32 1 93.69 267 LYS B N 1
ATOM 5717 C CA . LYS B 1 267 ? -15.766 31.188 9.258 1 93.69 267 LYS B CA 1
ATOM 5718 C C . LYS B 1 267 ? -16.656 31.844 8.211 1 93.69 267 LYS B C 1
ATOM 5720 O O . LYS B 1 267 ? -17.328 32.844 8.5 1 93.69 267 LYS B O 1
ATOM 5725 N N . HIS B 1 268 ? -16.719 31.312 7.023 1 93.38 268 HIS B N 1
ATOM 5726 C CA . HIS B 1 268 ? -17.547 31.844 5.949 1 93.38 268 HIS B CA 1
ATOM 5727 C C . HIS B 1 268 ? -19.031 31.75 6.301 1 93.38 268 HIS B C 1
ATOM 5729 O O . HIS B 1 268 ? -19.797 32.688 6.02 1 93.38 268 HIS B O 1
ATOM 5735 N N . TYR B 1 269 ? -19.375 30.688 6.863 1 93.19 269 TYR B N 1
ATOM 5736 C CA . TYR B 1 269 ? -20.766 30.469 7.246 1 93.19 269 TYR B CA 1
ATOM 5737 C C . TYR B 1 269 ? -21.219 31.5 8.281 1 93.19 269 TYR B C 1
ATOM 5739 O O . TYR B 1 269 ? -22.312 32.031 8.195 1 93.19 269 TYR B O 1
ATOM 5747 N N . MET B 1 270 ? -20.359 31.719 9.25 1 90.25 270 MET B N 1
ATOM 5748 C CA . MET B 1 270 ? -20.672 32.656 10.328 1 90.25 270 MET B CA 1
ATOM 5749 C C . MET B 1 270 ? -20.672 34.094 9.812 1 90.25 270 MET B C 1
ATOM 5751 O O . MET B 1 270 ? -21.422 34.938 10.312 1 90.25 270 MET B O 1
ATOM 5755 N N . MET B 1 271 ? -19.938 34.281 8.828 1 88.19 271 MET B N 1
ATOM 5756 C CA . MET B 1 271 ? -19.797 35.656 8.328 1 88.19 271 MET B CA 1
ATOM 5757 C C . MET B 1 271 ? -20.859 35.969 7.297 1 88.19 271 MET B C 1
ATOM 5759 O O . MET B 1 271 ? -21.406 37.094 7.285 1 88.19 271 MET B O 1
ATOM 5763 N N . ASN B 1 272 ? -21.141 35 6.391 1 87.56 272 ASN B N 1
ATOM 5764 C CA . ASN B 1 272 ? -21.984 35.344 5.246 1 87.56 272 ASN B CA 1
ATOM 5765 C C . ASN B 1 272 ? -23.109 34.312 5.066 1 87.56 272 ASN B C 1
ATOM 5767 O O . ASN B 1 272 ? -23.859 34.375 4.094 1 87.56 272 ASN B O 1
ATOM 5771 N N . GLU B 1 273 ? -23.234 33.344 5.891 1 88.94 273 GLU B N 1
ATOM 5772 C CA . GLU B 1 273 ? -24.266 32.344 5.859 1 88.94 273 GLU B CA 1
ATOM 5773 C C . GLU B 1 273 ? -24.188 31.484 4.594 1 88.94 273 GLU B C 1
ATOM 5775 O O . GLU B 1 273 ? -25.203 31.047 4.062 1 88.94 273 GLU B O 1
ATOM 5780 N N . ARG B 1 274 ? -23 31.484 4.129 1 92.25 274 ARG B N 1
ATOM 5781 C CA . ARG B 1 274 ? -22.781 30.688 2.918 1 92.25 274 ARG B CA 1
ATOM 5782 C C . ARG B 1 274 ? -21.625 29.719 3.102 1 92.25 274 ARG B C 1
ATOM 5784 O O . ARG B 1 274 ? -20.641 30.016 3.787 1 92.25 274 ARG B O 1
ATOM 5791 N N . ILE B 1 275 ? -21.797 28.609 2.488 1 96.25 275 ILE B N 1
ATOM 5792 C CA . ILE B 1 275 ? -20.734 27.609 2.469 1 96.25 275 ILE B CA 1
ATOM 5793 C C . ILE B 1 275 ? -20.125 27.547 1.076 1 96.25 275 ILE B C 1
ATOM 5795 O O . ILE B 1 275 ? -20.781 27.172 0.107 1 96.25 275 ILE B O 1
ATOM 5799 N N . PRO B 1 276 ? -18.891 27.969 1.002 1 96.94 276 PRO B N 1
ATOM 5800 C CA . PRO B 1 276 ? -18.234 27.938 -0.304 1 96.94 276 PRO B CA 1
ATOM 5801 C C . PRO B 1 276 ? -18.016 26.516 -0.829 1 96.94 276 PRO B C 1
ATOM 5803 O O . PRO B 1 276 ? -18 25.562 -0.047 1 96.94 276 PRO B O 1
ATOM 5806 N N . GLU B 1 277 ? -17.859 26.438 -2.115 1 97.31 277 GLU B N 1
ATOM 5807 C CA . GLU B 1 277 ? -17.531 25.172 -2.766 1 97.31 277 GLU B CA 1
ATOM 5808 C C . GLU B 1 277 ? -16.078 24.781 -2.52 1 97.31 277 GLU B C 1
ATOM 5810 O O . GLU B 1 277 ? -15.266 25.625 -2.129 1 97.31 277 GLU B O 1
ATOM 5815 N N . PRO B 1 278 ? -15.766 23.562 -2.795 1 97.25 278 PRO B N 1
ATOM 5816 C CA . PRO B 1 278 ? -14.422 23.062 -2.494 1 97.25 278 PRO B CA 1
ATOM 5817 C C . PRO B 1 278 ? -13.336 23.859 -3.225 1 97.25 278 PRO B C 1
ATOM 5819 O O . PRO B 1 278 ? -12.281 24.141 -2.65 1 97.25 278 PRO B O 1
ATOM 5822 N N . TRP B 1 279 ? -13.547 24.25 -4.406 1 96.31 279 TRP B N 1
ATOM 5823 C CA . TRP B 1 279 ? -12.492 24.922 -5.164 1 96.31 279 TRP B CA 1
ATOM 5824 C C . TRP B 1 279 ? -12.125 26.25 -4.523 1 96.31 279 TRP B C 1
ATOM 5826 O O . TRP B 1 279 ? -10.953 26.641 -4.52 1 96.31 279 TRP B O 1
ATOM 5836 N N . ARG B 1 280 ? -13.078 26.906 -3.887 1 96.56 280 ARG B N 1
ATOM 5837 C CA . ARG B 1 280 ? -12.828 28.203 -3.25 1 96.56 280 ARG B CA 1
ATOM 5838 C C . ARG B 1 280 ? -12.055 28.031 -1.947 1 96.56 280 ARG B C 1
ATOM 5840 O O . ARG B 1 280 ? -11.102 28.766 -1.687 1 96.56 280 ARG B O 1
ATOM 5847 N N . ILE B 1 281 ? -12.445 27.078 -1.162 1 97.38 281 ILE B N 1
ATOM 5848 C CA . ILE B 1 281 ? -11.812 26.859 0.134 1 97.38 281 ILE B CA 1
ATOM 5849 C C . ILE B 1 281 ? -10.383 26.344 -0.068 1 97.38 281 ILE B C 1
ATOM 5851 O O . ILE B 1 281 ? -9.477 26.719 0.676 1 97.38 281 ILE B O 1
ATOM 5855 N N . ASN B 1 282 ? -10.203 25.5 -1.065 1 97.19 282 ASN B N 1
ATOM 5856 C CA . ASN B 1 282 ? -8.883 24.953 -1.338 1 97.19 282 ASN B CA 1
ATOM 5857 C C . ASN B 1 282 ? -7.898 26.047 -1.764 1 97.19 282 ASN B C 1
ATOM 5859 O O . ASN B 1 282 ? -6.703 25.938 -1.49 1 97.19 282 ASN B O 1
ATOM 5863 N N . LYS B 1 283 ? -8.391 27.078 -2.342 1 95.44 283 LYS B N 1
ATOM 5864 C CA . LYS B 1 283 ? -7.539 28.203 -2.723 1 95.44 283 LYS B CA 1
ATOM 5865 C C . LYS B 1 283 ? -7.105 29 -1.498 1 95.44 283 LYS B C 1
ATOM 5867 O O . LYS B 1 283 ? -5.992 29.531 -1.458 1 95.44 283 LYS B O 1
ATOM 5872 N N . GLU B 1 284 ? -7.945 28.969 -0.49 1 95.12 284 GLU B N 1
ATOM 5873 C CA . GLU B 1 284 ? -7.691 29.766 0.702 1 95.12 284 GLU B CA 1
ATOM 5874 C C . GLU B 1 284 ? -6.914 28.984 1.747 1 95.12 284 GLU B C 1
ATOM 5876 O O . GLU B 1 284 ? -6.262 29.562 2.617 1 95.12 284 GLU B O 1
ATOM 5881 N N . GLU B 1 285 ? -6.969 27.734 1.668 1 94.56 285 GLU B N 1
ATOM 5882 C CA . GLU B 1 285 ? -6.371 26.859 2.67 1 94.56 285 GLU B CA 1
ATOM 5883 C C . GLU B 1 285 ? -4.855 27.031 2.717 1 94.56 285 GLU B C 1
ATOM 5885 O O . GLU B 1 285 ? -4.199 27.078 1.675 1 94.56 285 GLU B O 1
ATOM 5890 N N . SER B 1 286 ? -4.375 27.172 3.881 1 93 286 SER B N 1
ATOM 5891 C CA . SER B 1 286 ? -2.93 27.25 4.051 1 93 286 SER B CA 1
ATOM 5892 C C . SER B 1 286 ? -2.26 25.906 3.779 1 93 286 SER B C 1
ATOM 5894 O O . SER B 1 286 ? -2.803 24.859 4.121 1 93 286 SER B O 1
ATOM 5896 N N . VAL B 1 287 ? -1.044 26 3.238 1 94.19 287 VAL B N 1
ATOM 5897 C CA . VAL B 1 287 ? -0.325 24.766 2.922 1 94.19 287 VAL B CA 1
ATOM 5898 C C . VAL B 1 287 ? 0.901 24.641 3.822 1 94.19 287 VAL B C 1
ATOM 5900 O O . VAL B 1 287 ? 1.729 23.75 3.633 1 94.19 287 VAL B O 1
ATOM 5903 N N . PHE B 1 288 ? 0.997 25.516 4.848 1 91.62 288 PHE B N 1
ATOM 5904 C CA . PHE B 1 288 ? 2.137 25.5 5.754 1 91.62 288 PHE B CA 1
ATOM 5905 C C . PHE B 1 288 ? 1.729 24.969 7.125 1 91.62 288 PHE B C 1
ATOM 5907 O O . PHE B 1 288 ? 0.603 25.188 7.57 1 91.62 288 PHE B O 1
ATOM 5914 N N . LEU B 1 289 ? 2.605 24.203 7.75 1 84.38 289 LEU B N 1
ATOM 5915 C CA . LEU B 1 289 ? 2.348 23.609 9.062 1 84.38 289 LEU B CA 1
ATOM 5916 C C . LEU B 1 289 ? 2.465 24.656 10.164 1 84.38 289 LEU B C 1
ATOM 5918 O O . LEU B 1 289 ? 2.664 24.328 11.328 1 84.38 289 LEU B O 1
ATOM 5922 N N . LEU B 1 290 ? 2.148 25.812 9.906 1 82.56 290 LEU B N 1
ATOM 5923 C CA . LEU B 1 290 ? 2.287 26.859 10.906 1 82.56 290 LEU B CA 1
ATOM 5924 C C . LEU B 1 290 ? 0.924 27.281 11.445 1 82.56 290 LEU B C 1
ATOM 5926 O O . LEU B 1 290 ? -0.024 27.469 10.68 1 82.56 290 LEU B O 1
ATOM 5930 N N . GLY B 1 291 ? 0.762 27.078 12.734 1 82.5 291 GLY B N 1
ATOM 5931 C CA . GLY B 1 291 ? -0.415 27.641 13.375 1 82.5 291 GLY B CA 1
ATOM 5932 C C . GLY B 1 291 ? -1.562 26.641 13.492 1 82.5 291 GLY B C 1
ATOM 5933 O O . GLY B 1 291 ? -1.521 25.562 12.891 1 82.5 291 GLY B O 1
ATOM 5934 N N . SER B 1 292 ? -2.559 27.016 14.266 1 89.06 292 SER B N 1
ATOM 5935 C CA . SER B 1 292 ? -3.783 26.25 14.461 1 89.06 292 SER B CA 1
ATOM 5936 C C . SER B 1 292 ? -4.961 26.891 13.742 1 89.06 292 SER B C 1
ATOM 5938 O O . SER B 1 292 ? -5.352 28.016 14.07 1 89.06 292 SER B O 1
ATOM 5940 N N . PRO B 1 293 ? -5.457 26.188 12.797 1 91.06 293 PRO B N 1
ATOM 5941 C CA . PRO B 1 293 ? -6.59 26.75 12.062 1 91.06 293 PRO B CA 1
ATOM 5942 C C . PRO B 1 293 ? -7.777 27.078 12.969 1 91.06 293 PRO B C 1
ATOM 5944 O O . PRO B 1 293 ? -8.422 28.125 12.797 1 91.06 293 PRO B O 1
ATOM 5947 N N . SER B 1 294 ? -8.016 26.25 13.906 1 94.5 294 SER B N 1
ATOM 5948 C CA . SER B 1 294 ? -9.125 26.484 14.82 1 94.5 294 SER B CA 1
ATOM 5949 C C . SER B 1 294 ? -8.883 27.719 15.68 1 94.5 294 SER B C 1
ATOM 5951 O O . SER B 1 294 ? -9.797 28.516 15.898 1 94.5 294 SER B O 1
ATOM 5953 N N . ARG B 1 295 ? -7.703 27.859 16.188 1 94.06 295 ARG B N 1
ATOM 5954 C CA . ARG B 1 295 ? -7.395 29.016 17.031 1 94.06 295 ARG B CA 1
ATOM 5955 C C . ARG B 1 295 ? -7.516 30.312 16.25 1 94.06 295 ARG B C 1
ATOM 5957 O O . ARG B 1 295 ? -7.941 31.344 16.797 1 94.06 295 ARG B O 1
ATOM 5964 N N . GLN B 1 296 ? -7.125 30.281 15.055 1 91.5 296 GLN B N 1
ATOM 5965 C CA . GLN B 1 296 ? -7.227 31.469 14.211 1 91.5 296 GLN B CA 1
ATOM 5966 C C . GLN B 1 296 ? -8.68 31.812 13.938 1 91.5 296 GLN B C 1
ATOM 5968 O O . GLN B 1 296 ? -9.039 33 13.859 1 91.5 296 GLN B O 1
ATOM 5973 N N . MET B 1 297 ? -9.461 30.844 13.82 1 92.62 297 MET B N 1
ATOM 5974 C CA . MET B 1 297 ? -10.852 31.047 13.43 1 92.62 297 MET B CA 1
ATOM 5975 C C . MET B 1 297 ? -11.711 31.375 14.641 1 92.62 297 MET B C 1
ATOM 5977 O O . MET B 1 297 ? -12.5 32.312 14.602 1 92.62 297 MET B O 1
ATOM 5981 N N . CYS B 1 298 ? -11.531 30.594 15.758 1 93.81 298 CYS B N 1
ATOM 5982 C CA . CYS B 1 298 ? -12.469 30.766 16.859 1 93.81 298 CYS B CA 1
ATOM 5983 C C . CYS B 1 298 ? -11.734 31.125 18.156 1 93.81 298 CYS B C 1
ATOM 5985 O O . CYS B 1 298 ? -12.344 31.203 19.219 1 93.81 298 CYS B O 1
ATOM 5987 N N . GLY B 1 299 ? -10.422 31.25 18.078 1 94.69 299 GLY B N 1
ATOM 5988 C CA . GLY B 1 299 ? -9.672 31.734 19.234 1 94.69 299 GLY B CA 1
ATOM 5989 C C . GLY B 1 299 ? -9.234 30.625 20.172 1 94.69 299 GLY B C 1
ATOM 5990 O O . GLY B 1 299 ? -8.484 30.875 21.125 1 94.69 299 GLY B O 1
ATOM 5991 N N . PHE B 1 300 ? -9.68 29.453 19.984 1 96.88 300 PHE B N 1
ATOM 5992 C CA . PHE B 1 300 ? -9.375 28.328 20.859 1 96.88 300 PHE B CA 1
ATOM 5993 C C . PHE B 1 300 ? -8.82 27.156 20.062 1 96.88 300 PHE B C 1
ATOM 5995 O O . PHE B 1 300 ? -9.141 27 18.875 1 96.88 300 PHE B O 1
ATOM 6002 N N . ASP B 1 301 ? -8.008 26.406 20.703 1 96.62 301 ASP B N 1
ATOM 6003 C CA . ASP B 1 301 ? -7.656 25.094 20.172 1 96.62 301 ASP B CA 1
ATOM 6004 C C . ASP B 1 301 ? -8.75 24.078 20.453 1 96.62 301 ASP B C 1
ATOM 6006 O O . ASP B 1 301 ? -9.398 24.125 21.5 1 96.62 301 ASP B O 1
ATOM 6010 N N . ILE B 1 302 ? -8.961 23.281 19.5 1 97.19 302 ILE B N 1
ATOM 6011 C CA . ILE B 1 302 ? -9.961 22.234 19.688 1 97.19 302 ILE B CA 1
ATOM 6012 C C . ILE B 1 302 ? -9.297 20.859 19.641 1 97.19 302 ILE B C 1
ATOM 6014 O O . ILE B 1 302 ? -8.672 20.5 18.641 1 97.19 302 ILE B O 1
ATOM 6018 N N . LYS B 1 303 ? -9.391 20.141 20.734 1 95.06 303 LYS B N 1
ATOM 6019 C CA . LYS B 1 303 ? -8.852 18.797 20.812 1 95.06 303 LYS B CA 1
ATOM 6020 C C . LYS B 1 303 ? -9.977 17.75 20.844 1 95.06 303 LYS B C 1
ATOM 6022 O O . LYS B 1 303 ? -10.75 17.703 21.812 1 95.06 303 LYS B O 1
ATOM 6027 N N . ILE B 1 304 ? -10.031 17 19.781 1 94.75 304 ILE B N 1
ATOM 6028 C CA . ILE B 1 304 ? -11.086 16 19.688 1 94.75 304 ILE B CA 1
ATOM 6029 C C . ILE B 1 304 ? -10.57 14.656 20.172 1 94.75 304 ILE B C 1
ATOM 6031 O O . ILE B 1 304 ? -9.453 14.258 19.828 1 94.75 304 ILE B O 1
ATOM 6035 N N . GLY B 1 305 ? -11.43 13.922 20.844 1 92.69 305 GLY B N 1
ATOM 6036 C CA . GLY B 1 305 ? -11.039 12.625 21.359 1 92.69 305 GLY B CA 1
ATOM 6037 C C . GLY B 1 305 ? -10.07 12.719 22.531 1 92.69 305 GLY B C 1
ATOM 6038 O O . GLY B 1 305 ? -9.125 11.93 22.609 1 92.69 305 GLY B O 1
ATOM 6039 N N . ALA B 1 306 ? -10.281 13.664 23.312 1 92.5 306 ALA B N 1
ATOM 6040 C CA . ALA B 1 306 ? -9.43 13.883 24.484 1 92.5 306 ALA B CA 1
ATOM 6041 C C . ALA B 1 306 ? -9.883 13.039 25.672 1 92.5 306 ALA B C 1
ATOM 6043 O O . ALA B 1 306 ? -11.023 12.562 25.703 1 92.5 306 ALA B O 1
ATOM 6044 N N . SER B 1 307 ? -8.961 12.867 26.547 1 91.5 307 SER B N 1
ATOM 6045 C CA . SER B 1 307 ? -9.266 12.156 27.781 1 91.5 307 SER B CA 1
ATOM 6046 C C . SER B 1 307 ? -10.086 13.023 28.734 1 91.5 307 SER B C 1
ATOM 6048 O O . SER B 1 307 ? -9.672 14.133 29.094 1 91.5 307 SER B O 1
ATOM 6050 N N . PHE B 1 308 ? -11.188 12.43 29.109 1 91.75 308 PHE B N 1
ATOM 6051 C CA . PHE B 1 308 ? -12.023 13.164 30.047 1 91.75 308 PHE B CA 1
ATOM 6052 C C . PHE B 1 308 ? -11.336 13.258 31.406 1 91.75 308 PHE B C 1
ATOM 6054 O O . PHE B 1 308 ? -11.414 14.289 32.062 1 91.75 308 PHE B O 1
ATOM 6061 N N . ALA B 1 309 ? -10.711 12.211 31.734 1 88.81 309 ALA B N 1
ATOM 6062 C CA . ALA B 1 309 ? -9.984 12.172 33 1 88.81 309 ALA B CA 1
ATOM 6063 C C . ALA B 1 309 ? -8.891 13.234 33.031 1 88.81 309 ALA B C 1
ATOM 6065 O O . ALA B 1 309 ? -8.688 13.875 34.062 1 88.81 309 ALA B O 1
ATOM 6066 N N . SER B 1 310 ? -8.234 13.375 31.984 1 89.19 310 SER B N 1
ATOM 6067 C CA . SER B 1 310 ? -7.176 14.375 31.906 1 89.19 310 SER B CA 1
ATOM 6068 C C . SER B 1 310 ? -7.734 15.789 32.031 1 89.19 310 SER B C 1
ATOM 6070 O O . SER B 1 310 ? -7.086 16.656 32.625 1 89.19 310 SER B O 1
ATOM 6072 N N . VAL B 1 311 ? -8.852 15.953 31.484 1 90.81 311 VAL B N 1
ATOM 6073 C CA . VAL B 1 311 ? -9.5 17.25 31.578 1 90.81 311 VAL B CA 1
ATOM 6074 C C . VAL B 1 311 ? -9.898 17.547 33.031 1 90.81 311 VAL B C 1
ATOM 6076 O O . VAL B 1 311 ? -9.742 18.672 33.5 1 90.81 311 VAL B O 1
ATOM 6079 N N . LEU B 1 312 ? -10.367 16.547 33.688 1 88.94 312 LEU B N 1
ATOM 6080 C CA . LEU B 1 312 ? -10.781 16.703 35.094 1 88.94 312 LEU B CA 1
ATOM 6081 C C . LEU B 1 312 ? -9.578 16.984 36 1 88.94 312 LEU B C 1
ATOM 6083 O O . LEU B 1 312 ? -9.688 17.75 36.938 1 88.94 312 LEU B O 1
ATOM 6087 N N . GLU B 1 313 ? -8.531 16.359 35.688 1 87.06 313 GLU B N 1
ATOM 6088 C CA . GLU B 1 313 ? -7.312 16.516 36.5 1 87.06 313 GLU B CA 1
ATOM 6089 C C . GLU B 1 313 ? -6.797 17.953 36.406 1 87.06 313 GLU B C 1
ATOM 6091 O O . GLU B 1 313 ? -6.105 18.422 37.312 1 87.06 313 GLU B O 1
ATOM 6096 N N . ARG B 1 314 ? -7.184 18.609 35.344 1 86.12 314 ARG B N 1
ATOM 6097 C CA . ARG B 1 314 ? -6.758 20 35.188 1 86.12 314 ARG B CA 1
ATOM 6098 C C . ARG B 1 314 ? -7.551 20.922 36.094 1 86.12 314 ARG B C 1
ATOM 6100 O O . ARG B 1 314 ? -7.207 22.094 36.25 1 86.12 314 ARG B O 1
ATOM 6107 N N . ASN B 1 315 ? -8.547 20.469 36.75 1 82.88 315 ASN B N 1
ATOM 6108 C CA . ASN B 1 315 ? -9.398 21.203 37.656 1 82.88 315 ASN B CA 1
ATOM 6109 C C . ASN B 1 315 ? -10.031 22.422 37 1 82.88 315 ASN B C 1
ATOM 6111 O O . ASN B 1 315 ? -10.094 23.5 37.594 1 82.88 315 ASN B O 1
ATOM 6115 N N . VAL B 1 316 ? -10.344 22.203 35.75 1 83.06 316 VAL B N 1
ATOM 6116 C CA . VAL B 1 316 ? -10.961 23.297 35 1 83.06 316 VAL B CA 1
ATOM 6117 C C . VAL B 1 316 ? -12.477 23.25 35.188 1 83.06 316 VAL B C 1
ATOM 6119 O O . VAL B 1 316 ? -13.156 24.266 35.031 1 83.06 316 VAL B O 1
ATOM 6122 N N . ILE B 1 317 ? -12.992 22.141 35.531 1 85.88 317 ILE B N 1
ATOM 6123 C CA . ILE B 1 317 ? -14.43 21.953 35.719 1 85.88 317 ILE B CA 1
ATOM 6124 C C . ILE B 1 317 ? -14.711 21.484 37.156 1 85.88 317 ILE B C 1
ATOM 6126 O O . ILE B 1 317 ? -14.008 20.609 37.688 1 85.88 317 ILE B O 1
ATOM 6130 N N . SER B 1 318 ? -15.727 22.125 37.781 1 86 318 SER B N 1
ATOM 6131 C CA . SER B 1 318 ? -16.141 21.719 39.125 1 86 318 SER B CA 1
ATOM 6132 C C . SER B 1 318 ? -16.891 20.391 39.094 1 86 318 SER B C 1
ATOM 6134 O O . SER B 1 318 ? -17.406 19.984 38.062 1 86 318 SER B O 1
ATOM 6136 N N . PRO B 1 319 ? -16.875 19.703 40.188 1 84.06 319 PRO B N 1
ATOM 6137 C CA . PRO B 1 319 ? -17.609 18.438 40.25 1 84.06 319 PRO B CA 1
ATOM 6138 C C . PRO B 1 319 ? -19.078 18.594 39.875 1 84.06 319 PRO B C 1
ATOM 6140 O O . PRO B 1 319 ? -19.656 17.703 39.25 1 84.06 319 PRO B O 1
ATOM 6143 N N . MET B 1 320 ? -19.609 19.719 40.281 1 85.5 320 MET B N 1
ATOM 6144 C CA . MET B 1 320 ? -21.016 19.953 39.938 1 85.5 320 MET B CA 1
ATOM 6145 C C . MET B 1 320 ? -21.172 20.109 38.438 1 85.5 320 MET B C 1
ATOM 6147 O O . MET B 1 320 ? -22.141 19.625 37.844 1 85.5 320 MET B O 1
ATOM 6151 N N . GLU B 1 321 ? -20.281 20.75 37.875 1 89.94 321 GLU B N 1
ATOM 6152 C CA . GLU B 1 321 ? -20.312 20.953 36.438 1 89.94 321 GLU B CA 1
ATOM 6153 C C . GLU B 1 321 ? -20.094 19.641 35.688 1 89.94 321 GLU B C 1
ATOM 6155 O O . GLU B 1 321 ? -20.656 19.438 34.594 1 89.94 321 GLU B O 1
ATOM 6160 N N . VAL B 1 322 ? -19.266 18.797 36.281 1 89.62 322 VAL B N 1
ATOM 6161 C CA . VAL B 1 322 ? -19.031 17.484 35.656 1 89.62 322 VAL B CA 1
ATOM 6162 C C . VAL B 1 322 ? -20.344 16.719 35.562 1 89.62 322 VAL B C 1
ATOM 6164 O O . VAL B 1 322 ? -20.656 16.141 34.531 1 89.62 322 VAL B O 1
ATOM 6167 N N . GLU B 1 323 ? -21.062 16.672 36.594 1 88 323 GLU B N 1
ATOM 6168 C CA . GLU B 1 323 ? -22.344 15.984 36.594 1 88 323 GLU B CA 1
ATOM 6169 C C . GLU B 1 323 ? -23.328 16.625 35.625 1 88 323 GLU B C 1
ATOM 6171 O O . GLU B 1 323 ? -24.094 15.922 34.969 1 88 323 GLU B O 1
ATOM 6176 N N . PHE B 1 324 ? -23.25 17.875 35.656 1 91.12 324 PHE B N 1
ATOM 6177 C CA . PHE B 1 324 ? -24.109 18.609 34.719 1 91.12 324 PHE B CA 1
ATOM 6178 C C . PHE B 1 324 ? -23.797 18.219 33.281 1 91.12 324 PHE B C 1
ATOM 6180 O O . PHE B 1 324 ? -24.719 17.922 32.5 1 91.12 324 PHE B O 1
ATOM 6187 N N . LEU B 1 325 ? -22.594 18.25 32.938 1 93.94 325 LEU B N 1
ATOM 6188 C CA . LEU B 1 325 ? -22.188 17.969 31.562 1 93.94 325 LEU B CA 1
ATOM 6189 C C . LEU B 1 325 ? -22.547 16.531 31.172 1 93.94 325 LEU B C 1
ATOM 6191 O O . LEU B 1 325 ? -23 16.281 30.062 1 93.94 325 LEU B O 1
ATOM 6195 N N . LEU B 1 326 ? -22.328 15.602 32.094 1 92.12 326 LEU B N 1
ATOM 6196 C CA . LEU B 1 326 ? -22.625 14.195 31.828 1 92.12 326 LEU B CA 1
ATOM 6197 C C . LEU B 1 326 ? -24.109 14 31.562 1 92.12 326 LEU B C 1
ATOM 6199 O O . LEU B 1 326 ? -24.5 13.234 30.672 1 92.12 326 LEU B O 1
ATOM 6203 N N . LYS B 1 327 ? -24.859 14.695 32.281 1 92.19 327 LYS B N 1
ATOM 6204 C CA . LYS B 1 327 ? -26.312 14.602 32.094 1 92.19 327 LYS B CA 1
ATOM 6205 C C . LYS B 1 327 ? -26.766 15.359 30.859 1 92.19 327 LYS B C 1
ATOM 6207 O O . LYS B 1 327 ? -27.594 14.875 30.094 1 92.19 327 LYS B O 1
ATOM 6212 N N . PHE B 1 328 ? -26.188 16.5 30.719 1 94.25 328 PHE B N 1
ATOM 6213 C CA . PHE B 1 328 ? -26.578 17.391 29.625 1 94.25 328 PHE B CA 1
ATOM 6214 C C . PHE B 1 328 ? -26.297 16.75 28.266 1 94.25 328 PHE B C 1
ATOM 6216 O O . PHE B 1 328 ? -27.047 16.922 27.312 1 94.25 328 PHE B O 1
ATOM 6223 N N . PHE B 1 329 ? -25.188 16.016 28.156 1 95.31 329 PHE B N 1
ATOM 6224 C CA . PHE B 1 329 ? -24.781 15.406 26.891 1 95.31 329 PHE B CA 1
ATOM 6225 C C . PHE B 1 329 ? -25.125 13.93 26.859 1 95.31 329 PHE B C 1
ATOM 6227 O O . PHE B 1 329 ? -24.562 13.164 26.078 1 95.31 329 PHE B O 1
ATOM 6234 N N . GLU B 1 330 ? -25.984 13.5 27.625 1 92.88 330 GLU B N 1
ATOM 6235 C CA . GLU B 1 330 ? -26.344 12.086 27.734 1 92.88 330 GLU B CA 1
ATOM 6236 C C . GLU B 1 330 ? -26.828 11.523 26.406 1 92.88 330 GLU B C 1
ATOM 6238 O O . GLU B 1 330 ? -26.531 10.383 26.062 1 92.88 330 GLU B O 1
ATOM 6243 N N . ASP B 1 331 ? -27.5 12.375 25.625 1 91.81 331 ASP B N 1
ATOM 6244 C CA . ASP B 1 331 ? -28.125 11.891 24.406 1 91.81 331 ASP B CA 1
ATOM 6245 C C . ASP B 1 331 ? -27.188 12.047 23.203 1 91.81 331 ASP B C 1
ATOM 6247 O O . ASP B 1 331 ? -27.531 11.672 22.094 1 91.81 331 ASP B O 1
ATOM 6251 N N . ARG B 1 332 ? -26.109 12.609 23.484 1 94.06 332 ARG B N 1
ATOM 6252 C CA . ARG B 1 332 ? -25.125 12.758 22.422 1 94.06 332 ARG B CA 1
ATOM 6253 C C . ARG B 1 332 ? -23.953 11.812 22.641 1 94.06 332 ARG B C 1
ATOM 6255 O O . ARG B 1 332 ? -23.719 11.328 23.75 1 94.06 332 ARG B O 1
ATOM 6262 N N . ASN B 1 333 ? -23.281 11.586 21.562 1 95.38 333 ASN B N 1
ATOM 6263 C CA . ASN B 1 333 ? -22.172 10.641 21.641 1 95.38 333 ASN B CA 1
ATOM 6264 C C . ASN B 1 333 ? -20.844 11.359 21.844 1 95.38 333 ASN B C 1
ATOM 6266 O O . ASN B 1 333 ? -19.781 10.82 21.516 1 95.38 333 ASN B O 1
ATOM 6270 N N . TYR B 1 334 ? -20.969 12.578 22.281 1 96.56 334 TYR B N 1
ATOM 6271 C CA . TYR B 1 334 ? -19.797 13.367 22.641 1 96.56 334 TYR B CA 1
ATOM 6272 C C . TYR B 1 334 ? -20.125 14.344 23.766 1 96.56 334 TYR B C 1
ATOM 6274 O O . TYR B 1 334 ? -21.281 14.578 24.078 1 96.56 334 TYR B O 1
ATOM 6282 N N . LEU B 1 335 ? -19.125 14.734 24.422 1 95.94 335 LEU B N 1
ATOM 6283 C CA . LEU B 1 335 ? -19.219 15.781 25.438 1 95.94 335 LEU B CA 1
ATOM 6284 C C . LEU B 1 335 ? -18.172 16.859 25.219 1 95.94 335 LEU B C 1
ATOM 6286 O O . LEU B 1 335 ? -17.094 16.578 24.688 1 95.94 335 LEU B O 1
ATOM 6290 N N . VAL B 1 336 ? -18.516 18.109 25.547 1 97.31 336 VAL B N 1
ATOM 6291 C CA . VAL B 1 336 ? -17.594 19.219 25.328 1 97.31 336 VAL B CA 1
ATOM 6292 C C . VAL B 1 336 ? -17.219 19.859 26.672 1 97.31 336 VAL B C 1
ATOM 6294 O O . VAL B 1 336 ? -18.094 20.172 27.469 1 97.31 336 VAL B O 1
ATOM 6297 N N . ALA B 1 337 ? -15.992 19.906 26.922 1 96.19 337 ALA B N 1
ATOM 6298 C CA . ALA B 1 337 ? -15.438 20.594 28.078 1 96.19 337 ALA B CA 1
ATOM 6299 C C . ALA B 1 337 ? -14.477 21.703 27.656 1 96.19 337 ALA B C 1
ATOM 6301 O O . ALA B 1 337 ? -13.734 21.547 26.672 1 96.19 337 ALA B O 1
ATOM 6302 N N . ILE B 1 338 ? -14.477 22.812 28.422 1 96.44 338 ILE B N 1
ATOM 6303 C CA . ILE B 1 338 ? -13.742 23.984 27.953 1 96.44 338 ILE B CA 1
ATOM 6304 C C . ILE B 1 338 ? -12.789 24.453 29.047 1 96.44 338 ILE B C 1
ATOM 6306 O O . ILE B 1 338 ? -13.188 24.594 30.203 1 96.44 338 ILE B O 1
ATOM 6310 N N . ASP B 1 339 ? -11.594 24.656 28.656 1 95.44 339 ASP B N 1
ATOM 6311 C CA . ASP B 1 339 ? -10.594 25.344 29.484 1 95.44 339 ASP B CA 1
ATOM 6312 C C . ASP B 1 339 ? -10.344 26.766 28.984 1 95.44 339 ASP B C 1
ATOM 6314 O O . ASP B 1 339 ? -9.578 26.969 28.031 1 95.44 339 ASP B O 1
ATOM 6318 N N . ILE B 1 340 ? -10.883 27.703 29.656 1 93.88 340 ILE B N 1
ATOM 6319 C CA . ILE B 1 340 ? -10.828 29.094 29.219 1 93.88 340 ILE B CA 1
ATOM 6320 C C . ILE B 1 340 ? -9.422 29.641 29.406 1 93.88 340 ILE B C 1
ATOM 6322 O O . ILE B 1 340 ? -8.945 30.453 28.594 1 93.88 340 ILE B O 1
ATOM 6326 N N . GLU B 1 341 ? -8.719 29.203 30.391 1 92.44 341 GLU B N 1
ATOM 6327 C CA . GLU B 1 341 ? -7.383 29.703 30.688 1 92.44 341 GLU B CA 1
ATOM 6328 C C . GLU B 1 341 ? -6.395 29.359 29.578 1 92.44 341 GLU B C 1
ATOM 6330 O O . GLU B 1 341 ? -5.645 30.219 29.125 1 92.44 341 GLU B O 1
ATOM 6335 N N . THR B 1 342 ? -6.426 28.172 29.172 1 94.25 342 THR B N 1
ATOM 6336 C CA . THR B 1 342 ? -5.496 27.734 28.141 1 94.25 342 THR B CA 1
ATOM 6337 C C . THR B 1 342 ? -6.117 27.906 26.75 1 94.25 342 THR B C 1
ATOM 6339 O O . THR B 1 342 ? -5.469 27.641 25.734 1 94.25 342 THR B O 1
ATOM 6342 N N . ARG B 1 343 ? -7.367 28.312 26.672 1 95.38 343 ARG B N 1
ATOM 6343 C CA . ARG B 1 343 ? -8.117 28.5 25.438 1 95.38 343 ARG B CA 1
ATOM 6344 C C . ARG B 1 343 ? -8.133 27.203 24.609 1 95.38 343 ARG B C 1
ATOM 6346 O O . ARG B 1 343 ? -7.762 27.203 23.438 1 95.38 343 ARG B O 1
ATOM 6353 N N . THR B 1 344 ? -8.57 26.156 25.312 1 97.06 344 THR B N 1
ATOM 6354 C CA . THR B 1 344 ? -8.68 24.844 24.672 1 97.06 344 THR B CA 1
ATOM 6355 C C . THR B 1 344 ? -10.062 24.25 24.922 1 97.06 344 THR B C 1
ATOM 6357 O O . THR B 1 344 ? -10.555 24.25 26.047 1 97.06 344 THR B O 1
ATOM 6360 N N . VAL B 1 345 ? -10.688 23.875 23.859 1 97.88 345 VAL B N 1
ATOM 6361 C CA . VAL B 1 345 ? -11.945 23.141 23.969 1 97.88 345 VAL B CA 1
ATOM 6362 C C . VAL B 1 345 ? -11.688 21.641 23.766 1 97.88 345 VAL B C 1
ATOM 6364 O O . VAL B 1 345 ? -11.078 21.25 22.766 1 97.88 345 VAL B O 1
ATOM 6367 N N . PHE B 1 346 ? -12.117 20.828 24.688 1 97.44 346 PHE B N 1
ATOM 6368 C CA . PHE B 1 346 ? -11.945 19.375 24.609 1 97.44 346 PHE B CA 1
ATOM 6369 C C . PHE B 1 346 ? -13.25 18.703 24.219 1 97.44 346 PHE B C 1
ATOM 6371 O O . PHE B 1 346 ? -14.273 18.875 24.875 1 97.44 346 PHE B O 1
ATOM 6378 N N . VAL B 1 347 ? -13.188 18.016 23.141 1 97.56 347 VAL B N 1
ATOM 6379 C CA . VAL B 1 347 ? -14.305 17.172 22.734 1 97.56 347 VAL B CA 1
ATOM 6380 C C . VAL B 1 347 ? -14.039 15.727 23.141 1 97.56 347 VAL B C 1
ATOM 6382 O O . VAL B 1 347 ? -13.188 15.062 22.547 1 97.56 347 VAL B O 1
ATOM 6385 N N . VAL B 1 348 ? -14.812 15.258 24.078 1 96.44 348 VAL B N 1
ATOM 6386 C CA . VAL B 1 348 ? -14.68 13.891 24.562 1 96.44 348 VAL B CA 1
ATOM 6387 C C . VAL B 1 348 ? -15.688 12.984 23.859 1 96.44 348 VAL B C 1
ATOM 6389 O O . VAL B 1 348 ? -16.875 13.281 23.812 1 96.44 348 VAL B O 1
ATOM 6392 N N . LEU B 1 349 ? -15.172 11.914 23.328 1 95.81 349 LEU B N 1
ATOM 6393 C CA . LEU B 1 349 ? -16.016 11.055 22.5 1 95.81 349 LEU B CA 1
ATOM 6394 C C . LEU B 1 349 ? -16.406 9.797 23.25 1 95.81 349 LEU B C 1
ATOM 6396 O O . LEU B 1 349 ? -15.609 9.234 24 1 95.81 349 LEU B O 1
ATOM 6400 N N . LYS B 1 350 ? -17.656 9.398 22.969 1 94.06 350 LYS B N 1
ATOM 6401 C CA . LYS B 1 350 ? -18.109 8.109 23.469 1 94.06 350 LYS B CA 1
ATOM 6402 C C . LYS B 1 350 ? -17.641 6.969 22.578 1 94.06 350 LYS B C 1
ATOM 6404 O O . LYS B 1 350 ? -17.172 7.207 21.453 1 94.06 350 LYS B O 1
ATOM 6409 N N . LYS B 1 351 ? -17.641 5.707 22.969 1 87.56 351 LYS B N 1
ATOM 6410 C CA . LYS B 1 351 ? -17.094 4.535 22.297 1 87.56 351 LYS B CA 1
ATOM 6411 C C . LYS B 1 351 ? -17.719 4.355 20.922 1 87.56 351 LYS B C 1
ATOM 6413 O O . LYS B 1 351 ? -17.047 3.955 19.969 1 87.56 351 LYS B O 1
ATOM 6418 N N . ASP B 1 352 ? -18.938 4.719 20.672 1 85.5 352 ASP B N 1
ATOM 6419 C CA . ASP B 1 352 ? -19.609 4.434 19.406 1 85.5 352 ASP B CA 1
ATOM 6420 C C . ASP B 1 352 ? -19.781 5.699 18.578 1 85.5 352 ASP B C 1
ATOM 6422 O O . ASP B 1 352 ? -20.609 5.75 17.672 1 85.5 352 ASP B O 1
ATOM 6426 N N . ALA B 1 353 ? -18.938 6.629 18.906 1 91 353 ALA B N 1
ATOM 6427 C CA . ALA B 1 353 ? -19.078 7.875 18.156 1 91 353 ALA B CA 1
ATOM 6428 C C . ALA B 1 353 ? -18.672 7.676 16.688 1 91 353 ALA B C 1
ATOM 6430 O O . ALA B 1 353 ? -17.641 7.07 16.406 1 91 353 ALA B O 1
ATOM 6431 N N . ASN B 1 354 ? -19.484 8.047 15.758 1 90.56 354 ASN B N 1
ATOM 6432 C CA . ASN B 1 354 ? -19.188 7.949 14.336 1 90.56 354 ASN B CA 1
ATOM 6433 C C . ASN B 1 354 ? -18.656 9.266 13.773 1 90.56 354 ASN B C 1
ATOM 6435 O O . ASN B 1 354 ? -18.672 10.289 14.469 1 90.56 354 ASN B O 1
ATOM 6439 N N . PRO B 1 355 ? -18.188 9.297 12.594 1 90.62 355 PRO B N 1
ATOM 6440 C CA . PRO B 1 355 ? -17.547 10.492 12.016 1 90.62 355 PRO B CA 1
ATOM 6441 C C . PRO B 1 355 ? -18.516 11.664 11.898 1 90.62 355 PRO B C 1
ATOM 6443 O O . PRO B 1 355 ? -18.109 12.82 12.023 1 90.62 355 PRO B O 1
ATOM 6446 N N . VAL B 1 356 ? -19.719 11.367 11.719 1 93.56 356 VAL B N 1
ATOM 6447 C CA . VAL B 1 356 ? -20.734 12.422 11.609 1 93.56 356 VAL B CA 1
ATOM 6448 C C . VAL B 1 356 ? -20.875 13.141 12.945 1 93.56 356 VAL B C 1
ATOM 6450 O O . VAL B 1 356 ? -21.031 14.367 12.984 1 93.56 356 VAL B O 1
ATOM 6453 N N . GLN B 1 357 ? -20.812 12.352 13.953 1 94.94 357 GLN B N 1
ATOM 6454 C CA . GLN B 1 357 ? -20.938 12.922 15.289 1 94.94 357 GLN B CA 1
ATOM 6455 C C . GLN B 1 357 ? -19.672 13.68 15.688 1 94.94 357 GLN B C 1
ATOM 6457 O O . GLN B 1 357 ? -19.75 14.656 16.438 1 94.94 357 GLN B O 1
ATOM 6462 N N . VAL B 1 358 ? -18.562 13.266 15.203 1 95.38 358 VAL B N 1
ATOM 6463 C CA . VAL B 1 358 ? -17.312 13.977 15.422 1 95.38 358 VAL B CA 1
ATOM 6464 C C . VAL B 1 358 ? -17.391 15.359 14.781 1 95.38 358 VAL B C 1
ATOM 6466 O O . VAL B 1 358 ? -16.938 16.344 15.367 1 95.38 358 VAL B O 1
ATOM 6469 N N . LEU B 1 359 ? -17.906 15.383 13.602 1 96.38 359 LEU B N 1
ATOM 6470 C CA . LEU B 1 359 ? -18.094 16.641 12.898 1 96.38 359 LEU B CA 1
ATOM 6471 C C . LEU B 1 359 ? -18.984 17.578 13.703 1 96.38 359 LEU B C 1
ATOM 6473 O O . LEU B 1 359 ? -18.703 18.781 13.812 1 96.38 359 LEU B O 1
ATOM 6477 N N . GLU B 1 360 ? -20 17.031 14.242 1 97.06 360 GLU B N 1
ATOM 6478 C CA . GLU B 1 360 ? -20.906 17.828 15.078 1 97.06 360 GLU B CA 1
ATOM 6479 C C . GLU B 1 360 ? -20.203 18.344 16.328 1 97.06 360 GLU B C 1
ATOM 6481 O O . GLU B 1 360 ? -20.406 19.484 16.734 1 97.06 360 GLU B O 1
ATOM 6486 N N . GLY B 1 361 ? -19.422 17.484 16.922 1 97.25 361 GLY B N 1
ATOM 6487 C CA . GLY B 1 361 ? -18.656 17.891 18.078 1 97.25 361 GLY B CA 1
ATOM 6488 C C . GLY B 1 361 ? -17.703 19.047 17.812 1 97.25 361 GLY B C 1
ATOM 6489 O O . GLY B 1 361 ? -17.562 19.938 18.641 1 97.25 361 GLY B O 1
ATOM 6490 N N . TYR B 1 362 ? -17.094 19 16.672 1 97.31 362 TYR B N 1
ATOM 6491 C CA . TYR B 1 362 ? -16.188 20.094 16.281 1 97.31 362 TYR B CA 1
ATOM 6492 C C . TYR B 1 362 ? -16.953 21.391 16.094 1 97.31 362 TYR B C 1
ATOM 6494 O O . TYR B 1 362 ? -16.5 22.453 16.531 1 97.31 362 TYR B O 1
ATOM 6502 N N . PHE B 1 363 ? -18.078 21.312 15.414 1 97.19 363 PHE B N 1
ATOM 6503 C CA . PHE B 1 363 ? -18.922 22.484 15.227 1 97.19 363 PHE B CA 1
ATOM 6504 C C . PHE B 1 363 ? -19.375 23.047 16.562 1 97.19 363 PHE B C 1
ATOM 6506 O O . PHE B 1 363 ? -19.312 24.266 16.781 1 97.19 363 PHE B O 1
ATOM 6513 N N . TYR B 1 364 ? -19.812 22.141 17.406 1 97.62 364 TYR B N 1
ATOM 6514 C CA . TYR B 1 364 ? -20.234 22.516 18.75 1 97.62 364 TYR B CA 1
ATOM 6515 C C . TYR B 1 364 ? -19.125 23.25 19.484 1 97.62 364 TYR B C 1
ATOM 6517 O O . TYR B 1 364 ? -19.344 24.312 20.047 1 97.62 364 TYR B O 1
ATOM 6525 N N . ALA B 1 365 ? -17.953 22.672 19.453 1 98.12 365 ALA B N 1
ATOM 6526 C CA . ALA B 1 365 ? -16.797 23.25 20.109 1 98.12 365 ALA B CA 1
ATOM 6527 C C . ALA B 1 365 ? -16.469 24.625 19.547 1 98.12 365 ALA B C 1
ATOM 6529 O O . ALA B 1 365 ? -16.141 25.547 20.281 1 98.12 365 ALA B O 1
ATOM 6530 N N . SER B 1 366 ? -16.547 24.797 18.297 1 96.88 366 SER B N 1
ATOM 6531 C CA . SER B 1 366 ? -16.266 26.062 17.641 1 96.88 366 SER B CA 1
ATOM 6532 C C . SER B 1 366 ? -17.234 27.156 18.078 1 96.88 366 SER B C 1
ATOM 6534 O O . SER B 1 366 ? -16.828 28.297 18.328 1 96.88 366 SER B O 1
ATOM 6536 N N . MET B 1 367 ? -18.469 26.75 18.172 1 95.88 367 MET B N 1
ATOM 6537 C CA . MET B 1 367 ? -19.5 27.719 18.578 1 95.88 367 MET B CA 1
ATOM 6538 C C . MET B 1 367 ? -19.297 28.141 20.031 1 95.88 367 MET B C 1
ATOM 6540 O O . MET B 1 367 ? -19.484 29.312 20.359 1 95.88 367 MET B O 1
ATOM 6544 N N . CYS B 1 368 ? -18.969 27.172 20.812 1 96.88 368 CYS B N 1
ATOM 6545 C CA . CYS B 1 368 ? -18.688 27.5 22.203 1 96.88 368 CYS B CA 1
ATOM 6546 C C . CYS B 1 368 ? -17.547 28.5 22.312 1 96.88 368 CYS B C 1
ATOM 6548 O O . CYS B 1 368 ? -17.625 29.469 23.062 1 96.88 368 CYS B O 1
ATOM 6550 N N . ALA B 1 369 ? -16.516 28.203 21.578 1 96.81 369 ALA B N 1
ATOM 6551 C CA . ALA B 1 369 ? -15.344 29.078 21.578 1 96.81 369 ALA B CA 1
ATOM 6552 C C . ALA B 1 369 ? -15.695 30.484 21.109 1 96.81 369 ALA B C 1
ATOM 6554 O O . ALA B 1 369 ? -15.266 31.469 21.703 1 96.81 369 ALA B O 1
ATOM 6555 N N . LEU B 1 370 ? -16.469 30.578 20.078 1 93.81 370 LEU B N 1
ATOM 6556 C CA . LEU B 1 370 ? -16.875 31.875 19.547 1 93.81 370 LEU B CA 1
ATOM 6557 C C . LEU B 1 370 ? -17.703 32.656 20.562 1 93.81 370 LEU B C 1
ATOM 6559 O O . LEU B 1 370 ? -17.531 33.844 20.734 1 93.81 370 LEU B O 1
ATOM 6563 N N . TYR B 1 371 ? -18.594 31.891 21.203 1 93.88 371 TYR B N 1
ATOM 6564 C CA . TYR B 1 371 ? -19.406 32.469 22.266 1 93.88 371 TYR B CA 1
ATOM 6565 C C . TYR B 1 371 ? -18.516 33.094 23.359 1 93.88 371 TYR B C 1
ATOM 6567 O O . TYR B 1 371 ? -18.75 34.219 23.781 1 93.88 371 TYR B O 1
ATOM 6575 N N . ILE B 1 372 ? -17.578 32.344 23.766 1 94.94 372 ILE B N 1
ATOM 6576 C CA . ILE B 1 372 ? -16.719 32.781 24.859 1 94.94 372 ILE B CA 1
ATOM 6577 C C . ILE B 1 372 ? -15.875 33.969 24.406 1 94.94 372 ILE B C 1
ATOM 6579 O O . ILE B 1 372 ? -15.648 34.906 25.188 1 94.94 372 ILE B O 1
ATOM 6583 N N . CYS B 1 373 ? -15.422 33.906 23.234 1 93.31 373 CYS B N 1
ATOM 6584 C CA . CYS B 1 373 ? -14.641 35.031 22.719 1 93.31 373 CYS B CA 1
ATOM 6585 C C . CYS B 1 373 ? -15.477 36.312 22.656 1 93.31 373 CYS B C 1
ATOM 6587 O O . CYS B 1 373 ? -14.977 37.406 22.922 1 93.31 373 CYS B O 1
ATOM 6589 N N . MET B 1 374 ? -16.672 36.188 22.281 1 88.94 374 MET B N 1
ATOM 6590 C CA . MET B 1 374 ? -17.578 37.312 22.25 1 88.94 374 MET B CA 1
ATOM 6591 C C . MET B 1 374 ? -17.812 37.875 23.656 1 88.94 374 MET B C 1
ATOM 6593 O O . MET B 1 374 ? -17.797 39.094 23.875 1 88.94 374 MET B O 1
ATOM 6597 N N . ALA B 1 375 ? -18.031 36.938 24.531 1 89.94 375 ALA B N 1
ATOM 6598 C CA . ALA B 1 375 ? -18.312 37.312 25.922 1 89.94 375 ALA B CA 1
ATOM 6599 C C . ALA B 1 375 ? -17.109 38 26.547 1 89.94 375 ALA B C 1
ATOM 6601 O O . ALA B 1 375 ? -17.266 38.938 27.312 1 89.94 375 ALA B O 1
ATOM 6602 N N . ASN B 1 376 ? -15.922 37.5 26.266 1 91.44 376 ASN B N 1
ATOM 6603 C CA . ASN B 1 376 ? -14.703 38.062 26.859 1 91.44 376 ASN B CA 1
ATOM 6604 C C . ASN B 1 376 ? -14.086 39.125 25.984 1 91.44 376 ASN B C 1
ATOM 6606 O O . ASN B 1 376 ? -12.977 39.594 26.266 1 91.44 376 ASN B O 1
ATOM 6610 N N . LYS B 1 377 ? -14.688 39.531 24.906 1 87.19 377 LYS B N 1
ATOM 6611 C CA . LYS B 1 377 ? -14.25 40.594 23.984 1 87.19 377 LYS B CA 1
ATOM 6612 C C . LYS B 1 377 ? -12.844 40.312 23.453 1 87.19 377 LYS B C 1
ATOM 6614 O O . LYS B 1 377 ? -11.977 41.188 23.484 1 87.19 377 LYS B O 1
ATOM 6619 N N . ILE B 1 378 ? -12.68 39.062 23.203 1 88.62 378 ILE B N 1
ATOM 6620 C CA . ILE B 1 378 ? -11.43 38.688 22.578 1 88.62 378 ILE B CA 1
ATOM 6621 C C . ILE B 1 378 ? -11.469 39 21.078 1 88.62 378 ILE B C 1
ATOM 6623 O O . ILE B 1 378 ? -12.445 38.688 20.391 1 88.62 378 ILE B O 1
ATOM 6627 N N . SER B 1 379 ? -10.477 39.625 20.594 1 86.56 379 SER B N 1
ATOM 6628 C CA . SER B 1 379 ? -10.438 40.062 19.203 1 86.56 379 SER B CA 1
ATOM 6629 C C . SER B 1 379 ? -10.164 38.875 18.266 1 86.56 379 SER B C 1
ATOM 6631 O O . SER B 1 379 ? -9.164 38.188 18.438 1 86.56 379 SER B O 1
ATOM 6633 N N . LEU B 1 380 ? -11.125 38.594 17.406 1 88.69 380 LEU B N 1
ATOM 6634 C CA . LEU B 1 380 ? -11.016 37.625 16.328 1 88.69 380 LEU B CA 1
ATOM 6635 C C . LEU B 1 380 ? -11.352 38.281 14.984 1 88.69 380 LEU B C 1
ATOM 6637 O O . LEU B 1 380 ? -12.188 39.188 14.914 1 88.69 380 LEU B O 1
ATOM 6641 N N . ASP B 1 381 ? -10.695 37.875 13.961 1 82.19 381 ASP B N 1
ATOM 6642 C CA . ASP B 1 381 ? -10.953 38.438 12.625 1 82.19 381 ASP B CA 1
ATOM 6643 C C . ASP B 1 381 ? -12.438 38.344 12.273 1 82.19 381 ASP B C 1
ATOM 6645 O O . ASP B 1 381 ? -13 39.25 11.68 1 82.19 381 ASP B O 1
ATOM 6649 N N . LEU B 1 382 ? -13.023 37.312 12.617 1 80.44 382 LEU B N 1
ATOM 6650 C CA . LEU B 1 382 ? -14.43 37.062 12.336 1 80.44 382 LEU B CA 1
ATOM 6651 C C . LEU B 1 382 ? -15.328 38.062 13.055 1 80.44 382 LEU B C 1
ATOM 6653 O O . LEU B 1 382 ? -16.312 38.531 12.492 1 80.44 382 LEU B O 1
ATOM 6657 N N . LEU B 1 383 ? -15.016 38.375 14.266 1 77 383 LEU B N 1
ATOM 6658 C CA . LEU B 1 383 ? -15.828 39.25 15.094 1 77 383 LEU B CA 1
ATOM 6659 C C . LEU B 1 383 ? -15.578 40.719 14.742 1 77 383 LEU B C 1
ATOM 6661 O O . LEU B 1 383 ? -16.469 41.562 14.898 1 77 383 LEU B O 1
ATOM 6665 N N . LEU B 1 384 ? -14.391 40.938 14.219 1 70.56 384 LEU B N 1
ATOM 6666 C CA . LEU B 1 384 ? -14.055 42.281 13.789 1 70.56 384 LEU B CA 1
ATOM 6667 C C . LEU B 1 384 ? -14.797 42.656 12.508 1 70.56 384 LEU B C 1
ATOM 6669 O O . LEU B 1 384 ? -15.25 43.781 12.352 1 70.56 384 LEU B O 1
ATOM 6673 N N . TYR B 1 385 ? -14.867 41.688 11.703 1 69.12 385 TYR B N 1
ATOM 6674 C CA . TYR B 1 385 ? -15.602 41.906 10.461 1 69.12 385 TYR B CA 1
ATOM 6675 C C . TYR B 1 385 ? -17.062 42.25 10.734 1 69.12 385 TYR B C 1
ATOM 6677 O O . TYR B 1 385 ? -17.641 43.125 10.055 1 69.12 385 TYR B O 1
ATOM 6685 N N . SER B 1 386 ? -17.594 41.781 11.742 1 63.72 386 SER B N 1
ATOM 6686 C CA . SER B 1 386 ? -19 41.969 12.086 1 63.72 386 SER B CA 1
ATOM 6687 C C . SER B 1 386 ? -19.25 43.406 12.562 1 63.72 386 SER B C 1
ATOM 6689 O O . SER B 1 386 ? -20.375 43.906 12.469 1 63.72 386 SER B O 1
ATOM 6691 N N . GLU B 1 387 ? -18.203 43.938 13 1 63.41 387 GLU B N 1
ATOM 6692 C CA . GLU B 1 387 ? -18.375 45.312 13.461 1 63.41 387 GLU B CA 1
ATOM 6693 C C . GLU B 1 387 ? -18.547 46.281 12.289 1 63.41 387 GLU B C 1
ATOM 6695 O O . GLU B 1 387 ? -19.156 47.344 12.43 1 63.41 387 GLU B O 1
ATOM 6700 N N . THR B 1 388 ? -18.078 45.812 11.18 1 60.53 388 THR B N 1
ATOM 6701 C CA . THR B 1 388 ? -18.062 46.75 10.047 1 60.53 388 THR B CA 1
ATOM 6702 C C . THR B 1 388 ? -19.109 46.344 9.016 1 60.53 388 THR B C 1
ATOM 6704 O O . THR B 1 388 ? -19.484 47.156 8.148 1 60.53 388 THR B O 1
ATOM 6707 N N . ALA B 1 389 ? -19.547 45.156 9.156 1 67.44 389 ALA B N 1
ATOM 6708 C CA . ALA B 1 389 ? -20.5 44.656 8.156 1 67.44 389 ALA B CA 1
ATOM 6709 C C . ALA B 1 389 ? -21.797 44.188 8.805 1 67.44 389 ALA B C 1
ATOM 6711 O O . ALA B 1 389 ? -21.906 44.188 10.039 1 67.44 389 ALA B O 1
ATOM 6712 N N . GLU B 1 390 ? -22.812 44.031 8.023 1 73.44 390 GLU B N 1
ATOM 6713 C CA . GLU B 1 390 ? -24.078 43.469 8.508 1 73.44 390 GLU B CA 1
ATOM 6714 C C . GLU B 1 390 ? -23.875 42.094 9.117 1 73.44 390 GLU B C 1
ATOM 6716 O O . GLU B 1 390 ? -23.172 41.25 8.547 1 73.44 390 GLU B O 1
ATOM 6721 N N . LEU B 1 391 ? -24.375 42.031 10.273 1 76.38 391 LEU B N 1
ATOM 6722 C CA . LEU B 1 391 ? -24.203 40.781 11.016 1 76.38 391 LEU B CA 1
ATOM 6723 C C . LEU B 1 391 ? -25 39.656 10.359 1 76.38 391 LEU B C 1
ATOM 6725 O O . LEU B 1 391 ? -26.156 39.844 10 1 76.38 391 LEU B O 1
ATOM 6729 N N . SER B 1 392 ? -24.328 38.594 10.156 1 83.69 392 SER B N 1
ATOM 6730 C CA . SER B 1 392 ? -25 37.375 9.695 1 83.69 392 SER B CA 1
ATOM 6731 C C . SER B 1 392 ? -25.922 36.812 10.766 1 83.69 392 SER B C 1
ATOM 6733 O O . SER B 1 392 ? -25.797 37.156 11.945 1 83.69 392 SER B O 1
ATOM 6735 N N . TYR B 1 393 ? -26.812 36 10.312 1 81.88 393 TYR B N 1
ATOM 6736 C CA . TYR B 1 393 ? -27.797 35.438 11.234 1 81.88 393 TYR B CA 1
ATOM 6737 C C . TYR B 1 393 ? -27.109 34.562 12.297 1 81.88 393 TYR B C 1
ATOM 6739 O O . TYR B 1 393 ? -27.375 34.719 13.492 1 81.88 393 TYR B O 1
ATOM 6747 N N . PRO B 1 394 ? -26.234 33.781 11.898 1 84.56 394 PRO B N 1
ATOM 6748 C CA . PRO B 1 394 ? -25.625 32.938 12.93 1 84.56 394 PRO B CA 1
ATOM 6749 C C . PRO B 1 394 ? -24.844 33.719 13.969 1 84.56 394 PRO B C 1
ATOM 6751 O O . PRO B 1 394 ? -24.875 33.406 15.156 1 84.56 394 PRO B O 1
ATOM 6754 N N . LEU B 1 395 ? -24.234 34.75 13.617 1 85.44 395 LEU B N 1
ATOM 6755 C CA . LEU B 1 395 ? -23.484 35.594 14.547 1 85.44 395 LEU B CA 1
ATOM 6756 C C . LEU B 1 395 ? -24.422 36.375 15.453 1 85.44 395 LEU B C 1
ATOM 6758 O O . LEU B 1 395 ? -24.172 36.531 16.656 1 85.44 395 LEU B O 1
ATOM 6762 N N . LEU B 1 396 ? -25.406 36.844 14.797 1 84.5 396 LEU B N 1
ATOM 6763 C CA . LEU B 1 396 ? -26.422 37.562 15.555 1 84.5 396 LEU B CA 1
ATOM 6764 C C . LEU B 1 396 ? -27.078 36.656 16.594 1 84.5 396 LEU B C 1
ATOM 6766 O O . LEU B 1 396 ? -27.312 37.094 17.734 1 84.5 396 LEU B O 1
ATOM 6770 N N . ASN B 1 397 ? -27.375 35.531 16.125 1 87.94 397 ASN B N 1
ATOM 6771 C CA . ASN B 1 397 ? -27.984 34.562 17.031 1 87.94 397 ASN B CA 1
ATOM 6772 C C . ASN B 1 397 ? -27.078 34.281 18.219 1 87.94 397 ASN B C 1
ATOM 6774 O O . ASN B 1 397 ? -27.547 34.156 19.359 1 87.94 397 ASN B O 1
ATOM 6778 N N . THR B 1 398 ? -25.844 34.188 18.016 1 86.75 398 THR B N 1
ATOM 6779 C CA . THR B 1 398 ? -24.891 33.906 19.078 1 86.75 398 THR B CA 1
ATOM 6780 C C . THR B 1 398 ? -24.812 35.094 20.047 1 86.75 398 THR B C 1
ATOM 6782 O O . THR B 1 398 ? -24.75 34.906 21.266 1 86.75 398 THR B O 1
ATOM 6785 N N . TYR B 1 399 ? -24.906 36.25 19.484 1 84.69 399 TYR B N 1
ATOM 6786 C CA . TYR B 1 399 ? -24.891 37.438 20.297 1 84.69 399 TYR B CA 1
ATOM 6787 C C . TYR B 1 399 ? -26.141 37.531 21.172 1 84.69 399 TYR B C 1
ATOM 6789 O O . TYR B 1 399 ? -26.047 37.906 22.344 1 84.69 399 TYR B O 1
ATOM 6797 N N . VAL B 1 400 ? -27.188 37.219 20.562 1 87 400 VAL B N 1
ATOM 6798 C CA . VAL B 1 400 ? -28.469 37.281 21.281 1 87 400 VAL B CA 1
ATOM 6799 C C . VAL B 1 400 ? -28.469 36.281 22.406 1 87 400 VAL B C 1
ATOM 6801 O O . VAL B 1 400 ? -28.922 36.562 23.516 1 87 400 VAL B O 1
ATOM 6804 N N . LEU B 1 401 ? -28 35.219 22.141 1 88.94 401 LEU B N 1
ATOM 6805 C CA . LEU B 1 401 ? -27.953 34.156 23.172 1 88.94 401 LEU B CA 1
ATOM 6806 C C . LEU B 1 401 ? -27 34.531 24.297 1 88.94 401 LEU B C 1
ATOM 6808 O O . LEU B 1 401 ? -27.266 34.25 25.453 1 88.94 401 LEU B O 1
ATOM 6812 N N . HIS B 1 402 ? -25.938 35.188 23.938 1 87.12 402 HIS B N 1
ATOM 6813 C CA . HIS B 1 402 ? -25 35.656 24.953 1 87.12 402 HIS B CA 1
ATOM 6814 C C . HIS B 1 402 ? -25.672 36.656 25.891 1 87.12 402 HIS B C 1
ATOM 6816 O O . HIS B 1 402 ? -25.531 36.562 27.109 1 87.12 402 HIS B O 1
ATOM 6822 N N . LYS B 1 403 ? -26.406 37.5 25.375 1 85.06 403 LYS B N 1
ATOM 6823 C CA . LYS B 1 403 ? -27.094 38.531 26.188 1 85.06 403 LYS B CA 1
ATOM 6824 C C . LYS B 1 403 ? -28.172 37.875 27.062 1 85.06 403 LYS B C 1
ATOM 6826 O O . LYS B 1 403 ? -28.344 38.281 28.219 1 85.06 403 LYS B O 1
ATOM 6831 N N . LYS B 1 404 ? -28.766 36.906 26.469 1 86.06 404 LYS B N 1
ATOM 6832 C CA . LYS B 1 404 ? -29.828 36.219 27.203 1 86.06 404 LYS B CA 1
ATOM 6833 C C . LYS B 1 404 ? -29.266 35.469 28.406 1 86.06 404 LYS B C 1
ATOM 6835 O O . LYS B 1 404 ? -29.812 35.562 29.516 1 86.06 404 LYS B O 1
ATOM 6840 N N . PHE B 1 405 ? -28.203 34.781 28.203 1 85.75 405 PHE B N 1
ATOM 6841 C CA . PHE B 1 405 ? -27.641 33.969 29.281 1 85.75 405 PHE B CA 1
ATOM 6842 C C . PHE B 1 405 ? -26.859 34.844 30.266 1 85.75 405 PHE B C 1
ATOM 6844 O O . PHE B 1 405 ? -26.797 34.531 31.453 1 85.75 405 PHE B O 1
ATOM 6851 N N . ALA B 1 406 ? -26.297 35.906 29.797 1 80.56 406 ALA B N 1
ATOM 6852 C CA . ALA B 1 406 ? -25.609 36.844 30.688 1 80.56 406 ALA B CA 1
ATOM 6853 C C . ALA B 1 406 ? -26.578 37.5 31.641 1 80.56 406 ALA B C 1
ATOM 6855 O O . ALA B 1 406 ? -26.266 37.719 32.812 1 80.56 406 ALA B O 1
ATOM 6856 N N . ASN B 1 407 ? -27.703 37.781 31.156 1 76.38 407 ASN B N 1
ATOM 6857 C CA . ASN B 1 407 ? -28.719 38.406 31.969 1 76.38 407 ASN B CA 1
ATOM 6858 C C . ASN B 1 407 ? -29.391 37.438 32.938 1 76.38 407 ASN B C 1
ATOM 6860 O O . ASN B 1 407 ? -29.734 37.781 34.062 1 76.38 407 ASN B O 1
ATOM 6864 N N . ALA B 1 408 ? -29.609 36.219 32.438 1 70.31 408 ALA B N 1
ATOM 6865 C CA . ALA B 1 408 ? -30.25 35.188 33.25 1 70.31 408 ALA B CA 1
ATOM 6866 C C . ALA B 1 408 ? -29.344 34.75 34.406 1 70.31 408 ALA B C 1
ATOM 6868 O O . ALA B 1 408 ? -29.812 34.344 35.438 1 70.31 408 ALA B O 1
ATOM 6869 N N . SER B 1 409 ? -28.125 34.688 34.188 1 63.88 409 SER B N 1
ATOM 6870 C CA . SER B 1 409 ? -27.156 34.188 35.188 1 63.88 409 SER B CA 1
ATOM 6871 C C . SER B 1 409 ? -27.047 35.156 36.375 1 63.88 409 SER B C 1
ATOM 6873 O O . SER B 1 409 ? -26.406 34.812 37.375 1 63.88 409 SER B O 1
ATOM 6875 N N . ASN B 1 410 ? -27.594 36.375 36.375 1 57.88 410 ASN B N 1
ATOM 6876 C CA . ASN B 1 410 ? -27.578 37.281 37.531 1 57.88 410 ASN B CA 1
ATOM 6877 C C . ASN B 1 410 ? -28.109 36.562 38.781 1 57.88 410 ASN B C 1
ATOM 6879 O O . ASN B 1 410 ? -27.766 36.938 39.906 1 57.88 410 ASN B O 1
ATOM 6883 N N . GLY B 1 411 ? -28.719 35.406 38.625 1 52.28 411 GLY B N 1
ATOM 6884 C CA . GLY B 1 411 ? -29.141 34.656 39.812 1 52.28 411 GLY B CA 1
ATOM 6885 C C . GLY B 1 411 ? -28.344 33.406 40.031 1 52.28 411 GLY B C 1
ATOM 6886 O O . GLY B 1 411 ? -27.891 33.125 41.156 1 52.28 411 GLY B O 1
ATOM 6887 N N . ILE B 1 412 ? -28.328 32.438 39.125 1 57.03 412 ILE B N 1
ATOM 6888 C CA . ILE B 1 412 ? -27.641 31.156 39.25 1 57.03 412 ILE B CA 1
ATOM 6889 C C . ILE B 1 412 ? -26.266 31.25 38.562 1 57.03 412 ILE B C 1
ATOM 6891 O O . ILE B 1 412 ? -26.156 31.594 37.375 1 57.03 412 ILE B O 1
ATOM 6895 N N . GLN B 1 413 ? -25.203 31.391 39.281 1 68.62 413 GLN B N 1
ATOM 6896 C CA . GLN B 1 413 ? -23.844 31.703 38.844 1 68.62 413 GLN B CA 1
ATOM 6897 C C . GLN B 1 413 ? -23.281 30.594 37.969 1 68.62 413 GLN B C 1
ATOM 6899 O O . GLN B 1 413 ? -22.625 29.672 38.438 1 68.62 413 GLN B O 1
ATOM 6904 N N . LEU B 1 414 ? -23.891 30.344 36.719 1 80.81 414 LEU B N 1
ATOM 6905 C CA . LEU B 1 414 ? -23.234 29.406 35.812 1 80.81 414 LEU B CA 1
ATOM 6906 C C . LEU B 1 414 ? -21.938 29.984 35.281 1 80.81 414 LEU B C 1
ATOM 6908 O O . LEU B 1 414 ? -21.859 31.188 35 1 80.81 414 LEU B O 1
ATOM 6912 N N . SER B 1 415 ? -20.953 29.141 35.312 1 88.81 415 SER B N 1
ATOM 6913 C CA . SER B 1 415 ? -19.672 29.562 34.719 1 88.81 415 SER B CA 1
ATOM 6914 C C . SER B 1 415 ? -19.828 29.875 33.25 1 88.81 415 SER B C 1
ATOM 6916 O O . SER B 1 415 ? -20.781 29.438 32.594 1 88.81 415 SER B O 1
ATOM 6918 N N . LEU B 1 416 ? -19.078 30.75 32.719 1 91.75 416 LEU B N 1
ATOM 6919 C CA . LEU B 1 416 ? -19.109 31.141 31.312 1 91.75 416 LEU B CA 1
ATOM 6920 C C . LEU B 1 416 ? -19.016 29.922 30.406 1 91.75 416 LEU B C 1
ATOM 6922 O O . LEU B 1 416 ? -19.625 29.875 29.344 1 91.75 416 LEU B O 1
ATOM 6926 N N . ALA B 1 417 ? -18.219 28.938 30.812 1 93.5 417 ALA B N 1
ATOM 6927 C CA . ALA B 1 417 ? -18.078 27.703 30.062 1 93.5 417 ALA B CA 1
ATOM 6928 C C . ALA B 1 417 ? -19.406 26.969 29.938 1 93.5 417 ALA B C 1
ATOM 6930 O O . ALA B 1 417 ? -19.781 26.516 28.844 1 93.5 417 ALA B O 1
ATOM 6931 N N . ILE B 1 418 ? -20.109 26.906 31 1 93.12 418 ILE B N 1
ATOM 6932 C CA . ILE B 1 418 ? -21.391 26.203 31.016 1 93.12 418 ILE B CA 1
ATOM 6933 C C . ILE B 1 418 ? -22.422 27 30.234 1 93.12 418 ILE B C 1
ATOM 6935 O O . ILE B 1 418 ? -23.266 26.422 29.531 1 93.12 418 ILE B O 1
ATOM 6939 N N . GLN B 1 419 ? -22.359 28.344 30.391 1 93.06 419 GLN B N 1
ATOM 6940 C CA . GLN B 1 419 ? -23.266 29.188 29.625 1 93.06 419 GLN B CA 1
ATOM 6941 C C . GLN B 1 419 ? -23.078 28.953 28.125 1 93.06 419 GLN B C 1
ATOM 6943 O O . GLN B 1 419 ? -24.062 28.859 27.375 1 93.06 419 GLN B O 1
ATOM 6948 N N . SER B 1 420 ? -21.859 28.922 27.703 1 95.12 420 SER B N 1
ATOM 6949 C CA . SER B 1 420 ? -21.562 28.719 26.281 1 95.12 420 SER B CA 1
ATOM 6950 C C . SER B 1 420 ? -22.094 27.375 25.797 1 95.12 420 SER B C 1
ATOM 6952 O O . SER B 1 420 ? -22.609 27.281 24.688 1 95.12 420 SER B O 1
ATOM 6954 N N . VAL B 1 421 ? -21.953 26.312 26.578 1 96.25 421 VAL B N 1
ATOM 6955 C CA . VAL B 1 421 ? -22.422 24.984 26.234 1 96.25 421 VAL B CA 1
ATOM 6956 C C . VAL B 1 421 ? -23.953 25 26.047 1 96.25 421 VAL B C 1
ATOM 6958 O O . VAL B 1 421 ? -24.469 24.453 25.078 1 96.25 421 VAL B O 1
ATOM 6961 N N . CYS B 1 422 ? -24.609 25.656 26.922 1 94.12 422 CYS B N 1
ATOM 6962 C CA . CYS B 1 422 ? -26.062 25.734 26.875 1 94.12 422 CYS B CA 1
ATOM 6963 C C . CYS B 1 422 ? -26.531 26.547 25.672 1 94.12 422 CYS B C 1
ATOM 6965 O O . CYS B 1 422 ? -27.469 26.141 24.969 1 94.12 422 CYS B O 1
ATOM 6967 N N . ALA B 1 423 ? -25.922 27.625 25.516 1 94 423 ALA B N 1
ATOM 6968 C CA . ALA B 1 423 ? -26.281 28.453 24.375 1 94 423 ALA B CA 1
ATOM 6969 C C . ALA B 1 423 ? -26.047 27.734 23.047 1 94 423 ALA B C 1
ATOM 6971 O O . ALA B 1 423 ? -26.859 27.797 22.141 1 94 423 ALA B O 1
ATOM 6972 N N . THR B 1 424 ? -24.891 27.078 22.938 1 95.5 424 THR B N 1
ATOM 6973 C CA . THR B 1 424 ? -24.516 26.375 21.703 1 95.5 424 THR B CA 1
ATOM 6974 C C . THR B 1 424 ? -25.438 25.188 21.453 1 95.5 424 THR B C 1
ATOM 6976 O O . THR B 1 424 ? -25.719 24.859 20.297 1 95.5 424 THR B O 1
ATOM 6979 N N . ASP B 1 425 ? -25.859 24.594 22.5 1 95.44 425 ASP B N 1
ATOM 6980 C CA . ASP B 1 425 ? -26.812 23.484 22.328 1 95.44 425 ASP B CA 1
ATOM 6981 C C . ASP B 1 425 ? -28.031 23.922 21.547 1 95.44 425 ASP B C 1
ATOM 6983 O O . ASP B 1 425 ? -28.547 23.172 20.719 1 95.44 425 ASP B O 1
ATOM 6987 N N . LEU B 1 426 ? -28.453 25.094 21.797 1 93.12 426 LEU B N 1
ATOM 6988 C CA . LEU B 1 426 ? -29.594 25.641 21.062 1 93.12 426 LEU B CA 1
ATOM 6989 C C . LEU B 1 426 ? -29.25 25.891 19.609 1 93.12 426 LEU B C 1
ATOM 6991 O O . LEU B 1 426 ? -30.047 25.609 18.719 1 93.12 426 LEU B O 1
ATOM 6995 N N . ILE B 1 427 ? -28.125 26.344 19.438 1 92.31 427 ILE B N 1
ATOM 6996 C CA . ILE B 1 427 ? -27.672 26.625 18.078 1 92.31 427 ILE B CA 1
ATOM 6997 C C . ILE B 1 427 ? -27.562 25.312 17.281 1 92.31 427 ILE B C 1
ATOM 6999 O O . ILE B 1 427 ? -28.062 25.219 16.156 1 92.31 427 ILE B O 1
ATOM 7003 N N . VAL B 1 428 ? -26.922 24.312 17.859 1 92.56 428 VAL B N 1
ATOM 7004 C CA . VAL B 1 428 ? -26.688 23.031 17.203 1 92.56 428 VAL B CA 1
ATOM 7005 C C . VAL B 1 428 ? -28.016 22.328 16.953 1 92.56 428 VAL B C 1
ATOM 7007 O O . VAL B 1 428 ? -28.219 21.75 15.883 1 92.56 428 VAL B O 1
ATOM 7010 N N . SER B 1 429 ? -28.906 22.375 17.859 1 90.25 429 SER B N 1
ATOM 7011 C CA . SER B 1 429 ? -30.203 21.719 17.719 1 90.25 429 SER B CA 1
ATOM 7012 C C . SER B 1 429 ? -31.031 22.344 16.609 1 90.25 429 SER B C 1
ATOM 7014 O O . SER B 1 429 ? -31.766 21.656 15.906 1 90.25 429 SER B O 1
ATOM 7016 N N . ASN B 1 430 ? -30.734 23.562 16.375 1 89.94 430 ASN B N 1
ATOM 7017 C CA . ASN B 1 430 ? -31.578 24.281 15.43 1 89.94 430 ASN B CA 1
ATOM 7018 C C . ASN B 1 430 ? -30.906 24.422 14.07 1 89.94 430 ASN B C 1
ATOM 7020 O O . ASN B 1 430 ? -31.578 24.438 13.039 1 89.94 430 ASN B O 1
ATOM 7024 N N . GLU B 1 431 ? -29.703 24.594 14.117 1 91 431 GLU B N 1
ATOM 7025 C CA . GLU B 1 431 ? -29.047 25.094 12.906 1 91 431 GLU B CA 1
ATOM 7026 C C . GLU B 1 431 ? -28.109 24.047 12.32 1 91 431 GLU B C 1
ATOM 7028 O O . GLU B 1 431 ? -27.734 24.125 11.148 1 91 431 GLU B O 1
ATOM 7033 N N . TYR B 1 432 ? -27.672 23.062 12.992 1 94.19 432 TYR B N 1
ATOM 7034 C CA . TYR B 1 432 ? -26.625 22.156 12.547 1 94.19 432 TYR B CA 1
ATOM 7035 C C . TYR B 1 432 ? -27.078 21.344 11.344 1 94.19 432 TYR B C 1
ATOM 7037 O O . TYR B 1 432 ? -26.297 21.078 10.43 1 94.19 432 TYR B O 1
ATOM 7045 N N . LYS B 1 433 ? -28.297 20.922 11.359 1 94.12 433 LYS B N 1
ATOM 7046 C CA . LYS B 1 433 ? -28.828 20.141 10.242 1 94.12 433 LYS B CA 1
ATOM 7047 C C . LYS B 1 433 ? -28.766 20.938 8.945 1 94.12 433 LYS B C 1
ATOM 7049 O O . LYS B 1 433 ? -28.422 20.406 7.891 1 94.12 433 LYS B O 1
ATOM 7054 N N . ALA B 1 434 ? -29.125 22.188 9.07 1 92.56 434 ALA B N 1
ATOM 7055 C CA . ALA B 1 434 ? -29.062 23.047 7.902 1 92.56 434 ALA B CA 1
ATOM 7056 C C . ALA B 1 434 ? -27.609 23.234 7.445 1 92.56 434 ALA B C 1
ATOM 7058 O O . ALA B 1 434 ? -27.344 23.281 6.242 1 92.56 434 ALA B O 1
ATOM 7059 N N . PHE B 1 435 ? -26.781 23.375 8.352 1 95.19 435 PHE B N 1
ATOM 7060 C CA . PHE B 1 435 ? -25.359 23.516 8.07 1 95.19 435 PHE B CA 1
ATOM 7061 C 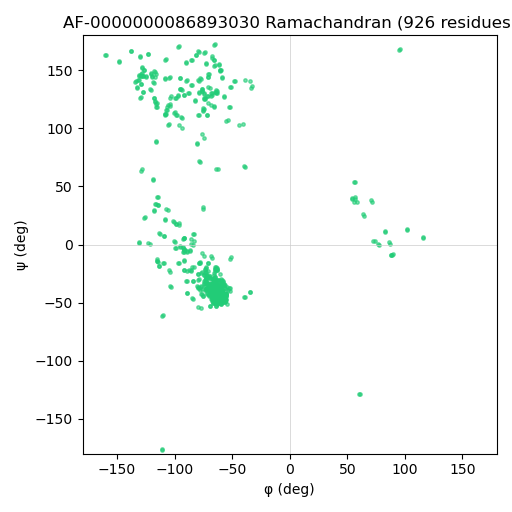C . PHE B 1 435 ? -24.844 22.312 7.305 1 95.19 435 PHE B C 1
ATOM 7063 O O . PHE B 1 435 ? -24.172 22.453 6.273 1 95.19 435 PHE B O 1
ATOM 7070 N N . VAL B 1 436 ? -25.156 21.094 7.703 1 96.62 436 VAL B N 1
ATOM 7071 C CA . VAL B 1 436 ? -24.703 19.859 7.086 1 96.62 436 VAL B CA 1
ATOM 7072 C C . VAL B 1 436 ? -25.312 19.703 5.695 1 96.62 436 VAL B C 1
ATOM 7074 O O . VAL B 1 436 ? -24.641 19.297 4.75 1 96.62 436 VAL B O 1
ATOM 7077 N N . ASN B 1 437 ? -26.578 20 5.594 1 95 437 ASN B N 1
ATOM 7078 C CA . ASN B 1 437 ? -27.234 19.938 4.297 1 95 437 ASN B CA 1
ATOM 7079 C C . ASN B 1 437 ? -26.578 20.875 3.291 1 95 437 ASN B C 1
ATOM 7081 O O . ASN B 1 437 ? -26.438 20.531 2.115 1 95 437 ASN B O 1
ATOM 7085 N N . SER B 1 438 ? -26.281 22.031 3.832 1 95.56 438 SER B N 1
ATOM 7086 C CA . SER B 1 438 ? -25.609 23 2.973 1 95.56 438 SER B CA 1
ATOM 7087 C C . SER B 1 438 ? -24.234 22.516 2.553 1 95.56 438 SER B C 1
ATOM 7089 O O . SER B 1 438 ? -23.797 22.75 1.427 1 95.56 438 SER B O 1
ATOM 7091 N N . LEU B 1 439 ? -23.484 21.875 3.426 1 97.31 439 LEU B N 1
ATOM 7092 C CA . LEU B 1 439 ? -22.203 21.25 3.094 1 97.31 439 LEU B CA 1
ATOM 7093 C C . LEU B 1 439 ? -22.359 20.266 1.946 1 97.31 439 LEU B C 1
ATOM 7095 O O . LEU B 1 439 ? -21.609 20.312 0.969 1 97.31 439 LEU B O 1
ATOM 7099 N N . GLN B 1 440 ? -23.359 19.438 2.059 1 96.56 440 GLN B N 1
ATOM 7100 C CA . GLN B 1 440 ? -23.594 18.391 1.067 1 96.56 440 GLN B CA 1
ATOM 7101 C C . GLN B 1 440 ? -24 18.984 -0.278 1 96.56 440 GLN B C 1
ATOM 7103 O O . GLN B 1 440 ? -23.516 18.562 -1.325 1 96.56 440 GLN B O 1
ATOM 7108 N N . THR B 1 441 ? -24.812 19.969 -0.204 1 95.94 441 THR B N 1
ATOM 7109 C CA . THR B 1 441 ? -25.297 20.594 -1.425 1 95.94 441 THR B CA 1
ATOM 7110 C C . THR B 1 441 ? -24.156 21.297 -2.164 1 95.94 441 THR B C 1
ATOM 7112 O O . THR B 1 441 ? -24.156 21.375 -3.395 1 95.94 441 THR B O 1
ATOM 7115 N N . ASN B 1 442 ? -23.234 21.734 -1.391 1 96.94 442 ASN B N 1
ATOM 7116 C CA . ASN B 1 442 ? -22.125 22.453 -2.004 1 96.94 442 ASN B CA 1
ATOM 7117 C C . ASN B 1 442 ? -20.969 21.516 -2.348 1 96.94 442 ASN B C 1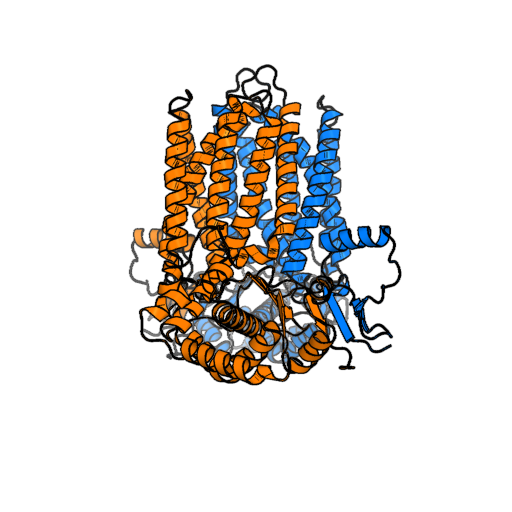
ATOM 7119 O O . ASN B 1 442 ? -19.875 21.953 -2.699 1 96.94 442 ASN B O 1
ATOM 7123 N N . GLY B 1 443 ? -21.109 20.266 -2.193 1 95.88 443 GLY B N 1
ATOM 7124 C CA . GLY B 1 443 ? -20.172 19.297 -2.746 1 95.88 443 GLY B CA 1
ATOM 7125 C C . GLY B 1 443 ? -19.203 18.75 -1.717 1 95.88 443 GLY B C 1
ATOM 7126 O O . GLY B 1 443 ? -18.25 18.062 -2.066 1 95.88 443 GLY B O 1
ATOM 7127 N N . TRP B 1 444 ? -19.453 18.969 -0.467 1 97.06 444 TRP B N 1
ATOM 7128 C CA . TRP B 1 444 ? -18.562 18.484 0.572 1 97.06 444 TRP B CA 1
ATOM 7129 C C . TRP B 1 444 ? -18.969 17.078 1.028 1 97.06 444 TRP B C 1
ATOM 7131 O O . TRP B 1 444 ? -20.156 16.781 1.131 1 97.06 444 TRP B O 1
ATOM 7141 N N . ILE B 1 445 ? -17.984 16.25 1.276 1 94.38 445 ILE B N 1
ATOM 7142 C CA . ILE B 1 445 ? -18.234 14.93 1.829 1 94.38 445 ILE B CA 1
ATOM 7143 C C . ILE B 1 445 ? -18.406 15.023 3.344 1 94.38 445 ILE B C 1
ATOM 7145 O O . ILE B 1 445 ? -17.516 15.477 4.051 1 94.38 445 ILE B O 1
ATOM 7149 N N . THR B 1 446 ? -19.516 14.547 3.83 1 94.19 446 THR B N 1
ATOM 7150 C CA . THR B 1 446 ? -19.797 14.719 5.25 1 94.19 446 THR B CA 1
ATOM 7151 C C . THR B 1 446 ? -19.844 13.375 5.965 1 94.19 446 THR B C 1
ATOM 7153 O O . THR B 1 446 ? -19.812 13.312 7.195 1 94.19 446 THR B O 1
ATOM 7156 N N . GLU B 1 447 ? -19.891 12.281 5.238 1 90.25 447 GLU B N 1
ATOM 7157 C CA . GLU B 1 447 ? -19.984 10.953 5.832 1 90.25 447 GLU B CA 1
ATOM 7158 C C . GLU B 1 447 ? -18.688 10.555 6.52 1 90.25 447 GLU B C 1
ATOM 7160 O O . GLU B 1 447 ? -18.688 9.812 7.504 1 90.25 447 GLU B O 1
ATOM 7165 N N . THR B 1 448 ? -17.672 11.031 5.879 1 87.25 448 THR B N 1
ATOM 7166 C CA . THR B 1 448 ? -16.344 10.828 6.449 1 87.25 448 THR B CA 1
ATOM 7167 C C . THR B 1 448 ? -15.586 12.148 6.527 1 87.25 448 THR B C 1
ATOM 7169 O O . THR B 1 448 ? -15.922 13.109 5.832 1 87.25 448 THR B O 1
ATOM 7172 N N . ASN B 1 449 ? -14.781 12.266 7.586 1 88.94 449 ASN B N 1
ATOM 7173 C CA . ASN B 1 449 ? -13.953 13.461 7.691 1 88.94 449 ASN B CA 1
ATOM 7174 C C . ASN B 1 449 ? -12.539 13.125 8.148 1 88.94 449 ASN B C 1
ATOM 7176 O O . ASN B 1 449 ? -12.25 11.977 8.5 1 88.94 449 ASN B O 1
ATOM 7180 N N . LEU B 1 450 ? -11.711 14.125 7.973 1 89.62 450 LEU B N 1
ATOM 7181 C CA . LEU B 1 450 ? -10.297 13.914 8.266 1 89.62 450 LEU B CA 1
ATOM 7182 C C . LEU B 1 450 ? -9.859 14.766 9.453 1 89.62 450 LEU B C 1
ATOM 7184 O O . LEU B 1 450 ? -8.75 15.305 9.453 1 89.62 450 LEU B O 1
ATOM 7188 N N . LEU B 1 451 ? -10.773 14.93 10.359 1 90.94 451 LEU B N 1
ATOM 7189 C CA . LEU B 1 451 ? -10.406 15.633 11.578 1 90.94 451 LEU B CA 1
ATOM 7190 C C . LEU B 1 451 ? -9.484 14.781 12.438 1 90.94 451 LEU B C 1
ATOM 7192 O O . LEU B 1 451 ? -9.602 13.555 12.461 1 90.94 451 LEU B O 1
ATOM 7196 N N . ALA B 1 452 ? -8.562 15.453 13.07 1 86.19 452 ALA B N 1
ATOM 7197 C CA . ALA B 1 452 ? -7.668 14.734 13.969 1 86.19 452 ALA B CA 1
ATOM 7198 C C . ALA B 1 452 ? -8.391 14.305 15.234 1 86.19 452 ALA B C 1
ATOM 7200 O O . ALA B 1 452 ? -8.797 15.141 16.047 1 86.19 452 ALA B O 1
ATOM 7201 N N . VAL B 1 453 ? -8.57 13.008 15.344 1 88.25 453 VAL B N 1
ATOM 7202 C CA . VAL B 1 453 ? -9.32 12.484 16.484 1 88.25 453 VAL B CA 1
ATOM 7203 C C . VAL B 1 453 ? -8.398 11.625 17.359 1 88.25 453 VAL B C 1
ATOM 7205 O O . VAL B 1 453 ? -7.781 10.68 16.875 1 88.25 453 VAL B O 1
ATOM 7208 N N . GLY B 1 454 ? -8.312 12.047 18.594 1 83.5 454 GLY B N 1
ATOM 7209 C CA . GLY B 1 454 ? -7.582 11.227 19.531 1 83.5 454 GLY B CA 1
ATOM 7210 C C . GLY B 1 454 ? -8.242 9.883 19.797 1 83.5 454 GLY B C 1
ATOM 7211 O O . GLY B 1 454 ? -9.383 9.656 19.375 1 83.5 454 GLY B O 1
ATOM 7212 N N . ALA B 1 455 ? -7.59 8.969 20.516 1 79.94 455 ALA B N 1
ATOM 7213 C CA . ALA B 1 455 ? -8.031 7.586 20.656 1 79.94 455 ALA B CA 1
ATOM 7214 C C . ALA B 1 455 ? -8.859 7.414 21.938 1 79.94 455 ALA B C 1
ATOM 7216 O O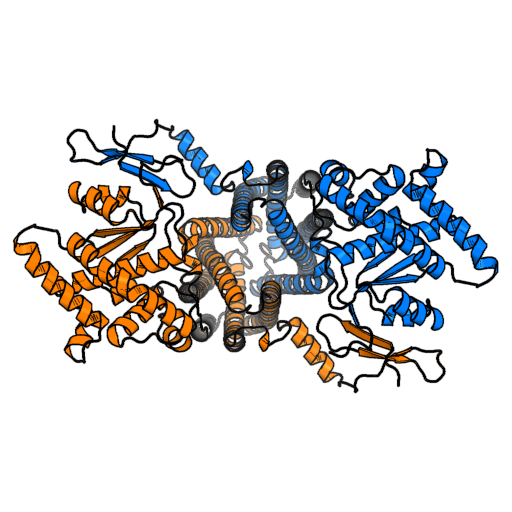 . ALA B 1 455 ? -9.43 6.348 22.172 1 79.94 455 ALA B O 1
ATOM 7217 N N . TRP B 1 456 ? -9.047 8.414 22.734 1 86.12 456 TRP B N 1
ATOM 7218 C CA . TRP B 1 456 ? -9.766 8.289 24 1 86.12 456 TRP B CA 1
ATOM 7219 C C . TRP B 1 456 ? -11.266 8.195 23.766 1 86.12 456 TRP B C 1
ATOM 7221 O O . TRP B 1 456 ? -11.812 8.898 22.906 1 86.12 456 TRP B O 1
ATOM 7231 N N . ARG B 1 457 ? -11.867 7.211 24.469 1 91.25 457 ARG B N 1
ATOM 7232 C CA . ARG B 1 457 ? -13.32 7.027 24.453 1 91.25 457 ARG B CA 1
ATOM 7233 C C . ARG B 1 457 ? -13.859 6.883 25.875 1 91.25 457 ARG B C 1
ATOM 7235 O O . ARG B 1 457 ? -13.18 6.348 26.75 1 91.25 457 ARG B O 1
ATOM 7242 N N . PHE B 1 458 ? -15.047 7.418 26.047 1 89.38 458 PHE B N 1
ATOM 7243 C CA . PHE B 1 458 ? -15.594 7.281 27.391 1 89.38 458 PHE B CA 1
ATOM 7244 C C . PHE B 1 458 ? -17 6.695 27.328 1 89.38 458 PHE B C 1
ATOM 7246 O O . PHE B 1 458 ? -17.656 6.707 26.281 1 89.38 458 PHE B O 1
ATOM 7253 N N . ARG B 1 459 ? -17.438 5.992 28.391 1 89.12 459 ARG B N 1
ATOM 7254 C CA . ARG B 1 459 ? -18.766 5.434 28.594 1 89.12 459 ARG B CA 1
ATOM 7255 C C . ARG B 1 459 ? -19.328 5.832 29.953 1 89.12 459 ARG B C 1
ATOM 7257 O O . ARG B 1 459 ? -18.609 5.871 30.938 1 89.12 459 ARG B O 1
ATOM 7264 N N . THR B 1 460 ? -20.672 6.176 29.844 1 81.31 460 THR B N 1
ATOM 7265 C CA . THR B 1 460 ? -21.297 6.535 31.094 1 81.31 460 THR B CA 1
ATOM 7266 C C . THR B 1 460 ? -21.859 5.297 31.797 1 81.31 460 THR B C 1
ATOM 7268 O O . THR B 1 460 ? -22.156 4.297 31.156 1 81.31 460 THR B O 1
ATOM 7271 N N . GLY B 1 461 ? -21.609 5.027 33.094 1 63.97 461 GLY B N 1
ATOM 7272 C CA . GLY B 1 461 ? -21.844 3.945 34.031 1 63.97 461 GLY B CA 1
ATOM 7273 C C . GLY B 1 461 ? -23.172 3.23 33.781 1 63.97 461 GLY B C 1
ATOM 7274 O O . GLY B 1 461 ? -23.297 2.045 34.094 1 63.97 461 GLY B O 1
ATOM 7275 N N . GLU B 1 462 ? -24.297 3.83 33.469 1 53.53 462 GLU B N 1
ATOM 7276 C CA . GLU B 1 462 ? -25.531 3.061 33.625 1 53.53 462 GLU B CA 1
ATOM 7277 C C . GLU B 1 462 ? -25.703 2.064 32.5 1 53.53 462 GLU B C 1
ATOM 7279 O O . GLU B 1 462 ? -26.625 1.245 32.531 1 53.53 462 GLU B O 1
ATOM 7284 N N . GLN B 1 463 ? -25.188 2.215 31.469 1 40.91 463 GLN B N 1
ATOM 7285 C CA . GLN B 1 463 ? -25.719 1.378 30.406 1 40.91 463 GLN B CA 1
ATOM 7286 C C . GLN B 1 463 ? -25.172 -0.047 30.5 1 40.91 463 GLN B C 1
ATOM 7288 O O . GLN B 1 463 ? -24.016 -0.302 30.172 1 40.91 463 GLN B O 1
ATOM 7293 N N . ARG B 1 464 ? -25.656 -0.649 31.453 1 37.03 464 ARG B N 1
ATOM 7294 C CA . ARG B 1 464 ? -25.5 -2.1 31.453 1 37.03 464 ARG B CA 1
ATOM 7295 C C . ARG B 1 464 ? -26 -2.703 30.141 1 37.03 464 ARG B C 1
ATOM 7297 O O . ARG B 1 464 ? -27.109 -2.418 29.703 1 37.03 464 ARG B O 1
ATOM 7304 N N . LYS B 1 465 ? -25.234 -3.297 29.438 1 28.53 465 LYS B N 1
ATOM 7305 C CA . LYS B 1 465 ? -25.875 -4.32 28.609 1 28.53 465 LYS B CA 1
ATOM 7306 C C . LYS B 1 465 ? -26.75 -5.242 29.469 1 28.53 465 LYS B C 1
ATOM 7308 O O . LYS B 1 465 ? -26.344 -5.66 30.562 1 28.53 465 LYS B O 1
#

Nearest PDB structures (foldseek):
  5ayn-assembly1_A  TM=6.030E-01  e=9.793E-02  Bdellovibrio bacteriovorus HD100
  6m20-assembly3_C  TM=5.143E-01  e=1.338E-01  Plasmodium falciparum
  5aym-assembly1_A  TM=3.200E-01  e=7.167E-02  Bdellovibrio bacteriovorus HD100
  6t1z-assembly1_A  TM=3.340E-01  e=1.673E-01  Lactococcus lactis
  8u3d-assembly1_A  TM=3.037E-01  e=7.290E-01  Homo sapiens

Radius of gyration: 33.52 Å; Cα contacts (8 Å, |Δi|>4): 1382; chains: 2; bounding box: 75×96×98 Å

Secondary structure (DSSP, 8-state):
--EEEEEEETTSPPEEEEE-TTSS-EEEE------HHHHHHHHHHHHHS-TTTTTTB-TTHHHHHHHHHHHHHHHHHHHHHHHHHHHHHHTTT-TT--HHHHHHHHHHHHHHHHHHHHHHHHHHTTHHHHTHHHHHHHHHHHHHHHHHHHHTGGGGGGGHHHHHHHHHHHHHHHHHHHHHHHHHHHHHHBTTS-HHHHHHHHHHHHHHHHHHHHHHHHHHHHHSTT-TTHHHHHHHHHHHHHHHHHHHHHH----S--HHHHHHHHHHHHHHS----HHHHHHHS--SS-S-HHHHHHSSEEEES--HHHHHHTT-S-HHHHHHHHHHTTTSSEEEEEETTTTEEEEEEBTT--HHHHHHHHHHHHHHHHHHHHHTT---HHHHHHHHSPPPHHHHHHHHHHHHHHHHTTTS---HHHHHHHHHHHHHHHHHHHHHHHHHHTT---SS----B-SEEEEETT---/--EEEEEEETTSPPEEEEE-TTSS-EEE-------HHHHHHHHHHHHHS-TTTTTTB-TTHHHHHHHHHHHHHHHHHHHHHHHHHHHHHTTTT-TT--HHHHHHHHHHHHHHHHHHHHHHHHHHTTHHHHTHHHHHHHHHHHHHHHHHHHHTGGGGGGGHHHHHHHHHHHHHHHHHHHHHHHHHHHHHHBTTS-HHHHHHHHHHHHHHHHHHHHHHHHHHHHHSTT-TTHHHHHHHHHHHHHHHHHHHHHH----S--HHHHHHHHHHHHHHS----HHHHHHHS--SS-S-HHHHHHSSEEEES--HHHHHHTT-S-HHHHHHHHHHTTTSSEEEEEETTTTEEEEEEBTT--HHHHHHHHHHHHHHHHHHHHHTT---HHHHHHHHSPPPHHHHHHHHHHHHHHHHTTTS---HHHHHHHHHHHHHHHHHHHHHHHHHHTT---SS----B-SEEEEETT---

Sequence (930 aa):
MHVLFRESYGNEKETVYIKSEDGSRVKKVKPEATESRSRFVSLLKEIFLPQGYPDSVHPDYTAYQIWDTVQAFASTIMGTLTTHSIMQGIGVGESSATPLAAAITWILKSGTGMIGSITFAWWNGTQLDGQCKKWRLFADILNDVAMGVELIVPYFSSYSLPILCTSTIMKSIVGVAGGATRAALTQHQAIRNNMADVSAKDGSQETCVNLIASFLGIFVLSLFHDGRYLIELYVFLVAVHLYANYSAVKALCLDTLNEDRLALIIKHYMMNERIPEPWRINKEESVFLLGSPSRQMCGFDIKIGASFASVLERNVISPMEVEFLLKFFEDRNYLVAIDIETRTVFVVLKKDANPVQVLEGYFYASMCALYICMANKISLDLLLYSETAELSYPLLNTYVLHKKFANASNGIQLSLAIQSVCATDLIVSNEYKAFVNSLQTNGWITETNLLAVGAWRFRTGEQRKMHVLFRESYGNEKETVYIKSEDGSRVKKVKPEATESRSRFVSLLKEIFLPQGYPDSVHPDYTAYQIWDTVQAFASTIMGTLTTHSIMQGIGVGESSATPLAAAITWILKSGTGMIGSITFAWWNGTQLDGQCKKWRLFADILNDVAMGVELIVPYFSSYSLPILCTSTIMKSIVGVAGGATRAALTQHQAIRNNMADVSAKDGSQETCVNLIASFLGIFVLSLFHDGRYLIELYVFLVAVHLYANYSAVKALCLDTLNEDRLALIIKHYMMNERIPEPWRINKEESVFLLGSPSRQMCGFDIKIGASFASVLERNVISPMEVEFLLKFFEDRNYLVAIDIETRTVFVVLKKDANPVQVLEGYFYASMCALYICMANKISLDLLLYSETAELSYPLLNTYVLHKKFANASNGIQLSLAIQSVCATDLIVSNEYKAFVNSLQTNGWITETNLLAVGAWRFRTGEQRK

Organism: Dinoponera quadriceps (NCBI:txid609295)

Solvent-accessible surface area (backbone atoms only — not comparable to full-atom values): 47049 Å² total; per-residue (Å²): 131,58,57,58,33,32,35,22,56,59,88,45,76,69,42,45,28,27,52,37,92,84,62,69,44,81,38,70,50,71,68,75,83,72,49,69,68,51,50,53,54,47,48,50,43,62,57,46,41,43,78,63,61,69,80,36,34,36,86,37,47,62,60,23,50,55,24,48,48,52,19,45,29,32,49,31,28,50,48,44,55,25,41,28,23,45,34,38,32,52,20,28,47,32,77,87,28,43,26,63,61,29,26,48,46,51,52,49,23,52,43,39,15,53,50,30,32,52,53,46,48,69,72,44,59,75,49,42,62,36,43,28,55,23,42,42,48,48,23,53,51,44,39,51,50,23,45,54,56,36,53,47,22,64,81,40,53,93,47,20,62,64,50,48,26,51,26,30,24,39,40,22,43,22,51,51,42,39,50,46,25,48,54,49,50,36,52,63,30,23,71,62,80,38,40,67,49,42,45,51,16,52,51,44,45,52,50,52,40,37,45,54,22,41,56,50,22,49,51,50,48,67,73,39,64,83,59,63,61,49,66,59,49,47,53,50,35,46,51,51,22,51,50,23,44,53,52,20,53,60,42,44,61,59,40,63,35,20,55,55,54,44,31,52,39,50,49,39,29,40,52,67,69,40,64,72,38,39,66,60,50,40,69,67,48,76,52,60,85,69,79,54,50,41,30,65,54,32,63,23,41,73,40,37,19,34,51,62,66,60,49,50,72,65,64,63,57,52,55,69,51,49,54,47,49,55,59,72,30,59,91,44,52,42,41,79,48,60,33,77,89,78,31,36,32,36,29,27,27,27,77,82,50,48,52,50,55,51,52,47,46,51,53,48,47,43,46,26,32,40,44,48,28,61,74,67,67,51,91,36,69,67,63,54,48,43,73,78,42,80,67,21,66,61,44,45,51,50,51,51,43,49,54,51,48,60,60,58,34,78,71,57,83,64,52,68,64,56,48,24,51,56,50,32,50,54,46,48,75,67,43,42,66,56,52,51,50,47,39,47,75,38,61,37,46,64,77,52,61,34,56,67,63,45,58,25,24,36,44,67,55,76,72,66,127,132,58,58,58,35,33,35,22,55,57,91,46,76,69,44,44,28,26,53,36,93,85,63,69,43,81,37,71,51,71,68,76,86,72,50,72,68,53,51,51,53,47,48,50,43,63,56,48,42,43,77,64,61,68,79,35,36,35,86,39,45,61,60,23,49,55,24,48,48,52,20,44,29,32,49,33,27,51,48,44,55,24,42,29,22,46,34,38,31,51,20,28,47,33,77,86,28,44,25,62,60,30,27,47,46,52,51,50,23,52,43,40,16,52,51,32,33,52,53,45,48,71,72,44,59,75,49,41,62,36,43,28,55,24,42,43,48,48,24,52,53,42,37,51,50,23,45,51,54,37,53,46,22,63,81,40,54,93,48,21,61,66,50,47,26,51,26,30,24,39,42,22,41,23,49,52,43,38,50,46,24,48,53,48,50,36,53,64,30,23,70,62,82,37,41,68,50,43,46,51,16,50,51,46,44,51,50,51,42,38,45,56,22,41,56,50,22,49,52,51,48,67,72,39,64,84,60,62,61,50,67,60,50,47,55,51,36,46,52,51,22,50,50,23,43,51,52,19,51,62,41,44,60,61,42,63,36,20,54,56,53,44,32,51,39,49,50,39,27,41,53,66,70,38,64,72,36,39,65,61,50,39,69,66,47,77,53,61,86,69,80,54,48,41,30,64,55,33,63,22,40,72,42,36,19,35,53,63,65,61,50,50,72,63,63,61,57,52,55,68,52,50,54,46,48,55,60,72,30,58,91,46,54,43,42,82,47,61,35,75,88,80,30,36,32,34,28,28,26,28,78,80,50,48,52,51,54,50,52,49,46,50,53,47,47,44,45,26,32,40,43,49,29,61,73,67,67,51,91,36,68,67,62,53,50,42,73,77,41,78,67,21,66,63,46,47,51,49,50,50,43,49,54,51,52,59,60,58,34,78,72,58,83,63,52,70,63,56,48,24,51,56,48,33,48,54,46,49,75,67,43,41,66,58,52,51,51,47,40,47,74,38,60,36,47,62,76,52,63,33,57,68,64,45,60,24,24,34,46,66,56,76,72,65,128

pLDDT: mean 88.32, std 10.99, range [28.42, 98.5]